Protein AF-A0A067PWV9-F1 (afdb_monomer)

Sequence (819 aa):
MADIVAVALVVDSSLTLAADWPFILNNYIFPLLQRLHEAYANHQSRLAVITYATAETRPSPLVAKRFFTPLQLLIKELAEEAPKLGIGLTGSGGDVGMAVLEGMTAALELFDQLQAACQRKPLVPQAVNQPIPKSGPQISASHIIHVAAAPPDPSQHPLWNSSPKLDRMSWDNLPMQLQKRKIQWSLMLLQPLPRLKEYYSKAVTSPLPPWFSPRPEHTILLTGFPQKVVKRPAEAQASPDTKRAKIFPPATTPSAPHTSPNNKPVVSSSDIVPLAAPSASTIVPSQPPAPALQPPQASPLIAQAHPRSQAQLSTQQIVERIKSMDAEIKVLGAKMQEAKMSGNEEEAERLRKELEPKTLVFTKARQSFAQYVHQMQNQGQARSGPPASSNPVNPQASTNPASSSAEPVQIKHEPPSLPDSQMPVQSQHARHSSNPFPGMSSASPSGSQSIPGILPNAPPGVTAQMHKLVDQHRNLRPQQPAPAQQPPPAQPSASTFDQATAGLLPGQQPRRHRWEGVIHWGGVDPTTQVRKDLNVEVAVEAPKQSDLQMENWPQTLDLSPAPLGTMTDISAFLKRVGAVGCLLSLHSRALDAKLNERFLQMFSGFLKLRGLYAMASWRRPTDTRQSNLLLFVMADGKLVTVFFFSAGPPDMPKPPPKIDISKIDLSKLPPDVLAHLQTLTPDARRQYLQDMLRRHLETQRQQQQQQQQQQQRQMLQQQPDPSMNNGMNPLMLAAANQSMNGMNNLLGPMMGQPGSASNPINVNMGGAMGQPQLNMGGGFPQAQPNRGQGPMGNVSYEMLQSFMQRNADGSMLPGMEQS

InterPro domains:
  IPR021419 Mediator of RNA polymerase II transcription subunit 25, von Willebrand factor type A domain [PF11265] (6-206)

Nearest PDB structures (foldseek):
  2ky6-assembly1_A  TM=5.388E-01  e=1.508E-06  Homo sapiens
  8asc-assembly1_F  TM=5.880E-01  e=6.786E-04  Homo sapiens
  8asc-assembly1_P  TM=5.593E-01  e=5.412E-04  Homo sapiens

Secondary structure (DSSP, 8-state):
---EEEEEEEEE-BHHHHHHHHHHIIIIIHHHHHHHHHHTTTSEEEEEEEEE--TT-SS-SEEEEEEEEEHHHHHHHHHH-GGGGTTTSB---GGG-B-HHHHHHHHHHHHHHHHHHHHS-------TTPPPPS----EEEEEEEEEESSPBPS-SS-SS-S-TTSTT--TTTHHHHHHHTTEEEEEEESS--HHHHHHHHHH-SSPBPPSS---TT-EEEB-SPPP-----------------------------------------------------------PPPPPPP-PPPP----------------HHHHHHHHHHHHHHHHHHHHHHHHHHHTT-HHHHHHHHHHHHHHHHHHHHHHHHHHHHHHHHHHHHTT---PPPP-----------------PPPPPP--PPP------------------------------------------------SSSSSS----------------------------------S--PPPP-EEEEEEEEEEE-TTT--EEEEEEEEEEEPPTT----GGGS-SEEEEEEEE---HHHHHHHHHHHTPEEEEEEE-TT-TTHHHHHHHHHHHHHHHHHHTEEEEEEEEETTEEEEEEEEEEE-TTS-EEEEE--SSS-----PPPP---GGGS-GGGS-HHHHHHHHHS-HHHHHHHHHHHHHHHHHHHHHHHHHHHHHHHHHHTT------------------------------------------------------------------------PPPPPPPTHHHHTTSSS-------------

pLDDT: mean 71.51, std 25.75, range [27.69, 98.81]

Radius of gyration: 44.86 Å; Cα contacts (8 Å, |Δi|>4): 728; chains: 1; bounding box: 128×117×134 Å

Structure (mmCIF, N/CA/C/O backbone):
data_AF-A0A067PWV9-F1
#
_entry.id   AF-A0A067PWV9-F1
#
loop_
_atom_site.group_PDB
_atom_site.id
_atom_site.type_symbol
_atom_site.label_atom_id
_atom_site.label_alt_id
_atom_site.label_comp_id
_atom_site.label_asym_id
_atom_site.label_entity_id
_atom_site.label_seq_id
_atom_site.pdbx_PDB_ins_code
_atom_site.Cartn_x
_atom_site.Cartn_y
_atom_site.Cartn_z
_atom_site.occupancy
_atom_site.B_iso_or_equiv
_atom_site.auth_seq_id
_atom_site.auth_comp_id
_atom_site.auth_asym_id
_atom_site.auth_atom_id
_atom_site.pdbx_PDB_model_num
ATOM 1 N N . MET A 1 1 ? -16.475 5.882 32.655 1.00 78.19 1 MET A N 1
ATOM 2 C CA . MET A 1 1 ? -16.488 5.941 31.172 1.00 78.19 1 MET A CA 1
ATOM 3 C C . MET A 1 1 ? -16.522 4.508 30.656 1.00 78.19 1 MET A C 1
ATOM 5 O O . MET A 1 1 ? -16.260 3.623 31.458 1.00 78.19 1 MET A O 1
ATOM 9 N N . ALA A 1 2 ? -16.860 4.262 29.389 1.00 90.88 2 ALA A N 1
ATOM 10 C CA . ALA A 1 2 ? -16.684 2.926 28.813 1.00 90.88 2 ALA A CA 1
ATOM 11 C C . ALA A 1 2 ? -15.187 2.640 28.609 1.00 90.88 2 ALA A C 1
ATOM 13 O O . ALA A 1 2 ? -14.453 3.534 28.178 1.00 90.88 2 ALA A O 1
ATOM 14 N N . ASP A 1 3 ? -14.755 1.416 28.902 1.00 96.06 3 ASP A N 1
ATOM 15 C CA . ASP A 1 3 ? -13.405 0.951 28.580 1.00 96.06 3 ASP A CA 1
ATOM 16 C C . ASP A 1 3 ? -13.245 0.751 27.063 1.00 96.06 3 ASP A C 1
ATOM 18 O O . ASP A 1 3 ? -14.216 0.778 26.304 1.00 96.06 3 ASP A O 1
ATOM 22 N N . ILE A 1 4 ? -12.010 0.602 26.594 1.00 97.75 4 ILE A N 1
ATOM 23 C CA . ILE A 1 4 ? -11.640 0.670 25.178 1.00 97.75 4 ILE A CA 1
ATOM 24 C C . ILE A 1 4 ? -11.193 -0.701 24.665 1.00 97.75 4 ILE A C 1
ATOM 26 O O . ILE A 1 4 ? -10.400 -1.396 25.302 1.00 97.75 4 ILE A O 1
ATOM 30 N N . VAL A 1 5 ? -11.650 -1.051 23.461 1.00 98.19 5 VAL A N 1
ATOM 31 C CA . VAL A 1 5 ? -11.043 -2.106 22.635 1.00 98.19 5 VAL A CA 1
ATOM 32 C C . VAL A 1 5 ? -10.253 -1.427 21.531 1.00 98.19 5 VAL A C 1
ATOM 34 O O . VAL A 1 5 ? -10.826 -0.724 20.698 1.00 98.19 5 VAL A O 1
ATOM 37 N N . ALA A 1 6 ? -8.939 -1.613 21.545 1.00 98.50 6 ALA A N 1
ATOM 38 C CA . ALA A 1 6 ? -8.007 -0.947 20.652 1.00 98.50 6 ALA A CA 1
ATOM 39 C C . ALA A 1 6 ? -7.553 -1.911 19.548 1.00 98.50 6 ALA A C 1
ATOM 41 O O . ALA A 1 6 ? -6.855 -2.890 19.810 1.00 98.50 6 ALA A O 1
ATOM 42 N N . VAL A 1 7 ? -7.939 -1.633 18.303 1.00 98.62 7 VAL A N 1
ATOM 43 C CA . VAL A 1 7 ? -7.520 -2.402 17.124 1.00 98.62 7 VAL A CA 1
ATOM 44 C C . VAL A 1 7 ? -6.620 -1.539 16.242 1.00 98.62 7 VAL A C 1
ATOM 46 O O . VAL A 1 7 ? -6.990 -0.424 15.887 1.00 98.62 7 VAL A O 1
ATOM 49 N N . ALA A 1 8 ? -5.444 -2.037 15.879 1.00 98.75 8 ALA A N 1
ATOM 50 C CA . ALA A 1 8 ? -4.561 -1.426 14.895 1.00 98.75 8 ALA A CA 1
ATOM 51 C C . ALA A 1 8 ? -4.559 -2.282 13.625 1.00 98.75 8 ALA A C 1
ATOM 53 O O . ALA A 1 8 ? -4.208 -3.461 13.661 1.00 98.75 8 ALA A O 1
ATOM 54 N N . LEU A 1 9 ? -4.967 -1.690 12.509 1.00 98.69 9 LEU A N 1
ATOM 55 C CA . LEU A 1 9 ? -4.937 -2.309 11.193 1.00 98.69 9 LEU A CA 1
ATOM 56 C C . LEU A 1 9 ? -3.604 -1.939 10.530 1.00 98.69 9 LEU A C 1
ATOM 58 O O . LEU A 1 9 ? -3.359 -0.767 10.255 1.00 98.69 9 LEU A O 1
ATOM 62 N N . VAL A 1 10 ? -2.725 -2.922 10.347 1.00 98.75 10 VAL A N 1
ATOM 63 C CA . VAL A 1 10 ? -1.367 -2.759 9.806 1.00 98.75 10 VAL A CA 1
ATOM 64 C C . VAL A 1 10 ? -1.350 -3.356 8.403 1.00 98.75 10 VAL A C 1
ATOM 66 O O . VAL A 1 10 ? -1.732 -4.509 8.226 1.00 98.75 10 VAL A O 1
ATOM 69 N N . VAL A 1 11 ? -0.986 -2.570 7.395 1.00 98.56 11 VAL A N 1
ATOM 70 C CA . VAL A 1 11 ? -1.355 -2.839 5.996 1.00 98.56 11 VAL A CA 1
ATOM 71 C C . VAL A 1 11 ? -0.195 -2.484 5.064 1.00 98.56 11 VAL A C 1
ATOM 73 O O . VAL A 1 11 ? 0.424 -1.443 5.264 1.00 98.56 11 VAL A O 1
ATOM 76 N N . ASP A 1 12 ? 0.119 -3.291 4.047 1.00 98.00 12 ASP A N 1
ATOM 77 C CA . ASP A 1 12 ? 1.066 -2.844 3.011 1.00 98.00 12 ASP A CA 1
ATOM 78 C C . ASP A 1 12 ? 0.402 -1.925 1.964 1.00 98.00 12 ASP A C 1
ATOM 80 O O . ASP A 1 12 ? -0.794 -2.010 1.696 1.00 98.00 12 ASP A O 1
ATOM 84 N N . SER A 1 13 ? 1.160 -1.002 1.373 1.00 98.12 13 SER A N 1
ATOM 85 C CA . SER A 1 13 ? 0.650 -0.066 0.359 1.00 98.12 13 SER A CA 1
ATOM 86 C C . SER A 1 13 ? 0.565 -0.657 -1.057 1.00 98.12 13 SER A C 1
ATOM 88 O O . SER A 1 13 ? 0.437 0.107 -2.017 1.00 98.12 13 SER A O 1
ATOM 90 N N . SER A 1 14 ? 0.661 -1.982 -1.231 1.00 97.38 14 SER A N 1
ATOM 91 C CA . SER A 1 14 ? 0.836 -2.578 -2.560 1.00 97.38 14 SER A CA 1
ATOM 92 C C . SER A 1 14 ? -0.409 -2.514 -3.450 1.00 97.38 14 SER A C 1
ATOM 94 O O . SER A 1 14 ? -1.551 -2.630 -3.000 1.00 97.38 14 SER A O 1
ATOM 96 N N . LEU A 1 15 ? -0.177 -2.413 -4.760 1.00 94.12 15 LEU A N 1
ATOM 97 C CA . LEU A 1 15 ? -1.206 -2.579 -5.791 1.00 94.12 15 LEU A CA 1
ATOM 98 C C . LEU A 1 15 ? -1.857 -3.974 -5.757 1.00 94.12 15 LEU A C 1
ATOM 100 O O . LEU A 1 15 ? -3.062 -4.081 -5.975 1.00 94.12 15 LEU A O 1
ATOM 104 N N . THR A 1 16 ? -1.098 -5.030 -5.429 1.00 94.38 16 THR A N 1
ATOM 105 C CA . THR A 1 16 ? -1.645 -6.390 -5.256 1.00 94.38 16 THR A CA 1
ATOM 106 C C . THR A 1 16 ? -2.682 -6.428 -4.136 1.00 94.38 16 THR A C 1
ATOM 108 O O . THR A 1 16 ? -3.767 -6.969 -4.332 1.00 94.38 16 THR A O 1
ATOM 111 N N . LEU A 1 17 ? -2.395 -5.801 -2.989 1.00 96.81 17 LEU A N 1
ATOM 112 C CA . LEU A 1 17 ? -3.378 -5.668 -1.919 1.00 96.81 17 LEU A CA 1
ATOM 113 C C . LEU A 1 17 ? -4.590 -4.839 -2.363 1.00 96.81 17 LEU A C 1
ATOM 115 O O . LEU A 1 17 ? -5.726 -5.214 -2.082 1.00 96.81 17 LEU A O 1
ATOM 119 N N . ALA A 1 18 ? -4.358 -3.714 -3.042 1.00 97.00 18 ALA A N 1
ATOM 120 C CA . ALA A 1 18 ? -5.419 -2.795 -3.444 1.00 97.00 18 ALA A CA 1
ATOM 121 C C . ALA A 1 18 ? -6.447 -3.429 -4.395 1.00 97.00 18 ALA A C 1
ATOM 123 O O . ALA A 1 18 ? -7.633 -3.120 -4.287 1.00 97.00 18 ALA A O 1
ATOM 124 N N . ALA A 1 19 ? -6.017 -4.342 -5.273 1.00 95.75 19 ALA A N 1
ATOM 125 C CA . ALA A 1 19 ? -6.904 -5.084 -6.169 1.00 95.75 19 ALA A CA 1
ATOM 126 C C . ALA A 1 19 ? -7.918 -5.958 -5.403 1.00 95.75 19 ALA A C 1
ATOM 128 O O . ALA A 1 19 ? -9.109 -5.938 -5.711 1.00 95.75 19 ALA A O 1
ATOM 129 N N . ASP A 1 20 ? -7.468 -6.665 -4.361 1.00 96.88 20 ASP A N 1
ATOM 130 C CA . ASP A 1 20 ? -8.324 -7.504 -3.510 1.00 96.88 20 ASP A CA 1
ATOM 131 C C . ASP A 1 20 ? -8.935 -6.771 -2.304 1.00 96.88 20 ASP A C 1
ATOM 133 O O . ASP A 1 20 ? -9.733 -7.349 -1.557 1.00 96.88 20 ASP A O 1
ATOM 137 N N . TRP A 1 21 ? -8.612 -5.490 -2.103 1.00 97.94 21 TRP A N 1
ATOM 138 C CA . TRP A 1 21 ? -9.016 -4.734 -0.916 1.00 97.94 21 TRP A CA 1
ATOM 139 C C . TRP A 1 21 ? -10.531 -4.759 -0.629 1.00 97.94 21 TRP A C 1
ATOM 141 O O . TRP A 1 21 ? -10.898 -5.041 0.517 1.00 97.94 21 TRP A O 1
ATOM 151 N N . PRO A 1 22 ? -11.440 -4.571 -1.613 1.00 97.25 22 PRO A N 1
ATOM 152 C CA . PRO A 1 22 ? -12.880 -4.658 -1.362 1.00 97.25 22 PRO A CA 1
ATOM 153 C C . PRO A 1 22 ? -13.324 -6.050 -0.894 1.00 97.25 22 PRO A C 1
ATOM 155 O O . PRO A 1 22 ? -14.264 -6.164 -0.105 1.00 97.25 22 PRO A O 1
ATOM 158 N N . PHE A 1 23 ? -12.648 -7.115 -1.338 1.00 97.69 23 PHE A N 1
ATOM 159 C CA . PHE A 1 23 ? -12.919 -8.470 -0.865 1.00 97.69 23 PHE A CA 1
ATOM 160 C C . PHE A 1 23 ? -12.424 -8.650 0.575 1.00 97.69 23 PHE A C 1
ATOM 162 O O . PHE A 1 23 ? -13.192 -9.088 1.431 1.00 97.69 23 PHE A O 1
ATOM 169 N N . ILE A 1 24 ? -11.175 -8.275 0.858 1.00 98.25 24 ILE A N 1
ATOM 170 C CA . ILE A 1 24 ? -10.531 -8.425 2.174 1.00 98.25 24 ILE A CA 1
ATOM 171 C C . ILE A 1 24 ? -11.279 -7.644 3.255 1.00 98.25 24 ILE A C 1
ATOM 173 O O . ILE A 1 24 ? -11.529 -8.171 4.344 1.00 98.25 24 ILE A O 1
ATOM 177 N N . LEU A 1 25 ? -11.675 -6.407 2.950 1.00 98.12 25 LEU A N 1
ATOM 178 C CA . LEU A 1 25 ? -12.392 -5.545 3.881 1.00 98.12 25 LEU A CA 1
ATOM 179 C C . LEU A 1 25 ? -13.721 -6.177 4.317 1.00 98.12 25 LEU A C 1
ATOM 181 O O . LEU A 1 25 ? -13.969 -6.321 5.513 1.00 98.12 25 LEU A O 1
ATOM 185 N N . ASN A 1 26 ? -14.534 -6.616 3.352 1.00 97.69 26 ASN A N 1
ATOM 186 C CA . ASN A 1 26 ? -15.867 -7.158 3.616 1.00 97.69 26 ASN A CA 1
ATOM 187 C C . ASN A 1 26 ? -15.854 -8.596 4.159 1.00 97.69 26 ASN A C 1
ATOM 189 O O . ASN A 1 26 ? -16.663 -8.918 5.025 1.00 97.69 26 ASN A O 1
ATOM 193 N N . ASN A 1 27 ? -14.959 -9.463 3.675 1.00 97.94 27 ASN A N 1
ATOM 194 C CA . ASN A 1 27 ? -14.987 -10.896 3.997 1.00 97.94 27 ASN A CA 1
ATOM 195 C C . ASN A 1 27 ? -14.086 -11.270 5.178 1.00 97.94 27 ASN A C 1
ATOM 197 O O . ASN A 1 27 ? -14.361 -12.264 5.845 1.00 97.94 27 ASN A O 1
ATOM 201 N N . TYR A 1 28 ? -13.024 -10.502 5.451 1.00 98.38 28 TYR A N 1
ATOM 202 C CA . TYR A 1 28 ? -12.088 -10.790 6.543 1.00 98.38 28 TYR A CA 1
ATOM 203 C C . TYR A 1 28 ? -12.138 -9.714 7.633 1.00 98.38 28 TYR A C 1
ATOM 205 O O . TYR A 1 28 ? -12.460 -10.015 8.782 1.00 98.38 28 TYR A O 1
ATOM 213 N N . ILE A 1 29 ? -11.845 -8.453 7.298 1.00 98.38 29 ILE A N 1
ATOM 214 C CA . ILE A 1 29 ? -11.658 -7.388 8.298 1.00 98.38 29 ILE A CA 1
ATOM 215 C C . ILE A 1 29 ? -12.970 -7.084 9.038 1.00 98.38 29 ILE A C 1
ATOM 217 O O . ILE A 1 29 ? -12.975 -7.047 10.269 1.00 98.38 29 ILE A O 1
ATOM 221 N N . PHE A 1 30 ? -14.092 -6.922 8.329 1.00 98.00 30 PHE A N 1
ATOM 222 C CA . PHE A 1 30 ? -15.390 -6.662 8.958 1.00 98.00 30 PHE A CA 1
ATOM 223 C C . PHE A 1 30 ? -15.852 -7.811 9.883 1.00 98.00 30 PHE A C 1
ATOM 225 O O . PHE A 1 30 ? -16.175 -7.505 11.031 1.00 98.00 30 PHE A O 1
ATOM 232 N N . PRO A 1 31 ? -15.792 -9.109 9.515 1.00 97.75 31 PRO A N 1
ATOM 233 C CA . PRO A 1 31 ? -16.073 -10.206 10.450 1.00 97.75 31 PRO A CA 1
ATOM 234 C C . PRO A 1 31 ? -15.167 -10.266 11.691 1.00 97.75 31 PRO A C 1
ATOM 236 O O . PRO A 1 31 ? -15.642 -10.656 12.761 1.00 97.75 31 PRO A O 1
ATOM 239 N N . LEU A 1 32 ? -13.891 -9.859 11.597 1.00 98.06 32 LEU A N 1
ATOM 240 C CA . LEU A 1 32 ? -13.025 -9.711 12.778 1.00 98.06 32 LEU A CA 1
ATOM 241 C C . LEU A 1 32 ? -13.502 -8.566 13.686 1.00 98.06 32 LEU A C 1
ATOM 243 O O . LEU A 1 32 ? -13.682 -8.764 14.889 1.00 98.06 32 LEU A O 1
ATOM 247 N N . LEU A 1 33 ? -13.739 -7.381 13.114 1.00 97.88 33 LEU A N 1
ATOM 248 C CA . LEU A 1 33 ? -14.173 -6.190 13.853 1.00 97.88 33 LEU A CA 1
ATOM 249 C C . LEU A 1 33 ? -15.560 -6.378 14.485 1.00 97.88 33 LEU A C 1
ATOM 251 O O . LEU A 1 33 ? -15.749 -6.032 15.650 1.00 97.88 33 LEU A O 1
ATOM 255 N N . GLN A 1 34 ? -16.501 -6.997 13.764 1.00 97.00 34 GLN A N 1
ATOM 256 C CA . GLN A 1 34 ? -17.819 -7.365 14.281 1.00 97.00 34 GLN A CA 1
ATOM 257 C C . GLN A 1 34 ? -17.694 -8.304 15.482 1.00 97.00 34 GLN A C 1
ATOM 259 O O . GLN A 1 34 ? -18.324 -8.058 16.506 1.00 97.00 34 GLN A O 1
ATOM 264 N N . ARG A 1 35 ? -16.860 -9.350 15.408 1.00 97.06 35 ARG A N 1
ATOM 265 C CA . ARG A 1 35 ? -16.711 -10.291 16.528 1.00 97.06 35 ARG A CA 1
ATOM 266 C C . ARG A 1 35 ? -16.091 -9.640 17.764 1.00 97.06 35 ARG A C 1
ATOM 268 O O . ARG A 1 35 ? -16.468 -10.006 18.873 1.00 97.06 35 ARG A O 1
ATOM 275 N N . LEU A 1 36 ? -15.186 -8.673 17.599 1.00 96.94 36 LEU A N 1
ATOM 276 C CA . LEU A 1 36 ? -14.681 -7.867 18.719 1.00 96.94 36 LEU A CA 1
ATOM 277 C C . LEU A 1 36 ? -15.755 -6.927 19.279 1.00 96.94 36 LEU A C 1
ATOM 279 O O . LEU A 1 36 ? -15.826 -6.743 20.490 1.00 96.94 36 LEU A O 1
ATOM 283 N N . HIS A 1 37 ? -16.621 -6.369 18.434 1.00 96.25 37 HIS A N 1
ATOM 284 C CA . HIS A 1 37 ? -17.740 -5.555 18.899 1.00 96.25 37 HIS A CA 1
ATOM 285 C C . HIS A 1 37 ? -18.783 -6.390 19.669 1.00 96.25 37 HIS A C 1
ATOM 287 O O . HIS A 1 37 ? -19.167 -6.006 20.770 1.00 96.25 37 HIS A O 1
ATOM 293 N N . GLU A 1 38 ? -19.161 -7.572 19.164 1.00 96.00 38 GLU A N 1
ATOM 294 C CA . GLU A 1 38 ? -20.025 -8.538 19.867 1.00 96.00 38 GLU A CA 1
ATOM 295 C C . GLU A 1 38 ? -19.426 -8.976 21.215 1.00 96.00 38 GLU A C 1
ATOM 297 O O . GLU A 1 38 ? -20.131 -9.046 22.220 1.00 96.00 38 GLU A O 1
ATOM 302 N N . ALA A 1 39 ? -18.120 -9.258 21.246 1.00 96.44 39 ALA A N 1
ATOM 303 C CA . ALA A 1 39 ? -17.398 -9.700 22.438 1.00 96.44 39 ALA A CA 1
ATOM 304 C C . ALA A 1 39 ? -17.367 -8.664 23.567 1.00 96.44 39 ALA A C 1
ATOM 306 O O . ALA A 1 39 ? -17.386 -9.014 24.746 1.00 96.44 39 ALA A O 1
ATOM 307 N N . TYR A 1 40 ? -17.279 -7.392 23.191 1.00 96.62 40 TYR A N 1
ATOM 308 C CA . TYR A 1 40 ? -17.008 -6.281 24.089 1.00 96.62 40 TYR A CA 1
ATOM 309 C C . TYR A 1 40 ? -18.081 -5.194 23.951 1.00 96.62 40 TYR A C 1
ATOM 311 O O . TYR A 1 40 ? -17.762 -4.012 23.993 1.00 96.62 40 TYR A O 1
ATOM 319 N N . ALA A 1 41 ? -19.358 -5.570 23.818 1.00 95.38 41 ALA A N 1
ATOM 320 C CA . ALA A 1 41 ? -20.468 -4.655 23.507 1.00 95.38 41 ALA A CA 1
ATOM 321 C C . ALA A 1 41 ? -20.571 -3.407 24.419 1.00 95.38 41 ALA A C 1
ATOM 323 O O . ALA A 1 41 ? -21.007 -2.349 23.976 1.00 95.38 41 ALA A O 1
ATOM 324 N N . ASN A 1 42 ? -20.112 -3.504 25.674 1.00 96.25 42 ASN A N 1
ATOM 325 C CA . ASN A 1 42 ? -20.075 -2.393 26.639 1.00 96.25 42 ASN A CA 1
ATOM 326 C C . ASN A 1 42 ? -18.836 -1.468 26.510 1.00 96.25 42 ASN A C 1
ATOM 328 O O . ASN A 1 42 ? -18.640 -0.593 27.353 1.00 96.25 42 ASN A O 1
ATOM 332 N N . HIS A 1 43 ? -17.976 -1.671 25.506 1.00 97.12 43 HIS A N 1
ATOM 333 C CA . HIS A 1 43 ? -16.696 -0.976 25.323 1.00 97.12 43 HIS A CA 1
ATOM 334 C C . HIS A 1 43 ? -16.697 -0.087 24.074 1.00 97.12 43 HIS A C 1
ATOM 336 O O . HIS A 1 43 ? -17.313 -0.396 23.054 1.00 97.12 43 HIS A O 1
ATOM 342 N N . GLN A 1 44 ? -15.915 0.993 24.104 1.00 96.81 44 GLN A N 1
ATOM 343 C CA . GLN A 1 44 ? -15.653 1.803 22.920 1.00 96.81 44 GLN A CA 1
ATOM 344 C C . GLN A 1 44 ? -14.599 1.128 22.031 1.00 96.81 44 GLN A C 1
ATOM 346 O O . GLN A 1 44 ? -13.399 1.184 22.306 1.00 96.81 44 GLN A O 1
ATOM 351 N N . SER A 1 45 ? -15.034 0.540 20.917 1.00 97.88 45 SER A N 1
ATOM 352 C CA . SER A 1 45 ? -14.131 0.079 19.859 1.00 97.88 45 SER A CA 1
ATOM 353 C C . SER A 1 45 ? -13.452 1.273 19.170 1.00 97.88 45 SER A C 1
ATOM 355 O O . SER A 1 45 ? -14.124 2.155 18.622 1.00 97.88 45 SER A O 1
ATOM 357 N N . ARG A 1 46 ? -12.115 1.295 19.169 1.00 98.06 46 ARG A N 1
ATOM 358 C CA . ARG A 1 46 ? -11.293 2.270 18.441 1.00 98.06 46 ARG A CA 1
ATOM 359 C C . ARG A 1 46 ? -10.386 1.574 17.437 1.00 98.06 46 ARG A C 1
ATOM 361 O O . ARG A 1 46 ? -9.769 0.563 17.766 1.00 98.06 46 ARG A O 1
ATOM 368 N N . LEU A 1 47 ? -10.280 2.152 16.244 1.00 98.50 47 LEU A N 1
ATOM 369 C CA . LEU A 1 47 ? -9.453 1.654 15.151 1.00 98.50 47 LEU A CA 1
ATOM 370 C C . LEU A 1 47 ? -8.334 2.659 14.842 1.00 98.50 47 LEU A C 1
ATOM 372 O O . LEU A 1 47 ? -8.580 3.861 14.745 1.00 98.50 47 LEU A O 1
ATOM 376 N N . ALA A 1 48 ? -7.112 2.161 14.705 1.00 98.62 48 ALA A N 1
ATOM 377 C CA . ALA A 1 48 ? -5.973 2.851 14.107 1.00 98.62 48 ALA A CA 1
ATOM 378 C C . ALA A 1 48 ? -5.636 2.183 12.765 1.00 98.62 48 ALA A C 1
ATOM 380 O O . ALA A 1 48 ? -5.893 0.990 12.597 1.00 98.62 48 ALA A O 1
ATOM 381 N N . VAL A 1 49 ? -5.046 2.926 11.826 1.00 98.56 49 VAL A N 1
ATOM 382 C CA . VAL A 1 49 ? -4.591 2.399 10.524 1.00 98.56 49 VAL A CA 1
ATOM 383 C C . VAL A 1 49 ? -3.149 2.829 10.290 1.00 98.56 49 VAL A C 1
ATOM 385 O O . VAL A 1 49 ? -2.834 4.017 10.362 1.00 98.56 49 VAL A O 1
ATOM 388 N N . ILE A 1 50 ? -2.283 1.856 10.020 1.00 98.69 50 ILE A N 1
ATOM 389 C CA . ILE A 1 50 ? -0.875 2.041 9.687 1.00 98.69 50 ILE A CA 1
ATOM 390 C C . ILE A 1 50 ? -0.649 1.389 8.327 1.00 98.69 50 ILE A C 1
ATOM 392 O O . ILE A 1 50 ? -0.807 0.174 8.207 1.00 98.69 50 ILE A O 1
ATOM 396 N N . THR A 1 51 ? -0.236 2.171 7.335 1.00 98.56 51 THR A N 1
ATOM 397 C CA . THR A 1 51 ? 0.053 1.660 5.991 1.00 98.56 51 THR A CA 1
ATOM 398 C C . THR A 1 51 ? 1.521 1.877 5.654 1.00 98.56 51 THR A C 1
ATOM 400 O O . THR A 1 51 ? 2.003 3.010 5.731 1.00 98.56 51 THR A O 1
ATOM 403 N N . TYR A 1 52 ? 2.232 0.801 5.313 1.00 98.62 52 TYR A N 1
ATOM 404 C CA . TYR A 1 52 ? 3.682 0.790 5.105 1.00 98.62 52 TYR A CA 1
ATOM 405 C C . TYR A 1 52 ? 4.072 0.380 3.674 1.00 98.62 52 TYR A C 1
ATOM 407 O O . TYR A 1 52 ? 3.439 -0.471 3.052 1.00 98.62 52 TYR A O 1
ATOM 415 N N . ALA A 1 53 ? 5.143 0.988 3.173 1.00 98.00 53 ALA A N 1
ATOM 416 C CA . ALA A 1 53 ? 5.691 0.834 1.830 1.00 98.00 53 ALA A CA 1
ATOM 417 C C . ALA A 1 53 ? 7.047 0.108 1.834 1.00 98.00 53 ALA A C 1
ATOM 419 O O . ALA A 1 53 ? 7.414 -0.532 2.816 1.00 98.00 53 ALA A O 1
ATOM 420 N N . THR A 1 54 ? 7.812 0.207 0.744 1.00 96.88 54 THR A N 1
ATOM 421 C CA . THR A 1 54 ? 9.231 -0.187 0.703 1.00 96.88 54 THR A CA 1
ATOM 422 C C . THR A 1 54 ? 10.090 0.768 1.542 1.00 96.88 54 THR A C 1
ATOM 424 O O . THR A 1 54 ? 9.771 1.953 1.657 1.00 96.88 54 THR A O 1
ATOM 427 N N . ALA A 1 55 ? 11.228 0.300 2.067 1.00 94.44 55 ALA A N 1
ATOM 428 C CA . ALA A 1 55 ? 12.179 1.139 2.817 1.00 94.44 55 ALA A CA 1
ATOM 429 C C . ALA A 1 55 ? 12.773 2.304 1.984 1.00 94.44 55 ALA A C 1
ATOM 431 O O . ALA A 1 55 ? 13.240 3.315 2.519 1.00 94.44 55 ALA A O 1
ATOM 432 N N . GLU A 1 56 ? 12.726 2.196 0.654 1.00 92.94 56 GLU A N 1
ATOM 433 C CA . GLU A 1 56 ? 13.151 3.237 -0.289 1.00 92.94 56 GLU A CA 1
ATOM 434 C C . GLU A 1 56 ? 12.121 4.361 -0.471 1.00 92.94 56 GLU A C 1
ATOM 436 O O . GLU A 1 56 ? 12.463 5.427 -0.980 1.00 92.94 56 GLU A O 1
ATOM 441 N N . THR A 1 57 ? 10.875 4.165 -0.031 1.00 93.75 57 THR A N 1
ATOM 442 C CA . THR A 1 57 ? 9.801 5.154 -0.195 1.00 93.75 57 THR A CA 1
ATOM 443 C C . THR A 1 57 ? 10.112 6.446 0.571 1.00 93.75 57 THR A C 1
ATOM 445 O O . THR A 1 57 ? 10.717 6.436 1.649 1.00 93.75 57 THR A O 1
ATOM 448 N N . ARG A 1 58 ? 9.743 7.591 -0.017 1.00 91.25 58 ARG A N 1
ATOM 449 C CA . ARG A 1 58 ? 10.020 8.938 0.506 1.00 91.25 58 ARG A CA 1
ATOM 450 C C . ARG A 1 58 ? 8.718 9.746 0.623 1.00 91.25 58 ARG A C 1
ATOM 452 O O . ARG A 1 58 ? 7.840 9.569 -0.217 1.00 91.25 58 ARG A O 1
ATOM 459 N N . PRO A 1 59 ? 8.577 10.630 1.632 1.00 93.94 59 PRO A N 1
ATOM 460 C CA . PRO A 1 59 ? 9.585 10.991 2.635 1.00 93.94 59 PRO A CA 1
ATOM 461 C C . PRO A 1 59 ? 9.855 9.902 3.685 1.00 93.94 59 PRO A C 1
ATOM 463 O O . PRO A 1 59 ? 10.924 9.923 4.277 1.00 93.94 59 PRO A O 1
ATOM 466 N N . SER A 1 60 ? 8.948 8.937 3.869 1.00 96.50 60 SER A N 1
ATOM 467 C CA . SER A 1 60 ? 9.067 7.823 4.821 1.00 96.50 60 SER A CA 1
ATOM 468 C C . SER A 1 60 ? 8.413 6.555 4.241 1.00 96.50 60 SER A C 1
ATOM 470 O O . SER A 1 60 ? 7.475 6.690 3.452 1.00 96.50 60 SER A O 1
ATOM 472 N N . PRO A 1 61 ? 8.823 5.335 4.648 1.00 97.00 61 PRO A N 1
ATOM 473 C CA . PRO A 1 61 ? 8.072 4.105 4.387 1.00 97.00 61 PRO A CA 1
ATOM 474 C C . PRO A 1 61 ? 6.675 4.076 5.031 1.00 97.00 61 PRO A C 1
ATOM 476 O O . PRO A 1 61 ? 5.857 3.253 4.637 1.00 97.00 61 PRO A O 1
ATOM 479 N N . LEU A 1 62 ? 6.364 4.939 6.005 1.00 97.81 62 LEU A N 1
ATOM 480 C CA . LEU A 1 62 ? 5.031 5.016 6.615 1.00 97.81 62 LEU A CA 1
ATOM 481 C C . LEU A 1 62 ? 4.118 5.952 5.806 1.00 97.81 62 LEU A C 1
ATOM 483 O O . LEU A 1 62 ? 4.054 7.153 6.063 1.00 97.81 62 LEU A O 1
ATOM 487 N N . VAL A 1 63 ? 3.396 5.386 4.833 1.00 96.75 63 VAL A N 1
ATOM 488 C CA . VAL A 1 63 ? 2.502 6.110 3.907 1.00 96.75 63 VAL A CA 1
ATOM 489 C C . VAL A 1 63 ? 1.298 6.719 4.629 1.00 96.75 63 VAL A C 1
ATOM 491 O O . VAL A 1 63 ? 0.878 7.831 4.312 1.00 96.75 63 VAL A O 1
ATOM 494 N N . ALA A 1 64 ? 0.742 6.008 5.614 1.00 97.31 64 ALA A N 1
ATOM 495 C CA . ALA A 1 64 ? -0.355 6.503 6.442 1.00 97.31 64 ALA A CA 1
ATOM 496 C C . ALA A 1 64 ? -0.215 6.040 7.898 1.00 97.31 64 ALA A C 1
ATOM 498 O O . ALA A 1 64 ? 0.165 4.903 8.170 1.00 97.31 64 ALA A O 1
ATOM 499 N N . LYS A 1 65 ? -0.556 6.925 8.844 1.00 97.56 65 LYS A N 1
ATOM 500 C CA . LYS A 1 65 ? -0.543 6.656 10.293 1.00 97.56 65 LYS A CA 1
ATOM 501 C C . LYS A 1 65 ? -1.724 7.372 10.962 1.00 97.56 65 LYS A C 1
ATOM 503 O O . LYS A 1 65 ? -1.594 8.486 11.463 1.00 97.56 65 LYS A O 1
ATOM 508 N N . ARG A 1 66 ? -2.912 6.759 10.918 1.00 97.88 66 ARG A N 1
ATOM 509 C CA . ARG A 1 66 ? -4.131 7.237 11.597 1.00 97.88 66 ARG A CA 1
ATOM 510 C C . ARG A 1 66 ? -4.130 6.748 13.047 1.00 97.88 66 ARG A C 1
ATOM 512 O O . ARG A 1 66 ? -4.066 5.545 13.295 1.00 97.88 66 ARG A O 1
ATOM 519 N N . PHE A 1 67 ? -4.234 7.678 13.997 1.00 98.38 67 PHE A N 1
ATOM 520 C CA . PHE A 1 67 ? -4.390 7.368 15.423 1.00 98.38 67 PHE A CA 1
ATOM 521 C C . PHE A 1 67 ? -5.730 6.656 15.714 1.00 98.38 67 PHE A C 1
ATOM 523 O O . PHE A 1 67 ? -6.637 6.648 14.883 1.00 98.38 67 PHE A O 1
ATOM 530 N N . PHE A 1 68 ? -5.870 6.087 16.915 1.00 98.31 68 PHE A N 1
ATOM 531 C CA . PHE A 1 68 ? -7.073 5.401 17.397 1.00 98.31 68 PHE A CA 1
ATOM 532 C C . PHE A 1 68 ? -8.328 6.294 17.427 1.00 98.31 68 PHE A C 1
ATOM 534 O O . PHE A 1 68 ? -8.596 7.008 18.401 1.00 98.31 68 PHE A O 1
ATOM 541 N N . THR A 1 69 ? -9.134 6.189 16.372 1.00 97.69 69 THR A N 1
ATOM 542 C CA . THR A 1 69 ? -10.404 6.902 16.161 1.00 97.69 69 THR A CA 1
ATOM 543 C C . THR A 1 69 ? -11.614 5.991 16.422 1.00 97.69 69 THR A C 1
ATOM 545 O O . THR A 1 69 ? -11.467 4.767 16.454 1.00 97.69 69 THR A O 1
ATOM 548 N N . PRO A 1 70 ? -12.827 6.539 16.642 1.00 97.19 70 PRO A N 1
ATOM 549 C CA . PRO A 1 70 ? -14.048 5.740 16.757 1.00 97.19 70 PRO A CA 1
ATOM 550 C C . PRO A 1 70 ? -14.288 4.869 15.516 1.00 97.19 70 PRO A C 1
ATOM 552 O O . PRO A 1 70 ? -14.309 5.377 14.395 1.00 97.19 70 PRO A O 1
ATOM 555 N N . LEU A 1 71 ? -14.527 3.570 15.732 1.00 95.94 71 LEU A N 1
ATOM 556 C CA . LEU A 1 71 ? -14.605 2.538 14.687 1.00 95.94 71 LEU A CA 1
ATOM 557 C C . LEU A 1 71 ? -15.465 2.926 13.465 1.00 95.94 71 LEU A C 1
ATOM 559 O O . LEU A 1 71 ? -15.053 2.711 12.329 1.00 95.94 71 LEU A O 1
ATOM 563 N N . GLN A 1 72 ? -16.631 3.536 13.699 1.00 94.56 72 GLN A N 1
ATOM 564 C CA . GLN A 1 72 ? -17.600 3.902 12.656 1.00 94.56 72 GLN A CA 1
ATOM 565 C C . GLN A 1 72 ? -17.080 4.954 11.661 1.00 94.56 72 GLN A C 1
ATOM 567 O O . GLN A 1 72 ? -17.483 4.950 10.502 1.00 94.56 72 GLN A O 1
ATOM 572 N N . LEU A 1 73 ? -16.176 5.846 12.087 1.00 95.19 73 LEU A N 1
ATOM 573 C CA . LEU A 1 73 ? -15.591 6.854 11.196 1.00 95.19 73 LEU A CA 1
ATOM 574 C C . LEU A 1 73 ? -14.566 6.213 10.254 1.00 95.19 73 LEU A C 1
ATOM 576 O O . LEU A 1 73 ? -14.577 6.467 9.052 1.00 95.19 73 LEU A O 1
ATOM 580 N N . LEU A 1 74 ? -13.710 5.342 10.794 1.00 95.62 74 LEU A N 1
ATOM 581 C CA . LEU A 1 74 ? -12.592 4.773 10.045 1.00 95.62 74 LEU A CA 1
ATOM 582 C C . LEU A 1 74 ? -13.001 3.584 9.163 1.00 95.62 74 LEU A C 1
ATOM 584 O O . LEU A 1 74 ? -12.426 3.415 8.094 1.00 95.62 74 LEU A O 1
ATOM 588 N N . ILE A 1 75 ? -14.043 2.823 9.532 1.00 96.00 75 ILE A N 1
ATOM 589 C CA . ILE A 1 75 ? -14.690 1.847 8.628 1.00 96.00 75 ILE A CA 1
ATOM 590 C C . ILE A 1 75 ? -15.115 2.520 7.317 1.00 96.00 75 ILE A C 1
ATOM 592 O O . ILE A 1 75 ? -14.941 1.946 6.243 1.00 96.00 75 ILE A O 1
ATOM 596 N N . LYS A 1 76 ? -15.627 3.753 7.400 1.00 94.56 76 LYS A N 1
ATOM 597 C CA . LYS A 1 76 ? -16.034 4.519 6.228 1.00 94.56 76 LYS A CA 1
ATOM 598 C C . LYS A 1 76 ? -14.835 4.931 5.364 1.00 94.56 76 LYS A C 1
ATOM 600 O O . LYS A 1 76 ? -14.867 4.723 4.155 1.00 94.56 76 LYS A O 1
ATOM 605 N N . GLU A 1 77 ? -13.774 5.462 5.974 1.00 96.25 77 GLU A N 1
ATOM 606 C CA . GLU A 1 77 ? -12.537 5.835 5.264 1.00 96.25 77 GLU A CA 1
ATOM 607 C C . GLU A 1 77 ? -11.880 4.612 4.587 1.00 96.25 77 GLU A C 1
ATOM 609 O O . GLU A 1 77 ? -11.435 4.700 3.447 1.00 96.25 77 GLU A O 1
ATOM 614 N N . LEU A 1 78 ? -11.913 3.439 5.233 1.00 97.12 78 LEU A N 1
ATOM 615 C CA . LEU A 1 78 ? -11.418 2.169 4.681 1.00 97.12 78 LEU A CA 1
ATOM 616 C C . LEU A 1 78 ? -12.233 1.654 3.481 1.00 97.12 78 LEU A C 1
ATOM 618 O O . LEU A 1 78 ? -11.664 0.984 2.618 1.00 97.12 78 LEU A O 1
ATOM 622 N N . ALA A 1 79 ? -13.537 1.944 3.423 1.00 96.62 79 ALA A N 1
ATOM 623 C CA . ALA A 1 79 ? -14.435 1.478 2.364 1.00 96.62 79 ALA A CA 1
ATOM 624 C C . ALA A 1 79 ? -14.544 2.449 1.174 1.00 96.62 79 ALA A C 1
ATOM 626 O O . ALA A 1 79 ? -14.568 2.006 0.028 1.00 96.62 79 ALA A O 1
ATOM 627 N N . GLU A 1 80 ? -14.620 3.759 1.431 1.00 95.38 80 GLU A N 1
ATOM 628 C CA . GLU A 1 80 ? -14.796 4.789 0.393 1.00 95.38 80 GLU A CA 1
ATOM 629 C C . GLU A 1 80 ? -13.470 5.422 -0.060 1.00 95.38 80 GLU A C 1
ATOM 631 O O . GLU A 1 80 ? -13.379 5.899 -1.189 1.00 95.38 80 GLU A O 1
ATOM 636 N N . GLU A 1 81 ? -12.441 5.452 0.796 1.00 96.56 81 GLU A N 1
ATOM 637 C CA . GLU A 1 81 ? -11.269 6.324 0.617 1.00 96.56 81 GLU A CA 1
ATOM 638 C C . GLU A 1 81 ? -9.916 5.608 0.819 1.00 96.56 81 GLU A C 1
ATOM 640 O O . GLU A 1 81 ? -8.911 6.256 1.109 1.00 96.56 81 GLU A O 1
ATOM 645 N N . ALA A 1 82 ? -9.855 4.286 0.612 1.00 96.62 82 ALA A N 1
ATOM 646 C CA . ALA A 1 82 ? -8.657 3.458 0.827 1.00 96.62 82 ALA A CA 1
ATOM 647 C C . ALA A 1 82 ? -7.329 4.022 0.246 1.00 96.62 82 ALA A C 1
ATOM 649 O O . ALA A 1 82 ? -6.314 3.946 0.946 1.00 96.62 82 ALA A O 1
ATOM 650 N N . PRO A 1 83 ? -7.285 4.674 -0.939 1.00 96.31 83 PRO A N 1
ATOM 651 C CA . PRO A 1 83 ? -6.061 5.322 -1.426 1.00 96.31 83 PRO A CA 1
ATOM 652 C C . PRO A 1 83 ? -5.568 6.491 -0.553 1.00 96.31 83 PRO A C 1
ATOM 654 O O . PRO A 1 83 ? -4.364 6.712 -0.459 1.00 96.31 83 PRO A O 1
ATOM 657 N N . LYS A 1 84 ? -6.456 7.214 0.153 1.00 96.12 84 LYS A N 1
ATOM 658 C CA . LYS A 1 84 ? -6.062 8.242 1.145 1.00 96.12 84 LYS A CA 1
ATOM 659 C C . LYS A 1 84 ? -5.447 7.639 2.411 1.00 96.12 84 LYS A C 1
ATOM 661 O O . LYS A 1 84 ? -4.751 8.335 3.149 1.00 96.12 84 LYS A O 1
ATOM 666 N N . LEU A 1 85 ? -5.698 6.352 2.650 1.00 97.31 85 LEU A N 1
ATOM 667 C CA . LEU A 1 85 ? -5.038 5.535 3.665 1.00 97.31 85 LEU A CA 1
ATOM 668 C C . LEU A 1 85 ? -3.779 4.843 3.114 1.00 97.31 85 LEU A C 1
ATOM 670 O O . LEU A 1 85 ? -3.240 3.962 3.771 1.00 97.31 85 LEU A O 1
ATOM 674 N N . GLY A 1 86 ? -3.285 5.224 1.932 1.00 96.81 86 GLY A N 1
ATOM 675 C CA . GLY A 1 86 ? -2.037 4.715 1.358 1.00 96.81 86 GLY A CA 1
ATOM 676 C C . GLY A 1 86 ? -2.141 3.368 0.638 1.00 96.81 86 GLY A C 1
ATOM 677 O O . GLY A 1 86 ? -1.145 2.899 0.091 1.00 96.81 86 GLY A O 1
ATOM 678 N N . ILE A 1 87 ? -3.317 2.737 0.622 1.00 97.69 87 ILE A N 1
ATOM 679 C CA . ILE A 1 87 ? -3.516 1.412 0.024 1.00 97.69 87 ILE A CA 1
ATOM 680 C C . ILE A 1 87 ? -3.468 1.542 -1.503 1.00 97.69 87 ILE A C 1
ATOM 682 O O . ILE A 1 87 ? -4.222 2.319 -2.089 1.00 97.69 87 ILE A O 1
ATOM 686 N N . GLY A 1 88 ? -2.567 0.794 -2.145 1.00 95.88 88 GLY A N 1
ATOM 687 C CA . GLY A 1 88 ? -2.334 0.854 -3.591 1.00 95.88 88 GLY A CA 1
ATOM 688 C C . GLY A 1 88 ? -1.452 2.008 -4.069 1.00 95.88 88 GLY A C 1
ATOM 689 O O . GLY A 1 88 ? -1.376 2.232 -5.273 1.00 95.88 88 GLY A O 1
ATOM 690 N N . LEU A 1 89 ? -0.787 2.748 -3.173 1.00 94.12 89 LEU A N 1
ATOM 691 C CA . LEU A 1 89 ? 0.118 3.835 -3.574 1.00 94.12 89 LEU A CA 1
ATOM 692 C C . LEU A 1 89 ? 1.532 3.365 -3.964 1.00 94.12 89 LEU A C 1
ATOM 694 O O . LEU A 1 89 ? 2.328 4.184 -4.422 1.00 94.12 89 LEU A O 1
ATOM 698 N N . THR A 1 90 ? 1.866 2.076 -3.820 1.00 92.44 90 THR A N 1
ATOM 699 C CA . THR A 1 90 ? 3.167 1.531 -4.249 1.00 92.44 90 THR A CA 1
ATOM 700 C C . THR A 1 90 ? 3.047 0.211 -5.006 1.00 92.44 90 THR A C 1
ATOM 702 O O . THR A 1 90 ? 2.087 -0.542 -4.860 1.00 92.44 90 THR A O 1
ATOM 705 N N . GLY A 1 91 ? 4.092 -0.132 -5.763 1.00 88.19 91 GLY A N 1
ATOM 706 C CA . GLY A 1 91 ? 4.285 -1.505 -6.236 1.00 88.19 91 GLY A CA 1
ATOM 707 C C . GLY A 1 91 ? 4.478 -2.497 -5.079 1.00 88.19 91 GLY A C 1
ATOM 708 O O . GLY A 1 91 ? 4.701 -2.109 -3.930 1.00 88.19 91 GLY A O 1
ATOM 709 N N . SER A 1 92 ? 4.416 -3.788 -5.395 1.00 77.94 92 SER A N 1
ATOM 710 C CA . SER A 1 92 ? 4.409 -4.905 -4.434 1.00 77.94 92 SER A CA 1
ATOM 711 C C . SER A 1 92 ? 5.799 -5.286 -3.898 1.00 77.94 92 SER A C 1
ATOM 713 O O . SER A 1 92 ? 6.124 -6.465 -3.789 1.00 77.94 92 SER A O 1
ATOM 715 N N . GLY A 1 93 ? 6.647 -4.291 -3.620 1.00 72.94 93 GLY A N 1
ATOM 716 C CA . GLY A 1 93 ? 8.019 -4.443 -3.110 1.00 72.94 93 GLY A CA 1
ATOM 717 C C . GLY A 1 93 ? 9.050 -4.994 -4.104 1.00 72.94 93 GLY A C 1
ATOM 718 O O . GLY A 1 93 ? 10.196 -4.554 -4.091 1.00 72.94 93 GLY A O 1
ATOM 719 N N . GLY A 1 94 ? 8.659 -5.928 -4.978 1.00 83.31 94 GLY A N 1
ATOM 720 C CA . GLY A 1 94 ? 9.596 -6.651 -5.841 1.00 83.31 94 GLY A CA 1
ATOM 721 C C . GLY A 1 94 ? 10.679 -7.348 -5.012 1.00 83.31 94 GLY A C 1
ATOM 722 O O . GLY A 1 94 ? 10.400 -7.846 -3.920 1.00 83.31 94 GLY A O 1
ATOM 723 N N . ASP A 1 95 ? 11.919 -7.317 -5.496 1.00 85.12 95 ASP A N 1
ATOM 724 C CA . ASP A 1 95 ? 13.076 -7.909 -4.809 1.00 85.12 95 ASP A CA 1
ATOM 725 C C . ASP A 1 95 ? 13.491 -7.157 -3.525 1.00 85.12 95 ASP A C 1
ATOM 727 O O . ASP A 1 95 ? 14.208 -7.709 -2.692 1.00 85.12 95 ASP A O 1
ATOM 731 N N . VAL A 1 96 ? 13.031 -5.910 -3.335 1.00 91.25 96 VAL A N 1
ATOM 732 C CA . VAL A 1 96 ? 13.324 -5.088 -2.141 1.00 91.25 96 VAL A CA 1
ATOM 733 C C . VAL A 1 96 ? 12.447 -5.491 -0.950 1.00 91.25 96 VAL A C 1
ATOM 735 O O . VAL A 1 96 ? 12.882 -5.417 0.200 1.00 91.25 96 VAL A O 1
ATOM 738 N N . GLY A 1 97 ? 11.215 -5.933 -1.217 1.00 95.12 97 GLY A N 1
ATOM 739 C CA . GLY A 1 97 ? 10.197 -6.182 -0.196 1.00 95.12 97 GLY A CA 1
ATOM 740 C C . GLY A 1 97 ? 9.619 -4.904 0.432 1.00 95.12 97 GLY A C 1
ATOM 741 O O . GLY A 1 97 ? 9.938 -3.776 0.051 1.00 95.12 97 GLY A O 1
ATOM 742 N N . MET A 1 98 ? 8.718 -5.092 1.394 1.00 97.56 98 MET A N 1
ATOM 743 C CA . MET A 1 98 ? 8.026 -4.023 2.120 1.00 97.56 98 MET A CA 1
ATOM 744 C C . MET A 1 98 ? 8.564 -3.898 3.549 1.00 97.56 98 MET A C 1
ATOM 746 O O . MET A 1 98 ? 8.842 -4.906 4.196 1.00 97.56 98 MET A O 1
ATOM 750 N N . ALA A 1 99 ? 8.636 -2.674 4.069 1.00 97.81 99 ALA A N 1
ATOM 751 C CA . ALA A 1 99 ? 9.154 -2.321 5.391 1.00 97.81 99 ALA A CA 1
ATOM 752 C C . ALA A 1 99 ? 8.169 -2.676 6.525 1.00 97.81 99 ALA A C 1
ATOM 754 O O . ALA A 1 99 ? 7.698 -1.824 7.282 1.00 97.81 99 ALA A O 1
ATOM 755 N N . VAL A 1 100 ? 7.828 -3.962 6.638 1.00 98.31 100 VAL A N 1
ATOM 756 C CA . VAL A 1 100 ? 6.834 -4.482 7.591 1.00 98.31 100 VAL A CA 1
ATOM 757 C C . VAL A 1 100 ? 7.224 -4.159 9.038 1.00 98.31 100 VAL A C 1
ATOM 759 O O . VAL A 1 100 ? 6.355 -3.859 9.858 1.00 98.31 100 VAL A O 1
ATOM 762 N N . LEU A 1 101 ? 8.523 -4.185 9.362 1.00 98.06 101 LEU A N 1
ATOM 763 C CA . LEU A 1 101 ? 9.010 -3.897 10.713 1.00 98.06 101 LEU A CA 1
ATOM 764 C C . LEU A 1 101 ? 8.752 -2.436 11.124 1.00 98.06 101 LEU A C 1
ATOM 766 O O . LEU A 1 101 ? 8.453 -2.189 12.292 1.00 98.06 101 LEU A O 1
ATOM 770 N N . GLU A 1 102 ? 8.759 -1.489 10.180 1.00 98.19 102 GLU A N 1
ATOM 771 C CA . GLU A 1 102 ? 8.354 -0.094 10.421 1.00 98.19 102 GLU A CA 1
ATOM 772 C C . GLU A 1 102 ? 6.861 -0.018 10.752 1.00 98.19 102 GLU A C 1
ATOM 774 O O . GLU A 1 102 ? 6.474 0.584 11.753 1.00 98.19 102 GLU A O 1
ATOM 779 N N . GLY A 1 103 ? 6.014 -0.682 9.955 1.00 98.44 103 GLY A N 1
ATOM 780 C CA . GLY A 1 103 ? 4.564 -0.726 10.169 1.00 98.44 103 GLY A CA 1
ATOM 781 C C . GLY A 1 103 ? 4.182 -1.337 11.522 1.00 98.44 103 GLY A C 1
ATOM 782 O O . GLY A 1 103 ? 3.364 -0.777 12.256 1.00 98.44 103 GLY A O 1
ATOM 783 N N . MET A 1 104 ? 4.830 -2.443 11.898 1.00 98.62 104 MET A N 1
ATOM 784 C CA . MET A 1 104 ? 4.644 -3.083 13.205 1.00 98.62 104 MET A CA 1
ATOM 785 C C . MET A 1 104 ? 5.168 -2.210 14.353 1.00 98.62 104 MET A C 1
ATOM 787 O O . MET A 1 104 ? 4.490 -2.076 15.373 1.00 98.62 104 MET A O 1
ATOM 791 N N . THR A 1 105 ? 6.325 -1.559 14.193 1.00 98.50 105 THR A N 1
ATOM 792 C CA . THR A 1 105 ? 6.878 -0.644 15.207 1.00 98.50 105 THR A CA 1
ATOM 793 C C . THR A 1 105 ? 5.965 0.562 15.415 1.00 98.50 105 THR A C 1
ATOM 795 O O . THR A 1 105 ? 5.592 0.867 16.547 1.00 98.50 105 THR A O 1
ATOM 798 N N . ALA A 1 106 ? 5.513 1.194 14.330 1.00 98.56 106 ALA A N 1
ATOM 799 C CA . ALA A 1 106 ? 4.569 2.304 14.361 1.00 98.56 106 ALA A CA 1
ATOM 800 C C . ALA A 1 106 ? 3.234 1.926 15.025 1.00 98.56 106 ALA A C 1
ATOM 802 O O . ALA A 1 106 ? 2.654 2.757 15.723 1.00 98.56 106 ALA A O 1
ATOM 803 N N . ALA A 1 107 ? 2.761 0.683 14.876 1.00 98.69 107 ALA A N 1
ATOM 804 C CA . ALA A 1 107 ? 1.586 0.201 15.599 1.00 98.69 107 ALA A CA 1
ATOM 805 C C . ALA A 1 107 ? 1.825 0.128 17.119 1.00 98.69 107 ALA A C 1
ATOM 807 O O . ALA A 1 107 ? 0.981 0.600 17.884 1.00 98.69 107 ALA A O 1
ATOM 808 N N . LEU A 1 108 ? 2.979 -0.388 17.571 1.00 98.56 108 LEU A N 1
ATOM 809 C CA . LEU A 1 108 ? 3.342 -0.406 18.999 1.00 98.56 108 LEU A CA 1
ATOM 810 C C . LEU A 1 108 ? 3.389 1.005 19.600 1.00 98.56 108 LEU A C 1
ATOM 812 O O . LEU A 1 108 ? 2.928 1.204 20.723 1.00 98.56 108 LEU A O 1
ATOM 816 N N . GLU A 1 109 ? 3.890 1.992 18.852 1.00 98.44 109 GLU A N 1
ATOM 817 C CA . GLU A 1 109 ? 3.888 3.391 19.292 1.00 98.44 109 GLU A CA 1
ATOM 818 C C . GLU A 1 109 ? 2.481 3.946 19.489 1.00 98.44 109 GLU A C 1
ATOM 820 O O . GLU A 1 109 ? 2.232 4.626 20.482 1.00 98.44 109 GLU A O 1
ATOM 825 N N . LEU A 1 110 ? 1.550 3.659 18.572 1.00 98.50 110 LEU A N 1
ATOM 826 C CA . LEU A 1 110 ? 0.166 4.110 18.716 1.00 98.50 110 LEU A CA 1
ATOM 827 C C . LEU A 1 110 ? -0.491 3.477 19.953 1.00 98.50 110 LEU A C 1
ATOM 829 O O . LEU A 1 110 ? -1.267 4.152 20.630 1.00 98.50 110 LEU A O 1
ATOM 833 N N . PHE A 1 111 ? -0.171 2.218 20.288 1.00 98.62 111 PHE A N 1
ATOM 834 C CA . PHE A 1 111 ? -0.630 1.587 21.534 1.00 98.62 111 PHE A CA 1
ATOM 835 C C . PHE A 1 111 ? -0.023 2.248 22.780 1.00 98.62 111 PHE A C 1
ATOM 837 O O . PHE A 1 111 ? -0.767 2.560 23.711 1.00 98.62 111 PHE A O 1
ATOM 844 N N . ASP A 1 112 ? 1.287 2.521 22.794 1.00 98.25 112 ASP A N 1
ATOM 845 C CA . ASP A 1 112 ? 1.956 3.224 23.902 1.00 98.25 112 ASP A CA 1
ATOM 846 C C . ASP A 1 112 ? 1.374 4.643 24.094 1.00 98.25 112 ASP A C 1
ATOM 848 O O . ASP A 1 112 ? 1.111 5.074 25.220 1.00 98.25 112 ASP A O 1
ATOM 852 N N . GLN A 1 113 ? 1.096 5.356 22.996 1.00 97.94 113 GLN A N 1
ATOM 853 C CA . GLN A 1 113 ? 0.447 6.671 23.002 1.00 97.94 113 GLN A CA 1
ATOM 854 C C . GLN A 1 113 ? -1.008 6.606 23.493 1.00 97.94 113 GLN A C 1
ATOM 856 O O . GLN A 1 113 ? -1.414 7.448 24.296 1.00 97.94 113 GLN A O 1
ATOM 861 N N . LEU A 1 114 ? -1.797 5.612 23.062 1.00 97.50 114 LEU A N 1
ATOM 862 C CA . LEU A 1 114 ? -3.168 5.415 23.545 1.00 97.50 114 LEU A CA 1
ATOM 863 C C . LEU A 1 114 ? -3.188 5.079 25.040 1.00 97.50 114 LEU A C 1
ATOM 865 O O . LEU A 1 114 ? -3.994 5.645 25.776 1.00 97.50 114 LEU A O 1
ATOM 869 N N . GLN A 1 115 ? -2.287 4.211 25.507 1.00 97.25 115 GLN A N 1
ATOM 870 C CA . GLN A 1 115 ? -2.175 3.874 26.925 1.00 97.25 115 GLN A CA 1
ATOM 871 C C . GLN A 1 115 ? -1.813 5.110 27.761 1.00 97.25 115 GLN A C 1
ATOM 873 O O . GLN A 1 115 ? -2.462 5.371 28.775 1.00 97.25 115 GLN A O 1
ATOM 878 N N . ALA A 1 116 ? -0.853 5.922 27.305 1.00 96.31 116 ALA A N 1
ATOM 879 C CA . ALA A 1 116 ? -0.513 7.189 27.948 1.00 96.31 116 ALA A CA 1
ATOM 880 C C . ALA A 1 116 ? -1.691 8.184 27.947 1.00 96.31 116 ALA A C 1
ATOM 882 O O . ALA A 1 116 ? -1.929 8.855 28.951 1.00 96.31 116 ALA A O 1
ATOM 883 N N . ALA A 1 117 ? -2.468 8.260 26.861 1.00 95.12 117 ALA A N 1
ATOM 884 C CA . ALA A 1 117 ? -3.666 9.099 26.787 1.00 95.12 117 ALA A CA 1
ATOM 885 C C . ALA A 1 117 ? -4.767 8.649 27.767 1.00 95.12 117 ALA A C 1
ATOM 887 O O . ALA A 1 117 ? -5.415 9.496 28.373 1.00 95.12 117 ALA A O 1
ATOM 888 N N . CYS A 1 118 ? -4.934 7.340 27.978 1.00 94.44 118 CYS A N 1
ATOM 889 C CA . CYS A 1 118 ? -5.876 6.782 28.956 1.00 94.44 118 CYS A CA 1
ATOM 890 C C . CYS A 1 118 ? -5.435 7.014 30.416 1.00 94.44 118 CYS A C 1
ATOM 892 O O . CYS A 1 118 ? -6.270 7.132 31.310 1.00 94.44 118 CYS A O 1
ATOM 894 N N . GLN A 1 119 ? -4.122 7.097 30.665 1.00 93.19 119 GLN A N 1
ATOM 895 C CA . GLN A 1 119 ? -3.543 7.365 31.990 1.00 93.19 119 GLN A CA 1
ATOM 896 C C . GLN A 1 119 ? -3.523 8.856 32.367 1.00 93.19 119 GLN A C 1
ATOM 898 O O . GLN A 1 119 ? -3.473 9.188 33.554 1.00 93.19 119 GLN A O 1
ATOM 903 N N . ARG A 1 120 ? -3.567 9.769 31.387 1.00 90.50 120 ARG A N 1
ATOM 904 C CA . ARG A 1 120 ? -3.665 11.213 31.643 1.00 90.50 120 ARG A CA 1
ATOM 905 C C . ARG A 1 120 ? -5.016 11.534 32.284 1.00 90.50 120 ARG A C 1
ATOM 907 O O . ARG A 1 120 ? -6.051 11.495 31.623 1.00 90.50 120 ARG A O 1
ATOM 914 N N . LYS A 1 121 ? -4.998 11.912 33.567 1.00 81.38 121 LYS A N 1
ATOM 915 C CA . LYS A 1 121 ? -6.155 12.541 34.221 1.00 81.38 121 LYS A CA 1
ATOM 916 C C . LYS A 1 121 ? -6.558 13.775 33.395 1.00 81.38 121 LYS A C 1
ATOM 918 O O . LYS A 1 121 ? -5.682 14.597 33.117 1.00 81.38 121 LYS A O 1
ATOM 923 N N . PRO A 1 122 ? -7.827 13.913 32.974 1.00 77.06 122 PRO A N 1
ATOM 924 C CA . PRO A 1 122 ? -8.239 15.051 32.165 1.00 77.06 122 PRO A CA 1
ATOM 925 C C . PRO A 1 122 ? -8.144 16.335 32.995 1.00 77.06 122 PRO A C 1
ATOM 927 O O . PRO A 1 122 ? -8.602 16.369 34.136 1.00 77.06 122 PRO A O 1
ATOM 930 N N . LEU A 1 123 ? -7.571 17.392 32.413 1.00 77.62 123 LEU A N 1
ATOM 931 C CA . LEU A 1 123 ? -7.383 18.707 33.043 1.00 77.62 123 LEU A CA 1
ATOM 932 C C . LEU A 1 123 ? -8.692 19.521 33.078 1.00 77.62 123 LEU A C 1
ATOM 934 O O . LEU A 1 123 ? -8.724 20.688 32.702 1.00 77.62 123 LEU A O 1
ATOM 938 N N . VAL A 1 124 ? -9.791 18.889 33.494 1.00 75.25 124 VAL A N 1
ATOM 939 C CA . VAL A 1 124 ? -11.050 19.589 33.775 1.00 75.25 124 VAL A CA 1
ATOM 940 C C . VAL A 1 124 ? -10.821 20.467 35.008 1.00 75.25 124 VAL A C 1
ATOM 942 O O . VAL A 1 124 ? -10.364 19.930 36.021 1.00 75.25 124 VAL A O 1
ATOM 945 N N . PRO A 1 125 ? -11.139 21.777 34.971 1.00 72.75 125 PRO A N 1
ATOM 946 C CA . PRO A 1 125 ? -11.102 22.628 36.155 1.00 72.75 125 PRO A CA 1
ATOM 947 C C . PRO A 1 125 ? -11.961 22.010 37.260 1.00 72.75 125 PRO A C 1
ATOM 949 O O . PRO A 1 125 ? -13.182 21.901 37.127 1.00 72.75 125 PRO A O 1
ATOM 952 N N . GLN A 1 126 ? -11.318 21.522 38.321 1.00 62.69 126 GLN A N 1
ATOM 953 C CA . GLN A 1 126 ? -12.001 20.723 39.330 1.00 62.69 126 GLN A CA 1
ATOM 954 C C . GLN A 1 126 ? -12.844 21.637 40.223 1.00 62.69 126 GLN A C 1
ATOM 956 O O . GLN A 1 126 ? -12.349 22.209 41.192 1.00 62.69 126 GLN A O 1
ATOM 961 N N . ALA A 1 127 ? -14.132 21.758 39.893 1.00 76.38 127 ALA A N 1
ATOM 962 C CA . ALA A 1 127 ? -15.115 22.406 40.750 1.00 76.38 127 ALA A CA 1
ATOM 963 C C . ALA A 1 127 ? -15.034 21.794 42.159 1.00 76.38 127 ALA A C 1
ATOM 965 O O . ALA A 1 127 ? -15.144 20.576 42.314 1.00 76.38 127 ALA A O 1
ATOM 966 N N . VAL A 1 128 ? -14.823 22.652 43.163 1.00 81.44 128 VAL A N 1
ATOM 967 C CA . VAL A 1 128 ? -14.240 22.312 44.481 1.00 81.44 128 VAL A CA 1
ATOM 968 C C . VAL A 1 128 ? -14.935 21.148 45.206 1.00 81.44 128 VAL A C 1
ATOM 970 O O . VAL A 1 128 ? -14.290 20.424 45.958 1.00 81.44 128 VAL A O 1
ATOM 973 N N . ASN A 1 129 ? -16.222 20.917 44.929 1.00 83.88 129 ASN A N 1
ATOM 974 C CA . ASN A 1 129 ? -17.053 19.916 45.602 1.00 83.88 129 ASN A CA 1
ATOM 975 C C . ASN A 1 129 ? -17.364 18.651 44.769 1.00 83.88 129 ASN A C 1
ATOM 977 O O . ASN A 1 129 ? -18.172 17.833 45.209 1.00 83.88 129 ASN A O 1
ATOM 981 N N . GLN A 1 130 ? -16.782 18.454 43.575 1.00 78.25 130 GLN A N 1
ATOM 982 C CA . GLN A 1 130 ? -17.026 17.224 42.801 1.00 78.25 130 GLN A CA 1
ATOM 983 C C . GLN A 1 130 ? -16.114 16.057 43.237 1.00 78.25 130 GLN A C 1
ATOM 985 O O . GLN A 1 130 ? -14.889 16.217 43.290 1.00 78.25 130 GLN A O 1
ATOM 990 N N . PRO A 1 131 ? -16.674 14.856 43.503 1.00 80.50 131 PRO A N 1
ATOM 991 C CA . PRO A 1 131 ? -15.891 13.687 43.884 1.00 80.50 131 PRO A CA 1
ATOM 992 C C . PRO A 1 131 ? -15.042 13.193 42.707 1.00 80.50 131 PRO A C 1
ATOM 994 O O . PRO A 1 131 ? -15.544 12.985 41.603 1.00 80.50 131 PRO A O 1
ATOM 997 N N . ILE A 1 132 ? -13.750 12.965 42.959 1.00 77.06 132 ILE A N 1
ATOM 998 C CA . ILE A 1 132 ? -12.785 12.547 41.933 1.00 77.06 132 ILE A CA 1
ATOM 999 C C . ILE A 1 132 ? -13.247 11.221 41.290 1.00 77.06 132 ILE A C 1
ATOM 1001 O O . ILE A 1 132 ? -13.354 10.215 42.003 1.00 77.06 132 ILE A O 1
ATOM 1005 N N . PRO A 1 133 ? -13.482 11.166 39.962 1.00 75.75 133 PRO A N 1
ATOM 1006 C CA . PRO A 1 133 ? -13.831 9.922 39.286 1.00 75.75 133 PRO A CA 1
ATOM 1007 C C . PRO A 1 133 ? -12.661 8.937 39.400 1.00 75.75 133 PRO A C 1
ATOM 1009 O O . PRO A 1 133 ? -11.549 9.213 38.951 1.00 75.75 133 PRO A O 1
ATOM 1012 N N . LYS A 1 134 ? -12.908 7.788 40.043 1.00 74.06 134 LYS A N 1
ATOM 1013 C CA . LYS A 1 134 ? -11.849 6.896 40.556 1.00 74.06 134 LYS A CA 1
ATOM 1014 C C . LYS A 1 134 ? -10.994 6.206 39.481 1.00 74.06 134 LYS A C 1
ATOM 1016 O O . LYS A 1 134 ? -9.942 5.668 39.815 1.00 74.06 134 LYS A O 1
ATOM 1021 N N . SER A 1 135 ? -11.402 6.242 38.214 1.00 82.69 135 SER A N 1
ATOM 1022 C CA . SER A 1 135 ? -10.623 5.736 37.080 1.00 82.69 135 SER A CA 1
ATOM 1023 C C . SER A 1 135 ? -10.997 6.434 35.766 1.00 82.69 135 SER A C 1
ATOM 1025 O O . SER A 1 135 ? -12.164 6.744 35.511 1.00 82.69 135 SER A O 1
ATOM 1027 N N . GLY A 1 136 ? -9.988 6.664 34.918 1.00 87.69 136 GLY A N 1
ATOM 1028 C CA . GLY A 1 136 ? -10.185 6.908 33.486 1.00 87.69 136 GLY A CA 1
ATOM 1029 C C . GLY A 1 136 ? -10.553 5.612 32.743 1.00 87.69 136 GLY A C 1
ATOM 1030 O O . GLY A 1 136 ? -10.535 4.542 33.357 1.00 87.69 136 GLY A O 1
ATOM 1031 N N . PRO A 1 137 ? -10.885 5.684 31.442 1.00 93.38 137 PRO A N 1
ATOM 1032 C CA . PRO A 1 137 ? -11.161 4.496 30.638 1.00 93.38 137 PRO A CA 1
ATOM 1033 C C . PRO A 1 137 ? -9.893 3.641 30.520 1.00 93.38 137 PRO A C 1
ATOM 1035 O O . PRO A 1 137 ? -8.813 4.166 30.255 1.00 93.38 137 PRO A O 1
ATOM 1038 N N . GLN A 1 138 ? -10.010 2.332 30.713 1.00 95.94 138 GLN A N 1
ATOM 1039 C CA . GLN A 1 138 ? -8.909 1.384 30.541 1.00 95.94 138 GLN A CA 1
ATOM 1040 C C . GLN A 1 138 ? -8.949 0.746 29.147 1.00 95.94 138 GLN A C 1
ATOM 1042 O O . GLN A 1 138 ? -9.935 0.863 28.422 1.00 95.94 138 GLN A O 1
ATOM 1047 N N . ILE A 1 139 ? -7.864 0.081 28.745 1.00 97.56 139 ILE A N 1
ATOM 1048 C CA . ILE A 1 139 ? -7.813 -0.698 27.500 1.00 97.56 139 ILE A CA 1
ATOM 1049 C C . ILE A 1 139 ? -8.016 -2.168 27.874 1.00 97.56 139 ILE A C 1
ATOM 1051 O O . ILE A 1 139 ? -7.115 -2.789 28.439 1.00 97.56 139 ILE A O 1
ATOM 1055 N N . SER A 1 140 ? -9.194 -2.716 27.575 1.00 97.56 140 SER A N 1
ATOM 1056 C CA . SER A 1 140 ? -9.563 -4.096 27.926 1.00 97.56 140 SER A CA 1
ATOM 1057 C C . SER A 1 140 ? -8.999 -5.130 26.952 1.00 97.56 140 SER A C 1
ATOM 1059 O O . SER A 1 140 ? -8.763 -6.274 27.337 1.00 97.56 140 SER A O 1
ATOM 1061 N N . ALA A 1 141 ? -8.781 -4.741 25.693 1.00 97.81 141 ALA A N 1
ATOM 1062 C CA . ALA A 1 141 ? -8.200 -5.597 24.663 1.00 97.81 141 ALA A CA 1
ATOM 1063 C C . ALA A 1 141 ? -7.426 -4.777 23.621 1.00 97.81 141 ALA A C 1
ATOM 1065 O O . ALA A 1 141 ? -7.850 -3.682 23.241 1.00 97.81 141 ALA A O 1
ATOM 1066 N N . SER A 1 142 ? -6.319 -5.346 23.139 1.00 98.44 142 SER A N 1
ATOM 1067 C CA . SER A 1 142 ? -5.409 -4.742 22.162 1.00 98.44 142 SER A CA 1
ATOM 1068 C C . SER A 1 142 ? -5.125 -5.738 21.039 1.00 98.44 142 SER A C 1
ATOM 1070 O O . SER A 1 142 ? -4.575 -6.804 21.306 1.00 98.44 142 SER A O 1
ATOM 1072 N N . HIS A 1 143 ? -5.467 -5.407 19.794 1.00 98.62 143 HIS A N 1
ATOM 1073 C CA . HIS A 1 143 ? -5.290 -6.292 18.635 1.00 98.62 143 HIS A CA 1
ATOM 1074 C C . HIS A 1 143 ? -4.521 -5.598 17.510 1.00 98.62 143 HIS A C 1
ATOM 1076 O O . HIS A 1 143 ? -4.857 -4.476 17.142 1.00 98.62 143 HIS A O 1
ATOM 1082 N N . ILE A 1 144 ? -3.551 -6.285 16.908 1.00 98.69 144 ILE A N 1
ATOM 1083 C CA . ILE A 1 144 ? -3.038 -5.943 15.577 1.00 98.69 144 ILE A CA 1
ATOM 1084 C C . ILE A 1 144 ? -3.696 -6.889 14.578 1.00 98.69 144 ILE A C 1
ATOM 1086 O O . ILE A 1 144 ? -3.591 -8.105 14.722 1.00 98.69 144 ILE A O 1
ATOM 1090 N N . ILE A 1 145 ? -4.345 -6.336 13.557 1.00 98.62 145 ILE A N 1
ATOM 1091 C CA . ILE A 1 145 ? -4.752 -7.072 12.359 1.00 98.62 145 ILE A CA 1
ATOM 1092 C C . ILE A 1 145 ? -3.771 -6.657 11.267 1.00 98.62 145 ILE A C 1
ATOM 1094 O O . ILE A 1 145 ? -3.801 -5.518 10.810 1.00 98.62 145 ILE A O 1
ATOM 1098 N N . HIS A 1 146 ? -2.865 -7.555 10.897 1.00 98.81 146 HIS A N 1
ATOM 1099 C CA . HIS A 1 146 ? -1.835 -7.313 9.892 1.00 98.81 146 HIS A CA 1
ATOM 1100 C C . HIS A 1 146 ? -2.238 -7.965 8.570 1.00 98.81 146 HIS A C 1
ATOM 1102 O O . HIS A 1 146 ? -2.541 -9.155 8.545 1.00 98.81 146 HIS A O 1
ATOM 1108 N N . VAL A 1 147 ? -2.250 -7.196 7.482 1.00 98.62 147 VAL A N 1
ATOM 1109 C CA . VAL A 1 147 ? -2.584 -7.663 6.132 1.00 98.62 147 VAL A CA 1
ATOM 1110 C C . VAL A 1 147 ? -1.404 -7.397 5.200 1.00 98.62 147 VAL A C 1
ATOM 1112 O O . VAL A 1 147 ? -0.972 -6.252 5.067 1.00 98.62 147 VAL A O 1
ATOM 1115 N N . ALA A 1 148 ? -0.888 -8.450 4.565 1.00 98.44 148 ALA A N 1
ATOM 1116 C CA . ALA A 1 148 ? 0.259 -8.379 3.664 1.00 98.44 148 ALA A CA 1
ATOM 1117 C C . ALA A 1 148 ? 0.014 -9.156 2.361 1.00 98.44 148 ALA A C 1
ATOM 1119 O O . ALA A 1 148 ? -0.391 -10.320 2.366 1.00 98.44 148 ALA A O 1
ATOM 1120 N N . ALA A 1 149 ? 0.316 -8.512 1.241 1.00 97.88 149 ALA A N 1
ATOM 1121 C CA . ALA A 1 149 ? 0.362 -9.094 -0.092 1.00 97.88 149 ALA A CA 1
ATOM 1122 C C . ALA A 1 149 ? 1.796 -9.217 -0.628 1.00 97.88 149 ALA A C 1
ATOM 1124 O O . ALA A 1 149 ? 2.031 -10.006 -1.539 1.00 97.88 149 ALA A O 1
ATOM 1125 N N . ALA A 1 150 ? 2.761 -8.486 -0.065 1.00 97.25 150 ALA A N 1
ATOM 1126 C CA . ALA A 1 150 ? 4.161 -8.487 -0.490 1.00 97.25 150 ALA A CA 1
ATOM 1127 C C . ALA A 1 150 ? 5.128 -8.948 0.628 1.00 97.25 150 ALA A C 1
ATOM 1129 O O . ALA A 1 150 ? 4.826 -8.784 1.815 1.00 97.25 150 ALA A O 1
ATOM 1130 N N . PRO A 1 151 ? 6.287 -9.548 0.281 1.00 97.25 151 PRO A N 1
ATOM 1131 C CA . PRO A 1 151 ? 7.244 -10.066 1.260 1.00 97.25 151 PRO A CA 1
ATOM 1132 C C . PRO A 1 151 ? 7.869 -8.956 2.124 1.00 97.25 151 PRO A C 1
ATOM 1134 O O . PRO A 1 151 ? 8.008 -7.824 1.658 1.00 97.25 151 PRO A O 1
ATOM 1137 N N . PRO A 1 152 ? 8.290 -9.268 3.366 1.00 97.69 152 PRO A N 1
ATOM 1138 C CA . PRO A 1 152 ? 9.057 -8.340 4.186 1.00 97.69 152 PRO A CA 1
ATOM 1139 C C . PRO A 1 152 ? 10.449 -8.106 3.593 1.00 97.69 152 PRO A C 1
ATOM 1141 O O . PRO A 1 152 ? 11.093 -9.034 3.094 1.00 97.69 152 PRO A O 1
ATOM 1144 N N . ASP A 1 153 ? 10.905 -6.867 3.711 1.00 96.69 153 ASP A N 1
ATOM 1145 C CA . ASP A 1 153 ? 12.249 -6.409 3.380 1.00 96.69 153 ASP A CA 1
ATOM 1146 C C . ASP A 1 153 ? 13.333 -7.082 4.268 1.00 96.69 153 ASP A C 1
ATOM 1148 O O . ASP A 1 153 ? 13.018 -7.805 5.223 1.00 96.69 153 ASP A O 1
ATOM 1152 N N . PRO A 1 154 ? 14.639 -6.936 3.964 1.00 96.12 154 PRO A N 1
ATOM 1153 C CA . PRO A 1 154 ? 15.701 -7.561 4.760 1.00 96.12 154 PRO A CA 1
ATOM 1154 C C . PRO A 1 154 ? 16.020 -6.819 6.074 1.00 96.12 154 PRO A C 1
ATOM 1156 O O . PRO A 1 154 ? 16.912 -7.254 6.808 1.00 96.12 154 PRO A O 1
ATOM 1159 N N . SER A 1 155 ? 15.323 -5.721 6.383 1.00 96.12 155 SER A N 1
ATOM 1160 C CA . SER A 1 155 ? 15.597 -4.850 7.531 1.00 96.12 155 SER A CA 1
ATOM 1161 C C . SER A 1 155 ? 15.443 -5.576 8.871 1.00 96.12 155 SER A C 1
ATOM 1163 O O . SER A 1 155 ? 14.411 -6.180 9.168 1.00 96.12 155 SER A O 1
ATOM 1165 N N . GLN A 1 156 ? 16.488 -5.500 9.700 1.00 96.75 156 GLN A N 1
ATOM 1166 C CA . GLN A 1 156 ? 16.528 -6.119 11.035 1.00 96.75 156 GLN A CA 1
ATOM 1167 C C . GLN A 1 156 ? 16.033 -5.191 12.151 1.00 96.75 156 GLN A C 1
ATOM 1169 O O . GLN A 1 156 ? 15.658 -5.674 13.219 1.00 96.75 156 GLN A O 1
ATOM 1174 N N . HIS A 1 157 ? 16.016 -3.882 11.891 1.00 97.38 157 HIS A N 1
ATOM 1175 C CA . HIS A 1 157 ? 15.611 -2.820 12.810 1.00 97.38 157 HIS A CA 1
ATOM 1176 C C . HIS A 1 157 ? 14.765 -1.776 12.065 1.00 97.38 157 HIS A C 1
ATOM 1178 O O . HIS A 1 157 ? 14.980 -1.596 10.863 1.00 97.38 157 HIS A O 1
ATOM 1184 N N . PRO A 1 158 ? 13.820 -1.096 12.739 1.00 96.88 158 PRO A N 1
ATOM 1185 C CA . PRO A 1 158 ? 13.173 0.091 12.197 1.00 96.88 158 PRO A CA 1
ATOM 1186 C C . PRO A 1 158 ? 14.163 1.261 12.123 1.00 96.88 158 PRO A C 1
ATOM 1188 O O . PRO A 1 158 ? 15.110 1.350 12.905 1.00 96.88 158 PRO A O 1
ATOM 1191 N N . LEU A 1 159 ? 13.910 2.172 11.191 1.00 96.25 159 LEU A N 1
ATOM 1192 C CA . LEU A 1 159 ? 14.609 3.443 11.005 1.00 96.25 159 LEU A CA 1
ATOM 1193 C C . LEU A 1 159 ? 13.644 4.641 11.116 1.00 96.25 159 LEU A C 1
ATOM 1195 O O . LEU A 1 159 ? 14.098 5.783 11.178 1.00 96.25 159 LEU A O 1
ATOM 1199 N N . TRP A 1 160 ? 12.323 4.404 11.135 1.00 95.56 160 TRP A N 1
ATOM 1200 C CA . TRP A 1 160 ? 11.276 5.434 11.059 1.00 95.56 160 TRP A CA 1
ATOM 1201 C C . TRP A 1 160 ? 10.306 5.419 12.252 1.00 95.56 160 TRP A C 1
ATOM 1203 O O . TRP A 1 160 ? 9.105 5.676 12.117 1.00 95.56 160 TRP A O 1
ATOM 1213 N N . ASN A 1 161 ? 10.836 5.168 13.451 1.00 95.31 161 ASN A N 1
ATOM 1214 C CA . ASN A 1 161 ? 10.123 5.321 14.719 1.00 95.31 161 ASN A CA 1
ATOM 1215 C C . ASN A 1 161 ? 10.426 6.664 15.420 1.00 95.31 161 ASN A C 1
ATOM 1217 O O . ASN A 1 161 ? 11.435 7.321 15.191 1.00 95.31 161 ASN A O 1
ATOM 1221 N N . SER A 1 162 ? 9.510 7.070 16.296 1.00 95.19 162 SER A N 1
ATOM 1222 C CA . SER A 1 162 ? 9.549 8.282 17.132 1.00 95.19 162 SER A CA 1
ATOM 1223 C C . SER A 1 162 ? 9.870 8.010 18.611 1.00 95.19 162 SER A C 1
ATOM 1225 O O . SER A 1 162 ? 10.125 8.938 19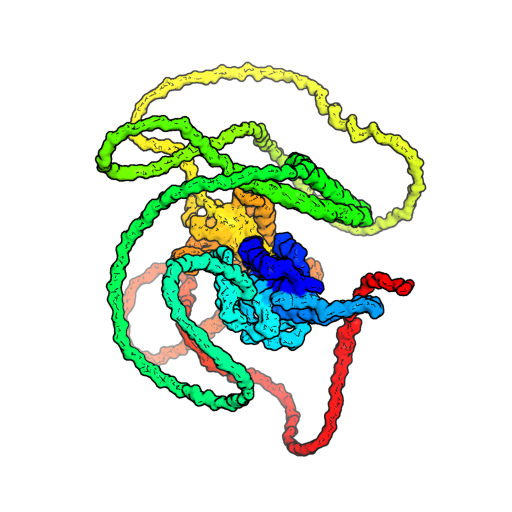.375 1.00 95.19 162 SER A O 1
ATOM 1227 N N . SER A 1 163 ? 9.823 6.743 19.035 1.00 96.56 163 SER A N 1
ATOM 1228 C CA . SER A 1 163 ? 10.033 6.296 20.415 1.00 96.56 163 SER A CA 1
ATOM 1229 C C . SER A 1 163 ? 11.397 5.608 20.582 1.00 96.56 163 SER A C 1
ATOM 1231 O O . SER A 1 163 ? 11.515 4.451 20.173 1.00 96.56 163 SER A O 1
ATOM 1233 N N . PRO A 1 164 ? 12.387 6.223 21.273 1.00 96.56 164 PRO A N 1
ATOM 1234 C CA . PRO A 1 164 ? 13.725 5.645 21.491 1.00 96.56 164 PRO A CA 1
ATOM 1235 C C . PRO A 1 164 ? 13.760 4.281 22.203 1.00 96.56 164 PRO A C 1
ATOM 1237 O O . PRO A 1 164 ? 14.769 3.583 22.254 1.00 96.56 164 PRO A O 1
ATOM 1240 N N . LYS A 1 165 ? 12.628 3.867 22.784 1.00 97.06 165 LYS A N 1
ATOM 1241 C CA . LYS A 1 165 ? 12.445 2.545 23.404 1.00 97.06 165 LYS A CA 1
ATOM 1242 C C . LYS A 1 165 ? 12.249 1.426 22.368 1.00 97.06 165 LYS A C 1
ATOM 1244 O O . LYS A 1 165 ? 12.166 0.262 22.764 1.00 97.06 165 LYS A O 1
ATOM 1249 N N . LEU A 1 166 ? 12.134 1.778 21.085 1.00 97.69 166 LEU A N 1
ATOM 1250 C CA . LEU A 1 166 ? 11.897 0.879 19.957 1.00 97.69 166 LEU A CA 1
ATOM 1251 C C . LEU A 1 166 ? 12.993 0.948 18.874 1.00 97.69 166 LEU A C 1
ATOM 1253 O O . LEU A 1 166 ? 12.951 0.139 17.959 1.00 97.69 166 LEU A O 1
ATOM 1257 N N . ASP A 1 167 ? 14.029 1.784 19.006 1.00 96.44 167 ASP A N 1
ATOM 1258 C CA . ASP A 1 167 ? 15.167 1.825 18.058 1.00 96.44 167 ASP A CA 1
ATOM 1259 C C . ASP A 1 167 ? 15.872 0.460 17.933 1.00 96.44 167 ASP A C 1
ATOM 1261 O O . ASP A 1 167 ? 16.404 0.088 16.894 1.00 96.44 167 ASP A O 1
ATOM 1265 N N . ARG A 1 168 ? 15.863 -0.317 19.026 1.00 97.06 168 ARG A N 1
ATOM 1266 C CA . ARG A 1 168 ? 16.417 -1.681 19.099 1.00 97.06 168 ARG A CA 1
ATOM 1267 C C . ARG A 1 168 ? 15.381 -2.773 18.812 1.00 97.06 168 ARG A C 1
ATOM 1269 O O . ARG A 1 168 ? 15.611 -3.936 19.142 1.00 97.06 168 ARG A O 1
ATOM 1276 N N . MET A 1 169 ? 14.216 -2.422 18.273 1.00 98.06 169 MET A N 1
ATOM 1277 C CA . MET A 1 169 ? 13.196 -3.385 17.861 1.00 98.06 169 MET A CA 1
ATOM 1278 C C . MET A 1 169 ? 13.764 -4.305 16.773 1.00 98.06 169 MET A C 1
ATOM 1280 O O . MET A 1 169 ? 14.509 -3.856 15.908 1.00 98.06 169 MET A O 1
ATOM 1284 N N . SER A 1 170 ? 13.442 -5.594 16.819 1.00 97.88 170 SER A N 1
ATOM 1285 C CA . SER A 1 170 ? 13.828 -6.559 15.784 1.00 97.88 170 SER A CA 1
ATOM 1286 C C . SER A 1 170 ? 12.801 -7.676 15.667 1.00 97.88 170 SER A C 1
ATOM 1288 O O . SER A 1 170 ? 11.957 -7.854 16.548 1.00 97.88 170 SER A O 1
ATOM 1290 N N . TRP A 1 171 ? 12.893 -8.462 14.597 1.00 96.81 171 TRP A N 1
ATOM 1291 C CA . TRP A 1 171 ? 12.020 -9.613 14.367 1.00 96.81 171 TRP A CA 1
ATOM 1292 C C . TRP A 1 171 ? 12.018 -10.630 15.516 1.00 96.81 171 TRP A C 1
ATOM 1294 O O . TRP A 1 171 ? 10.959 -11.150 15.863 1.00 96.81 171 TRP A O 1
ATOM 1304 N N . ASP A 1 172 ? 13.163 -10.859 16.163 1.00 97.06 172 ASP A N 1
ATOM 1305 C CA . ASP A 1 172 ? 13.265 -11.800 17.285 1.00 97.06 172 ASP A CA 1
ATOM 1306 C C . ASP A 1 172 ? 12.738 -11.227 18.612 1.00 97.06 172 ASP A C 1
ATOM 1308 O O . ASP A 1 172 ? 12.308 -11.988 19.478 1.00 97.06 172 ASP A O 1
ATOM 1312 N N . ASN A 1 173 ? 12.719 -9.896 18.785 1.00 97.44 173 ASN A N 1
ATOM 1313 C CA . ASN A 1 173 ? 12.170 -9.263 19.994 1.00 97.44 173 ASN A CA 1
ATOM 1314 C C . ASN A 1 173 ? 10.725 -8.745 19.845 1.00 97.44 173 ASN A C 1
ATOM 1316 O O . ASN A 1 173 ? 10.071 -8.480 20.859 1.00 97.44 173 ASN A O 1
ATOM 1320 N N . LEU A 1 174 ? 10.183 -8.716 18.622 1.00 97.62 174 LEU A N 1
ATOM 1321 C CA . LEU A 1 174 ? 8.772 -8.455 18.320 1.00 97.62 174 LEU A CA 1
ATOM 1322 C C . LEU A 1 174 ? 7.800 -9.315 19.164 1.00 97.62 174 LEU A C 1
ATOM 1324 O O . LEU A 1 174 ? 6.919 -8.718 19.791 1.00 97.62 174 LEU A O 1
ATOM 1328 N N . PRO A 1 175 ? 7.967 -10.653 19.294 1.00 97.50 175 PRO A N 1
ATOM 1329 C CA . PRO A 1 175 ? 7.183 -11.483 20.217 1.00 97.50 175 PRO A CA 1
ATOM 1330 C C . PRO A 1 175 ? 7.106 -10.930 21.647 1.00 97.50 175 PRO A C 1
ATOM 1332 O O . PRO A 1 175 ? 6.019 -10.718 22.189 1.00 97.50 175 PRO A O 1
ATOM 1335 N N . MET A 1 176 ? 8.260 -10.619 22.245 1.00 97.75 176 MET A N 1
ATOM 1336 C CA . MET A 1 176 ? 8.355 -10.094 23.610 1.00 97.75 176 MET A CA 1
ATOM 1337 C C . MET A 1 176 ? 7.693 -8.712 23.731 1.00 97.75 176 MET A C 1
ATOM 1339 O O . MET A 1 176 ? 7.029 -8.423 24.726 1.00 97.75 176 MET A O 1
ATOM 1343 N N . GLN A 1 177 ? 7.850 -7.850 22.724 1.00 98.06 177 GLN A N 1
ATOM 1344 C CA . GLN A 1 177 ? 7.310 -6.486 22.724 1.00 98.06 177 GLN A CA 1
ATOM 1345 C C . GLN A 1 177 ? 5.781 -6.449 22.553 1.00 98.06 177 GLN A C 1
ATOM 1347 O O . GLN A 1 177 ? 5.136 -5.563 23.126 1.00 98.06 177 GLN A O 1
ATOM 1352 N N . LEU A 1 178 ? 5.204 -7.424 21.836 1.00 98.06 178 LEU A N 1
ATOM 1353 C CA . LEU A 1 178 ? 3.760 -7.677 21.762 1.00 98.06 178 LEU A CA 1
ATOM 1354 C C . LEU A 1 178 ? 3.230 -8.235 23.092 1.00 98.06 178 LEU A C 1
ATOM 1356 O O . LEU A 1 178 ? 2.305 -7.665 23.677 1.00 98.06 178 LEU A O 1
ATOM 1360 N N . GLN A 1 179 ? 3.859 -9.296 23.615 1.00 97.31 179 GLN A N 1
ATOM 1361 C CA . GLN A 1 179 ? 3.463 -9.958 24.864 1.00 97.31 179 GLN A CA 1
ATOM 1362 C C . GLN A 1 179 ? 3.489 -8.992 26.059 1.00 97.31 179 GLN A C 1
ATOM 1364 O O . GLN A 1 179 ? 2.525 -8.924 26.823 1.00 97.31 179 GLN A O 1
ATOM 1369 N N . LYS A 1 180 ? 4.546 -8.175 26.178 1.00 97.56 180 LYS A N 1
ATOM 1370 C CA . LYS A 1 180 ? 4.707 -7.129 27.206 1.00 97.56 180 LYS A CA 1
ATOM 1371 C C . LYS A 1 180 ? 3.541 -6.133 27.246 1.00 97.56 180 LYS A C 1
ATOM 1373 O O . LYS A 1 180 ? 3.214 -5.620 28.312 1.00 97.56 180 LYS A O 1
ATOM 1378 N N . ARG A 1 181 ? 2.914 -5.869 26.096 1.00 97.62 181 ARG A N 1
ATOM 1379 C CA . ARG A 1 181 ? 1.765 -4.961 25.935 1.00 97.62 181 ARG A CA 1
ATOM 1380 C C . ARG A 1 181 ? 0.417 -5.690 25.873 1.00 97.62 181 ARG A C 1
ATOM 1382 O O . ARG A 1 181 ? -0.612 -5.040 25.712 1.00 97.62 181 ARG A O 1
ATOM 1389 N N . LYS A 1 182 ? 0.413 -7.025 25.999 1.00 97.50 182 LYS A N 1
ATOM 1390 C CA . LYS A 1 182 ? -0.753 -7.912 25.820 1.00 97.50 182 LYS A CA 1
ATOM 1391 C C . LYS A 1 182 ? -1.447 -7.744 24.454 1.00 97.50 182 LYS A C 1
ATOM 1393 O O . LYS A 1 182 ? -2.658 -7.925 24.351 1.00 97.50 182 LYS A O 1
ATOM 1398 N N . ILE A 1 183 ? -0.685 -7.394 23.412 1.00 98.25 183 ILE A N 1
ATOM 1399 C CA . ILE A 1 183 ? -1.207 -7.176 22.056 1.00 98.25 183 ILE A CA 1
ATOM 1400 C C . ILE A 1 183 ? -1.372 -8.518 21.336 1.00 98.25 183 ILE A C 1
ATOM 1402 O O . ILE A 1 183 ? -0.434 -9.302 21.227 1.00 98.25 183 ILE A O 1
ATOM 1406 N N . GLN A 1 184 ? -2.571 -8.747 20.808 1.00 98.19 184 GLN A N 1
ATOM 1407 C CA . GLN A 1 184 ? -2.965 -9.928 20.049 1.00 98.19 184 GLN A CA 1
ATOM 1408 C C . GLN A 1 184 ? -2.701 -9.694 18.554 1.00 98.19 184 GLN A C 1
ATOM 1410 O O . GLN A 1 184 ? -3.448 -8.961 17.906 1.00 98.19 184 GLN A O 1
ATOM 1415 N N . TRP A 1 185 ? -1.639 -10.277 17.994 1.00 98.44 185 TRP A N 1
ATOM 1416 C CA . TRP A 1 185 ? -1.304 -10.136 16.569 1.00 98.44 185 TRP A CA 1
ATOM 1417 C C . TRP A 1 185 ? -1.983 -11.222 15.730 1.00 98.44 185 TRP A C 1
ATOM 1419 O O . TRP A 1 185 ? -1.718 -12.402 15.910 1.00 98.44 185 TRP A O 1
ATOM 1429 N N . SER A 1 186 ? -2.864 -10.816 14.819 1.00 98.62 186 SER A N 1
ATOM 1430 C CA . SER A 1 186 ? -3.482 -11.659 13.789 1.00 98.62 186 SER A CA 1
ATOM 1431 C C . SER A 1 186 ? -2.962 -11.259 12.410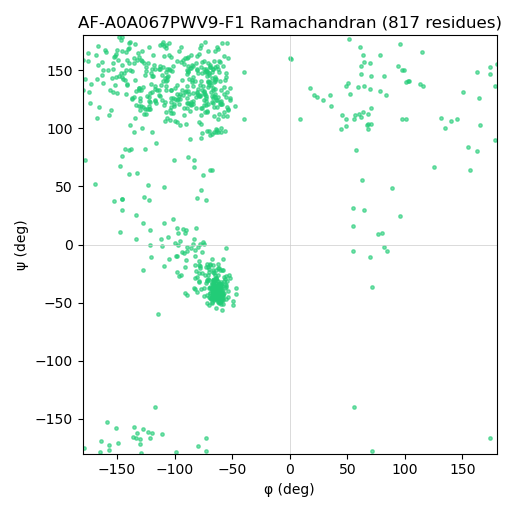 1.00 98.62 186 SER A C 1
ATOM 1433 O O . SER A 1 186 ? -2.702 -10.079 12.173 1.00 98.62 186 SER A O 1
ATOM 1435 N N . LEU A 1 187 ? -2.815 -12.227 11.510 1.00 98.62 187 LEU A N 1
ATOM 1436 C CA . LEU A 1 187 ? -2.113 -12.090 10.237 1.00 98.62 187 LEU A CA 1
ATOM 1437 C C . LEU A 1 187 ? -2.957 -12.624 9.072 1.00 98.62 187 LEU A C 1
ATOM 1439 O O . LEU A 1 187 ? -3.502 -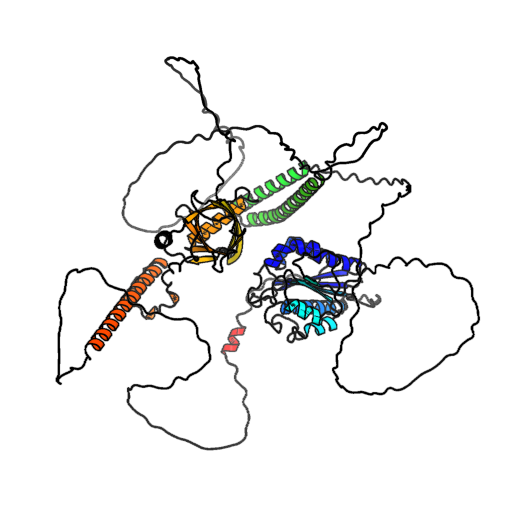13.726 9.132 1.00 98.62 187 LEU A O 1
ATOM 1443 N N . MET A 1 188 ? -3.030 -11.846 7.998 1.00 98.56 188 MET A N 1
ATOM 1444 C CA . MET A 1 188 ? -3.649 -12.199 6.725 1.00 98.56 188 MET A CA 1
ATOM 1445 C C . MET A 1 188 ? -2.605 -12.065 5.618 1.00 98.56 188 MET A C 1
ATOM 1447 O O . MET A 1 188 ? -2.026 -10.993 5.445 1.00 98.56 188 MET A O 1
ATOM 1451 N N . LEU A 1 189 ? -2.375 -13.138 4.867 1.00 98.50 189 LEU A N 1
ATOM 1452 C CA . LEU A 1 189 ? -1.437 -13.169 3.747 1.00 98.50 189 LEU A CA 1
ATOM 1453 C C . LEU A 1 189 ? -2.206 -13.448 2.452 1.00 98.50 189 LEU A C 1
ATOM 1455 O O . LEU A 1 189 ? -2.900 -14.464 2.381 1.00 98.50 189 LEU A O 1
ATOM 1459 N N . LEU A 1 190 ? -2.074 -12.585 1.439 1.00 97.75 190 LEU A N 1
ATOM 1460 C CA . LEU A 1 190 ? -2.720 -12.797 0.128 1.00 97.75 190 LEU A CA 1
ATOM 1461 C C . LEU A 1 190 ? -1.983 -13.831 -0.739 1.00 97.75 190 LEU A C 1
ATOM 1463 O O . LEU A 1 190 ? -2.538 -14.371 -1.686 1.00 97.75 190 LEU A O 1
ATOM 1467 N N . GLN A 1 191 ? -0.723 -14.103 -0.414 1.00 96.25 191 GLN A N 1
ATOM 1468 C CA . GLN A 1 191 ? 0.076 -15.162 -1.019 1.00 96.25 191 GLN A CA 1
ATOM 1469 C C . GLN A 1 191 ? 0.960 -15.817 0.056 1.00 96.25 191 GLN A C 1
ATOM 1471 O O . GLN A 1 191 ? 1.113 -15.256 1.147 1.00 96.25 191 GLN A O 1
ATOM 1476 N N . PRO A 1 192 ? 1.564 -16.991 -0.195 1.00 96.62 192 PRO A N 1
ATOM 1477 C CA . PRO A 1 192 ? 2.461 -17.624 0.767 1.00 96.62 192 PRO A CA 1
ATOM 1478 C C . PRO A 1 192 ? 3.700 -16.758 1.059 1.00 96.62 192 PRO A C 1
ATOM 1480 O O . PRO A 1 192 ? 4.601 -16.655 0.233 1.00 96.62 192 PRO A O 1
ATOM 1483 N N . LEU A 1 193 ? 3.773 -16.167 2.259 1.00 97.12 193 LEU A N 1
ATOM 1484 C CA . LEU A 1 193 ? 4.915 -15.365 2.732 1.00 97.12 193 LEU A CA 1
ATOM 1485 C C . LEU A 1 193 ? 5.587 -16.045 3.948 1.00 97.12 193 LEU A C 1
ATOM 1487 O O . LEU A 1 193 ? 5.228 -15.748 5.094 1.00 97.12 193 LEU A O 1
ATOM 1491 N N . PRO A 1 194 ? 6.558 -16.967 3.742 1.00 97.31 194 PRO A N 1
ATOM 1492 C CA . PRO A 1 194 ? 7.077 -17.837 4.802 1.00 97.31 194 PRO A CA 1
ATOM 1493 C C . PRO A 1 194 ? 7.670 -17.101 6.007 1.00 97.31 194 PRO A C 1
ATOM 1495 O O . PRO A 1 194 ? 7.352 -17.467 7.134 1.00 97.31 194 PRO A O 1
ATOM 1498 N N . ARG A 1 195 ? 8.450 -16.027 5.792 1.00 96.56 195 ARG A N 1
ATOM 1499 C CA . ARG A 1 195 ? 9.030 -15.213 6.882 1.00 96.56 195 ARG A CA 1
ATOM 1500 C C . ARG A 1 195 ? 7.967 -14.681 7.846 1.00 96.56 195 ARG A C 1
ATOM 1502 O O . ARG A 1 195 ? 8.112 -14.826 9.053 1.00 96.56 195 ARG A O 1
ATOM 1509 N N . LEU A 1 196 ? 6.873 -14.111 7.334 1.00 97.56 196 LEU A N 1
ATOM 1510 C CA . LEU A 1 196 ? 5.807 -13.572 8.190 1.00 97.56 196 LEU A CA 1
ATOM 1511 C C . LEU A 1 196 ? 5.089 -14.684 8.966 1.00 97.56 196 LEU A C 1
ATOM 1513 O O . LEU A 1 196 ? 4.772 -14.496 10.137 1.00 97.56 196 LEU A O 1
ATOM 1517 N N . LYS A 1 197 ? 4.897 -15.860 8.354 1.00 97.81 197 LYS A N 1
ATOM 1518 C CA . LYS A 1 197 ? 4.344 -17.046 9.028 1.00 97.81 197 LYS A CA 1
ATOM 1519 C C . LYS A 1 197 ? 5.280 -17.583 10.123 1.00 97.81 197 LYS A C 1
ATOM 1521 O O . LYS A 1 197 ? 4.801 -17.979 11.184 1.00 97.81 197 LYS A O 1
ATOM 1526 N N . GLU A 1 198 ? 6.593 -17.555 9.900 1.00 97.12 198 GLU A N 1
ATOM 1527 C CA . GLU A 1 198 ? 7.603 -17.900 10.907 1.00 97.12 198 GLU A CA 1
ATOM 1528 C C . GLU A 1 198 ? 7.564 -16.918 12.091 1.00 97.12 198 GLU A C 1
ATOM 1530 O O . GLU A 1 198 ? 7.347 -17.342 13.229 1.00 97.12 198 GLU A O 1
ATOM 1535 N N . TYR A 1 199 ? 7.680 -15.609 11.838 1.00 96.00 199 TYR A N 1
ATOM 1536 C CA . TYR A 1 199 ? 7.619 -14.581 12.886 1.00 96.00 199 TYR A CA 1
ATOM 1537 C C . TYR A 1 199 ? 6.289 -14.601 13.655 1.00 96.00 199 TYR A C 1
ATOM 1539 O O . TYR A 1 199 ? 6.285 -14.427 14.873 1.00 96.00 199 TYR A O 1
ATOM 1547 N N . TYR A 1 200 ? 5.173 -14.900 12.982 1.00 97.56 200 TYR A N 1
ATOM 1548 C CA . TYR A 1 200 ? 3.881 -15.130 13.629 1.00 97.56 200 TYR A CA 1
ATOM 1549 C C . TYR A 1 200 ? 3.931 -16.310 14.608 1.00 97.56 200 TYR A C 1
ATOM 1551 O O . TYR A 1 200 ? 3.516 -16.172 15.757 1.00 97.56 200 TYR A O 1
ATOM 1559 N N . SER A 1 201 ? 4.484 -17.457 14.194 1.00 97.25 201 SER A N 1
ATOM 1560 C CA . SER A 1 201 ? 4.611 -18.642 15.060 1.00 97.25 201 SER A CA 1
ATOM 1561 C C . SER A 1 201 ? 5.525 -18.421 16.274 1.00 97.25 201 SER A C 1
ATOM 1563 O O . SER A 1 201 ? 5.276 -18.986 17.335 1.00 97.25 201 SER A O 1
ATOM 1565 N N . LYS A 1 202 ? 6.522 -17.530 16.162 1.00 96.19 202 LYS A N 1
ATOM 1566 C CA . LYS A 1 202 ? 7.343 -17.061 17.294 1.00 96.19 202 LYS A CA 1
ATOM 1567 C C . LYS A 1 202 ? 6.576 -16.134 18.254 1.00 96.19 202 LYS A C 1
ATOM 1569 O O . LYS A 1 202 ? 6.931 -16.054 19.425 1.00 96.19 202 LYS A O 1
ATOM 1574 N N . ALA A 1 203 ? 5.550 -15.425 17.776 1.00 95.38 203 ALA A N 1
ATOM 1575 C CA . ALA A 1 203 ? 4.782 -14.438 18.545 1.00 95.38 203 ALA A CA 1
ATOM 1576 C C . ALA A 1 203 ? 3.459 -14.962 19.136 1.00 95.38 203 ALA A C 1
ATOM 1578 O O . ALA A 1 203 ? 2.962 -14.392 20.109 1.00 95.38 203 ALA A O 1
ATOM 1579 N N . VAL A 1 204 ? 2.871 -16.017 18.561 1.00 95.88 204 VAL A N 1
ATOM 1580 C CA . VAL A 1 204 ? 1.530 -16.512 18.905 1.00 95.88 204 VAL A CA 1
ATOM 1581 C C . VAL A 1 204 ? 1.571 -17.988 19.293 1.00 95.88 204 VAL A C 1
ATOM 1583 O O . VAL A 1 204 ? 1.762 -18.863 18.456 1.00 95.88 204 VAL A O 1
ATOM 1586 N N . THR A 1 205 ? 1.303 -18.271 20.570 1.00 92.88 205 THR A N 1
ATOM 1587 C CA . THR A 1 205 ? 1.299 -19.633 21.135 1.00 92.88 205 THR A CA 1
ATOM 1588 C C . THR A 1 205 ? 0.005 -20.417 20.904 1.00 92.88 205 THR A C 1
ATOM 1590 O O . THR A 1 205 ? 0.004 -21.635 21.051 1.00 92.88 205 THR A O 1
ATOM 1593 N N . SER A 1 206 ? -1.102 -19.744 20.570 1.00 94.50 206 SER A N 1
ATOM 1594 C CA . SER A 1 206 ? -2.423 -20.366 20.395 1.00 94.50 206 SER A CA 1
ATOM 1595 C C . SER A 1 206 ? -3.156 -19.762 19.188 1.00 94.50 206 SER A C 1
ATOM 1597 O O . SER A 1 206 ? -3.952 -18.831 19.344 1.00 94.50 206 SER A O 1
ATOM 1599 N N . PRO A 1 207 ? -2.849 -20.221 17.959 1.00 95.50 207 PRO A N 1
ATOM 1600 C CA . PRO A 1 207 ? -3.541 -19.774 16.759 1.00 95.50 207 PRO A CA 1
ATOM 1601 C C . PRO A 1 207 ? -4.982 -20.300 16.721 1.00 95.50 207 PRO A C 1
ATOM 1603 O O . PRO A 1 207 ? -5.258 -21.469 16.988 1.00 95.50 207 PRO A O 1
ATOM 1606 N N . LEU A 1 208 ? -5.906 -19.426 16.337 1.00 96.75 208 LEU A N 1
ATOM 1607 C CA . LEU A 1 208 ? -7.324 -19.712 16.165 1.00 96.75 208 LEU A CA 1
ATOM 1608 C C . LEU A 1 208 ? -7.625 -19.926 14.670 1.00 96.75 208 LEU A C 1
ATOM 1610 O O . LEU A 1 208 ? -7.197 -19.103 13.852 1.00 96.75 208 LEU A O 1
ATOM 1614 N N . PRO A 1 209 ? -8.388 -20.967 14.286 1.00 96.25 209 PRO A N 1
ATOM 1615 C CA . PRO A 1 209 ? -8.867 -21.103 12.916 1.00 96.25 209 PRO A CA 1
ATOM 1616 C C . PRO A 1 209 ? -9.890 -19.997 12.585 1.00 96.25 209 PRO A C 1
ATOM 1618 O O . PRO A 1 209 ? -10.644 -19.570 13.471 1.00 96.25 209 PRO A O 1
ATOM 1621 N N . PRO A 1 210 ? -9.962 -19.533 11.324 1.00 96.75 210 PRO A N 1
ATOM 1622 C CA . PRO A 1 210 ? -11.007 -18.612 10.896 1.00 96.75 210 PRO A CA 1
ATOM 1623 C C . PRO A 1 210 ? -12.388 -19.279 10.972 1.00 96.75 210 PRO A C 1
ATOM 1625 O O . PRO A 1 210 ? -12.560 -20.453 10.655 1.00 96.75 210 PRO A O 1
ATOM 1628 N N . TRP A 1 211 ? -13.390 -18.509 11.398 1.00 96.50 211 TRP A N 1
ATOM 1629 C CA . TRP A 1 211 ? -14.807 -18.914 11.461 1.00 96.50 211 TRP A CA 1
ATOM 1630 C C . TRP A 1 211 ? -15.618 -18.443 10.241 1.00 96.50 211 TRP A C 1
ATOM 1632 O O . TRP A 1 211 ? -16.846 -18.485 10.244 1.00 96.50 211 TRP A O 1
ATOM 1642 N N . PHE A 1 212 ? -14.915 -17.939 9.234 1.00 96.12 212 PHE A N 1
ATOM 1643 C CA . PHE A 1 212 ? -15.385 -17.549 7.912 1.00 96.12 212 PHE A CA 1
ATOM 1644 C C . PHE A 1 212 ? -14.510 -18.285 6.894 1.00 96.12 212 PHE A C 1
ATOM 1646 O O . PHE A 1 212 ? -13.381 -18.658 7.216 1.00 96.12 212 PHE A O 1
ATOM 1653 N N . SER A 1 213 ? -15.004 -18.496 5.678 1.00 97.06 213 SER A N 1
ATOM 1654 C CA . SER A 1 213 ? -14.237 -19.177 4.633 1.00 97.06 213 SER A CA 1
ATOM 1655 C C . SER A 1 213 ? -13.132 -18.260 4.085 1.00 97.06 213 SER A C 1
ATOM 1657 O O . SER A 1 213 ? -13.460 -17.247 3.462 1.00 97.06 213 SER A O 1
ATOM 1659 N N . PRO A 1 214 ? -11.834 -18.566 4.279 1.00 97.00 214 PRO A N 1
ATOM 1660 C CA . PRO A 1 214 ? -10.782 -17.914 3.508 1.00 97.00 214 PRO A CA 1
ATOM 1661 C C . PRO A 1 214 ? -10.857 -18.372 2.043 1.00 97.00 214 PRO A C 1
ATOM 1663 O O . PRO A 1 214 ? -11.315 -19.482 1.758 1.00 97.00 214 PRO A O 1
ATOM 1666 N N . ARG A 1 215 ? -10.373 -17.549 1.107 1.00 97.06 215 ARG A N 1
ATOM 1667 C CA . ARG A 1 215 ? -10.064 -18.045 -0.242 1.00 97.06 215 ARG A CA 1
ATOM 1668 C C . ARG A 1 215 ? -8.886 -19.037 -0.193 1.00 97.06 215 ARG A C 1
ATOM 1670 O O . ARG A 1 215 ? -8.026 -18.862 0.672 1.00 97.06 215 ARG A O 1
ATOM 1677 N N . PRO A 1 216 ? -8.795 -20.025 -1.105 1.00 96.31 216 PRO A N 1
ATOM 1678 C CA . PRO A 1 216 ? -7.726 -21.031 -1.101 1.00 96.31 216 PRO A CA 1
ATOM 1679 C C . PRO A 1 216 ? -6.298 -20.465 -1.143 1.00 96.31 216 PRO A C 1
ATOM 1681 O O . PRO A 1 216 ? -5.395 -21.038 -0.539 1.00 96.31 216 PRO A O 1
ATOM 1684 N N . GLU A 1 217 ? -6.090 -19.343 -1.833 1.00 96.94 217 GLU A N 1
ATOM 1685 C CA . GLU A 1 217 ? -4.798 -18.664 -1.967 1.00 96.94 217 GLU A CA 1
ATOM 1686 C C . GLU A 1 217 ? -4.414 -17.813 -0.736 1.00 96.94 217 GLU A C 1
ATOM 1688 O O . GLU A 1 217 ? -3.240 -17.502 -0.527 1.00 96.94 217 GLU A O 1
ATOM 1693 N N . HIS A 1 218 ? -5.383 -17.486 0.128 1.00 97.94 218 HIS A N 1
ATOM 1694 C CA . HIS A 1 218 ? -5.210 -16.590 1.272 1.00 97.94 218 HIS A CA 1
ATOM 1695 C C . HIS A 1 218 ? -4.934 -17.355 2.580 1.00 97.94 218 HIS A C 1
ATOM 1697 O O . HIS A 1 218 ? -5.771 -18.111 3.072 1.00 97.94 218 HIS A O 1
ATOM 1703 N N . THR A 1 219 ? -3.790 -17.099 3.227 1.00 98.25 219 THR A N 1
ATOM 1704 C CA . THR A 1 219 ? -3.472 -17.674 4.551 1.00 98.25 219 THR A CA 1
ATOM 1705 C C . THR A 1 219 ? -3.924 -16.737 5.672 1.00 98.25 219 THR A C 1
ATOM 1707 O O . THR A 1 219 ? -3.402 -15.631 5.801 1.00 98.25 219 THR A O 1
ATOM 1710 N N . ILE A 1 220 ? -4.854 -17.192 6.517 1.00 98.31 220 ILE A N 1
ATOM 1711 C CA . ILE A 1 220 ? -5.415 -16.415 7.635 1.00 98.31 220 ILE A CA 1
ATOM 1712 C C . ILE A 1 220 ? -5.054 -17.078 8.970 1.00 98.31 220 ILE A C 1
ATOM 1714 O O . ILE A 1 220 ? -5.405 -18.233 9.203 1.00 98.31 220 ILE A O 1
ATOM 1718 N N . LEU A 1 221 ? -4.373 -16.341 9.850 1.00 98.19 221 LEU A N 1
ATOM 1719 C CA . LEU A 1 221 ? -3.929 -16.788 11.172 1.00 98.19 221 LEU A CA 1
ATOM 1720 C C . LEU A 1 221 ? -4.444 -15.802 12.228 1.00 98.19 221 LEU A C 1
ATOM 1722 O O . LEU A 1 221 ? -4.090 -14.624 12.206 1.00 98.19 221 LEU A O 1
ATOM 1726 N N . LEU A 1 222 ? -5.308 -16.256 13.137 1.00 98.19 222 LEU A N 1
ATOM 1727 C CA . LEU A 1 222 ? -5.982 -15.384 14.105 1.00 98.19 222 LEU A CA 1
ATOM 1728 C C . LEU A 1 222 ? -5.517 -15.670 15.538 1.00 98.19 222 LEU A C 1
ATOM 1730 O O . LEU A 1 222 ? -5.133 -16.793 15.856 1.00 98.19 222 LEU A O 1
ATOM 1734 N N . THR A 1 223 ? -5.595 -14.681 16.428 1.00 97.69 223 THR A N 1
ATOM 1735 C CA . THR A 1 223 ? -5.380 -14.873 17.873 1.00 97.69 223 THR A CA 1
ATOM 1736 C C . THR A 1 223 ? -6.204 -13.898 18.712 1.00 97.69 223 THR A C 1
ATOM 1738 O O . THR A 1 223 ? -6.658 -12.863 18.225 1.00 97.69 223 THR A O 1
ATOM 1741 N N . GLY A 1 224 ? -6.430 -14.238 19.981 1.00 95.69 224 GLY A N 1
ATOM 1742 C CA . GLY A 1 224 ? -7.094 -13.379 20.966 1.00 95.69 224 GLY A CA 1
ATOM 1743 C C . GLY A 1 224 ? -8.596 -13.134 20.766 1.00 95.69 224 GLY A C 1
ATOM 1744 O O . GLY A 1 224 ? -9.239 -12.606 21.667 1.00 95.69 224 GLY A O 1
ATOM 1745 N N . PHE A 1 225 ? -9.186 -13.509 19.627 1.00 96.12 225 PHE A N 1
ATOM 1746 C CA . PHE A 1 225 ? -10.637 -13.445 19.436 1.00 96.12 225 PHE A CA 1
ATOM 1747 C C . PHE A 1 225 ? -11.339 -14.472 20.334 1.00 96.12 225 PHE A C 1
ATOM 1749 O O . PHE A 1 225 ? -10.915 -15.630 20.380 1.00 96.12 225 PHE A O 1
ATOM 1756 N N . PRO A 1 226 ? -12.451 -14.121 21.001 1.00 92.62 226 PRO A N 1
ATOM 1757 C CA . PRO A 1 226 ? -13.163 -15.086 21.819 1.00 92.62 226 PRO A CA 1
ATOM 1758 C C . PRO A 1 226 ? -13.753 -16.176 20.932 1.00 92.62 226 PRO A C 1
ATOM 1760 O O . PRO A 1 226 ? -14.486 -15.913 19.968 1.00 92.62 226 PRO A O 1
ATOM 1763 N N . GLN A 1 227 ? -13.465 -17.428 21.265 1.00 89.81 227 GLN A N 1
ATOM 1764 C CA . GLN A 1 227 ? -14.224 -18.546 20.732 1.00 89.81 227 GLN A CA 1
ATOM 1765 C C . GLN A 1 227 ? -15.648 -18.458 21.295 1.00 89.81 227 GLN A C 1
ATOM 1767 O O . GLN A 1 227 ? -15.833 -18.385 22.508 1.00 89.81 227 GLN A O 1
ATOM 1772 N N . LYS A 1 228 ? -16.665 -18.459 20.420 1.00 82.69 228 LYS A N 1
ATOM 1773 C CA . LYS A 1 228 ? -18.037 -18.740 20.849 1.00 82.69 228 LYS A CA 1
ATOM 1774 C C . LYS A 1 228 ? -18.008 -20.181 21.345 1.00 82.69 228 LYS A C 1
ATOM 1776 O O . LYS A 1 228 ? -17.951 -21.095 20.528 1.00 82.69 228 LYS A O 1
ATOM 1781 N N . VAL A 1 229 ? -17.932 -20.363 22.666 1.00 76.62 229 VAL A N 1
ATOM 1782 C CA . VAL A 1 229 ? -17.899 -21.684 23.295 1.00 76.62 229 VAL A CA 1
ATOM 1783 C C . VAL A 1 229 ? -19.221 -22.351 22.965 1.00 76.62 229 VAL A C 1
ATOM 1785 O O . VAL A 1 229 ? -20.245 -22.078 23.592 1.00 76.62 229 VAL A O 1
ATOM 1788 N N . VAL A 1 230 ? -19.199 -23.202 21.940 1.00 76.06 230 VAL A N 1
ATOM 1789 C CA . VAL A 1 230 ? -20.306 -24.094 21.631 1.00 76.06 230 VAL A CA 1
ATOM 1790 C C . VAL A 1 230 ? -20.407 -25.021 22.829 1.00 76.06 230 VAL A C 1
ATOM 1792 O O . VAL A 1 230 ? -19.647 -25.982 22.946 1.00 76.06 230 VAL A O 1
ATOM 1795 N N . LYS A 1 231 ? -21.318 -24.698 23.754 1.00 72.38 231 LYS A N 1
ATOM 1796 C CA . LYS A 1 231 ? -21.786 -25.644 24.761 1.00 72.38 231 LYS A CA 1
ATOM 1797 C C . LYS A 1 231 ? -22.323 -26.832 23.977 1.00 72.38 231 LYS A C 1
ATOM 1799 O O . LYS A 1 231 ? -23.436 -26.761 23.459 1.00 72.38 231 LYS A O 1
ATOM 1804 N N . ARG A 1 232 ? -21.496 -27.875 23.837 1.00 62.06 232 ARG A N 1
ATOM 1805 C CA . ARG A 1 232 ? -21.895 -29.163 23.269 1.00 62.06 232 ARG A CA 1
ATOM 1806 C C . ARG A 1 232 ? -23.210 -29.523 23.971 1.00 62.06 232 ARG A C 1
ATOM 1808 O O . ARG A 1 232 ? -23.205 -29.521 25.206 1.00 62.06 232 ARG A O 1
ATOM 1815 N N . PRO A 1 233 ? -24.330 -29.684 23.238 1.00 61.53 233 PRO A N 1
ATOM 1816 C CA . PRO A 1 233 ? -25.619 -29.941 23.867 1.00 61.53 233 PRO A CA 1
ATOM 1817 C C . PRO A 1 233 ? -25.443 -31.153 24.773 1.00 61.53 233 PRO A C 1
ATOM 1819 O O . PRO A 1 233 ? -24.783 -32.110 24.365 1.00 61.53 233 PRO A O 1
ATOM 1822 N N . ALA A 1 234 ? -25.915 -31.041 26.018 1.00 57.94 234 ALA A N 1
ATOM 1823 C CA . ALA A 1 234 ? -25.556 -31.979 27.073 1.00 57.94 234 ALA A CA 1
ATOM 1824 C C . ALA A 1 234 ? -25.840 -33.408 26.604 1.00 57.94 234 ALA A C 1
ATOM 1826 O O . ALA A 1 234 ? -26.985 -33.749 26.305 1.00 57.94 234 ALA A O 1
ATOM 1827 N N . GLU A 1 235 ? -24.771 -34.193 26.489 1.00 53.69 235 GLU A N 1
ATOM 1828 C CA . GLU A 1 235 ? -24.814 -35.579 26.044 1.00 53.69 235 GLU A CA 1
ATOM 1829 C C . GLU A 1 235 ? -25.767 -36.320 26.982 1.00 53.69 235 GLU A C 1
ATOM 1831 O O . GLU A 1 235 ? -25.566 -36.318 28.200 1.00 53.69 235 GLU A O 1
ATOM 1836 N N . ALA A 1 236 ? -26.894 -36.779 26.429 1.00 52.41 236 ALA A N 1
ATOM 1837 C CA . ALA A 1 236 ? -28.085 -37.057 27.221 1.00 52.41 236 ALA A CA 1
ATOM 1838 C C . ALA A 1 236 ? -27.770 -38.112 28.286 1.00 52.41 236 ALA A C 1
ATOM 1840 O O . ALA A 1 236 ? -27.352 -39.219 27.947 1.00 52.41 236 ALA A O 1
ATOM 1841 N N . GLN A 1 237 ? -27.952 -37.761 29.566 1.00 47.62 237 GLN A N 1
ATOM 1842 C CA . GLN A 1 237 ? -27.633 -38.667 30.667 1.00 47.62 237 GLN A CA 1
ATOM 1843 C C . GLN A 1 237 ? -28.435 -39.960 30.520 1.00 47.62 237 GLN A C 1
ATOM 1845 O O . GLN A 1 237 ? -29.655 -39.974 30.694 1.00 47.62 237 GLN A O 1
ATOM 1850 N N . ALA A 1 238 ? -27.732 -41.046 30.211 1.00 51.94 238 ALA A N 1
ATOM 1851 C CA . ALA A 1 238 ? -28.311 -42.373 30.192 1.00 51.94 238 ALA A CA 1
ATOM 1852 C C . ALA A 1 238 ? -28.710 -42.767 31.621 1.00 51.94 238 ALA A C 1
ATOM 1854 O O . ALA A 1 238 ? -27.846 -42.869 32.485 1.00 51.94 238 ALA A O 1
ATOM 1855 N N . SER A 1 239 ? -30.013 -42.997 31.808 1.00 46.38 239 SER A N 1
ATOM 1856 C CA . SER A 1 239 ? -30.691 -43.688 32.918 1.00 46.38 239 SER A CA 1
ATOM 1857 C C . SER A 1 239 ? -30.402 -43.254 34.375 1.00 46.38 239 SER A C 1
ATOM 1859 O O . SER A 1 239 ? -29.261 -43.251 34.830 1.00 46.38 239 SER A O 1
ATOM 1861 N N . PRO A 1 240 ? -31.444 -42.990 35.191 1.00 57.38 240 PRO A N 1
ATOM 1862 C CA . PRO A 1 240 ? -31.282 -42.756 36.625 1.00 57.38 240 PRO A CA 1
ATOM 1863 C C . PRO A 1 240 ? -31.059 -44.083 37.371 1.00 57.38 240 PRO A C 1
ATOM 1865 O O . PRO A 1 240 ? -32.020 -44.735 37.778 1.00 57.38 240 PRO A O 1
ATOM 1868 N N . ASP A 1 241 ? -29.802 -44.493 37.552 1.00 47.38 241 ASP A N 1
ATOM 1869 C CA . ASP A 1 241 ? -29.490 -45.713 38.309 1.00 47.38 241 ASP A CA 1
ATOM 1870 C C . ASP A 1 241 ? -29.626 -45.521 39.838 1.00 47.38 241 ASP A C 1
ATOM 1872 O O . ASP A 1 241 ? -29.646 -44.407 40.372 1.00 47.38 241 ASP A O 1
ATOM 1876 N N . THR A 1 242 ? -29.825 -46.622 40.560 1.00 60.56 242 THR A N 1
ATOM 1877 C CA . THR A 1 242 ? -30.691 -46.635 41.743 1.00 60.56 242 THR A CA 1
ATOM 1878 C C . THR A 1 242 ? -29.928 -46.624 43.070 1.00 60.56 242 THR A C 1
ATOM 1880 O O . THR A 1 242 ? -29.033 -47.428 43.306 1.00 60.56 242 THR A O 1
ATOM 1883 N N . LYS A 1 243 ? -30.368 -45.741 43.981 1.00 61.84 243 LYS A N 1
ATOM 1884 C CA . LYS A 1 243 ? -30.130 -45.717 45.444 1.00 61.84 243 LYS A CA 1
ATOM 1885 C C . LYS A 1 243 ? -29.088 -46.713 46.006 1.00 61.84 243 LYS A C 1
ATOM 1887 O O . LYS A 1 243 ? -29.423 -47.854 46.326 1.00 61.84 243 LYS A O 1
ATOM 1892 N N . ARG A 1 244 ? -27.925 -46.202 46.426 1.00 52.62 244 ARG A N 1
ATOM 1893 C CA . ARG A 1 244 ? -27.222 -46.752 47.601 1.00 52.62 244 ARG A CA 1
ATOM 1894 C C . ARG A 1 244 ? -26.675 -45.631 48.480 1.00 52.62 244 ARG A C 1
ATOM 1896 O O . ARG A 1 244 ? -25.974 -44.750 48.003 1.00 52.62 244 ARG A O 1
ATOM 1903 N N . ALA A 1 245 ? -27.017 -45.659 49.764 1.00 57.81 245 ALA A N 1
ATOM 1904 C CA . ALA A 1 245 ? -26.585 -44.667 50.747 1.00 57.81 245 ALA A CA 1
ATOM 1905 C C . ALA A 1 245 ? -25.537 -45.256 51.699 1.00 57.81 245 ALA A C 1
ATOM 1907 O O . ALA A 1 245 ? -25.650 -46.434 52.040 1.00 57.81 245 ALA A O 1
ATOM 1908 N N . LYS A 1 246 ? -24.604 -44.421 52.192 1.00 47.41 246 LYS A N 1
ATOM 1909 C CA . LYS A 1 246 ? -24.243 -44.317 53.626 1.00 47.41 246 LYS A CA 1
ATOM 1910 C C . LYS A 1 246 ? -23.150 -43.260 53.915 1.00 47.41 246 LYS A C 1
ATOM 1912 O O . LYS A 1 246 ? -22.083 -43.309 53.328 1.00 47.41 246 LYS A O 1
ATOM 1917 N N . ILE A 1 247 ? -23.422 -42.435 54.937 1.00 42.94 247 ILE A N 1
ATOM 1918 C CA . ILE A 1 247 ? -22.505 -42.026 56.033 1.00 42.94 247 ILE A CA 1
ATOM 1919 C C . ILE A 1 247 ? -21.321 -41.074 55.711 1.00 42.94 247 ILE A C 1
ATOM 1921 O O . ILE A 1 247 ? -20.255 -41.480 55.266 1.00 42.94 247 ILE A O 1
ATOM 1925 N N . PHE A 1 248 ? -21.515 -39.803 56.101 1.00 48.53 248 PHE A N 1
ATOM 1926 C CA . PHE A 1 248 ? -20.507 -38.867 56.654 1.00 48.53 248 PHE A CA 1
ATOM 1927 C C . PHE A 1 248 ? -19.907 -39.416 57.975 1.00 48.53 248 PHE A C 1
ATOM 1929 O O . PHE A 1 248 ? -20.621 -40.177 58.632 1.00 48.53 248 PHE A O 1
ATOM 1936 N N . PRO A 1 249 ? -18.691 -39.028 58.445 1.00 56.09 249 PRO A N 1
ATOM 1937 C CA . PRO A 1 249 ? -18.548 -37.808 59.280 1.00 56.09 249 PRO A CA 1
ATOM 1938 C C . PRO A 1 249 ? -17.132 -37.120 59.119 1.00 56.09 249 PRO A C 1
ATOM 1940 O O . PRO A 1 249 ? -16.599 -37.222 58.016 1.00 56.09 249 PRO A O 1
ATOM 1943 N N . PRO A 1 250 ? -16.567 -36.284 60.039 1.00 60.66 250 PRO A N 1
ATOM 1944 C CA . PRO A 1 250 ? -16.298 -34.877 59.661 1.00 60.66 250 PRO A CA 1
ATOM 1945 C C . PRO A 1 250 ? -14.971 -34.210 60.151 1.00 60.66 250 PRO A C 1
ATOM 1947 O O . PRO A 1 250 ? -14.361 -34.646 61.119 1.00 60.66 250 PRO A O 1
ATOM 1950 N N . ALA A 1 251 ? -14.645 -33.029 59.589 1.00 47.28 251 ALA A N 1
ATOM 1951 C CA . ALA A 1 251 ? -13.719 -32.003 60.141 1.00 47.28 251 ALA A CA 1
ATOM 1952 C C . ALA A 1 251 ? -12.234 -32.444 60.372 1.00 47.28 251 ALA A C 1
ATOM 1954 O O . ALA A 1 251 ? -11.904 -33.606 60.185 1.00 47.28 251 ALA A O 1
ATOM 1955 N N . THR A 1 252 ? -11.235 -31.595 60.675 1.00 37.94 252 THR A N 1
ATOM 1956 C CA . THR A 1 252 ? -11.148 -30.158 61.043 1.00 37.94 252 THR A CA 1
ATOM 1957 C C . THR A 1 252 ? -10.027 -29.408 60.282 1.00 37.94 252 THR A C 1
ATOM 1959 O O . THR A 1 252 ? -9.203 -30.001 59.594 1.00 37.94 252 THR A O 1
ATOM 1962 N N . THR A 1 253 ? -9.983 -28.080 60.437 1.00 46.50 253 THR A N 1
ATOM 1963 C CA . THR A 1 253 ? -8.867 -27.155 60.107 1.00 46.50 253 THR A CA 1
ATOM 1964 C C . THR A 1 253 ? -7.769 -27.173 61.212 1.00 46.50 253 THR A C 1
ATOM 1966 O O . THR A 1 253 ? -7.941 -27.963 62.146 1.00 46.50 253 THR A O 1
ATOM 1969 N N . PRO A 1 254 ? -6.699 -26.320 61.235 1.00 58.91 254 PRO A N 1
ATOM 1970 C CA . PRO A 1 254 ? -6.145 -25.349 60.258 1.00 58.91 254 PRO A CA 1
ATOM 1971 C C . PRO A 1 254 ? -4.587 -25.427 60.058 1.00 58.91 254 PRO A C 1
ATOM 1973 O O . PRO A 1 254 ? -3.923 -26.320 60.571 1.00 58.91 254 PRO A O 1
ATOM 1976 N N . SER A 1 255 ? -4.018 -24.391 59.410 1.00 36.62 255 SER A N 1
ATOM 1977 C CA . SER A 1 255 ? -2.644 -23.842 59.585 1.00 36.62 255 SER A CA 1
ATOM 1978 C C . SER A 1 255 ? -1.480 -24.313 58.683 1.00 36.62 255 SER A C 1
ATOM 1980 O O . SER A 1 255 ? -1.480 -25.388 58.097 1.00 36.62 255 SER A O 1
ATOM 1982 N N . ALA A 1 256 ? -0.495 -23.413 58.549 1.00 45.72 256 ALA A N 1
ATOM 1983 C CA . ALA A 1 256 ? 0.727 -23.460 57.720 1.00 45.72 256 ALA A CA 1
ATOM 1984 C C . ALA A 1 256 ? 1.980 -23.319 58.647 1.00 45.72 256 ALA A C 1
ATOM 1986 O O . ALA A 1 256 ? 1.765 -23.367 59.861 1.00 45.72 256 ALA A O 1
ATOM 1987 N N . PRO A 1 257 ? 3.240 -23.056 58.198 1.00 58.78 257 PRO A N 1
ATOM 1988 C CA . PRO A 1 257 ? 3.808 -22.898 56.842 1.00 58.78 257 PRO A CA 1
ATOM 1989 C C . PRO A 1 257 ? 5.170 -23.645 56.632 1.00 58.78 257 PRO A C 1
ATOM 1991 O O . PRO A 1 257 ? 5.483 -24.559 57.383 1.00 58.78 257 PRO A O 1
ATOM 1994 N N . HIS A 1 258 ? 5.978 -23.188 55.651 1.00 39.25 258 HIS A N 1
ATOM 1995 C CA . HIS A 1 258 ? 7.450 -23.321 55.452 1.00 39.25 258 HIS A CA 1
ATOM 1996 C C . HIS A 1 258 ? 8.053 -24.154 54.286 1.00 39.25 258 HIS A C 1
ATOM 1998 O O . HIS A 1 258 ? 7.671 -25.278 53.990 1.00 39.25 258 HIS A O 1
ATOM 2004 N N . THR A 1 259 ? 9.100 -23.533 53.708 1.00 35.09 259 THR A N 1
ATOM 2005 C CA . THR A 1 259 ? 10.322 -24.068 53.051 1.00 35.09 259 THR A CA 1
ATOM 2006 C C . THR A 1 259 ? 10.262 -24.977 51.813 1.00 35.09 259 THR A C 1
ATOM 2008 O O . THR A 1 259 ? 10.021 -26.176 51.890 1.00 35.09 259 THR A O 1
ATOM 2011 N N . SER A 1 260 ? 10.738 -24.413 50.696 1.00 42.75 260 SER A N 1
ATOM 2012 C CA . SER A 1 260 ? 11.539 -25.077 49.646 1.00 42.75 260 SER A CA 1
ATOM 2013 C C . SER A 1 260 ? 12.828 -25.712 50.233 1.00 42.75 260 SER A C 1
ATOM 2015 O O . SER A 1 260 ? 13.260 -25.247 51.291 1.00 42.75 260 SER A O 1
ATOM 2017 N N . PRO A 1 261 ? 13.520 -26.666 49.554 1.00 54.25 261 PRO A N 1
ATOM 2018 C CA . PRO A 1 261 ? 14.338 -26.291 48.385 1.00 54.25 261 PRO A CA 1
ATOM 2019 C C . PRO A 1 261 ? 14.557 -27.350 47.266 1.00 54.25 261 PRO A C 1
ATOM 2021 O O . PRO A 1 261 ? 14.429 -28.550 47.460 1.00 54.25 261 PRO A O 1
ATOM 2024 N N . ASN A 1 262 ? 14.971 -26.837 46.098 1.00 40.03 262 ASN A N 1
ATOM 2025 C CA . ASN A 1 262 ? 15.975 -27.365 45.150 1.00 40.03 262 ASN A CA 1
ATOM 2026 C C . ASN A 1 262 ? 16.235 -28.891 45.020 1.00 40.03 262 ASN A C 1
ATOM 2028 O O . ASN A 1 262 ? 16.811 -29.487 45.927 1.00 40.03 262 ASN A O 1
ATOM 2032 N N . ASN A 1 263 ? 16.104 -29.428 43.791 1.00 37.06 263 ASN A N 1
ATOM 2033 C CA . ASN A 1 263 ? 17.197 -30.198 43.159 1.00 37.06 263 ASN A CA 1
ATOM 2034 C C . ASN A 1 263 ? 17.067 -30.385 41.628 1.00 37.06 263 ASN A C 1
ATOM 2036 O O . ASN A 1 263 ? 15.974 -30.324 41.070 1.00 37.06 263 ASN A O 1
ATOM 2040 N N . LYS A 1 264 ? 18.211 -30.639 40.967 1.00 46.25 264 LYS A N 1
ATOM 2041 C CA . LYS A 1 264 ? 18.339 -31.184 39.590 1.00 46.25 264 LYS A CA 1
ATOM 2042 C C . LYS A 1 264 ? 18.423 -32.726 39.653 1.00 46.25 264 LYS A C 1
ATOM 2044 O O . LYS A 1 264 ? 18.774 -33.239 40.715 1.00 46.25 264 LYS A O 1
ATOM 2049 N N . PRO A 1 265 ? 18.144 -33.468 38.562 1.00 50.62 265 PRO A N 1
ATOM 2050 C CA . PRO A 1 265 ? 19.200 -33.914 37.618 1.00 50.62 265 PRO A CA 1
ATOM 2051 C C . PRO A 1 265 ? 18.892 -33.491 36.156 1.00 50.62 265 PRO A C 1
ATOM 2053 O O . PRO A 1 265 ? 17.748 -33.189 35.847 1.00 50.62 265 PRO A O 1
ATOM 2056 N N . VAL A 1 266 ? 19.850 -33.215 35.255 1.00 38.97 266 VAL A N 1
ATOM 2057 C CA . VAL A 1 266 ? 20.912 -34.042 34.610 1.00 38.97 266 VAL A CA 1
ATOM 2058 C C . VAL A 1 266 ? 20.390 -34.926 33.459 1.00 38.97 266 VAL A C 1
ATOM 2060 O O . VAL A 1 266 ? 19.369 -35.591 33.572 1.00 38.97 266 VAL A O 1
ATOM 2063 N N . VAL A 1 267 ? 21.112 -34.865 32.334 1.00 47.62 267 VAL A N 1
ATOM 2064 C CA . VAL A 1 267 ? 20.828 -35.479 31.022 1.00 47.62 267 VAL A CA 1
ATOM 2065 C C . VAL A 1 267 ? 21.421 -36.888 30.936 1.00 47.62 267 VAL A C 1
ATOM 2067 O O . VAL A 1 267 ? 22.526 -37.083 31.432 1.00 47.62 267 VAL A O 1
ATOM 2070 N N . SER A 1 268 ? 20.756 -37.805 30.221 1.00 40.66 268 SER A N 1
ATOM 2071 C CA . SER A 1 268 ? 21.412 -38.886 29.460 1.00 40.66 268 SER A CA 1
ATOM 2072 C C . SER A 1 268 ? 20.510 -39.425 28.343 1.00 40.66 268 SER A C 1
ATOM 2074 O O . SER A 1 268 ? 19.285 -39.401 28.449 1.00 40.66 268 SER A O 1
ATOM 2076 N N . SER A 1 269 ? 21.139 -39.898 27.269 1.00 44.50 269 SER A N 1
ATOM 2077 C CA . SER A 1 269 ? 20.544 -40.474 26.056 1.00 44.50 269 SER A CA 1
ATOM 2078 C C . SER A 1 269 ? 20.599 -42.004 26.047 1.00 44.50 269 SER A C 1
ATOM 2080 O O . SER A 1 269 ? 21.566 -42.552 26.568 1.00 44.50 269 SER A O 1
ATOM 2082 N N . SER A 1 270 ? 19.673 -42.651 25.331 1.00 41.59 270 SER A N 1
ATOM 2083 C CA . SER A 1 270 ? 19.888 -43.951 24.666 1.00 41.59 270 SER A CA 1
ATOM 2084 C C . SER A 1 270 ? 18.908 -44.126 23.503 1.00 41.59 270 SER A C 1
ATOM 2086 O O . SER A 1 270 ? 17.706 -43.937 23.683 1.00 41.59 270 SER A O 1
ATOM 2088 N N . ASP A 1 271 ? 19.409 -44.548 22.344 1.00 43.25 271 ASP A N 1
ATOM 2089 C CA . ASP A 1 271 ? 18.606 -45.191 21.299 1.00 43.25 271 ASP A CA 1
ATOM 2090 C C . ASP A 1 271 ? 18.245 -46.634 21.697 1.00 43.25 271 ASP A C 1
ATOM 2092 O O . ASP A 1 271 ? 18.960 -47.245 22.491 1.00 43.25 271 ASP A O 1
ATOM 2096 N N . ILE A 1 272 ? 17.183 -47.195 21.100 1.00 41.56 272 ILE A N 1
ATOM 2097 C CA . ILE A 1 272 ? 17.127 -48.561 20.529 1.00 41.56 272 ILE A CA 1
ATOM 2098 C C . ILE A 1 272 ? 15.750 -48.806 19.881 1.00 41.56 272 ILE A C 1
ATOM 2100 O O . ILE A 1 272 ? 14.711 -48.387 20.384 1.00 41.56 272 ILE A O 1
ATOM 2104 N N . VAL A 1 273 ? 15.761 -49.514 18.751 1.00 52.19 273 VAL A N 1
ATOM 2105 C CA . VAL A 1 273 ? 14.603 -49.944 17.944 1.00 52.19 273 VAL A CA 1
ATOM 2106 C C . VAL A 1 273 ? 14.637 -51.480 17.903 1.00 52.19 273 VAL A C 1
ATOM 2108 O O . VAL A 1 273 ? 15.716 -52.021 17.655 1.00 52.19 273 VAL A O 1
ATOM 2111 N N . PRO A 1 274 ? 13.525 -52.203 18.178 1.00 50.62 274 PRO A N 1
ATOM 2112 C CA . PRO A 1 274 ? 12.819 -52.830 17.049 1.00 50.62 274 PRO A CA 1
ATOM 2113 C C . PRO A 1 274 ? 11.292 -53.059 17.185 1.00 50.62 274 PRO A C 1
ATOM 2115 O O . PRO A 1 274 ? 10.789 -53.607 18.158 1.00 50.62 274 PRO A O 1
ATOM 2118 N N . LEU A 1 275 ? 10.600 -52.745 16.083 1.00 44.56 275 LEU A N 1
ATOM 2119 C CA . LEU A 1 275 ? 9.670 -53.619 15.345 1.00 44.56 275 LEU A CA 1
ATOM 2120 C C . LEU A 1 275 ? 8.570 -54.415 16.097 1.00 44.56 275 LEU A C 1
ATOM 2122 O O . LEU A 1 275 ? 8.808 -55.504 16.611 1.00 44.56 275 LEU A O 1
ATOM 2126 N N . ALA A 1 276 ? 7.315 -53.985 15.926 1.00 44.12 276 ALA A N 1
ATOM 2127 C CA . ALA A 1 276 ? 6.134 -54.858 15.930 1.00 44.12 276 ALA A CA 1
ATOM 2128 C C . ALA A 1 276 ? 5.050 -54.292 14.987 1.00 44.12 276 ALA A C 1
ATOM 2130 O O . ALA A 1 276 ? 4.902 -53.075 14.876 1.00 44.12 276 ALA A O 1
ATOM 2131 N N . ALA A 1 277 ? 4.298 -55.162 14.308 1.00 48.50 277 ALA A N 1
ATOM 2132 C CA . ALA A 1 277 ? 3.181 -54.790 13.431 1.00 48.50 277 ALA A CA 1
ATOM 2133 C C . ALA A 1 277 ? 1.823 -55.089 14.092 1.00 48.50 277 ALA A C 1
ATOM 2135 O O . ALA A 1 277 ? 1.755 -55.916 15.004 1.00 48.50 277 ALA A O 1
ATOM 2136 N N . PRO A 1 278 ? 0.730 -54.495 13.586 1.00 52.78 278 PRO A N 1
ATOM 2137 C CA . PRO A 1 278 ? -0.542 -55.216 13.553 1.00 52.78 278 PRO A CA 1
ATOM 2138 C C . PRO A 1 278 ? -1.228 -55.204 12.174 1.00 52.78 278 PRO A C 1
ATOM 2140 O O . PRO A 1 278 ? -0.957 -54.372 11.309 1.00 52.78 278 PRO A O 1
ATOM 2143 N N . SER A 1 279 ? -2.118 -56.179 11.992 1.00 36.47 279 SER A N 1
ATOM 2144 C CA . SER A 1 279 ? -2.781 -56.547 10.736 1.00 36.47 279 SER A CA 1
ATOM 2145 C C . SER A 1 279 ? -3.743 -55.499 10.162 1.00 36.47 279 SER A C 1
ATOM 2147 O O . SER A 1 279 ? -4.334 -54.698 10.884 1.00 36.47 279 SER A O 1
ATOM 2149 N N . ALA A 1 280 ? -3.983 -55.593 8.852 1.00 44.31 280 ALA A N 1
ATOM 2150 C CA . ALA A 1 280 ? -5.088 -54.911 8.182 1.00 44.31 280 ALA A CA 1
ATOM 2151 C C . ALA A 1 280 ? -6.450 -55.556 8.508 1.00 44.31 280 ALA A C 1
ATOM 2153 O O . ALA A 1 280 ? -6.534 -56.772 8.683 1.00 44.31 280 ALA A O 1
ATOM 2154 N N . SER A 1 281 ? -7.515 -54.747 8.479 1.00 39.84 281 SER A N 1
ATOM 2155 C CA . SER A 1 281 ? -8.913 -55.198 8.506 1.00 39.84 281 SER A CA 1
ATOM 2156 C C . SER A 1 281 ? -9.736 -54.433 7.469 1.00 39.84 281 SER A C 1
ATOM 2158 O O . SER A 1 281 ? -9.742 -53.203 7.450 1.00 39.84 281 SER A O 1
ATOM 2160 N N . THR A 1 282 ? -10.432 -55.170 6.605 1.00 36.31 282 THR A N 1
ATOM 2161 C CA . THR A 1 282 ? -11.283 -54.640 5.528 1.00 36.31 282 THR A CA 1
ATOM 2162 C C . THR A 1 282 ? -12.542 -53.967 6.083 1.00 36.31 282 THR A C 1
ATOM 2164 O O . THR A 1 282 ? -13.180 -54.508 6.984 1.00 36.31 282 THR A O 1
ATOM 2167 N N . ILE A 1 283 ? -12.956 -52.837 5.499 1.00 44.50 283 ILE A N 1
ATOM 2168 C CA . ILE A 1 283 ? -14.255 -52.201 5.775 1.00 44.50 283 ILE A CA 1
ATOM 2169 C C . ILE A 1 283 ? -15.124 -52.269 4.514 1.00 44.50 283 ILE A C 1
ATOM 2171 O O . ILE A 1 283 ? -14.693 -51.883 3.429 1.00 44.50 283 ILE A O 1
ATOM 2175 N N . VAL A 1 284 ? -16.352 -52.766 4.672 1.00 46.31 284 VAL A N 1
ATOM 2176 C CA . VAL A 1 284 ? -17.381 -52.862 3.624 1.00 46.31 284 VAL A CA 1
ATOM 2177 C C . VAL A 1 284 ? -18.345 -51.671 3.761 1.00 46.31 284 VAL A C 1
ATOM 2179 O O . VAL A 1 284 ? -18.726 -51.352 4.889 1.00 46.31 284 VAL A O 1
ATOM 2182 N N . PRO A 1 285 ? -18.759 -50.999 2.668 1.00 54.00 285 PRO A N 1
ATOM 2183 C CA . PRO A 1 285 ? -19.692 -49.876 2.745 1.00 54.00 285 PRO A CA 1
ATOM 2184 C C . PRO A 1 285 ? -21.132 -50.344 3.010 1.00 54.00 285 PRO A C 1
ATOM 2186 O O . PRO A 1 285 ? -21.643 -51.226 2.321 1.00 54.00 285 PRO A O 1
ATOM 2189 N N . SER A 1 286 ? -21.808 -49.716 3.974 1.00 44.38 286 SER A N 1
ATOM 2190 C CA . SER A 1 286 ? -23.218 -49.953 4.313 1.00 44.38 286 SER A CA 1
ATOM 2191 C C . SER A 1 286 ? -24.104 -48.740 3.982 1.00 44.38 286 SER A C 1
ATOM 2193 O O . SER A 1 286 ? -23.647 -47.597 3.958 1.00 44.38 286 SER A O 1
ATOM 2195 N N . GLN A 1 287 ? -25.380 -48.995 3.666 1.00 49.72 287 GLN A N 1
ATOM 2196 C CA . GLN A 1 287 ? -26.328 -47.977 3.187 1.00 49.72 287 GLN A CA 1
ATOM 2197 C C . GLN A 1 287 ? -26.799 -47.001 4.284 1.00 49.72 287 GLN A C 1
ATOM 2199 O O . GLN A 1 287 ? -26.993 -47.416 5.428 1.00 49.72 287 GLN A O 1
ATOM 2204 N N . PRO A 1 288 ? -27.114 -45.739 3.929 1.00 56.56 288 PRO A N 1
ATOM 2205 C CA . PRO A 1 288 ? -27.909 -44.853 4.775 1.00 56.56 288 PRO A CA 1
ATOM 2206 C C . PRO A 1 288 ? -29.416 -45.202 4.697 1.00 56.56 288 PRO A C 1
ATOM 2208 O O . PRO A 1 288 ? -29.929 -45.428 3.597 1.00 56.56 288 PRO A O 1
ATOM 2211 N N . PRO A 1 289 ? -30.154 -45.222 5.824 1.00 53.50 289 PRO A N 1
ATOM 2212 C CA . PRO A 1 289 ? -31.607 -45.412 5.837 1.00 53.50 289 PRO A CA 1
ATOM 2213 C C . PRO A 1 289 ? -32.382 -44.120 5.508 1.00 53.50 289 PRO A C 1
ATOM 2215 O O . PRO A 1 289 ? -31.855 -43.011 5.598 1.00 53.50 289 PRO A O 1
ATOM 2218 N N . ALA A 1 290 ? -33.659 -44.268 5.143 1.00 48.34 290 ALA A N 1
ATOM 2219 C CA . ALA A 1 290 ? -34.538 -43.163 4.748 1.00 48.34 290 ALA A CA 1
ATOM 2220 C C . ALA A 1 290 ? -35.022 -42.296 5.940 1.00 48.34 290 ALA A C 1
ATOM 2222 O O . ALA A 1 290 ? -35.183 -42.813 7.048 1.00 48.34 290 ALA A O 1
ATOM 2223 N N . PRO A 1 291 ? -35.308 -40.993 5.728 1.00 55.72 291 PRO A N 1
ATOM 2224 C CA . PRO A 1 291 ? -35.838 -40.110 6.767 1.00 55.72 291 PRO A CA 1
ATOM 2225 C C . PRO A 1 291 ? -37.327 -40.370 7.051 1.00 55.72 291 PRO A C 1
ATOM 2227 O O . PRO A 1 291 ? -38.136 -40.503 6.133 1.00 55.72 291 PRO A O 1
ATOM 2230 N N . ALA A 1 292 ? -37.695 -40.394 8.334 1.00 50.50 292 ALA A N 1
ATOM 2231 C CA . ALA A 1 292 ? -39.076 -40.551 8.791 1.00 50.50 292 ALA A CA 1
ATOM 2232 C C . ALA A 1 292 ? -39.821 -39.205 8.928 1.00 50.50 292 ALA A C 1
ATOM 2234 O O . ALA A 1 292 ? -39.217 -38.136 9.015 1.00 50.50 292 ALA A O 1
ATOM 2235 N N . LEU A 1 293 ? -41.155 -39.280 8.961 1.00 45.38 293 LEU A N 1
ATOM 2236 C CA . LEU A 1 293 ? -42.081 -38.143 9.033 1.00 45.38 293 LEU A CA 1
ATOM 2237 C C . LEU A 1 293 ? -41.963 -37.352 10.351 1.00 45.38 293 LEU A C 1
ATOM 2239 O O . LEU A 1 293 ? -41.818 -37.939 11.423 1.00 45.38 293 LEU A O 1
ATOM 2243 N N . GLN A 1 294 ? -42.129 -36.026 10.281 1.00 50.62 294 GLN A N 1
ATOM 2244 C CA . GLN A 1 294 ? -42.325 -35.152 11.448 1.00 50.62 294 GLN A CA 1
ATOM 2245 C C . GLN A 1 294 ? -43.793 -34.689 11.560 1.00 50.62 294 GLN A C 1
ATOM 2247 O O . GLN A 1 294 ? -44.429 -34.447 10.532 1.00 50.62 294 GLN A O 1
ATOM 2252 N N . PRO A 1 295 ? -44.343 -34.537 12.782 1.00 54.19 295 PRO A N 1
ATOM 2253 C CA . PRO A 1 295 ? -45.692 -34.018 13.004 1.00 54.19 295 PRO A CA 1
ATOM 2254 C C . PRO A 1 295 ? -45.745 -32.475 12.947 1.00 54.19 295 PRO A C 1
ATOM 2256 O O . PRO A 1 295 ? -44.741 -31.812 13.217 1.00 54.19 295 PRO A O 1
ATOM 2259 N N . PRO A 1 296 ? -46.913 -31.873 12.653 1.00 48.62 296 PRO A N 1
ATOM 2260 C CA . PRO A 1 296 ? -47.060 -30.421 12.590 1.00 48.62 296 PRO A CA 1
ATOM 2261 C C . PRO A 1 296 ? -47.153 -29.785 13.988 1.00 48.62 296 PRO A C 1
ATOM 2263 O O . PRO A 1 296 ? -48.026 -30.137 14.781 1.00 48.62 296 PRO A O 1
ATOM 2266 N N . GLN A 1 297 ? -46.316 -28.780 14.267 1.00 46.12 297 GLN A N 1
ATOM 2267 C CA . GLN A 1 297 ? -46.535 -27.845 15.377 1.00 46.12 297 GLN A CA 1
ATOM 2268 C C . GLN A 1 297 ? -47.204 -26.564 14.874 1.00 46.12 297 GLN A C 1
ATOM 2270 O O . GLN A 1 297 ? -46.695 -25.893 13.977 1.00 46.12 297 GLN A O 1
ATOM 2275 N N . ALA A 1 298 ? -48.334 -26.206 15.483 1.00 53.59 298 ALA A N 1
ATOM 2276 C CA . ALA A 1 298 ? -48.964 -24.905 15.291 1.00 53.59 298 ALA A CA 1
ATOM 2277 C C . ALA A 1 298 ? -48.268 -23.829 16.144 1.00 53.59 298 ALA A C 1
ATOM 2279 O O . ALA A 1 298 ? -47.843 -24.103 17.265 1.00 53.59 298 ALA A O 1
ATOM 2280 N N . SER A 1 299 ? -48.228 -22.595 15.637 1.00 42.56 299 SER A N 1
ATOM 2281 C CA . SER A 1 299 ? -47.826 -21.392 16.380 1.00 42.56 299 SER A CA 1
ATOM 2282 C C . SER A 1 299 ? -48.825 -20.261 16.099 1.00 42.56 299 SER A C 1
ATOM 2284 O O . SER A 1 299 ? -49.312 -20.163 14.970 1.00 42.56 299 SER A O 1
ATOM 2286 N N . PRO A 1 300 ? -49.182 -19.429 17.096 1.00 54.47 300 PRO A N 1
ATOM 2287 C CA . PRO A 1 300 ? -50.322 -18.523 16.995 1.00 54.47 300 PRO A CA 1
ATOM 2288 C C . PRO A 1 300 ? -50.024 -17.237 16.217 1.00 54.47 300 PRO A C 1
ATOM 2290 O O . PRO A 1 300 ? -48.919 -16.695 16.247 1.00 54.47 300 PRO A O 1
ATOM 2293 N N . LEU A 1 301 ? -51.069 -16.700 15.587 1.00 39.34 301 LEU A N 1
ATOM 2294 C CA . LEU A 1 301 ? -51.066 -15.368 14.993 1.00 39.34 301 LEU A CA 1
ATOM 2295 C C . LEU A 1 301 ? -51.158 -14.304 16.104 1.00 39.34 301 LEU A C 1
ATOM 2297 O O . LEU A 1 301 ? -52.120 -14.301 16.868 1.00 39.34 301 LEU A O 1
ATOM 2301 N N . ILE A 1 302 ? -50.212 -13.363 16.160 1.00 36.91 302 ILE A N 1
ATOM 2302 C CA . ILE A 1 302 ? -50.369 -12.106 16.909 1.00 36.91 302 ILE A CA 1
ATOM 2303 C C . ILE A 1 302 ? -50.072 -10.953 15.953 1.00 36.91 302 ILE A C 1
ATOM 2305 O O . ILE A 1 302 ? -48.943 -10.776 15.500 1.00 36.91 302 ILE A O 1
ATOM 2309 N N . ALA A 1 303 ? -51.099 -10.168 15.634 1.00 41.81 303 ALA A N 1
ATOM 2310 C CA . ALA A 1 303 ? -50.964 -8.989 14.790 1.00 41.81 303 ALA A CA 1
ATOM 2311 C C . ALA A 1 303 ? -50.563 -7.767 15.633 1.00 41.81 303 ALA A C 1
ATOM 2313 O O . ALA A 1 303 ? -51.308 -7.352 16.518 1.00 41.81 303 ALA A O 1
ATOM 2314 N N . GLN A 1 304 ? -49.422 -7.147 15.320 1.00 41.06 304 GLN A N 1
ATOM 2315 C CA . GLN A 1 304 ? -49.068 -5.807 15.804 1.00 41.06 304 GLN A CA 1
ATOM 2316 C C . GLN A 1 304 ? -48.885 -4.849 14.626 1.00 41.06 304 GLN A C 1
ATOM 2318 O O . GLN A 1 304 ? -47.821 -4.775 14.009 1.00 41.06 304 GLN A O 1
ATOM 2323 N N . ALA A 1 305 ? -49.941 -4.094 14.324 1.00 38.84 305 ALA A N 1
ATOM 2324 C CA . ALA A 1 305 ? -49.901 -3.046 13.316 1.00 38.84 305 ALA A CA 1
ATOM 2325 C C . ALA A 1 305 ? -48.941 -1.918 13.735 1.00 38.84 305 ALA A C 1
ATOM 2327 O O . ALA A 1 305 ? -49.051 -1.375 14.831 1.00 38.84 305 ALA A O 1
ATOM 2328 N N . HIS A 1 306 ? -48.036 -1.539 12.833 1.00 37.00 306 HIS A N 1
ATOM 2329 C CA . HIS A 1 306 ? -47.186 -0.356 12.963 1.00 37.00 306 HIS A CA 1
ATOM 2330 C C . HIS A 1 306 ? -47.434 0.570 11.761 1.00 37.00 306 HIS A C 1
ATOM 2332 O O . HIS A 1 306 ? -47.153 0.167 10.629 1.00 37.00 306 HIS A O 1
ATOM 2338 N N . PRO A 1 307 ? -47.940 1.801 11.953 1.00 51.38 307 PRO A N 1
ATOM 2339 C CA . PRO A 1 307 ? -48.119 2.743 10.857 1.00 51.38 307 PRO A CA 1
ATOM 2340 C C . PRO A 1 307 ? -46.763 3.338 10.457 1.00 51.38 307 PRO A C 1
ATOM 2342 O O . PRO A 1 307 ? -46.113 4.018 11.250 1.00 51.38 307 PRO A O 1
ATOM 2345 N N . ARG A 1 308 ? -46.321 3.102 9.215 1.00 36.66 308 ARG A N 1
ATOM 2346 C CA . ARG A 1 308 ? -45.086 3.708 8.688 1.00 36.66 308 ARG A CA 1
ATOM 2347 C C . ARG A 1 308 ? -45.214 4.160 7.235 1.00 36.66 308 ARG A C 1
ATOM 2349 O O . ARG A 1 308 ? -44.473 3.729 6.358 1.00 36.66 308 ARG A O 1
ATOM 2356 N N . SER A 1 309 ? -46.147 5.079 7.007 1.00 40.66 309 SER A N 1
ATOM 2357 C CA . SER A 1 309 ? -46.339 5.825 5.760 1.00 40.66 309 SER A CA 1
ATOM 2358 C C . SER A 1 309 ? -45.196 6.822 5.494 1.00 40.66 309 SER A C 1
ATOM 2360 O O . SER A 1 309 ? -45.393 8.033 5.442 1.00 40.66 309 SER A O 1
ATOM 2362 N N . GLN A 1 310 ? -43.975 6.317 5.292 1.00 43.66 310 GLN A N 1
ATOM 2363 C CA . GLN A 1 310 ? -42.944 7.093 4.602 1.00 43.66 310 GLN A CA 1
ATOM 2364 C C . GLN A 1 310 ? -43.297 7.147 3.114 1.00 43.66 310 GLN A C 1
ATOM 2366 O O . GLN A 1 310 ? -43.408 6.109 2.463 1.00 43.66 310 GLN A O 1
ATOM 2371 N N . ALA A 1 311 ? -43.487 8.356 2.584 1.00 47.47 311 ALA A N 1
ATOM 2372 C CA . ALA A 1 311 ? -43.800 8.560 1.177 1.00 47.47 311 ALA A CA 1
ATOM 2373 C C . ALA A 1 311 ? -42.656 8.028 0.299 1.00 47.47 311 ALA A C 1
ATOM 2375 O O . ALA A 1 311 ? -41.552 8.578 0.294 1.00 47.47 311 ALA A O 1
ATOM 2376 N N . GLN A 1 312 ? -42.922 6.953 -0.444 1.00 57.06 312 GLN A N 1
ATOM 2377 C CA . GLN A 1 312 ? -41.995 6.432 -1.440 1.00 57.06 312 GLN A CA 1
ATOM 2378 C C . GLN A 1 312 ? -41.942 7.409 -2.619 1.00 57.06 312 GLN A C 1
ATOM 2380 O O . GLN A 1 312 ? -42.802 7.380 -3.498 1.00 57.06 312 GLN A O 1
ATOM 2385 N N . LEU A 1 313 ? -40.928 8.281 -2.626 1.00 64.19 313 LEU A N 1
ATOM 2386 C CA . LEU A 1 313 ? -40.545 9.041 -3.817 1.00 64.19 313 LEU A CA 1
ATOM 2387 C C . LEU A 1 313 ? -40.355 8.056 -4.972 1.00 64.19 313 LEU A C 1
ATOM 2389 O O . LEU A 1 313 ? -39.613 7.080 -4.840 1.00 64.19 313 LEU A O 1
ATOM 2393 N N . SER A 1 314 ? -41.038 8.296 -6.089 1.00 83.00 314 SER A N 1
ATOM 2394 C CA . SER A 1 314 ? -41.006 7.366 -7.211 1.00 83.00 314 SER A CA 1
ATOM 2395 C C . SER A 1 314 ? -39.607 7.322 -7.827 1.00 83.00 314 SER A C 1
ATOM 2397 O O . SER A 1 314 ? -38.864 8.308 -7.825 1.00 83.00 314 SER A O 1
ATOM 2399 N N . THR A 1 315 ? -39.238 6.185 -8.416 1.00 81.06 315 THR A N 1
ATOM 2400 C CA . THR A 1 315 ? -37.929 6.021 -9.067 1.00 81.06 315 THR A CA 1
ATOM 2401 C C . THR A 1 315 ? -37.694 7.081 -10.153 1.00 81.06 315 THR A C 1
ATOM 2403 O O . THR A 1 315 ? -36.563 7.519 -10.357 1.00 81.06 315 THR A O 1
ATOM 2406 N N . GLN A 1 316 ? -38.768 7.557 -10.796 1.00 85.44 316 GLN A N 1
ATOM 2407 C CA . GLN A 1 316 ? -38.735 8.660 -11.759 1.00 85.44 316 GLN A CA 1
ATOM 2408 C C . GLN A 1 316 ? -38.351 9.996 -11.103 1.00 85.44 316 GLN A C 1
ATOM 2410 O O . GLN A 1 316 ? -37.446 10.660 -11.602 1.00 85.44 316 GLN A O 1
ATOM 2415 N N . GLN A 1 317 ? -38.943 10.351 -9.955 1.00 88.62 317 GLN A N 1
ATOM 2416 C CA . GLN A 1 317 ? -38.603 11.573 -9.207 1.00 88.62 317 GLN A CA 1
ATOM 2417 C C . GLN A 1 317 ? -37.137 11.582 -8.741 1.00 88.62 317 GLN A C 1
ATOM 2419 O O . GLN A 1 317 ? -36.494 12.632 -8.713 1.00 88.62 317 GLN A O 1
ATOM 2424 N N . ILE A 1 318 ? -36.573 10.413 -8.411 1.00 85.81 318 ILE A N 1
ATOM 2425 C CA . ILE A 1 318 ? -35.152 10.284 -8.050 1.00 85.81 318 ILE A CA 1
ATOM 2426 C C . ILE A 1 318 ? -34.256 10.536 -9.276 1.00 85.81 318 ILE A C 1
ATOM 2428 O O . ILE A 1 318 ? -33.306 11.315 -9.189 1.00 85.81 318 ILE A O 1
ATOM 2432 N N . VAL A 1 319 ? -34.579 9.943 -10.433 1.00 90.75 319 VAL A N 1
ATOM 2433 C CA . VAL A 1 319 ? -33.857 10.176 -11.701 1.00 90.75 319 VAL A CA 1
ATOM 2434 C C . VAL A 1 319 ? -33.938 11.641 -12.136 1.00 90.75 319 VAL A C 1
ATOM 2436 O O . VAL A 1 319 ? -32.933 12.220 -12.544 1.00 90.75 319 VAL A O 1
ATOM 2439 N N . GLU A 1 320 ? -35.113 12.258 -12.036 1.00 93.62 320 GLU A N 1
ATOM 2440 C CA . GLU A 1 320 ? -35.339 13.659 -12.393 1.00 93.62 320 GLU A CA 1
ATOM 2441 C C . GLU A 1 320 ? -34.552 14.615 -11.486 1.00 93.62 320 GLU A C 1
ATOM 2443 O O . GLU A 1 320 ? -33.865 15.511 -11.978 1.00 93.62 320 GLU A O 1
ATOM 2448 N N . ARG A 1 321 ? -34.526 14.356 -10.171 1.00 92.06 321 ARG A N 1
ATOM 2449 C CA . ARG A 1 321 ? -33.695 15.111 -9.223 1.00 92.06 321 ARG A CA 1
ATOM 2450 C C . ARG A 1 321 ? -32.199 14.996 -9.535 1.00 92.06 321 ARG A C 1
ATOM 2452 O O . ARG A 1 321 ? -31.482 15.988 -9.425 1.00 92.06 321 ARG A O 1
ATOM 2459 N N . ILE A 1 322 ? -31.723 13.821 -9.954 1.00 93.56 322 ILE A N 1
ATOM 2460 C CA . ILE A 1 322 ? -30.323 13.615 -10.366 1.00 93.56 322 ILE A CA 1
ATOM 2461 C C . ILE A 1 322 ? -30.008 14.379 -11.663 1.00 93.56 322 ILE A C 1
ATOM 2463 O O . ILE A 1 322 ? -28.971 15.036 -11.729 1.00 93.56 322 ILE A O 1
ATOM 2467 N N . LYS A 1 323 ? -30.909 14.367 -12.657 1.00 94.81 323 LYS A N 1
ATOM 2468 C CA . LYS A 1 323 ? -30.770 15.172 -13.889 1.00 94.81 323 LYS A CA 1
ATOM 2469 C C . LYS A 1 323 ? -30.739 16.678 -13.602 1.00 94.81 323 LYS A C 1
ATOM 2471 O O . LYS A 1 323 ? -29.934 17.388 -14.194 1.00 94.81 323 LYS A O 1
ATOM 2476 N N . SER A 1 324 ? -31.581 17.150 -12.682 1.00 96.69 324 SER A N 1
ATOM 2477 C CA . SER A 1 324 ? -31.629 18.557 -12.266 1.00 96.69 324 SER A CA 1
ATOM 2478 C C . SER A 1 324 ? -30.296 19.018 -11.654 1.00 96.69 324 SER A C 1
ATOM 2480 O O . SER A 1 324 ? -29.728 20.015 -12.094 1.00 96.69 324 SER A O 1
ATOM 2482 N N . MET A 1 325 ? -29.723 18.235 -10.729 1.00 96.12 325 MET A N 1
ATOM 2483 C CA . MET A 1 325 ? -28.415 18.544 -10.128 1.00 96.12 325 MET A CA 1
ATOM 2484 C C . MET A 1 325 ? -27.254 18.500 -11.140 1.00 96.12 325 MET A C 1
ATOM 2486 O O . MET A 1 325 ? -26.354 19.330 -11.066 1.00 96.12 325 MET A O 1
ATOM 2490 N N . ASP A 1 326 ? -27.268 17.572 -12.106 1.00 95.62 326 ASP A N 1
ATOM 2491 C CA . ASP A 1 326 ? -26.272 17.520 -13.193 1.00 95.62 326 ASP A CA 1
ATOM 2492 C C . ASP A 1 326 ? -26.329 18.774 -14.089 1.00 95.62 326 ASP A C 1
ATOM 2494 O O . ASP A 1 326 ? -25.290 19.333 -14.448 1.00 95.62 326 ASP A O 1
ATOM 2498 N N . ALA A 1 327 ? -27.534 19.259 -14.407 1.00 97.12 327 ALA A N 1
ATOM 2499 C CA . ALA A 1 327 ? -27.722 20.504 -15.150 1.00 97.12 327 ALA A CA 1
ATOM 2500 C C . ALA A 1 327 ? -27.251 21.734 -14.350 1.00 97.12 327 ALA A C 1
ATOM 2502 O O . ALA A 1 327 ? -26.542 22.582 -14.893 1.00 97.12 327 ALA A O 1
ATOM 2503 N N . GLU A 1 328 ? -27.576 21.811 -13.056 1.00 97.12 328 GLU A N 1
ATOM 2504 C CA . GLU A 1 328 ? -27.144 22.900 -12.169 1.00 97.12 328 GLU A CA 1
ATOM 2505 C C . GLU A 1 328 ? -25.611 22.975 -12.046 1.00 97.12 328 GLU A C 1
ATOM 2507 O O . GLU A 1 328 ? -25.025 24.049 -12.198 1.00 97.12 328 GLU A O 1
ATOM 2512 N N . ILE A 1 329 ? -24.944 21.831 -11.853 1.00 97.69 329 ILE A N 1
ATOM 2513 C CA . ILE A 1 329 ? -23.476 21.732 -11.792 1.00 97.69 329 ILE A CA 1
ATOM 2514 C C . ILE A 1 329 ? -22.834 22.192 -13.106 1.00 97.69 329 ILE A C 1
ATOM 2516 O O . ILE A 1 329 ? -21.829 22.903 -13.080 1.00 97.69 329 ILE A O 1
ATOM 2520 N N . LYS A 1 330 ? -23.422 21.848 -14.259 1.00 96.81 330 LYS A N 1
ATOM 2521 C CA . LYS A 1 330 ? -22.939 22.309 -15.573 1.00 96.81 330 LYS A CA 1
ATOM 2522 C C . LYS A 1 330 ? -23.090 23.819 -15.751 1.00 96.81 330 LYS A C 1
ATOM 2524 O O . LYS A 1 330 ? -22.162 24.452 -16.247 1.00 96.81 330 LYS A O 1
ATOM 2529 N N . VAL A 1 331 ? -24.204 24.405 -15.307 1.00 97.75 331 VAL A N 1
ATOM 2530 C CA . VAL A 1 331 ? -24.417 25.864 -15.348 1.00 97.75 331 VAL A CA 1
ATOM 2531 C C . VAL A 1 331 ? -23.435 26.597 -14.428 1.00 97.75 331 VAL A C 1
ATOM 2533 O O . VAL A 1 331 ? -22.841 27.588 -14.848 1.00 97.75 331 VAL A O 1
ATOM 2536 N N . LEU A 1 332 ? -23.206 26.108 -13.205 1.00 97.69 332 LEU A N 1
ATOM 2537 C CA . LEU A 1 332 ? -22.222 26.696 -12.287 1.00 97.69 332 LEU A CA 1
ATOM 2538 C C . LEU A 1 332 ? -20.784 26.553 -12.806 1.00 97.69 332 LEU A C 1
ATOM 2540 O O . LEU A 1 332 ? -20.017 27.511 -12.737 1.00 97.69 332 LEU A O 1
ATOM 2544 N N . GLY A 1 333 ? -20.428 25.400 -13.382 1.00 96.69 333 GLY A N 1
ATOM 2545 C CA . GLY A 1 333 ? -19.124 25.182 -14.013 1.00 96.69 333 GLY A CA 1
ATOM 2546 C C . GLY A 1 333 ? -18.879 26.112 -15.206 1.00 96.69 333 GLY A C 1
ATOM 2547 O O . GLY A 1 333 ? -17.805 26.704 -15.304 1.00 96.69 333 GLY A O 1
ATOM 2548 N N . ALA A 1 334 ? -19.887 26.305 -16.064 1.00 97.81 334 ALA A N 1
ATOM 2549 C CA . ALA A 1 334 ? -19.822 27.247 -17.180 1.00 97.81 334 ALA A CA 1
ATOM 2550 C C . ALA A 1 334 ? -19.635 28.694 -16.694 1.00 97.81 334 ALA A C 1
ATOM 2552 O O . ALA A 1 334 ? -18.701 29.359 -17.135 1.00 97.81 334 ALA A O 1
ATOM 2553 N N . LYS A 1 335 ? -20.439 29.150 -15.720 1.00 97.56 335 LYS A N 1
ATOM 2554 C CA . LYS A 1 335 ? -20.308 30.492 -15.123 1.00 97.56 335 LYS A CA 1
ATOM 2555 C C . LYS A 1 335 ? -18.956 30.712 -14.442 1.00 97.56 335 LYS A C 1
ATOM 2557 O O . LYS A 1 335 ? -18.376 31.782 -14.565 1.00 97.56 335 LYS A O 1
ATOM 2562 N N . MET A 1 336 ? -18.424 29.706 -13.743 1.00 98.19 336 MET A N 1
ATOM 2563 C CA . MET A 1 336 ? -17.095 29.780 -13.121 1.00 98.19 336 MET A CA 1
ATOM 2564 C C . MET A 1 336 ? -15.994 29.950 -14.181 1.00 98.19 336 MET A C 1
ATOM 2566 O O . MET A 1 336 ? -15.026 30.676 -13.960 1.00 98.19 336 MET A O 1
ATOM 2570 N N . GLN A 1 337 ? -16.133 29.297 -15.338 1.00 96.31 337 GLN A N 1
ATOM 2571 C CA . GLN A 1 337 ? -15.196 29.441 -16.451 1.00 96.31 337 GLN A CA 1
ATOM 25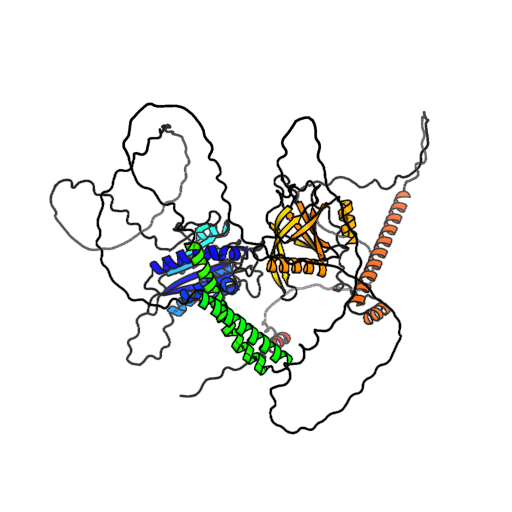72 C C . GLN A 1 337 ? -15.364 30.786 -17.178 1.00 96.31 337 GLN A C 1
ATOM 2574 O O . GLN A 1 337 ? -14.365 31.405 -17.532 1.00 96.31 337 GLN A O 1
ATOM 2579 N N . GLU A 1 338 ? -16.594 31.276 -17.337 1.00 97.88 338 GLU A N 1
ATOM 2580 C CA . GLU A 1 338 ? -16.909 32.610 -17.864 1.00 97.88 338 GLU A CA 1
ATOM 2581 C C . GLU A 1 338 ? -16.315 33.723 -16.986 1.00 97.88 338 GLU A C 1
ATOM 2583 O O . GLU A 1 338 ? -15.575 34.562 -17.495 1.00 97.88 338 GLU A O 1
ATOM 2588 N N . ALA A 1 339 ? -16.514 33.661 -15.663 1.00 97.56 339 ALA A N 1
ATOM 2589 C CA . ALA A 1 339 ? -15.925 34.592 -14.696 1.00 97.56 339 ALA A CA 1
ATOM 2590 C C . ALA A 1 339 ? -14.384 34.595 -14.729 1.00 97.56 339 ALA A C 1
ATOM 2592 O O . ALA A 1 339 ? -13.761 35.644 -14.582 1.00 97.56 339 ALA A O 1
ATOM 2593 N N . LYS A 1 340 ? -13.745 33.443 -14.990 1.00 95.69 340 LYS A N 1
ATOM 2594 C CA . LYS A 1 340 ? -12.292 33.390 -15.227 1.00 95.69 340 LYS A CA 1
ATOM 2595 C C . LYS A 1 340 ? -11.873 34.029 -16.550 1.00 95.69 340 LYS A C 1
ATOM 2597 O O . LYS A 1 340 ? -10.828 34.666 -16.596 1.00 95.69 340 LYS A O 1
ATOM 2602 N N . MET A 1 341 ? -12.657 33.872 -17.617 1.00 96.00 341 MET A N 1
ATOM 2603 C CA . MET A 1 341 ? -12.352 34.473 -18.923 1.00 96.00 341 MET A CA 1
ATOM 2604 C C . MET A 1 341 ? -12.596 35.990 -18.952 1.00 96.00 341 MET A C 1
ATOM 2606 O O . MET A 1 341 ? -11.932 36.684 -19.716 1.00 96.00 341 MET A O 1
ATOM 2610 N N . SER A 1 342 ? -13.489 36.515 -18.106 1.00 97.12 342 SER A N 1
ATOM 2611 C CA . SER A 1 342 ? -13.700 37.959 -17.918 1.00 97.12 342 SER A CA 1
ATOM 2612 C C . SER A 1 342 ? -12.752 38.609 -16.898 1.00 97.12 342 SER A C 1
ATOM 2614 O O . SER A 1 342 ? -12.808 39.822 -16.710 1.00 97.12 342 SER A O 1
ATOM 2616 N N . GLY A 1 343 ? -11.882 37.831 -16.241 1.00 95.88 343 GLY A N 1
ATOM 2617 C CA . GLY A 1 343 ? -10.954 38.320 -15.213 1.00 95.88 343 GLY A CA 1
ATOM 2618 C C . GLY A 1 343 ? -11.591 38.595 -13.843 1.00 95.88 343 GLY A C 1
ATOM 2619 O O . GLY A 1 343 ? -10.930 39.150 -12.969 1.00 95.88 343 GLY A O 1
ATOM 2620 N N . ASN A 1 344 ? -12.851 38.204 -13.624 1.00 97.56 344 ASN A N 1
ATOM 2621 C CA . ASN A 1 344 ? -13.552 38.385 -12.352 1.00 97.56 344 ASN A CA 1
ATOM 2622 C C . ASN A 1 344 ? -13.213 37.254 -11.358 1.00 97.56 344 ASN A C 1
ATOM 2624 O O . ASN A 1 344 ? -14.019 36.353 -11.102 1.00 97.56 344 ASN A O 1
ATOM 2628 N N . GLU A 1 345 ? -11.989 37.272 -10.817 1.00 93.69 345 GLU A N 1
ATOM 2629 C CA . GLU A 1 345 ? -11.478 36.202 -9.944 1.00 93.69 345 GLU A CA 1
ATOM 2630 C C . GLU A 1 345 ? -12.303 36.001 -8.660 1.00 93.69 345 GLU A C 1
ATOM 2632 O O . GLU A 1 345 ? -12.480 34.862 -8.221 1.00 93.69 345 GLU A O 1
ATOM 2637 N N . GLU A 1 346 ? -12.863 37.071 -8.083 1.00 97.25 346 GLU A N 1
ATOM 2638 C CA . GLU A 1 346 ? -13.700 36.982 -6.879 1.00 97.25 346 GLU A CA 1
ATOM 2639 C C . GLU A 1 346 ? -14.999 36.205 -7.150 1.00 97.25 346 GLU A C 1
ATOM 2641 O O . GLU A 1 346 ? -15.372 35.307 -6.388 1.00 97.25 346 GLU A O 1
ATOM 2646 N N . GLU A 1 347 ? -15.663 36.478 -8.277 1.00 97.12 347 GLU A N 1
ATOM 2647 C CA . GLU A 1 347 ? -16.848 35.725 -8.687 1.00 97.12 347 GLU A CA 1
ATOM 2648 C C . GLU A 1 347 ? -16.508 34.278 -9.060 1.00 97.12 347 GLU A C 1
ATOM 2650 O O . GLU A 1 347 ? -17.258 33.365 -8.703 1.00 97.12 347 GLU A O 1
ATOM 2655 N N . ALA A 1 348 ? -15.359 34.040 -9.698 1.00 97.25 348 ALA A N 1
ATOM 2656 C CA . ALA A 1 348 ? -14.889 32.691 -9.991 1.00 97.25 348 ALA A CA 1
ATOM 2657 C C . ALA A 1 348 ? -14.664 31.863 -8.709 1.00 97.25 348 ALA A C 1
ATOM 2659 O O . ALA A 1 348 ? -15.092 30.708 -8.654 1.00 97.25 348 ALA A O 1
ATOM 2660 N N . GLU A 1 349 ? -14.061 32.431 -7.658 1.00 96.75 349 GLU A N 1
ATOM 2661 C CA . GLU A 1 349 ? -13.880 31.732 -6.375 1.00 96.75 349 GLU A CA 1
ATOM 2662 C C . GLU A 1 349 ? -15.197 31.600 -5.588 1.00 96.75 349 GLU A C 1
ATOM 2664 O O . GLU A 1 349 ? -15.417 30.575 -4.936 1.00 96.75 349 GLU A O 1
ATOM 2669 N N . ARG A 1 350 ? -16.124 32.568 -5.686 1.00 98.25 350 ARG A N 1
ATOM 2670 C CA . ARG A 1 350 ? -17.484 32.433 -5.125 1.00 98.25 350 ARG A CA 1
ATOM 2671 C C . ARG A 1 350 ? -18.229 31.258 -5.767 1.00 98.25 350 ARG A C 1
ATOM 2673 O O . ARG A 1 350 ? -18.773 30.415 -5.057 1.00 98.25 350 ARG A O 1
ATOM 2680 N N . LEU A 1 351 ? -18.208 31.171 -7.097 1.00 97.88 351 LEU A N 1
ATOM 2681 C CA . LEU A 1 351 ? -18.830 30.081 -7.855 1.00 97.88 351 LEU A CA 1
ATOM 2682 C C . LEU A 1 351 ? -18.145 28.734 -7.582 1.00 97.88 351 LEU A C 1
ATOM 2684 O O . LEU A 1 351 ? -18.832 27.722 -7.456 1.00 97.88 351 LEU A O 1
ATOM 2688 N N . ARG A 1 352 ? -16.817 28.711 -7.398 1.00 97.12 352 ARG A N 1
ATOM 2689 C CA . ARG A 1 352 ? -16.068 27.508 -6.991 1.00 97.12 352 ARG A CA 1
ATOM 2690 C C . ARG A 1 352 ? -16.541 26.967 -5.637 1.00 97.12 352 ARG A C 1
ATOM 2692 O O . ARG A 1 352 ? -16.808 25.770 -5.523 1.00 97.12 352 ARG A O 1
ATOM 2699 N N . LYS A 1 353 ? -16.707 27.849 -4.644 1.00 97.25 353 LYS A N 1
ATOM 2700 C CA . LYS A 1 353 ? -17.211 27.514 -3.297 1.00 97.25 353 LYS A CA 1
ATOM 2701 C C . LYS A 1 353 ? -18.663 27.021 -3.294 1.00 97.25 353 LYS A C 1
ATOM 2703 O O . LYS A 1 353 ? -19.035 26.256 -2.410 1.00 97.25 353 LYS A O 1
ATOM 2708 N N . GLU A 1 354 ? -19.475 27.409 -4.278 1.00 97.06 354 GLU A N 1
ATOM 2709 C CA . GLU A 1 354 ? -20.839 26.889 -4.462 1.00 97.06 354 GLU A CA 1
ATOM 2710 C C . GLU A 1 354 ? -20.865 25.541 -5.215 1.00 97.06 354 GLU A C 1
ATOM 2712 O O . GLU A 1 354 ? -21.640 24.640 -4.881 1.00 97.06 354 GLU A O 1
ATOM 2717 N N . LEU A 1 355 ? -19.989 25.380 -6.212 1.00 97.75 355 LEU A N 1
ATOM 2718 C CA . LEU A 1 355 ? -19.884 24.188 -7.058 1.00 97.75 355 LEU A CA 1
ATOM 2719 C C . LEU A 1 355 ? -19.428 22.947 -6.274 1.00 97.75 355 LEU A C 1
ATOM 2721 O O . LEU A 1 355 ? -19.949 21.851 -6.496 1.00 97.75 355 LEU A O 1
ATOM 2725 N N . GLU A 1 356 ? -18.469 23.100 -5.358 1.00 93.44 356 GLU A N 1
ATOM 2726 C CA . GLU A 1 356 ? -17.880 22.001 -4.579 1.00 93.44 356 GLU A CA 1
ATOM 2727 C C . GLU A 1 356 ? -18.911 21.205 -3.738 1.00 93.44 356 GLU A C 1
ATOM 2729 O O . GLU A 1 356 ? -19.046 19.993 -3.961 1.00 93.44 356 GLU A O 1
ATOM 2734 N N . PRO A 1 357 ? -19.715 21.819 -2.839 1.00 95.19 357 PRO A N 1
ATOM 2735 C CA . PRO A 1 357 ? -20.717 21.086 -2.064 1.00 95.19 357 PRO A CA 1
ATOM 2736 C C . PRO A 1 357 ? -21.829 20.493 -2.942 1.00 95.19 357 PRO A C 1
ATOM 2738 O O . PRO A 1 357 ? -22.274 19.372 -2.679 1.00 95.19 357 PRO A O 1
ATOM 2741 N N . LYS A 1 358 ? -22.249 21.182 -4.016 1.00 95.62 358 LYS A N 1
ATOM 2742 C CA . LYS A 1 358 ? -23.254 20.659 -4.961 1.00 95.62 358 LYS A CA 1
ATOM 2743 C C . LYS A 1 358 ? -22.739 19.417 -5.697 1.00 95.62 358 LYS A C 1
ATOM 2745 O O . LYS A 1 358 ? -23.443 18.408 -5.762 1.00 95.62 358 LYS A O 1
ATOM 2750 N N . THR A 1 359 ? -21.479 19.429 -6.133 1.00 95.25 359 THR A N 1
ATOM 2751 C CA . THR A 1 359 ? -20.808 18.273 -6.757 1.00 95.25 359 THR A CA 1
ATOM 2752 C C . THR A 1 359 ? -20.721 17.077 -5.803 1.00 95.25 359 THR A C 1
ATOM 2754 O O . THR A 1 359 ? -20.989 15.938 -6.202 1.00 95.25 359 THR A O 1
ATOM 2757 N N . LEU A 1 360 ? -20.428 17.316 -4.520 1.00 92.31 360 LEU A N 1
ATOM 2758 C CA . LEU A 1 360 ? -20.397 16.271 -3.491 1.00 92.31 360 LEU A CA 1
ATOM 2759 C C . LEU A 1 360 ? -21.784 15.652 -3.232 1.00 92.31 360 LEU A C 1
ATOM 2761 O O . LEU A 1 360 ? -21.894 14.434 -3.070 1.00 92.31 360 LEU A O 1
ATOM 2765 N N . VAL A 1 361 ? -22.846 16.465 -3.204 1.00 93.69 361 VAL A N 1
ATOM 2766 C CA . VAL A 1 361 ? -24.235 15.992 -3.041 1.00 93.69 361 VAL A CA 1
ATOM 2767 C C . VAL A 1 361 ? -24.691 15.185 -4.260 1.00 93.69 361 VAL A C 1
ATOM 2769 O O . VAL A 1 361 ? -25.207 14.078 -4.094 1.00 93.69 361 VAL A O 1
ATOM 2772 N N . PHE A 1 362 ? -24.439 15.678 -5.475 1.00 96.62 362 PHE A N 1
ATOM 2773 C CA . PHE A 1 362 ? -24.742 14.963 -6.718 1.00 96.62 362 PHE A CA 1
ATOM 2774 C C . PHE A 1 362 ? -24.037 13.605 -6.795 1.00 96.62 362 PHE A C 1
ATOM 2776 O O . PHE A 1 362 ? -24.673 12.598 -7.105 1.00 96.62 362 PHE A O 1
ATOM 2783 N N . THR A 1 363 ? -22.748 13.550 -6.445 1.00 88.06 363 THR A N 1
ATOM 2784 C CA . THR A 1 363 ? -21.963 12.304 -6.455 1.00 88.06 363 THR A CA 1
ATOM 2785 C C . THR A 1 363 ? -22.573 11.256 -5.519 1.00 88.06 363 THR A C 1
ATOM 2787 O O . THR A 1 363 ? -22.807 10.122 -5.940 1.00 88.06 363 THR A O 1
ATOM 2790 N N . LYS A 1 364 ? -22.935 11.650 -4.289 1.00 88.44 364 LYS A N 1
ATOM 2791 C CA . LYS A 1 364 ? -23.620 10.775 -3.319 1.00 88.44 364 LYS A CA 1
ATOM 2792 C C . LYS A 1 364 ? -24.985 10.301 -3.824 1.00 88.44 364 LYS A C 1
ATOM 2794 O O . LYS A 1 364 ? -25.298 9.120 -3.701 1.00 88.44 364 LYS A O 1
ATOM 2799 N N . ALA A 1 365 ? -25.780 11.190 -4.425 1.00 91.88 365 ALA A N 1
ATOM 2800 C CA . ALA A 1 365 ? -27.090 10.843 -4.980 1.00 91.88 365 ALA A CA 1
ATOM 2801 C C . ALA A 1 365 ? -26.993 9.882 -6.179 1.00 91.88 365 ALA A C 1
ATOM 2803 O O . ALA A 1 365 ? -27.805 8.968 -6.312 1.00 91.88 365 ALA A O 1
ATOM 2804 N N . ARG A 1 366 ? -25.972 10.040 -7.032 1.00 93.75 366 ARG A N 1
ATOM 2805 C CA . ARG A 1 366 ? -25.703 9.119 -8.146 1.00 93.75 366 ARG A CA 1
ATOM 2806 C C . ARG A 1 366 ? -25.268 7.738 -7.645 1.00 93.75 366 ARG A C 1
ATOM 2808 O O . ARG A 1 366 ? -25.672 6.728 -8.216 1.00 93.75 366 ARG A O 1
ATOM 2815 N N . GLN A 1 367 ? -24.474 7.690 -6.573 1.00 86.75 367 GLN A N 1
ATOM 2816 C CA . GLN A 1 367 ? -24.002 6.450 -5.952 1.00 86.75 367 GLN A CA 1
ATOM 2817 C C . GLN A 1 367 ? -25.136 5.677 -5.259 1.00 86.75 367 GLN A C 1
ATOM 2819 O O . GLN A 1 367 ? -25.275 4.476 -5.491 1.00 86.75 367 GLN A O 1
ATOM 2824 N N . SER A 1 368 ? -25.987 6.347 -4.473 1.00 85.88 368 SER A N 1
ATOM 2825 C CA . SER A 1 368 ? -27.132 5.693 -3.823 1.00 85.88 368 SER A CA 1
ATOM 2826 C C . SER A 1 368 ? -28.185 5.221 -4.831 1.00 85.88 368 SER A C 1
ATOM 2828 O O . SER A 1 368 ? -28.760 4.147 -4.660 1.00 85.88 368 SER A O 1
ATOM 2830 N N . PHE A 1 369 ? -28.386 5.953 -5.933 1.00 92.62 369 PHE A N 1
ATOM 2831 C CA . PHE A 1 369 ? -29.236 5.493 -7.032 1.00 92.62 369 PHE A CA 1
ATOM 2832 C C . PHE A 1 369 ? -28.672 4.245 -7.730 1.00 92.62 369 PHE A C 1
ATOM 2834 O O . PHE A 1 369 ? -29.422 3.305 -7.984 1.00 92.62 369 PHE A O 1
ATOM 2841 N N . ALA A 1 370 ? -27.359 4.180 -7.979 1.00 86.56 370 ALA A N 1
ATOM 2842 C CA . ALA A 1 370 ? -26.726 2.983 -8.539 1.00 86.56 370 ALA A CA 1
ATOM 2843 C C . ALA A 1 370 ? -26.884 1.755 -7.617 1.00 86.56 370 ALA A C 1
ATOM 2845 O O . ALA A 1 370 ? -27.207 0.666 -8.091 1.00 86.56 370 ALA A O 1
ATOM 2846 N N . GLN A 1 371 ? -26.738 1.937 -6.298 1.00 82.94 371 GLN A N 1
ATOM 2847 C CA . GLN A 1 371 ? -26.996 0.887 -5.303 1.00 82.94 371 GLN A CA 1
ATOM 2848 C C . GLN A 1 371 ? -28.462 0.422 -5.318 1.00 82.94 371 GLN A C 1
ATOM 2850 O O . GLN A 1 371 ? -28.720 -0.781 -5.325 1.00 82.94 371 GLN A O 1
ATOM 2855 N N . TYR A 1 372 ? -29.420 1.352 -5.388 1.00 85.62 372 TYR A N 1
ATOM 2856 C CA . TYR A 1 372 ? -30.850 1.040 -5.480 1.00 85.62 372 TYR A CA 1
ATOM 2857 C C . TYR A 1 372 ? -31.203 0.257 -6.758 1.00 85.62 372 TYR A C 1
ATOM 2859 O O . TYR A 1 372 ? -31.924 -0.739 -6.695 1.00 85.62 372 TYR A O 1
ATOM 2867 N N . VAL A 1 373 ? -30.656 0.651 -7.916 1.00 84.94 373 VAL A N 1
ATOM 2868 C CA . VAL A 1 373 ? -30.849 -0.074 -9.186 1.00 84.94 373 VAL A CA 1
ATOM 2869 C C . VAL A 1 373 ? -30.283 -1.495 -9.104 1.00 84.94 373 VAL A C 1
ATOM 2871 O O . VAL A 1 373 ? -30.946 -2.440 -9.527 1.00 84.94 373 VAL A O 1
ATOM 2874 N N . HIS A 1 374 ? -29.104 -1.675 -8.502 1.00 78.31 374 HIS A N 1
ATOM 2875 C CA . HIS A 1 374 ? -28.516 -3.004 -8.324 1.00 78.31 374 HIS A CA 1
ATOM 2876 C C . HIS A 1 374 ? -29.332 -3.882 -7.351 1.00 78.31 374 HIS A C 1
ATOM 2878 O O . HIS A 1 374 ? -29.536 -5.070 -7.605 1.00 78.31 374 HIS A O 1
ATOM 2884 N N . GLN A 1 375 ? -29.888 -3.298 -6.283 1.00 80.31 375 GLN A N 1
ATOM 2885 C CA . GLN A 1 375 ? -30.794 -3.996 -5.363 1.00 80.31 375 GLN A CA 1
ATOM 2886 C C . GLN A 1 375 ? -32.095 -4.447 -6.055 1.00 80.31 375 GLN A C 1
ATOM 2888 O O . GLN A 1 375 ? -32.528 -5.583 -5.856 1.00 80.31 375 GLN A O 1
ATOM 2893 N N . MET A 1 376 ? -32.685 -3.591 -6.897 1.00 81.62 376 MET A N 1
ATOM 2894 C CA . MET A 1 376 ? -33.846 -3.930 -7.733 1.00 81.62 376 MET A CA 1
ATOM 2895 C C . MET A 1 376 ? -33.540 -5.083 -8.700 1.00 81.62 376 MET A C 1
ATOM 2897 O O . MET A 1 376 ? -34.331 -6.018 -8.815 1.00 81.62 376 MET A O 1
ATOM 2901 N N . GLN A 1 377 ? -32.379 -5.051 -9.362 1.00 81.25 377 GLN A N 1
ATOM 2902 C CA . GLN A 1 377 ? -31.969 -6.089 -10.310 1.00 81.25 377 GLN A CA 1
ATOM 2903 C C . GLN A 1 377 ? -31.829 -7.464 -9.633 1.00 81.25 377 GLN A C 1
ATOM 2905 O O . GLN A 1 377 ? -32.335 -8.459 -10.155 1.00 81.25 377 GLN A O 1
ATOM 2910 N N . ASN A 1 378 ? -31.237 -7.509 -8.436 1.00 75.19 378 ASN A N 1
ATOM 2911 C CA . ASN A 1 378 ? -31.036 -8.754 -7.689 1.00 75.19 378 ASN A CA 1
ATOM 2912 C C . ASN A 1 378 ? -32.345 -9.357 -7.134 1.00 75.19 378 ASN A C 1
ATOM 2914 O O . ASN A 1 378 ? -32.415 -10.568 -6.938 1.00 75.19 378 ASN A O 1
ATOM 2918 N N . GLN A 1 379 ? -33.409 -8.565 -6.926 1.00 75.81 379 GLN A N 1
ATOM 2919 C CA . GLN A 1 379 ? -34.733 -9.114 -6.580 1.00 75.81 379 GLN A CA 1
ATOM 2920 C C . GLN A 1 379 ? -35.473 -9.720 -7.786 1.00 75.81 379 GLN A C 1
ATOM 2922 O O . GLN A 1 379 ? -36.306 -10.608 -7.602 1.00 75.81 379 GLN A O 1
ATOM 2927 N N . GLY A 1 380 ? -35.166 -9.288 -9.014 1.00 64.56 380 GLY A N 1
ATOM 2928 C CA . GLY A 1 380 ? -35.859 -9.744 -10.225 1.00 64.56 380 GLY A CA 1
ATOM 2929 C C . GLY A 1 380 ? -35.631 -11.220 -10.578 1.00 64.56 380 GLY A C 1
ATOM 2930 O O . GLY A 1 380 ? -36.540 -11.872 -11.085 1.00 64.56 380 GLY A O 1
ATOM 2931 N N . GLN A 1 381 ? -34.449 -11.773 -10.284 1.00 59.25 381 GLN A N 1
ATOM 2932 C CA . GLN A 1 381 ? -34.091 -13.149 -10.672 1.00 59.25 381 GLN A CA 1
ATOM 2933 C C . GLN A 1 381 ? -34.617 -14.242 -9.723 1.00 59.25 381 GLN A C 1
ATOM 2935 O O . GLN A 1 381 ? -34.565 -15.420 -10.062 1.00 59.25 381 GLN A O 1
ATOM 2940 N N . ALA A 1 382 ? -35.158 -13.888 -8.554 1.00 53.62 382 ALA A N 1
ATOM 2941 C CA . ALA A 1 382 ? -35.509 -14.853 -7.506 1.00 53.62 382 ALA A CA 1
ATOM 2942 C C . ALA A 1 382 ? -36.952 -15.408 -7.578 1.00 53.62 382 ALA A C 1
ATOM 2944 O O . ALA A 1 382 ? -37.412 -16.018 -6.612 1.00 53.62 382 ALA A O 1
ATOM 2945 N N . ARG A 1 383 ? -37.708 -15.162 -8.664 1.00 47.28 383 ARG A N 1
ATOM 2946 C CA . ARG A 1 383 ? -39.168 -15.415 -8.686 1.00 47.28 383 ARG A CA 1
ATOM 2947 C C . ARG A 1 383 ? -39.751 -16.148 -9.900 1.00 47.28 383 ARG A C 1
ATOM 2949 O O . ARG A 1 383 ? -40.964 -16.328 -9.953 1.00 47.28 383 ARG A O 1
ATOM 2956 N N . SER A 1 384 ? -38.931 -16.618 -10.838 1.00 41.88 384 SER A N 1
ATOM 2957 C CA . SER A 1 384 ? -39.380 -17.431 -11.981 1.00 41.88 384 SER A CA 1
ATOM 2958 C C . SER A 1 384 ? -39.401 -18.931 -11.647 1.00 41.88 384 SER A C 1
ATOM 2960 O O . SER A 1 384 ? -38.518 -19.677 -12.066 1.00 41.88 384 SER A O 1
ATOM 2962 N N . GLY A 1 385 ? -40.403 -19.369 -10.879 1.00 50.47 385 GLY A N 1
ATOM 2963 C CA . GLY A 1 385 ? -40.733 -20.789 -10.681 1.00 50.47 385 GLY A CA 1
ATOM 2964 C C . GLY A 1 385 ? -42.029 -21.161 -11.421 1.00 50.47 385 GLY A C 1
ATOM 2965 O O . GLY A 1 385 ? -42.946 -20.338 -11.442 1.00 50.47 385 GLY A O 1
ATOM 2966 N N . PRO A 1 386 ? -42.134 -22.351 -12.045 1.00 51.28 386 PRO A N 1
ATOM 2967 C CA . PRO A 1 386 ? -43.318 -22.737 -12.814 1.00 51.28 386 PRO A CA 1
ATOM 2968 C C . PRO A 1 386 ? -44.520 -23.072 -11.907 1.00 51.28 386 PRO A C 1
ATOM 2970 O O . PRO A 1 386 ? -44.329 -23.589 -10.804 1.00 51.28 386 PRO A O 1
ATOM 2973 N N . PRO A 1 387 ? -45.765 -22.824 -12.357 1.00 47.09 387 PRO A N 1
ATOM 2974 C CA . PRO A 1 387 ? -46.962 -23.190 -11.606 1.00 47.09 387 PRO A CA 1
ATOM 2975 C C . PRO A 1 387 ? -47.200 -24.707 -11.646 1.00 47.09 387 PRO A C 1
ATOM 2977 O O . PRO A 1 387 ? -47.232 -25.310 -12.718 1.00 47.09 387 PRO A O 1
ATOM 2980 N N . ALA A 1 388 ? -47.408 -25.322 -10.481 1.00 37.09 388 ALA A N 1
ATOM 2981 C CA . ALA A 1 388 ? -47.801 -26.726 -10.381 1.00 37.09 388 ALA A CA 1
ATOM 2982 C C . ALA A 1 388 ? -49.312 -26.888 -10.623 1.00 37.09 388 ALA A C 1
ATOM 2984 O O . ALA A 1 388 ? -50.120 -26.192 -10.007 1.00 37.09 388 ALA A O 1
ATOM 2985 N N . SER A 1 389 ? -49.694 -27.815 -11.503 1.00 45.50 389 SER A N 1
ATOM 2986 C CA . SER A 1 389 ? -51.086 -28.202 -11.756 1.00 45.50 389 SER A CA 1
ATOM 2987 C C . SER A 1 389 ? -51.515 -29.375 -10.864 1.00 45.50 389 SER A C 1
ATOM 2989 O O . SER A 1 389 ? -50.690 -30.163 -10.403 1.00 45.50 389 SER A O 1
ATOM 2991 N N . SER A 1 390 ? -52.821 -29.497 -10.609 1.00 49.34 390 SER A N 1
ATOM 2992 C CA . SER A 1 390 ? -53.388 -30.459 -9.657 1.00 49.34 390 SER A CA 1
ATOM 2993 C C . SER A 1 390 ? -54.498 -31.316 -10.274 1.00 49.34 390 SER A C 1
ATOM 2995 O O . SER A 1 390 ? -55.540 -30.768 -10.632 1.00 49.34 390 SER A O 1
ATOM 2997 N N . ASN A 1 391 ? -54.311 -32.643 -10.335 1.00 36.69 391 ASN A N 1
ATOM 2998 C CA . ASN A 1 391 ? -55.265 -33.638 -9.800 1.00 36.69 391 ASN A CA 1
ATOM 2999 C C . ASN A 1 391 ? -54.787 -35.105 -9.989 1.00 36.69 391 ASN A C 1
ATOM 3001 O O . ASN A 1 391 ? -53.951 -35.352 -10.858 1.00 36.69 391 ASN A O 1
ATOM 3005 N N . PRO A 1 392 ? -55.302 -36.080 -9.199 1.00 56.97 392 PRO A N 1
ATOM 3006 C CA . PRO A 1 392 ? -54.877 -37.489 -9.237 1.00 56.97 392 PRO A CA 1
ATOM 3007 C C . PRO A 1 392 ? -55.978 -38.495 -9.658 1.00 56.97 392 PRO A C 1
ATOM 3009 O O . PRO A 1 392 ? -57.144 -38.307 -9.317 1.00 56.97 392 PRO A O 1
ATOM 3012 N N . VAL A 1 393 ? -55.601 -39.628 -10.277 1.00 35.38 393 VAL A N 1
ATOM 3013 C CA . VAL A 1 393 ? -56.411 -40.874 -10.339 1.00 35.38 393 VAL A CA 1
ATOM 3014 C C . VAL A 1 393 ? -55.507 -42.124 -10.232 1.00 35.38 393 VAL A C 1
ATOM 3016 O O . VAL A 1 393 ? -54.342 -42.092 -10.613 1.00 35.38 393 VAL A O 1
ATOM 3019 N N . ASN A 1 394 ? -56.086 -43.189 -9.666 1.00 37.47 394 ASN A N 1
ATOM 3020 C CA . ASN A 1 394 ? -55.561 -44.498 -9.234 1.00 37.47 394 ASN A CA 1
ATOM 3021 C C . ASN A 1 394 ? -54.775 -45.393 -10.248 1.00 37.47 394 ASN A C 1
ATOM 3023 O O . ASN A 1 394 ? -54.713 -45.079 -11.435 1.00 37.47 394 ASN A O 1
ATOM 3027 N N . PRO A 1 395 ? -54.188 -46.529 -9.782 1.00 55.50 395 PRO A N 1
ATOM 3028 C CA . PRO A 1 395 ? -53.131 -47.276 -10.485 1.00 55.50 395 PRO A CA 1
ATOM 3029 C C . PRO A 1 395 ? -53.523 -48.682 -10.996 1.00 55.50 395 PRO A C 1
ATOM 3031 O O . PRO A 1 395 ? -54.513 -49.262 -10.554 1.00 55.50 395 PRO A O 1
ATOM 3034 N N . GLN A 1 396 ? -52.636 -49.307 -11.787 1.00 33.44 396 GLN A N 1
ATOM 3035 C CA . GLN A 1 396 ? -52.478 -50.773 -11.820 1.00 33.44 396 GLN A CA 1
ATOM 3036 C C . GLN A 1 396 ? -51.051 -51.206 -12.234 1.00 33.44 396 GLN A C 1
ATOM 3038 O O . GLN A 1 396 ? -50.267 -50.398 -12.725 1.00 33.44 396 GLN A O 1
ATOM 3043 N N . ALA A 1 397 ? -50.681 -52.457 -11.938 1.00 35.72 397 ALA A N 1
ATOM 3044 C CA . ALA A 1 397 ? -49.294 -52.951 -11.918 1.00 35.72 397 ALA A CA 1
ATOM 3045 C C . ALA A 1 397 ? -48.799 -53.581 -13.240 1.00 35.72 397 ALA A C 1
ATOM 3047 O O . ALA A 1 397 ? -49.623 -54.113 -13.982 1.00 35.72 397 ALA A O 1
ATOM 3048 N N . SER A 1 398 ? -47.466 -53.651 -13.454 1.00 36.09 398 SER A N 1
ATOM 3049 C CA . SER A 1 398 ? -46.705 -54.905 -13.741 1.00 36.09 398 SER A CA 1
ATOM 3050 C C . SER A 1 398 ? -45.204 -54.711 -14.092 1.00 36.09 398 SER A C 1
ATOM 3052 O O . SER A 1 398 ? -44.821 -53.735 -14.723 1.00 36.09 398 SER A O 1
ATOM 3054 N N . THR A 1 399 ? -44.380 -55.696 -13.694 1.00 32.50 399 THR A N 1
ATOM 3055 C CA . THR A 1 399 ? -43.121 -56.201 -14.323 1.00 32.50 399 THR A CA 1
ATOM 3056 C C . THR A 1 399 ? -42.021 -55.257 -14.873 1.00 32.50 399 THR A C 1
ATOM 3058 O O . THR A 1 399 ? -42.039 -54.850 -16.029 1.00 32.50 399 THR A O 1
ATOM 3061 N N . ASN A 1 400 ? -40.968 -55.071 -14.061 1.00 30.81 400 ASN A N 1
ATOM 3062 C CA . ASN A 1 400 ? -39.529 -55.383 -14.293 1.00 30.81 400 ASN A CA 1
ATOM 3063 C C . ASN A 1 400 ? -39.087 -56.002 -15.667 1.00 30.81 400 ASN A C 1
ATOM 3065 O O . ASN A 1 400 ? -39.823 -56.846 -16.177 1.00 30.81 400 ASN A O 1
ATOM 3069 N N . PRO A 1 401 ? -37.792 -55.920 -16.088 1.00 58.12 401 PRO A N 1
ATOM 3070 C CA . PRO A 1 401 ? -36.926 -54.730 -16.289 1.00 58.12 401 PRO A CA 1
ATOM 3071 C C . PRO A 1 401 ? -36.021 -54.778 -17.570 1.00 58.12 401 PRO A C 1
ATOM 3073 O O . PRO A 1 401 ? -35.610 -55.862 -17.979 1.00 58.12 401 PRO A O 1
ATOM 3076 N N . ALA A 1 402 ? -35.563 -53.637 -18.132 1.00 30.23 402 ALA A N 1
ATOM 3077 C CA . ALA A 1 402 ? -34.409 -53.615 -19.070 1.00 30.23 402 ALA A CA 1
ATOM 3078 C C . ALA A 1 402 ? -33.722 -52.236 -19.301 1.00 30.23 402 ALA A C 1
ATOM 3080 O O . ALA A 1 402 ? -34.381 -51.218 -19.464 1.00 30.23 402 ALA A O 1
ATOM 3081 N N . SER A 1 403 ? -32.381 -52.270 -19.352 1.00 31.98 403 SER A N 1
ATOM 3082 C CA . SER A 1 403 ? -31.407 -51.499 -20.173 1.00 31.98 403 SER A CA 1
ATOM 3083 C C . SER A 1 403 ? -31.586 -50.016 -20.605 1.00 31.98 403 SER A C 1
ATOM 3085 O O . SER A 1 403 ? -32.467 -49.669 -21.384 1.00 31.98 403 SER A O 1
ATOM 3087 N N . SER A 1 404 ? -30.517 -49.250 -20.314 1.00 31.27 404 SER A N 1
ATOM 3088 C CA . SER A 1 404 ? -29.779 -48.297 -21.188 1.00 31.27 404 SER A CA 1
ATOM 3089 C C . SER A 1 404 ? -30.368 -46.946 -21.655 1.00 31.27 404 SER A C 1
ATOM 3091 O O . SER A 1 404 ? -31.224 -46.888 -22.526 1.00 31.27 404 SER A O 1
ATOM 3093 N N . SER A 1 405 ? -29.669 -45.885 -21.222 1.00 34.59 405 SER A N 1
ATOM 3094 C CA . SER A 1 405 ? -29.121 -44.779 -22.042 1.00 34.59 405 SER A CA 1
ATOM 3095 C C . SER A 1 405 ? -30.057 -43.858 -22.846 1.00 34.59 405 SER A C 1
ATOM 3097 O O . SER A 1 405 ? -30.506 -44.206 -23.933 1.00 34.59 405 SER A O 1
ATOM 3099 N N . ALA A 1 406 ? -30.176 -42.600 -22.400 1.00 29.55 406 ALA A N 1
ATOM 3100 C CA . ALA A 1 406 ? -30.643 -41.470 -23.212 1.00 29.55 406 ALA A CA 1
ATOM 3101 C C . ALA A 1 406 ? -29.921 -40.161 -22.824 1.00 29.55 406 ALA A C 1
ATOM 3103 O O . ALA A 1 406 ? -29.624 -39.935 -21.650 1.00 29.55 406 ALA A O 1
ATOM 3104 N N . GLU A 1 407 ? -29.648 -39.301 -23.808 1.00 36.56 407 GLU A N 1
ATOM 3105 C CA . GLU A 1 407 ? -29.041 -37.972 -23.633 1.00 36.56 407 GLU A CA 1
ATOM 3106 C C . GLU A 1 407 ? -30.104 -36.887 -23.343 1.00 36.56 407 GLU A C 1
ATOM 3108 O O . GLU A 1 407 ? -31.237 -36.994 -23.821 1.00 36.56 407 GLU A O 1
ATOM 3113 N N . PRO A 1 408 ? -29.771 -35.799 -22.618 1.00 35.12 408 PRO A N 1
ATOM 3114 C CA . PRO A 1 408 ? -30.670 -34.659 -22.449 1.00 35.12 408 PRO A CA 1
ATOM 3115 C C . PRO A 1 408 ? -30.620 -33.702 -23.656 1.00 35.12 408 PRO A C 1
ATOM 3117 O O . PRO A 1 408 ? -29.608 -33.057 -23.928 1.00 35.12 408 PRO A O 1
ATOM 3120 N N . VAL A 1 409 ? -31.752 -33.558 -24.349 1.00 31.92 409 VAL A N 1
ATOM 3121 C CA . VAL A 1 409 ? -31.933 -32.635 -25.485 1.00 31.92 409 VAL A CA 1
ATOM 3122 C C . VAL A 1 409 ? -31.844 -31.167 -25.039 1.00 31.92 409 VAL A C 1
ATOM 3124 O O . VAL A 1 409 ? -32.514 -30.755 -24.092 1.00 31.92 409 VAL A O 1
ATOM 3127 N N . GLN A 1 410 ? -31.082 -30.339 -25.766 1.00 31.97 410 GLN A N 1
ATOM 3128 C CA . GLN A 1 410 ? -31.102 -28.882 -25.582 1.00 31.97 410 GLN A CA 1
ATOM 3129 C C . GLN A 1 410 ? -32.372 -28.256 -26.178 1.00 31.97 410 GLN A C 1
ATOM 3131 O O . GLN A 1 410 ? -32.585 -28.298 -27.390 1.00 31.97 410 GLN A O 1
ATOM 3136 N N . ILE A 1 411 ? -33.177 -27.595 -25.342 1.00 32.53 411 ILE A N 1
ATOM 3137 C CA . ILE A 1 411 ? -34.293 -26.755 -25.795 1.00 32.53 411 ILE A CA 1
ATOM 3138 C C . ILE A 1 411 ? -33.787 -25.327 -26.035 1.00 32.53 411 ILE A C 1
ATOM 3140 O O . ILE A 1 411 ? -33.261 -24.668 -25.138 1.00 32.53 411 ILE A O 1
ATOM 3144 N N . LYS A 1 412 ? -33.959 -24.850 -27.269 1.00 29.11 412 LYS A N 1
ATOM 3145 C CA . LYS A 1 412 ? -33.581 -23.510 -27.733 1.00 29.11 412 LYS A CA 1
ATOM 3146 C C . LYS A 1 412 ? -34.705 -22.513 -27.422 1.00 29.11 412 LYS A C 1
ATOM 3148 O O . LYS A 1 412 ? -35.798 -22.660 -27.959 1.00 29.11 412 LYS A O 1
ATOM 3153 N N . HIS A 1 413 ? -34.425 -21.476 -26.630 1.00 31.25 413 HIS A N 1
ATOM 3154 C CA . HIS A 1 413 ? -35.330 -20.333 -26.447 1.00 31.25 413 HIS A CA 1
ATOM 3155 C C . HIS A 1 413 ? -34.802 -19.067 -27.130 1.00 31.25 413 HIS A C 1
ATOM 3157 O O . HIS A 1 413 ? -33.600 -18.808 -27.164 1.00 31.25 413 HIS A O 1
ATOM 3163 N N . GLU A 1 414 ? -35.732 -18.287 -27.676 1.00 31.77 414 GLU A N 1
ATOM 3164 C CA . GLU A 1 414 ? -35.498 -17.137 -28.549 1.00 31.77 414 GLU A CA 1
ATOM 3165 C C . GLU A 1 414 ? -36.169 -15.886 -27.945 1.00 31.77 414 GLU A C 1
ATOM 3167 O O . GLU A 1 414 ? -37.346 -15.964 -27.581 1.00 31.77 414 GLU A O 1
ATOM 3172 N N . PRO A 1 415 ? -35.456 -14.755 -27.772 1.00 42.53 415 PRO A N 1
ATOM 3173 C CA . PRO A 1 415 ? -36.040 -13.505 -27.285 1.00 42.53 415 PRO A CA 1
ATOM 3174 C C . PRO A 1 415 ? -36.600 -12.644 -28.440 1.00 42.53 415 PRO A C 1
ATOM 3176 O O . PRO A 1 415 ? -36.046 -12.667 -29.540 1.00 42.53 415 PRO A O 1
ATOM 3179 N N . PR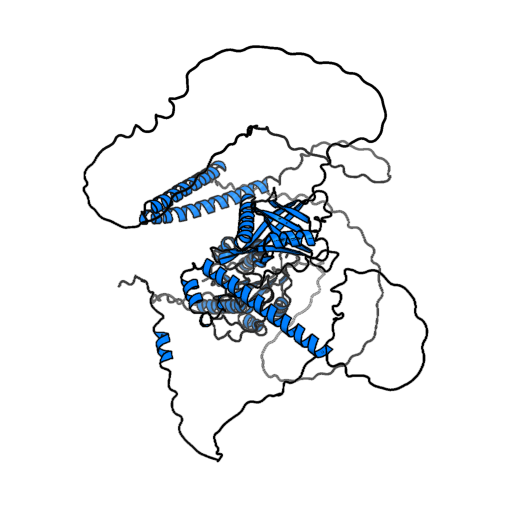O A 1 416 ? -37.672 -11.860 -28.212 1.00 48.41 416 PRO A N 1
ATOM 3180 C CA . PRO A 1 416 ? -38.401 -11.169 -29.277 1.00 48.41 416 PRO A CA 1
ATOM 3181 C C . PRO A 1 416 ? -37.691 -9.916 -29.813 1.00 48.41 416 PRO A C 1
ATOM 3183 O O . PRO A 1 416 ? -36.969 -9.221 -29.096 1.00 48.41 416 PRO A O 1
ATOM 3186 N N . SER A 1 417 ? -37.968 -9.599 -31.078 1.00 33.09 417 SER A N 1
ATOM 3187 C CA . SER A 1 417 ? -37.483 -8.415 -31.788 1.00 33.09 417 SER A CA 1
ATOM 3188 C C . SER A 1 417 ? -38.363 -7.174 -31.572 1.00 33.09 417 SER A C 1
ATOM 3190 O O . SER A 1 417 ? -39.573 -7.262 -31.363 1.00 33.09 417 SER A O 1
ATOM 3192 N N . LEU A 1 418 ? -37.742 -5.994 -31.666 1.00 37.84 418 LEU A N 1
ATOM 3193 C CA . LEU A 1 418 ? -38.387 -4.678 -31.754 1.00 37.84 418 LEU A CA 1
ATOM 3194 C C . LEU A 1 418 ? -37.687 -3.846 -32.854 1.00 37.84 418 LEU A C 1
ATOM 3196 O O . LEU A 1 418 ? -36.567 -4.193 -33.235 1.00 37.84 418 LEU A O 1
ATOM 3200 N N . PRO A 1 419 ? -38.359 -2.838 -33.444 1.00 38.88 419 PRO A N 1
ATOM 3201 C CA . PRO A 1 419 ? -38.156 -2.507 -34.857 1.00 38.88 419 PRO A CA 1
ATOM 3202 C C . PRO A 1 419 ? -36.961 -1.598 -35.171 1.00 38.88 419 PRO A C 1
ATOM 3204 O O . PRO A 1 419 ? -36.567 -0.742 -34.380 1.00 38.88 419 PRO A O 1
ATOM 3207 N N . ASP A 1 420 ? -36.460 -1.750 -36.400 1.00 28.39 420 ASP A N 1
ATOM 3208 C CA . ASP A 1 420 ? -35.460 -0.884 -37.026 1.00 28.39 420 ASP A CA 1
ATOM 3209 C C . ASP A 1 420 ? -35.893 0.588 -37.118 1.00 28.39 420 ASP A C 1
ATOM 3211 O O . ASP A 1 420 ? -37.069 0.927 -37.257 1.00 28.39 420 ASP A O 1
ATOM 3215 N N . SER A 1 421 ? -34.903 1.479 -37.151 1.00 32.78 421 SER A N 1
ATOM 3216 C CA . SER A 1 421 ? -35.064 2.871 -37.586 1.00 32.78 421 SER A CA 1
ATOM 3217 C C . SER A 1 421 ? -33.911 3.241 -38.511 1.00 32.78 421 SER A C 1
ATOM 3219 O O . SER A 1 421 ? -32.809 3.565 -38.071 1.00 32.78 421 SER A O 1
ATOM 3221 N N . GLN A 1 422 ? -34.163 3.142 -39.816 1.00 29.45 422 GLN A N 1
ATOM 3222 C CA . GLN A 1 422 ? -33.168 3.389 -40.857 1.00 29.45 422 GLN A CA 1
ATOM 3223 C C . GLN A 1 422 ? -32.914 4.891 -41.046 1.00 29.45 422 GLN A C 1
ATOM 3225 O O . GLN A 1 422 ? -33.848 5.675 -41.199 1.00 29.45 422 GLN A O 1
ATOM 3230 N N . MET A 1 423 ? -31.639 5.277 -41.111 1.00 31.39 423 MET A N 1
ATOM 3231 C CA . MET A 1 423 ? -31.173 6.608 -41.516 1.00 31.39 423 MET A CA 1
ATOM 3232 C C . MET A 1 423 ? -30.026 6.427 -42.526 1.00 31.39 423 MET A C 1
ATOM 3234 O O . MET A 1 423 ? -29.030 5.784 -42.183 1.00 31.39 423 MET A O 1
ATOM 3238 N N . PRO A 1 424 ? -30.136 6.930 -43.771 1.00 36.97 424 PRO A N 1
ATOM 3239 C CA . PRO A 1 424 ? -29.142 6.674 -44.809 1.00 36.97 424 PRO A CA 1
ATOM 3240 C C . PRO A 1 424 ? -27.903 7.566 -44.655 1.00 36.97 424 PRO A C 1
ATOM 3242 O O . PRO A 1 424 ? -28.007 8.784 -44.519 1.00 36.97 424 PRO A O 1
ATOM 3245 N N . VAL A 1 425 ? -26.713 6.968 -44.761 1.00 30.47 425 VAL A N 1
ATOM 3246 C CA . VAL A 1 425 ? -25.445 7.704 -44.881 1.00 30.47 425 VAL A CA 1
ATOM 3247 C C . VAL A 1 425 ? -25.084 7.820 -46.360 1.00 30.47 425 VAL A C 1
ATOM 3249 O O . VAL A 1 425 ? -24.594 6.865 -46.961 1.00 30.47 425 VAL A O 1
ATOM 3252 N N . GLN A 1 426 ? -25.311 8.996 -46.946 1.00 28.80 426 GLN A N 1
ATOM 3253 C CA . GLN A 1 426 ? -24.871 9.315 -48.305 1.00 28.80 426 GLN A CA 1
ATOM 3254 C C . GLN A 1 426 ? -23.556 10.107 -48.255 1.00 28.80 426 GLN A C 1
ATOM 3256 O O . GLN A 1 426 ? -23.460 11.137 -47.592 1.00 28.80 426 GLN A O 1
ATOM 3261 N N . SER A 1 427 ? -22.530 9.603 -48.940 1.00 35.25 427 SER A N 1
ATOM 3262 C CA . SER A 1 427 ? -21.194 10.206 -49.058 1.00 35.25 427 SER A CA 1
ATOM 3263 C C . SER A 1 427 ? -20.954 10.756 -50.476 1.00 35.25 427 SER A C 1
ATOM 3265 O O . SER A 1 427 ? -21.751 10.448 -51.361 1.00 35.25 427 SER A O 1
ATOM 3267 N N . GLN A 1 428 ? -19.840 11.500 -50.675 1.00 30.89 428 GLN A N 1
ATOM 3268 C CA . GLN A 1 428 ? -19.402 12.307 -51.858 1.00 30.89 428 GLN A CA 1
ATOM 3269 C C . GLN A 1 428 ? -19.616 13.828 -51.658 1.00 30.89 428 GLN A C 1
ATOM 3271 O O . GLN A 1 428 ? -20.611 14.206 -51.055 1.00 30.89 428 GLN A O 1
ATOM 3276 N N . HIS A 1 429 ? -18.748 14.774 -52.070 1.00 28.92 429 HIS A N 1
ATOM 3277 C CA . HIS A 1 429 ? -17.412 14.809 -52.731 1.00 28.92 429 HIS A CA 1
ATOM 3278 C C . HIS A 1 429 ? -16.472 15.776 -51.928 1.00 28.92 429 HIS A C 1
ATOM 3280 O O . HIS A 1 429 ? -16.955 16.463 -51.037 1.00 28.92 429 HIS A O 1
ATOM 3286 N N . ALA A 1 430 ? -15.124 15.794 -51.998 1.00 29.75 430 ALA A N 1
ATOM 3287 C CA . ALA A 1 430 ? -14.196 16.269 -53.060 1.00 29.75 430 ALA A CA 1
ATOM 3288 C C . ALA A 1 430 ? -14.527 17.701 -53.593 1.00 29.75 430 ALA A C 1
ATOM 3290 O O . ALA A 1 430 ? -15.697 17.984 -53.805 1.00 29.75 430 ALA A O 1
ATOM 3291 N N . ARG A 1 431 ? -13.614 18.672 -53.827 1.00 28.58 431 ARG A N 1
ATOM 3292 C CA . ARG A 1 431 ? -12.224 18.679 -54.365 1.00 28.58 431 ARG A CA 1
ATOM 3293 C C . ARG A 1 431 ? -11.484 20.035 -54.123 1.00 28.58 431 ARG A C 1
ATOM 3295 O O . ARG A 1 431 ? -12.154 21.053 -54.195 1.00 28.58 431 ARG A O 1
ATOM 3302 N N . HIS A 1 432 ? -10.132 20.019 -54.070 1.00 28.53 432 HIS A N 1
ATOM 3303 C CA . HIS A 1 432 ? -9.149 21.123 -54.354 1.00 28.53 432 HIS A CA 1
ATOM 3304 C C . HIS A 1 432 ? -9.378 22.485 -53.612 1.00 28.53 432 HIS A C 1
ATOM 3306 O O . HIS A 1 432 ? -10.293 22.567 -52.809 1.00 28.53 432 HIS A O 1
ATOM 3312 N N . SER A 1 433 ? -8.600 23.585 -53.672 1.00 27.69 433 SER A N 1
ATOM 3313 C CA . SER A 1 433 ? -7.325 24.054 -54.302 1.00 27.69 433 SER A CA 1
ATOM 3314 C C . SER A 1 433 ? -6.843 25.301 -53.488 1.00 27.69 433 SER A C 1
ATOM 3316 O O . SER A 1 433 ? -7.653 25.826 -52.733 1.00 27.69 433 SER A O 1
ATOM 3318 N N . SER A 1 434 ? -5.636 25.895 -53.553 1.00 30.56 434 SER A N 1
ATOM 3319 C CA . SER A 1 434 ? -4.326 25.632 -54.202 1.00 30.56 434 SER A CA 1
ATOM 3320 C C . SER A 1 434 ? -3.219 26.524 -53.555 1.00 30.56 434 SER A C 1
ATOM 3322 O O . SER A 1 434 ? -3.505 27.297 -52.648 1.00 30.56 434 SER A O 1
ATOM 3324 N N . ASN A 1 435 ? -1.964 26.440 -54.030 1.00 32.59 435 ASN A N 1
ATOM 3325 C CA . ASN A 1 435 ? -0.831 27.359 -53.727 1.00 32.59 435 ASN A CA 1
ATOM 3326 C C . ASN A 1 435 ? -0.960 28.704 -54.522 1.00 32.59 435 ASN A C 1
ATOM 3328 O O . ASN A 1 435 ? -1.833 28.718 -55.399 1.00 32.59 435 ASN A O 1
ATOM 3332 N N . PRO A 1 436 ? -0.156 29.796 -54.311 1.00 48.53 436 PRO A N 1
ATOM 3333 C CA . PRO A 1 436 ? 1.328 29.791 -54.275 1.00 48.53 436 PRO A CA 1
ATOM 3334 C C . PRO A 1 436 ? 2.084 30.810 -53.356 1.00 48.53 436 PRO A C 1
ATOM 3336 O O . PRO A 1 436 ? 1.509 31.670 -52.698 1.00 48.53 436 PRO A O 1
ATOM 3339 N N . PHE A 1 437 ? 3.423 30.688 -53.375 1.00 33.31 437 PHE A N 1
ATOM 3340 C CA . PHE A 1 437 ? 4.491 31.631 -52.944 1.00 33.31 437 PHE A CA 1
ATOM 3341 C C . PHE A 1 437 ? 4.662 32.839 -53.919 1.00 33.31 437 PHE A C 1
ATOM 3343 O O . PHE A 1 437 ? 3.989 32.816 -54.952 1.00 33.31 437 PHE A O 1
ATOM 3350 N N . PRO A 1 438 ? 5.615 33.807 -53.742 1.00 48.22 438 PRO A N 1
ATOM 3351 C CA . PRO A 1 438 ? 6.547 34.110 -52.623 1.00 48.22 438 PRO A CA 1
ATOM 3352 C C . PRO A 1 438 ? 6.530 35.598 -52.142 1.00 48.22 438 PRO A C 1
ATOM 3354 O O . PRO A 1 438 ? 5.859 36.440 -52.728 1.00 48.22 438 PRO A O 1
ATOM 3357 N N . GLY A 1 439 ? 7.347 35.968 -51.136 1.00 27.72 439 GLY A N 1
ATOM 3358 C CA . GLY A 1 439 ? 7.633 37.379 -50.788 1.00 27.72 439 GLY A CA 1
ATOM 3359 C C . GLY A 1 439 ? 8.726 37.550 -49.715 1.00 27.72 439 GLY A C 1
ATOM 3360 O O . GLY A 1 439 ? 8.762 36.780 -48.760 1.00 27.72 439 GLY A O 1
ATOM 3361 N N . MET A 1 440 ? 9.642 38.517 -49.876 1.00 30.95 440 MET A N 1
ATOM 3362 C CA . MET A 1 440 ? 10.852 38.680 -49.042 1.00 30.95 440 MET A CA 1
ATOM 3363 C C . MET A 1 440 ? 10.779 39.845 -48.031 1.00 30.95 440 MET A C 1
ATOM 3365 O O . MET A 1 440 ? 10.250 40.901 -48.348 1.00 30.95 440 MET A O 1
ATOM 3369 N N . SER A 1 441 ? 11.496 39.674 -46.911 1.00 30.41 441 SER A N 1
ATOM 3370 C CA . SER A 1 441 ? 12.276 40.696 -46.174 1.00 30.41 441 SER A CA 1
ATOM 3371 C C . SER A 1 441 ? 11.626 41.860 -45.388 1.00 30.41 441 SER A C 1
ATOM 3373 O O . SER A 1 441 ? 10.945 42.722 -45.928 1.00 30.41 441 SER A O 1
ATOM 3375 N N . SER A 1 442 ? 12.175 42.017 -44.169 1.00 29.97 442 SER A N 1
ATOM 3376 C CA . SER A 1 442 ? 12.601 43.271 -43.497 1.00 29.97 442 SER A CA 1
ATOM 3377 C C . SER A 1 442 ? 11.701 43.993 -42.469 1.00 29.97 442 SER A C 1
ATOM 3379 O O . SER A 1 442 ? 10.482 43.984 -42.542 1.00 29.97 442 SER A O 1
ATOM 3381 N N . ALA A 1 443 ? 12.412 44.661 -41.543 1.00 31.52 443 ALA A N 1
ATOM 3382 C CA . ALA A 1 443 ? 12.049 45.834 -40.732 1.00 31.52 443 ALA A CA 1
ATOM 3383 C C . ALA A 1 443 ? 10.952 45.752 -39.635 1.00 31.52 443 ALA A C 1
ATOM 3385 O O . ALA A 1 443 ? 9.761 45.926 -39.868 1.00 31.52 443 ALA A O 1
ATOM 3386 N N . SER A 1 444 ? 11.425 45.688 -38.383 1.00 30.89 444 SER A N 1
ATOM 3387 C CA . SER A 1 444 ? 10.893 46.417 -37.205 1.00 30.89 444 SER A CA 1
ATOM 3388 C C . SER A 1 444 ? 10.940 47.961 -37.439 1.00 30.89 444 SER A C 1
ATOM 3390 O O . SER A 1 444 ? 11.611 48.348 -38.399 1.00 30.89 444 SER A O 1
ATOM 3392 N N . PRO A 1 445 ? 10.393 48.873 -36.580 1.00 47.81 445 PRO A N 1
ATOM 3393 C CA . PRO A 1 445 ? 10.002 48.661 -35.174 1.00 47.81 445 PRO A CA 1
ATOM 3394 C C . PRO A 1 445 ? 8.764 49.427 -34.611 1.00 47.81 445 PRO A C 1
ATOM 3396 O O . PRO A 1 445 ? 8.168 50.289 -35.240 1.00 47.81 445 PRO A O 1
ATOM 3399 N N . SER A 1 446 ? 8.453 49.090 -33.352 1.00 31.12 446 SER A N 1
ATOM 3400 C CA . SER A 1 446 ? 7.976 49.900 -32.206 1.00 31.12 446 SER A CA 1
ATOM 3401 C C . SER A 1 446 ? 7.360 51.310 -32.360 1.00 31.12 446 SER A C 1
ATOM 3403 O O . SER A 1 446 ? 7.997 52.227 -32.867 1.00 31.12 446 SER A O 1
ATOM 3405 N N . GLY A 1 447 ? 6.243 51.524 -31.643 1.00 29.64 447 GLY A N 1
ATOM 3406 C CA . GLY A 1 447 ? 5.711 52.834 -31.204 1.00 29.64 447 GLY A CA 1
ATOM 3407 C C . GLY A 1 447 ? 4.169 52.847 -31.214 1.00 29.64 447 GLY A C 1
ATOM 3408 O O . GLY A 1 447 ? 3.614 52.724 -32.295 1.00 29.64 447 GLY A O 1
ATOM 3409 N N . SER A 1 448 ? 3.363 52.833 -30.140 1.00 31.08 448 SER A N 1
ATOM 3410 C CA . SER A 1 448 ? 3.391 53.303 -28.732 1.00 31.08 448 SER A CA 1
ATOM 3411 C C . SER A 1 448 ? 2.562 54.585 -28.496 1.00 31.08 448 SER A C 1
ATOM 3413 O O . SER A 1 448 ? 2.596 55.506 -29.302 1.00 31.08 448 SER A O 1
ATOM 3415 N N . GLN A 1 449 ? 1.856 54.635 -27.349 1.00 32.75 449 GLN A N 1
ATOM 3416 C CA . GLN A 1 449 ? 0.951 55.718 -26.889 1.00 32.75 449 GLN A CA 1
ATOM 3417 C C . GLN A 1 449 ? -0.371 55.850 -27.707 1.00 32.75 449 GLN A C 1
ATOM 3419 O O . GLN A 1 449 ? -0.445 55.363 -28.827 1.00 32.75 449 GLN A O 1
ATOM 3424 N N . SER A 1 450 ? -1.484 56.414 -27.205 1.00 34.56 450 SER A N 1
ATOM 3425 C CA . SER A 1 450 ? -1.770 57.094 -25.922 1.00 34.56 450 SER A CA 1
ATOM 3426 C C . SER A 1 450 ? -3.215 56.840 -25.406 1.00 34.56 450 SER A C 1
ATOM 3428 O O . SER A 1 450 ? -4.005 56.130 -26.023 1.00 34.56 450 SER A O 1
ATOM 3430 N N . ILE A 1 451 ? -3.528 57.398 -24.228 1.00 33.06 451 ILE A N 1
ATOM 3431 C CA . ILE A 1 451 ? -4.732 57.254 -23.371 1.00 33.06 451 ILE A CA 1
ATOM 3432 C C . ILE A 1 451 ? -4.930 58.645 -22.693 1.00 33.06 451 ILE A C 1
ATOM 3434 O O . ILE A 1 451 ? -3.885 59.263 -22.457 1.00 33.06 451 ILE A O 1
ATOM 3438 N N . PRO A 1 452 ? -6.142 59.188 -22.363 1.00 44.22 452 PRO A N 1
ATOM 3439 C CA . PRO A 1 452 ? -7.423 58.513 -22.046 1.00 44.22 452 PRO A CA 1
ATOM 3440 C C . PRO A 1 452 ? -8.743 59.117 -22.629 1.00 44.22 452 PRO A C 1
ATOM 3442 O O . PRO A 1 452 ? -8.795 60.272 -23.033 1.00 44.22 452 PRO A O 1
ATOM 3445 N N . GLY A 1 453 ? -9.868 58.410 -22.419 1.00 30.62 453 GLY A N 1
ATOM 3446 C CA . GLY A 1 453 ? -10.914 58.936 -21.510 1.00 30.62 453 GLY A CA 1
ATOM 3447 C C . GLY A 1 453 ? -12.320 59.325 -22.020 1.00 30.62 453 GLY A C 1
ATOM 3448 O O . GLY A 1 453 ? -12.545 59.571 -23.196 1.00 30.62 453 GLY A O 1
ATOM 3449 N N . ILE A 1 454 ? -13.210 59.482 -21.019 1.00 34.09 454 ILE A N 1
ATOM 3450 C CA . ILE A 1 454 ? -14.556 60.112 -20.986 1.00 34.09 454 ILE A CA 1
ATOM 3451 C C . ILE A 1 454 ? -15.791 59.182 -21.122 1.00 34.09 454 ILE A C 1
ATOM 3453 O O . ILE A 1 454 ? -16.158 58.703 -22.188 1.00 34.09 454 ILE A O 1
ATOM 3457 N N . LEU A 1 455 ? -16.476 59.025 -19.979 1.00 33.47 455 LEU A N 1
ATOM 3458 C CA . LEU A 1 455 ? -17.887 58.638 -19.776 1.00 33.47 455 LEU A CA 1
ATOM 3459 C C . LEU A 1 455 ? -18.756 59.922 -19.791 1.00 33.47 455 LEU A C 1
ATOM 3461 O O . LEU A 1 455 ? -18.217 60.961 -19.396 1.00 33.47 455 LEU A O 1
ATOM 3465 N N . PRO A 1 456 ? -20.067 59.907 -20.156 1.00 49.66 456 PRO A N 1
ATOM 3466 C CA . PRO A 1 456 ? -21.089 59.350 -19.247 1.00 49.66 456 PRO A CA 1
ATOM 3467 C C . PRO A 1 456 ? -22.433 58.853 -19.855 1.00 49.66 456 PRO A C 1
ATOM 3469 O O . PRO A 1 456 ? -22.714 58.995 -21.041 1.00 49.66 456 PRO A O 1
ATOM 3472 N N . ASN A 1 457 ? -23.313 58.430 -18.932 1.00 33.09 457 ASN A N 1
ATOM 3473 C CA . ASN A 1 457 ? -24.788 58.504 -18.958 1.00 33.09 457 ASN A CA 1
ATOM 3474 C C . ASN A 1 457 ? -25.612 57.255 -19.374 1.00 33.09 457 ASN A C 1
ATOM 3476 O O . ASN A 1 457 ? -25.171 56.397 -20.131 1.00 33.09 457 ASN A O 1
ATOM 3480 N N . ALA A 1 458 ? -26.826 57.167 -18.813 1.00 29.77 458 ALA A N 1
ATOM 3481 C CA . ALA A 1 458 ? -27.841 56.102 -18.937 1.00 29.77 458 ALA A CA 1
ATOM 3482 C C . ALA A 1 458 ? -29.237 56.706 -18.601 1.00 29.77 458 ALA A C 1
ATOM 3484 O O . ALA A 1 458 ? -29.282 57.907 -18.325 1.00 29.77 458 ALA A O 1
ATOM 3485 N N . PRO A 1 459 ? -30.365 55.961 -18.480 1.00 47.50 459 PRO A N 1
ATOM 3486 C CA . PRO A 1 459 ? -30.797 54.657 -19.023 1.00 47.50 459 PRO A CA 1
ATOM 3487 C C . PRO A 1 459 ? -32.049 54.903 -19.944 1.00 47.50 459 PRO A C 1
ATOM 3489 O O . PRO A 1 459 ? -32.070 55.956 -20.579 1.00 47.50 459 PRO A O 1
ATOM 3492 N N . PRO A 1 460 ? -33.150 54.103 -20.007 1.00 45.78 460 PRO A N 1
ATOM 3493 C CA . PRO A 1 460 ? -33.355 52.650 -19.879 1.00 45.78 460 PRO A CA 1
ATOM 3494 C C . PRO A 1 460 ? -34.078 51.975 -21.090 1.00 45.78 460 PRO A C 1
ATOM 3496 O O . PRO A 1 460 ? -34.962 52.551 -21.710 1.00 45.78 460 PRO A O 1
ATOM 3499 N N . GLY A 1 461 ? -33.810 50.679 -21.307 1.00 33.94 461 GLY A N 1
ATOM 3500 C CA . GLY A 1 461 ? -34.813 49.651 -21.673 1.00 33.94 461 GLY A CA 1
ATOM 3501 C C . GLY A 1 461 ? -35.534 49.649 -23.041 1.00 33.94 461 GLY A C 1
ATOM 3502 O O . GLY A 1 461 ? -36.587 50.258 -23.189 1.00 33.94 461 GLY A O 1
ATOM 3503 N N . VAL A 1 462 ? -35.119 48.743 -23.947 1.00 38.62 462 VAL A N 1
ATOM 3504 C CA . VAL A 1 462 ? -36.020 48.073 -24.922 1.00 38.62 462 VAL A CA 1
ATOM 3505 C C . VAL A 1 462 ? -35.661 46.584 -25.046 1.00 38.62 462 VAL A C 1
ATOM 3507 O O . VAL A 1 462 ? -34.711 46.209 -25.729 1.00 38.62 462 VAL A O 1
ATOM 3510 N N . THR A 1 463 ? -36.441 45.704 -24.419 1.00 44.78 463 THR A N 1
ATOM 3511 C CA . THR A 1 463 ? -36.275 44.240 -24.499 1.00 44.78 463 THR A CA 1
ATOM 3512 C C . THR A 1 463 ? -37.271 43.598 -25.476 1.00 44.78 463 THR A C 1
ATOM 3514 O O . THR A 1 463 ? -38.211 42.957 -25.013 1.00 44.78 463 THR A O 1
ATOM 3517 N N . ALA A 1 464 ? -37.102 43.752 -26.804 1.00 43.97 464 ALA A N 1
ATOM 3518 C CA . ALA A 1 464 ? -37.911 43.011 -27.804 1.00 43.97 464 ALA A CA 1
ATOM 3519 C C . ALA A 1 464 ? -37.445 43.084 -29.293 1.00 43.97 464 ALA A C 1
ATOM 3521 O O . ALA A 1 464 ? -38.274 43.395 -30.149 1.00 43.97 464 ALA A O 1
ATOM 3522 N N . GLN A 1 465 ? -36.180 42.804 -29.679 1.00 41.50 465 GLN A N 1
ATOM 3523 C CA . GLN A 1 465 ? -35.839 42.864 -31.131 1.00 41.50 465 GLN A CA 1
ATOM 3524 C C . GLN A 1 465 ? -34.769 41.926 -31.744 1.00 41.50 465 GLN A C 1
ATOM 3526 O O . GLN A 1 465 ? -34.459 42.086 -32.919 1.00 41.50 465 GLN A O 1
ATOM 3531 N N . MET A 1 466 ? -34.261 40.894 -31.053 1.00 35.53 466 MET A N 1
ATOM 3532 C CA . MET A 1 466 ? -33.322 39.912 -31.656 1.00 35.53 466 MET A CA 1
ATOM 3533 C C . MET A 1 466 ? -33.803 38.453 -31.580 1.00 35.53 466 MET A C 1
ATOM 3535 O O . MET A 1 466 ? -33.076 37.574 -31.129 1.00 35.53 466 MET A O 1
ATOM 3539 N N . HIS A 1 467 ? -35.041 38.185 -32.013 1.00 47.88 467 HIS A N 1
ATOM 3540 C CA . HIS A 1 467 ? -35.621 36.827 -32.071 1.00 47.88 467 HIS A CA 1
ATOM 3541 C C . HIS A 1 467 ? -36.588 36.621 -33.263 1.00 47.88 467 HIS A C 1
ATOM 3543 O O . HIS A 1 467 ? -37.565 35.884 -33.160 1.00 47.88 467 HIS A O 1
ATOM 3549 N N . LYS A 1 468 ? -36.382 37.325 -34.393 1.00 42.94 468 LYS A N 1
ATOM 3550 C CA . LYS A 1 468 ? -37.369 37.330 -35.497 1.00 42.94 468 LYS A CA 1
ATOM 3551 C C . LYS A 1 468 ? -36.808 37.583 -36.910 1.00 42.94 468 LYS A C 1
ATOM 3553 O O . LYS A 1 468 ? -37.440 38.283 -37.694 1.00 42.94 468 LYS A O 1
ATOM 3558 N N . LEU A 1 469 ? -35.619 37.060 -37.231 1.00 40.12 469 LEU A N 1
ATOM 3559 C CA . LEU A 1 469 ? -34.938 37.367 -38.506 1.00 40.12 469 LEU A CA 1
ATOM 3560 C C . LEU A 1 469 ? -34.115 36.197 -39.098 1.00 40.12 469 LEU A C 1
ATOM 3562 O O . LEU A 1 469 ? -33.029 36.399 -39.628 1.00 40.12 469 LEU A O 1
ATOM 3566 N N . VAL A 1 470 ? -34.637 34.964 -39.004 1.00 44.25 470 VAL A N 1
ATOM 3567 C CA . VAL A 1 470 ? -34.039 33.757 -39.632 1.00 44.25 470 VAL A CA 1
ATOM 3568 C C . VAL A 1 470 ? -35.043 32.966 -40.501 1.00 44.25 470 VAL A C 1
ATOM 3570 O O . VAL A 1 470 ? -34.636 32.291 -41.440 1.00 44.25 470 VAL A O 1
ATOM 3573 N N . ASP A 1 471 ? -36.357 33.103 -40.283 1.00 39.25 471 ASP A N 1
ATOM 3574 C CA . ASP A 1 471 ? -37.394 32.280 -40.945 1.00 39.25 471 ASP A CA 1
ATOM 3575 C C . ASP A 1 471 ? -37.859 32.740 -42.350 1.00 39.25 471 ASP A C 1
ATOM 3577 O O . ASP A 1 471 ? -38.734 32.107 -42.941 1.00 39.25 471 ASP A O 1
ATOM 3581 N N . GLN A 1 472 ? -37.330 33.832 -42.921 1.00 37.06 472 GLN A N 1
ATOM 3582 C CA . GLN A 1 472 ? -37.980 34.514 -44.064 1.00 37.06 472 GLN A CA 1
ATOM 3583 C C . GLN A 1 472 ? -37.408 34.237 -45.475 1.00 37.06 472 GLN A C 1
ATOM 3585 O O . GLN A 1 472 ? -37.652 35.016 -46.391 1.00 37.06 472 GLN A O 1
ATOM 3590 N N . HIS A 1 473 ? -36.700 33.125 -45.708 1.00 36.47 473 HIS A N 1
ATOM 3591 C CA . HIS A 1 473 ? -36.209 32.766 -47.056 1.00 36.47 473 HIS A CA 1
ATOM 3592 C C . HIS A 1 473 ? -36.471 31.302 -47.454 1.00 36.47 473 HIS A C 1
ATOM 3594 O O . HIS A 1 473 ? -35.549 30.542 -47.748 1.00 36.47 473 HIS A O 1
ATOM 3600 N N . ARG A 1 474 ? -37.750 30.895 -47.525 1.00 36.03 474 ARG A N 1
ATOM 3601 C CA . ARG A 1 474 ? -38.123 29.590 -48.110 1.00 36.03 474 ARG A CA 1
ATOM 3602 C C . ARG A 1 474 ? -39.477 29.553 -48.834 1.00 36.03 474 ARG A C 1
ATOM 3604 O O . ARG A 1 474 ? -40.384 28.854 -48.396 1.00 36.03 474 ARG A O 1
ATOM 3611 N N . ASN A 1 475 ? -39.590 30.248 -49.971 1.00 30.94 475 ASN A N 1
ATOM 3612 C CA . ASN A 1 475 ? -40.430 29.827 -51.112 1.00 30.94 475 ASN A CA 1
ATOM 3613 C C . ASN A 1 475 ? -40.269 30.750 -52.334 1.00 30.94 475 ASN A C 1
ATOM 3615 O O . ASN A 1 475 ? -40.424 31.957 -52.186 1.00 30.94 475 ASN A O 1
ATOM 3619 N N . LEU A 1 476 ? -40.051 30.171 -53.527 1.00 32.72 476 LEU A N 1
ATOM 3620 C CA . LEU A 1 476 ? -40.750 30.468 -54.798 1.00 32.72 476 LEU A CA 1
ATOM 3621 C C . LEU A 1 476 ? -40.290 29.502 -55.929 1.00 32.72 476 LEU A C 1
ATOM 3623 O O . LEU A 1 476 ? -39.329 28.756 -55.759 1.00 32.72 476 LEU A O 1
ATOM 3627 N N . ARG A 1 477 ? -41.056 29.449 -57.033 1.00 36.03 477 ARG A N 1
ATOM 3628 C CA . ARG A 1 477 ? -41.002 28.493 -58.186 1.00 36.03 477 ARG A CA 1
ATOM 3629 C C . ARG A 1 477 ? -40.240 29.093 -59.407 1.00 36.03 477 ARG A C 1
ATOM 3631 O O . ARG A 1 477 ? -39.814 30.234 -59.233 1.00 36.03 477 ARG A O 1
ATOM 3638 N N . PRO A 1 478 ? -40.061 28.457 -60.611 1.00 43.69 478 PRO A N 1
ATOM 3639 C CA . PRO A 1 478 ? -40.820 27.390 -61.342 1.00 43.69 478 PRO A CA 1
ATOM 3640 C C . PRO A 1 478 ? -39.980 26.109 -61.687 1.00 43.69 478 PRO A C 1
ATOM 3642 O O . PRO A 1 478 ? -38.821 26.049 -61.304 1.00 43.69 478 PRO A O 1
ATOM 3645 N N . GLN A 1 479 ? -40.485 24.945 -62.165 1.00 36.94 479 GLN A N 1
ATOM 3646 C CA . GLN A 1 479 ? -41.088 24.545 -63.481 1.00 36.94 479 GLN A CA 1
ATOM 3647 C C . GLN A 1 479 ? -40.229 24.924 -64.719 1.00 36.94 479 GLN A C 1
ATOM 3649 O O . GLN A 1 479 ? -39.673 26.012 -64.719 1.00 36.94 479 GLN A O 1
ATOM 3654 N N . GLN A 1 480 ? -40.044 24.133 -65.799 1.00 33.44 480 GLN A N 1
ATOM 3655 C CA . GLN A 1 480 ? -40.650 22.900 -66.399 1.00 33.44 480 GLN A CA 1
ATOM 3656 C C . GLN A 1 480 ? -39.635 22.320 -67.461 1.00 33.44 480 GLN A C 1
ATOM 3658 O O . GLN A 1 480 ? -38.565 22.919 -67.566 1.00 33.44 480 GLN A O 1
ATOM 3663 N N . PRO A 1 481 ? -39.906 21.332 -68.366 1.00 46.03 481 PRO A N 1
ATOM 3664 C CA . PRO A 1 481 ? -40.699 20.081 -68.368 1.00 46.03 481 PRO A CA 1
ATOM 3665 C C . PRO A 1 481 ? -39.832 18.817 -68.742 1.00 46.03 481 PRO A C 1
ATOM 3667 O O . PRO A 1 481 ? -38.610 18.863 -68.650 1.00 46.03 481 PRO A O 1
ATOM 3670 N N . ALA A 1 482 ? -40.440 17.683 -69.152 1.00 37.66 482 ALA A N 1
ATOM 3671 C CA . ALA A 1 482 ? -39.780 16.390 -69.484 1.00 37.66 482 ALA A CA 1
ATOM 3672 C C . ALA A 1 482 ? -39.737 16.052 -71.001 1.00 37.66 482 ALA A C 1
ATOM 3674 O O . ALA A 1 482 ? -40.361 16.766 -71.790 1.00 37.66 482 ALA A O 1
ATOM 3675 N N . PRO A 1 483 ? -39.015 14.980 -71.416 1.00 51.69 483 PRO A N 1
ATOM 3676 C CA . PRO A 1 483 ? -39.682 13.728 -71.871 1.00 51.69 483 PRO A CA 1
ATOM 3677 C C . PRO A 1 483 ? -38.879 12.406 -71.603 1.00 51.69 483 PRO A C 1
ATOM 3679 O O . PRO A 1 483 ? -37.804 12.459 -71.019 1.00 51.69 483 PRO A O 1
ATOM 3682 N N . ALA A 1 484 ? -39.247 11.205 -72.107 1.00 46.28 484 ALA A N 1
ATOM 3683 C CA . ALA A 1 484 ? -40.446 10.382 -71.796 1.00 46.28 484 ALA A CA 1
ATOM 3684 C C . ALA A 1 484 ? -40.499 9.003 -72.554 1.00 46.28 484 ALA A C 1
ATOM 3686 O O . ALA A 1 484 ? -41.317 8.830 -73.453 1.00 46.28 484 ALA A O 1
ATOM 3687 N N . GLN A 1 485 ? -39.675 8.001 -72.192 1.00 36.41 485 GLN A N 1
ATOM 3688 C CA . GLN A 1 485 ? -39.647 6.611 -72.743 1.00 36.41 485 GLN A CA 1
ATOM 3689 C C . GLN A 1 485 ? -39.083 5.638 -71.672 1.00 36.41 485 GLN A C 1
ATOM 3691 O O . GLN A 1 485 ? -38.276 6.088 -70.866 1.00 36.41 485 GLN A O 1
ATOM 3696 N N . GLN A 1 486 ? -39.311 4.315 -71.595 1.00 35.25 486 GLN A N 1
ATOM 3697 C CA . GLN A 1 486 ? -40.346 3.335 -72.005 1.00 35.25 486 GLN A CA 1
ATOM 3698 C C . GLN A 1 486 ? -39.803 1.931 -71.562 1.00 35.25 486 GLN A C 1
ATOM 3700 O O . GLN A 1 486 ? -38.611 1.700 -71.761 1.00 35.25 486 GLN A O 1
ATOM 3705 N N . PRO A 1 487 ? -40.577 0.996 -70.962 1.00 56.97 487 PRO A N 1
ATOM 3706 C CA . PRO A 1 487 ? -40.111 -0.361 -70.582 1.00 56.97 487 PRO A CA 1
ATOM 3707 C C . PRO A 1 487 ? -40.416 -1.415 -71.674 1.00 56.97 487 PRO A C 1
ATOM 3709 O O . PRO A 1 487 ? -41.327 -1.173 -72.471 1.00 56.97 487 PRO A O 1
ATOM 3712 N N . PRO A 1 488 ? -39.699 -2.567 -71.758 1.00 55.00 488 PRO A N 1
ATOM 3713 C CA . PRO A 1 488 ? -40.179 -3.862 -71.185 1.00 55.00 488 PRO A CA 1
ATOM 3714 C C . PRO A 1 488 ? -39.014 -4.888 -70.933 1.00 55.00 488 PRO A C 1
ATOM 3716 O O . PRO A 1 488 ? -37.872 -4.438 -70.851 1.00 55.00 488 PRO A O 1
ATOM 3719 N N . PRO A 1 489 ? -39.179 -6.243 -70.936 1.00 55.16 489 PRO A N 1
ATOM 3720 C CA . PRO A 1 489 ? -40.224 -7.169 -70.438 1.00 55.16 489 PRO A CA 1
ATOM 3721 C C . PRO A 1 489 ? -39.669 -8.179 -69.373 1.00 55.16 489 PRO A C 1
ATOM 3723 O O . PRO A 1 489 ? -38.602 -7.968 -68.806 1.00 55.16 489 PRO A O 1
ATOM 3726 N N . ALA A 1 490 ? -40.378 -9.291 -69.106 1.00 48.03 490 ALA A N 1
ATOM 3727 C CA . ALA A 1 490 ? -39.974 -10.414 -68.230 1.00 48.03 490 ALA A CA 1
ATOM 3728 C C . ALA A 1 490 ? -40.145 -11.804 -68.918 1.00 48.03 490 ALA A C 1
ATOM 3730 O O . ALA A 1 490 ? -40.527 -11.837 -70.085 1.00 48.03 490 ALA A O 1
ATOM 3731 N N . GLN A 1 491 ? -39.964 -12.912 -68.160 1.00 38.25 491 GLN A N 1
ATOM 3732 C CA . GLN A 1 491 ? -40.166 -14.356 -68.507 1.00 38.25 491 GLN A CA 1
ATOM 3733 C C . GLN A 1 491 ? -39.060 -15.062 -69.342 1.00 38.25 491 GLN A C 1
ATOM 3735 O O . GLN A 1 491 ? -38.295 -14.361 -70.002 1.00 38.25 491 GLN A O 1
ATOM 3740 N N . PRO A 1 492 ? -38.990 -16.428 -69.404 1.00 48.94 492 PRO A N 1
ATOM 3741 C CA . PRO A 1 492 ? -39.593 -17.506 -68.573 1.00 48.94 492 PRO A CA 1
ATOM 3742 C C . PRO A 1 492 ? -38.577 -18.594 -68.079 1.00 48.94 492 PRO A C 1
ATOM 3744 O O . PRO A 1 492 ? -37.365 -18.422 -68.174 1.00 48.94 492 PRO A O 1
ATOM 3747 N N . SER A 1 493 ? -39.079 -19.727 -67.551 1.00 46.56 493 SER A N 1
ATOM 3748 C CA . SER A 1 493 ? -38.341 -20.843 -66.903 1.00 46.56 493 SER A CA 1
ATOM 3749 C C . SER A 1 493 ? -38.229 -22.147 -67.735 1.00 46.56 493 SER A C 1
ATOM 3751 O O . SER A 1 493 ? -39.175 -22.474 -68.445 1.00 46.56 493 SER A O 1
ATOM 3753 N N . ALA A 1 494 ? -37.155 -22.941 -67.536 1.00 37.09 494 ALA A N 1
ATOM 3754 C CA . ALA A 1 494 ? -37.002 -24.406 -67.790 1.00 37.09 494 ALA A CA 1
ATOM 3755 C C . ALA A 1 494 ? -35.619 -24.867 -67.226 1.00 37.09 494 ALA A C 1
ATOM 3757 O O . ALA A 1 494 ? -34.644 -24.161 -67.458 1.00 37.09 494 ALA A O 1
ATOM 3758 N N . SER A 1 495 ? -35.448 -25.827 -66.293 1.00 40.72 495 SER A N 1
ATOM 3759 C CA . SER A 1 495 ? -35.483 -27.318 -66.386 1.00 40.72 495 SER A CA 1
ATOM 3760 C C . SER A 1 495 ? -34.446 -27.924 -67.374 1.00 40.72 495 SER A C 1
ATOM 3762 O O . SER A 1 495 ? -34.316 -27.409 -68.476 1.00 40.72 495 SER A O 1
ATOM 3764 N N . THR A 1 496 ? -33.684 -29.007 -67.102 1.00 34.12 496 THR A N 1
ATOM 3765 C CA . THR A 1 496 ? -33.887 -30.169 -66.185 1.00 34.12 496 THR A CA 1
ATOM 3766 C C . THR A 1 496 ? -32.589 -31.015 -65.995 1.00 34.12 496 THR A C 1
ATOM 3768 O O . THR A 1 496 ? -31.751 -30.954 -66.885 1.00 34.12 496 THR A O 1
ATOM 3771 N N . PHE A 1 497 ? -32.511 -31.882 -64.955 1.00 36.22 497 PHE A N 1
ATOM 3772 C CA . PHE A 1 497 ? -31.569 -33.036 -64.755 1.00 36.22 497 PHE A CA 1
ATOM 3773 C C . PHE A 1 497 ? -30.034 -32.747 -64.676 1.00 36.22 497 PHE A C 1
ATOM 3775 O O . PHE A 1 497 ? -29.549 -31.798 -65.275 1.00 36.22 497 PHE A O 1
ATOM 3782 N N . ASP A 1 498 ? -29.167 -33.538 -64.012 1.00 32.62 498 ASP A N 1
ATOM 3783 C CA . ASP A 1 498 ? -29.301 -34.387 -62.802 1.00 32.62 498 ASP A CA 1
ATOM 3784 C C . ASP A 1 498 ? -27.912 -34.756 -62.215 1.00 32.62 498 ASP A C 1
ATOM 3786 O O . ASP A 1 498 ? -26.987 -34.978 -62.994 1.00 32.62 498 ASP A O 1
ATOM 3790 N N . GLN A 1 499 ? -27.792 -34.875 -60.881 1.00 37.34 499 GLN A N 1
ATOM 3791 C CA . GLN A 1 499 ? -26.933 -35.811 -60.108 1.00 37.34 499 GLN A CA 1
ATOM 3792 C C . GLN A 1 499 ? -26.748 -35.366 -58.643 1.00 37.34 499 GLN A C 1
ATOM 3794 O O . GLN A 1 499 ? -26.727 -34.179 -58.320 1.00 37.34 499 GLN A O 1
ATOM 3799 N N . ALA A 1 500 ? -26.590 -36.338 -57.738 1.00 41.97 500 ALA A N 1
ATOM 3800 C CA . ALA A 1 500 ? -26.577 -36.118 -56.291 1.00 41.97 500 ALA A CA 1
ATOM 3801 C C . ALA A 1 500 ? -25.182 -36.246 -55.652 1.00 41.97 500 ALA A C 1
ATOM 3803 O O . ALA A 1 500 ? -24.447 -37.181 -55.960 1.00 41.97 500 ALA A O 1
ATOM 3804 N N . THR A 1 501 ? -24.865 -35.392 -54.667 1.00 36.88 501 THR A N 1
ATOM 3805 C CA . THR A 1 501 ? -24.299 -35.784 -53.349 1.00 36.88 501 THR A CA 1
ATOM 3806 C C . THR A 1 501 ? -24.147 -34.584 -52.399 1.00 36.88 501 THR A C 1
ATOM 3808 O O . THR A 1 501 ? -24.041 -33.450 -52.845 1.00 36.88 501 THR A O 1
ATOM 3811 N N . ALA A 1 502 ? -24.101 -34.875 -51.090 1.00 38.66 502 ALA A N 1
ATOM 3812 C CA . ALA A 1 502 ? -23.733 -33.991 -49.969 1.00 38.66 502 ALA A CA 1
ATOM 3813 C C . ALA A 1 502 ? -24.522 -32.667 -49.791 1.00 38.66 502 ALA A C 1
ATOM 3815 O O . ALA A 1 502 ? -24.362 -31.694 -50.523 1.00 38.66 502 ALA A O 1
ATOM 3816 N N . GLY A 1 503 ? -25.319 -32.589 -48.719 1.00 38.91 503 GLY A N 1
ATOM 3817 C CA . GLY A 1 503 ? -26.039 -31.369 -48.337 1.00 38.91 503 GLY A CA 1
ATOM 3818 C C . GLY A 1 503 ? -25.141 -30.290 -47.713 1.00 38.91 503 GLY A C 1
ATOM 3819 O O . GLY A 1 503 ? -24.415 -30.553 -46.755 1.00 38.91 503 GLY A O 1
ATOM 3820 N N . LEU A 1 504 ? -25.237 -29.056 -48.216 1.00 36.09 504 LEU A N 1
ATOM 3821 C CA . LEU A 1 504 ? -24.535 -27.886 -47.679 1.00 36.09 504 LEU A CA 1
ATOM 3822 C C . LEU A 1 504 ? -25.330 -27.222 -46.543 1.00 36.09 504 LEU A C 1
ATOM 3824 O O . LEU A 1 504 ? -26.391 -26.642 -46.771 1.00 36.09 504 LEU A O 1
ATOM 3828 N N . LEU A 1 505 ? -24.781 -27.240 -45.325 1.00 48.81 505 LEU A N 1
ATOM 3829 C CA . LEU A 1 505 ? -25.265 -26.408 -44.219 1.00 48.81 505 LEU A CA 1
ATOM 3830 C C . LEU A 1 505 ? -24.867 -24.937 -44.450 1.00 48.81 505 LEU A C 1
ATOM 3832 O O . LEU A 1 505 ? -23.677 -24.654 -44.619 1.00 48.81 505 LEU A O 1
ATOM 3836 N N . PRO A 1 506 ? -25.808 -23.975 -44.419 1.00 46.91 506 PRO A N 1
ATOM 3837 C CA . PRO A 1 506 ? -25.474 -22.571 -44.606 1.00 46.91 506 PRO A CA 1
ATOM 3838 C C . PRO A 1 506 ? -24.787 -21.982 -43.364 1.00 46.91 506 PRO A C 1
ATOM 3840 O O . PRO A 1 506 ? -25.304 -22.057 -42.252 1.00 46.91 506 PRO A O 1
ATOM 3843 N N . GLY A 1 507 ? -23.666 -21.286 -43.570 1.00 45.75 507 GLY A N 1
ATOM 3844 C CA . GLY A 1 507 ? -23.276 -20.193 -42.673 1.00 45.75 507 GLY A CA 1
ATOM 3845 C C . GLY A 1 507 ? -22.291 -20.480 -41.535 1.00 45.75 507 GLY A C 1
ATOM 3846 O O . GLY A 1 507 ? -22.253 -19.683 -40.597 1.00 45.75 507 GLY A O 1
ATOM 3847 N N . GLN A 1 508 ? -21.424 -21.500 -41.609 1.00 48.50 508 GLN A N 1
ATOM 3848 C CA . GLN A 1 508 ? -20.177 -21.423 -40.827 1.00 48.50 508 GLN A CA 1
ATOM 3849 C C . GLN A 1 508 ? -19.317 -20.269 -41.369 1.00 48.50 508 GLN A C 1
ATOM 3851 O O . GLN A 1 508 ? -18.597 -20.421 -42.356 1.00 48.50 508 GLN A O 1
ATOM 3856 N N . GLN A 1 509 ? -19.393 -19.097 -40.730 1.00 58.34 509 GLN A N 1
ATOM 3857 C CA . GLN A 1 509 ? -18.442 -18.021 -41.005 1.00 58.34 509 GLN A CA 1
ATOM 3858 C C . GLN A 1 509 ? -17.024 -18.524 -40.684 1.00 58.34 509 GLN A C 1
ATOM 3860 O O . GLN A 1 509 ? -16.825 -19.107 -39.613 1.00 58.34 509 GLN A O 1
ATOM 3865 N N . PRO A 1 510 ? -16.030 -18.304 -41.566 1.00 64.75 510 PRO A N 1
ATOM 3866 C CA . PRO A 1 510 ? -14.669 -18.758 -41.318 1.00 64.75 510 PRO A CA 1
ATOM 3867 C C . PRO A 1 510 ? -14.146 -18.098 -40.041 1.00 64.75 510 PRO A C 1
ATOM 3869 O O . PRO A 1 510 ? -14.109 -16.866 -39.950 1.00 64.75 510 PRO A O 1
ATOM 3872 N N . ARG A 1 511 ? -13.770 -18.924 -39.054 1.00 63.88 511 ARG A N 1
ATOM 3873 C CA . ARG A 1 511 ? -13.269 -18.466 -37.752 1.00 63.88 511 ARG A CA 1
ATOM 3874 C C . ARG A 1 511 ? -12.112 -17.495 -37.986 1.00 63.88 511 ARG A C 1
ATOM 3876 O O . ARG A 1 511 ? -11.095 -17.866 -38.564 1.00 63.88 511 ARG A O 1
ATOM 3883 N N . ARG A 1 512 ? -12.277 -16.236 -37.574 1.00 74.25 512 ARG A N 1
ATOM 3884 C CA . ARG A 1 512 ? -11.183 -15.262 -37.611 1.00 74.25 512 ARG A CA 1
ATOM 3885 C C . ARG A 1 512 ? -10.203 -15.619 -36.501 1.00 74.25 512 ARG A C 1
ATOM 3887 O O . ARG A 1 512 ? -10.623 -15.718 -35.351 1.00 74.25 512 ARG A O 1
ATOM 3894 N N . HIS A 1 513 ? -8.923 -15.757 -36.832 1.00 87.94 513 HIS A N 1
ATOM 3895 C CA . HIS A 1 513 ? -7.861 -15.833 -35.832 1.00 87.94 513 HIS A CA 1
ATOM 3896 C C . HIS A 1 513 ? -7.728 -14.450 -35.175 1.00 87.94 513 HIS A C 1
ATOM 3898 O O . HIS A 1 513 ? -7.115 -13.527 -35.718 1.00 87.94 513 HIS A O 1
ATOM 3904 N N . ARG A 1 514 ? -8.429 -14.296 -34.050 1.00 93.62 514 ARG A N 1
ATOM 3905 C CA . ARG A 1 514 ? -8.518 -13.086 -33.233 1.00 93.62 514 ARG A CA 1
ATOM 3906 C C . ARG A 1 514 ? -8.210 -13.484 -31.797 1.00 93.62 514 ARG A C 1
ATOM 3908 O O . ARG A 1 514 ? -8.946 -14.279 -31.218 1.00 93.62 514 ARG A O 1
ATOM 3915 N N . TRP A 1 515 ? -7.155 -12.915 -31.229 1.00 95.44 515 TRP A N 1
ATOM 3916 C CA . TRP A 1 515 ? -6.942 -12.940 -29.784 1.00 95.44 515 TRP A CA 1
ATOM 3917 C C . TRP A 1 515 ? -7.707 -11.777 -29.148 1.00 95.44 515 TRP A C 1
ATOM 3919 O O . TRP A 1 515 ? -7.743 -10.685 -29.718 1.00 95.44 515 TRP A O 1
ATOM 3929 N N . GLU A 1 516 ? -8.296 -11.998 -27.976 1.00 96.62 516 GLU A N 1
ATOM 3930 C CA . GLU A 1 516 ? -8.958 -10.971 -27.167 1.00 96.62 516 GLU A CA 1
ATOM 3931 C C . GLU A 1 516 ? -8.444 -11.068 -25.727 1.00 96.62 516 GLU A C 1
ATOM 3933 O O . GLU A 1 516 ? -8.341 -12.166 -25.179 1.00 96.62 516 GLU A O 1
ATOM 3938 N N . GLY A 1 517 ? -8.110 -9.930 -25.121 1.00 96.38 517 GLY A N 1
ATOM 3939 C CA . GLY A 1 517 ? -7.532 -9.886 -23.780 1.00 96.38 517 GLY A CA 1
ATOM 3940 C C . GLY A 1 517 ? -7.099 -8.481 -23.372 1.00 96.38 517 GLY A C 1
ATOM 3941 O O . GLY A 1 517 ? -7.462 -7.492 -24.006 1.00 96.38 517 GLY A O 1
ATOM 3942 N N . VAL A 1 518 ? -6.323 -8.383 -22.299 1.00 97.06 518 VAL A N 1
ATOM 3943 C CA . VAL A 1 518 ? -5.863 -7.120 -21.715 1.00 97.06 518 VAL A CA 1
ATOM 3944 C C . VAL A 1 518 ? -4.402 -6.874 -22.086 1.00 97.06 518 VAL A C 1
ATOM 3946 O O . VAL A 1 518 ? -3.561 -7.752 -21.915 1.00 97.06 518 VAL A O 1
ATOM 3949 N N . ILE A 1 519 ? -4.066 -5.668 -22.542 1.00 96.88 519 ILE A N 1
ATOM 3950 C CA . ILE A 1 519 ? -2.690 -5.162 -22.446 1.00 96.88 519 ILE A CA 1
ATOM 3951 C C . ILE A 1 519 ? -2.547 -4.342 -21.166 1.00 96.88 519 ILE A C 1
ATOM 3953 O O . ILE A 1 519 ? -3.391 -3.496 -20.865 1.00 96.88 519 ILE A O 1
ATOM 3957 N N . HIS A 1 520 ? -1.476 -4.596 -20.424 1.00 95.25 520 HIS A N 1
ATOM 3958 C CA . HIS A 1 520 ? -1.118 -3.887 -19.201 1.00 95.25 520 HIS A CA 1
ATOM 3959 C C . HIS A 1 520 ? 0.224 -3.180 -19.409 1.00 95.25 520 HIS A C 1
ATOM 3961 O O . HIS A 1 520 ? 1.147 -3.780 -19.954 1.00 95.25 520 HIS A O 1
ATOM 3967 N N . TRP A 1 521 ? 0.375 -1.924 -18.983 1.00 93.31 521 TRP A N 1
ATOM 3968 C CA . TRP A 1 521 ? 1.697 -1.290 -18.904 1.00 93.31 521 TRP A CA 1
ATOM 3969 C C . TRP A 1 521 ? 1.816 -0.338 -17.718 1.00 93.31 521 TRP A C 1
ATOM 3971 O O . TRP A 1 521 ? 0.899 0.426 -17.415 1.00 93.31 521 TRP A O 1
ATOM 3981 N N . GLY A 1 522 ? 2.999 -0.329 -17.104 1.00 85.88 522 GLY A N 1
ATOM 3982 C CA . GLY A 1 522 ? 3.406 0.699 -16.153 1.00 85.88 522 GLY A CA 1
ATOM 3983 C C . GLY A 1 522 ? 4.083 1.864 -16.864 1.00 85.88 522 GLY A C 1
ATOM 3984 O O . GLY A 1 522 ? 5.096 1.683 -17.541 1.00 85.88 522 GLY A O 1
ATOM 3985 N N . GLY A 1 523 ? 3.546 3.072 -16.708 1.00 78.25 523 GLY A N 1
ATOM 3986 C CA . GLY A 1 523 ? 4.147 4.309 -17.208 1.00 78.25 523 GLY A CA 1
ATOM 3987 C C . GLY A 1 523 ? 4.261 5.373 -16.120 1.00 78.25 523 GLY A C 1
ATOM 3988 O O . GLY A 1 523 ? 3.644 5.270 -15.065 1.00 78.25 523 GLY A O 1
ATOM 3989 N N . VAL A 1 524 ? 5.028 6.430 -16.379 1.00 68.94 524 VAL A N 1
ATOM 3990 C CA . VAL A 1 524 ? 4.977 7.667 -15.584 1.00 68.94 524 VAL A CA 1
ATOM 3991 C C . VAL A 1 524 ? 4.201 8.702 -16.385 1.00 68.94 524 VAL A C 1
ATOM 3993 O O . VAL A 1 524 ? 4.533 8.966 -17.543 1.00 68.94 524 VAL A O 1
ATOM 3996 N N . ASP A 1 525 ? 3.161 9.273 -15.780 1.00 67.06 525 ASP A N 1
ATOM 3997 C CA . ASP A 1 525 ? 2.373 10.338 -16.393 1.00 67.06 525 ASP A CA 1
ATOM 3998 C C . ASP A 1 525 ? 3.278 11.555 -16.673 1.00 67.06 525 ASP A C 1
ATOM 4000 O O . ASP A 1 525 ? 3.907 12.068 -15.743 1.00 67.06 525 ASP A O 1
ATOM 4004 N N . PRO A 1 526 ? 3.383 12.039 -17.926 1.00 56.69 526 PRO A N 1
ATOM 4005 C CA . PRO A 1 526 ? 4.311 13.115 -18.263 1.00 56.69 526 PRO A CA 1
ATOM 4006 C C . PRO A 1 526 ? 3.935 14.455 -17.615 1.00 56.69 526 PRO A C 1
ATOM 4008 O O . PRO A 1 526 ? 4.813 15.296 -17.428 1.00 56.69 526 PRO A O 1
ATOM 4011 N N . THR A 1 527 ? 2.663 14.654 -17.264 1.00 63.00 527 THR A N 1
ATOM 4012 C CA . THR A 1 527 ? 2.145 15.878 -16.648 1.00 63.00 527 THR A CA 1
ATOM 4013 C C . THR A 1 527 ? 2.233 15.818 -15.127 1.00 63.00 527 THR A C 1
ATOM 4015 O O . THR A 1 527 ? 2.645 16.799 -14.516 1.00 63.00 527 THR A O 1
ATOM 4018 N N . THR A 1 528 ? 1.873 14.692 -14.501 1.00 69.94 528 THR A N 1
ATOM 4019 C CA . THR A 1 528 ? 1.832 14.593 -13.028 1.00 69.94 528 THR A CA 1
ATOM 4020 C C . THR A 1 528 ? 3.061 13.935 -12.401 1.00 69.94 528 THR A C 1
ATOM 4022 O O . THR A 1 528 ? 3.173 13.944 -11.181 1.00 69.94 528 THR A O 1
ATOM 4025 N N . GLN A 1 529 ? 3.957 13.332 -13.194 1.00 70.44 529 GLN A N 1
ATOM 4026 C CA . GLN A 1 529 ? 5.115 12.534 -12.743 1.00 70.44 529 GLN A CA 1
ATOM 4027 C C . GLN A 1 529 ? 4.767 11.371 -11.787 1.00 70.44 529 GLN A C 1
ATOM 4029 O O . GLN A 1 529 ? 5.641 10.783 -11.154 1.00 70.44 529 GLN A O 1
ATOM 4034 N N . VAL A 1 530 ? 3.489 10.989 -11.716 1.00 67.06 530 VAL A N 1
ATOM 4035 C CA . VAL A 1 530 ? 3.008 9.845 -10.929 1.00 67.06 530 VAL A CA 1
ATOM 4036 C C . VAL A 1 530 ? 3.067 8.595 -11.800 1.00 67.06 530 VAL A C 1
ATOM 4038 O O . VAL A 1 530 ? 2.655 8.631 -12.964 1.00 67.06 530 VAL A O 1
ATOM 4041 N N . ARG A 1 531 ? 3.547 7.476 -11.243 1.00 79.69 531 ARG A N 1
ATOM 4042 C CA . ARG A 1 531 ? 3.430 6.168 -11.896 1.00 79.69 531 ARG A CA 1
ATOM 4043 C C . ARG A 1 531 ? 1.950 5.802 -12.036 1.00 79.69 531 ARG A C 1
ATOM 4045 O O . ARG A 1 531 ? 1.224 5.770 -11.048 1.00 79.69 531 ARG A O 1
ATOM 4052 N N . LYS A 1 532 ? 1.522 5.518 -13.262 1.00 80.31 532 LYS A N 1
ATOM 4053 C CA . LYS A 1 532 ? 0.200 4.993 -13.595 1.00 80.31 532 LYS A CA 1
ATOM 4054 C C . LYS A 1 532 ? 0.386 3.676 -14.326 1.00 80.31 532 LYS A C 1
ATOM 4056 O O . LYS A 1 532 ? 0.948 3.645 -15.419 1.00 80.31 532 LYS A O 1
ATOM 4061 N N . ASP A 1 533 ? -0.097 2.615 -13.705 1.00 88.75 533 ASP A N 1
ATOM 4062 C CA . ASP A 1 533 ? -0.260 1.316 -14.335 1.00 88.75 533 ASP A CA 1
ATOM 4063 C C . ASP A 1 533 ? -1.651 1.293 -15.001 1.00 88.75 533 ASP A C 1
ATOM 4065 O O . ASP A 1 533 ? -2.642 1.723 -14.404 1.00 88.75 533 ASP A O 1
ATOM 4069 N N . LEU A 1 534 ? -1.714 0.914 -16.279 1.00 90.88 534 LEU A N 1
ATOM 4070 C CA . LEU A 1 534 ? -2.896 1.060 -17.134 1.00 90.88 534 LEU A CA 1
ATOM 4071 C C . LEU A 1 534 ? -3.237 -0.267 -17.818 1.00 90.88 534 LEU A C 1
ATOM 4073 O O . LEU A 1 534 ? -2.364 -0.912 -18.392 1.00 90.88 534 LEU A O 1
ATOM 4077 N N . ASN A 1 535 ? -4.519 -0.634 -17.769 1.00 94.62 535 ASN A N 1
ATOM 4078 C CA . ASN A 1 535 ? -5.088 -1.845 -18.363 1.00 94.62 535 ASN A CA 1
ATOM 4079 C C . ASN A 1 535 ? -6.049 -1.464 -19.492 1.00 94.62 535 ASN A C 1
ATOM 4081 O O . ASN A 1 535 ? -6.896 -0.591 -19.295 1.00 94.62 535 ASN A O 1
ATOM 4085 N N . VAL A 1 536 ? -5.937 -2.113 -20.652 1.00 96.38 536 VAL A N 1
ATOM 4086 C CA . VAL A 1 536 ? -6.785 -1.856 -21.828 1.00 96.38 536 VAL A CA 1
ATOM 4087 C C . VAL A 1 536 ? -7.209 -3.171 -22.470 1.00 96.38 536 VAL A C 1
ATOM 4089 O O . VAL A 1 536 ? -6.366 -3.986 -22.839 1.00 96.38 536 VAL A O 1
ATOM 4092 N N . GLU A 1 537 ? -8.515 -3.365 -22.631 1.00 97.38 537 GLU A N 1
ATOM 4093 C CA . GLU A 1 537 ? -9.107 -4.511 -23.321 1.00 97.38 537 GLU A CA 1
ATOM 4094 C C . GLU A 1 537 ? -8.978 -4.340 -24.842 1.00 97.38 537 GLU A C 1
ATOM 4096 O O . GLU A 1 537 ? -9.535 -3.415 -25.448 1.00 97.38 537 GLU A O 1
ATOM 4101 N N . VAL A 1 538 ? -8.252 -5.243 -25.488 1.00 97.38 538 VAL A N 1
ATOM 4102 C CA . VAL A 1 538 ? -7.904 -5.175 -26.908 1.00 97.38 538 VAL A CA 1
ATOM 4103 C C . VAL A 1 538 ? -8.248 -6.475 -27.626 1.00 97.38 538 VAL A C 1
ATOM 4105 O O . VAL A 1 538 ? -8.335 -7.547 -27.029 1.00 97.38 538 VAL A O 1
ATOM 4108 N N . ALA A 1 539 ? -8.415 -6.375 -28.940 1.00 96.69 539 ALA A N 1
ATOM 4109 C CA . ALA A 1 539 ? -8.479 -7.514 -29.836 1.00 96.69 539 ALA A CA 1
ATOM 4110 C C . ALA A 1 539 ? -7.381 -7.386 -30.899 1.00 96.69 539 ALA A C 1
ATOM 4112 O O . ALA A 1 539 ? -7.272 -6.354 -31.569 1.00 96.69 539 ALA A O 1
ATOM 4113 N N . VAL A 1 540 ? -6.566 -8.427 -31.057 1.00 96.19 540 VAL A N 1
ATOM 4114 C CA . VAL A 1 540 ? -5.518 -8.497 -32.083 1.00 96.19 540 VAL A CA 1
ATOM 4115 C C . VAL A 1 540 ? -6.017 -9.394 -33.208 1.00 96.19 540 VAL A C 1
ATOM 4117 O O . VAL A 1 540 ? -6.290 -10.571 -32.985 1.00 96.19 540 VAL A O 1
ATOM 4120 N N . GLU A 1 541 ? -6.143 -8.837 -34.413 1.00 94.94 541 GLU A N 1
ATOM 4121 C CA . GLU A 1 541 ? -6.579 -9.568 -35.606 1.00 94.94 541 GLU A CA 1
ATOM 4122 C C . GLU A 1 541 ? -5.373 -9.941 -36.474 1.00 94.94 541 GLU A C 1
ATOM 4124 O O . GLU A 1 541 ? -4.608 -9.078 -36.923 1.00 94.94 541 GLU A O 1
ATOM 4129 N N . ALA A 1 542 ? -5.208 -11.246 -36.694 1.00 92.25 542 ALA A N 1
ATOM 4130 C CA . ALA A 1 542 ? -4.157 -11.811 -37.526 1.00 92.25 542 ALA A CA 1
ATOM 4131 C C . ALA A 1 542 ? -4.597 -11.933 -39.002 1.00 92.25 542 ALA A C 1
ATOM 4133 O O . ALA A 1 542 ? -5.785 -12.130 -39.288 1.00 92.25 542 ALA A O 1
ATOM 4134 N N . PRO A 1 543 ? -3.666 -11.850 -39.972 1.00 90.06 543 PRO A N 1
ATOM 4135 C CA . PRO A 1 543 ? -3.979 -12.131 -41.370 1.00 90.06 543 PRO A CA 1
ATOM 4136 C C . PRO A 1 543 ? -4.375 -13.607 -41.561 1.00 90.06 543 PRO A C 1
ATOM 4138 O O . PRO A 1 543 ? -3.782 -14.503 -40.970 1.00 90.06 543 PRO A O 1
ATOM 4141 N N . LYS A 1 544 ? -5.352 -13.873 -42.441 1.00 80.38 544 LYS A N 1
ATOM 4142 C CA . LYS A 1 544 ? -6.032 -15.179 -42.642 1.00 80.38 544 LYS A CA 1
ATOM 4143 C C . LYS A 1 544 ? -5.156 -16.416 -42.953 1.00 80.38 544 LYS A C 1
ATOM 4145 O O . LYS A 1 544 ? -5.714 -17.493 -43.120 1.00 80.38 544 LYS A O 1
ATOM 4150 N N . GLN A 1 545 ? -3.841 -16.274 -43.094 1.00 75.44 545 GLN A N 1
ATOM 4151 C CA . GLN A 1 545 ? -2.905 -17.338 -43.491 1.00 75.44 545 GLN A CA 1
ATOM 4152 C C . GLN A 1 545 ? -1.718 -17.485 -42.520 1.00 75.44 545 GLN A C 1
ATOM 4154 O O . GLN A 1 545 ? -0.680 -18.017 -42.895 1.00 75.44 545 GLN A O 1
ATOM 4159 N N . SER A 1 546 ? -1.825 -16.973 -41.291 1.00 79.25 546 SER A N 1
ATOM 4160 C CA . SER A 1 546 ? -0.764 -17.101 -40.288 1.00 79.25 546 SER A CA 1
ATOM 4161 C C . SER A 1 546 ? -1.021 -18.257 -39.320 1.00 79.25 546 SER A C 1
ATOM 4163 O O . SER A 1 546 ? -2.062 -18.259 -38.663 1.00 79.25 546 SER A O 1
ATOM 4165 N N . ASP A 1 547 ? -0.028 -19.127 -39.112 1.00 82.19 547 ASP A N 1
ATOM 4166 C CA . ASP A 1 547 ? -0.028 -20.198 -38.093 1.00 82.19 547 ASP A CA 1
ATOM 4167 C C . ASP A 1 547 ? 0.137 -19.664 -36.650 1.00 82.19 547 ASP A C 1
ATOM 4169 O O . ASP A 1 547 ? 0.849 -20.220 -35.808 1.00 82.19 547 ASP A O 1
ATOM 4173 N N . LEU A 1 548 ? -0.490 -18.524 -36.352 1.00 84.06 548 LEU A N 1
ATOM 4174 C CA . LEU A 1 548 ? -0.480 -17.909 -35.035 1.00 84.06 548 LEU A CA 1
ATOM 4175 C C . LEU A 1 548 ? -1.438 -18.662 -34.117 1.00 84.06 548 LEU A C 1
ATOM 4177 O O . LEU A 1 548 ? -2.649 -18.472 -34.164 1.00 84.06 548 LEU A O 1
ATOM 4181 N N . GLN A 1 549 ? -0.846 -19.476 -33.245 1.00 86.69 549 GLN A N 1
ATOM 4182 C CA . GLN A 1 549 ? -1.478 -20.160 -32.115 1.00 86.69 549 GLN A CA 1
ATOM 4183 C C . GLN A 1 549 ? -1.923 -19.142 -31.041 1.00 86.69 549 GLN A C 1
ATOM 4185 O O . GLN A 1 549 ? -1.368 -19.084 -29.940 1.00 86.69 549 GLN A O 1
ATOM 4190 N N . MET A 1 550 ? -2.872 -18.278 -31.402 1.00 89.25 550 MET A N 1
ATOM 4191 C CA . MET A 1 550 ? -3.395 -17.170 -30.594 1.00 89.25 550 MET A CA 1
ATOM 4192 C C . MET A 1 550 ? -4.139 -17.642 -29.342 1.00 89.25 550 MET A C 1
ATOM 4194 O O . MET A 1 550 ? -4.189 -16.930 -28.344 1.00 89.25 550 MET A O 1
ATOM 4198 N N . GLU A 1 551 ? -4.655 -18.866 -29.365 1.00 88.44 551 GLU A N 1
ATOM 4199 C CA . GLU A 1 551 ? -5.291 -19.548 -28.239 1.00 88.44 551 GLU A CA 1
ATOM 4200 C C . GLU A 1 551 ? -4.303 -19.805 -27.084 1.00 88.44 551 GLU A C 1
ATOM 4202 O O . GLU A 1 551 ? -4.716 -19.951 -25.937 1.00 88.44 551 GLU A O 1
ATOM 4207 N N . ASN A 1 552 ? -2.996 -19.827 -27.378 1.00 87.12 552 ASN A N 1
ATOM 4208 C CA . ASN A 1 552 ? -1.907 -20.037 -26.417 1.00 87.12 552 ASN A CA 1
ATOM 4209 C C . ASN A 1 552 ? -1.246 -18.721 -25.944 1.00 87.12 552 ASN A C 1
ATOM 4211 O O . ASN A 1 552 ? -0.139 -18.732 -25.393 1.00 87.12 552 ASN A O 1
ATOM 4215 N N . TRP A 1 553 ? -1.877 -17.571 -26.197 1.00 90.81 553 TRP A N 1
ATOM 4216 C CA . TRP A 1 553 ? -1.459 -16.280 -25.644 1.00 90.81 553 TRP A CA 1
ATOM 4217 C C . TRP A 1 553 ? -2.123 -16.079 -24.267 1.00 90.81 553 TRP A C 1
ATOM 4219 O O . TRP A 1 553 ? -3.281 -16.465 -24.091 1.00 90.81 553 TRP A O 1
ATOM 4229 N N . PRO A 1 554 ? -1.436 -15.486 -23.272 1.00 92.75 554 PRO A N 1
ATOM 4230 C CA . PRO A 1 554 ? -2.041 -15.207 -21.971 1.00 92.75 554 PRO A CA 1
ATOM 4231 C C . PRO A 1 554 ? -3.198 -14.210 -22.122 1.00 92.75 554 PRO A C 1
ATOM 4233 O O . PRO A 1 554 ? -3.194 -13.393 -23.038 1.00 92.75 554 PRO A O 1
ATOM 4236 N N . GLN A 1 555 ? -4.175 -14.233 -21.209 1.00 94.94 555 GLN A N 1
ATOM 4237 C CA . GLN A 1 555 ? -5.274 -13.251 -21.220 1.00 94.94 555 GLN A CA 1
ATOM 4238 C C . GLN A 1 555 ? -4.808 -11.821 -20.903 1.00 94.94 555 GLN A C 1
ATOM 4240 O O . GLN A 1 555 ? -5.474 -10.873 -21.309 1.00 94.94 555 GLN A O 1
ATOM 4245 N N . THR A 1 556 ? -3.661 -11.667 -20.235 1.00 95.56 556 THR A N 1
ATOM 4246 C CA . THR A 1 556 ? -3.016 -10.374 -19.974 1.00 95.56 556 THR A CA 1
ATOM 4247 C C . THR A 1 556 ? -1.611 -10.368 -20.570 1.00 95.56 556 THR A C 1
ATOM 4249 O O . THR A 1 556 ? -0.831 -11.290 -20.333 1.00 95.56 556 THR A O 1
ATOM 4252 N N . LEU A 1 557 ? -1.281 -9.323 -21.328 1.00 95.69 557 LEU A N 1
ATOM 4253 C CA . LEU A 1 557 ? 0.046 -9.066 -21.884 1.00 95.69 557 LEU A CA 1
ATOM 4254 C C . LEU A 1 557 ? 0.690 -7.878 -21.158 1.00 95.69 557 LEU A C 1
ATOM 4256 O O . LEU A 1 557 ? 0.315 -6.728 -21.395 1.00 95.69 557 LEU A O 1
ATOM 4260 N N . ASP A 1 558 ? 1.678 -8.157 -20.308 1.00 93.81 558 ASP A N 1
ATOM 4261 C CA . ASP A 1 558 ? 2.517 -7.139 -19.666 1.00 93.81 558 ASP A CA 1
ATOM 4262 C C . ASP A 1 558 ? 3.474 -6.503 -20.681 1.00 93.81 558 ASP A C 1
ATOM 4264 O O . ASP A 1 558 ? 4.357 -7.170 -21.219 1.00 93.81 558 ASP A O 1
ATOM 4268 N N . LEU A 1 559 ? 3.309 -5.208 -20.944 1.00 95.00 559 LEU A N 1
ATOM 4269 C CA . LEU A 1 559 ? 4.060 -4.447 -21.935 1.00 95.00 559 LEU A CA 1
ATOM 4270 C C . LEU A 1 559 ? 5.175 -3.617 -21.286 1.00 95.00 559 LEU A C 1
ATOM 4272 O O . LEU A 1 559 ? 4.921 -2.690 -20.518 1.00 95.00 559 LEU A O 1
ATOM 4276 N N . SER A 1 560 ? 6.418 -3.899 -21.675 1.00 91.75 560 SER A N 1
ATOM 4277 C CA . SER A 1 560 ? 7.620 -3.165 -21.267 1.00 91.75 560 SER A CA 1
ATOM 4278 C C . SER A 1 560 ? 8.083 -2.202 -22.376 1.00 91.75 560 SER A C 1
ATOM 4280 O O . SER A 1 560 ? 8.469 -2.674 -23.453 1.00 91.75 560 SER A O 1
ATOM 4282 N N . PRO A 1 561 ? 8.030 -0.866 -22.180 1.00 91.81 561 PRO A N 1
ATOM 4283 C CA . PRO A 1 561 ? 8.475 0.106 -23.181 1.00 91.81 561 PRO A CA 1
ATOM 4284 C C . PRO A 1 561 ? 10.001 0.138 -23.366 1.00 91.81 561 PRO A C 1
ATOM 4286 O O . PRO A 1 561 ? 10.755 0.200 -22.397 1.00 91.81 561 PRO A O 1
ATOM 4289 N N . ALA A 1 562 ? 10.463 0.177 -24.617 1.00 89.38 562 ALA A N 1
ATOM 4290 C CA . ALA A 1 562 ? 11.877 0.122 -24.990 1.00 89.38 562 ALA A CA 1
ATOM 4291 C C . ALA A 1 562 ? 12.232 1.141 -26.101 1.00 89.38 562 ALA A C 1
ATOM 4293 O O . ALA A 1 562 ? 11.379 1.481 -26.926 1.00 89.38 562 ALA A O 1
ATOM 4294 N N . PRO A 1 563 ? 13.477 1.665 -26.137 1.00 87.06 563 PRO A N 1
ATOM 4295 C CA . PRO A 1 563 ? 13.875 2.729 -27.060 1.00 87.06 563 PRO A CA 1
ATOM 4296 C C . PRO A 1 563 ? 13.974 2.237 -28.507 1.00 87.06 563 PRO A C 1
ATOM 4298 O O . PRO A 1 563 ? 14.758 1.342 -28.818 1.00 87.06 563 PRO A O 1
ATOM 4301 N N . LEU A 1 564 ? 13.189 2.856 -29.388 1.00 80.31 564 LEU A N 1
ATOM 4302 C CA . LEU A 1 564 ? 13.071 2.510 -30.803 1.00 80.31 564 LEU A CA 1
ATOM 4303 C C . LEU A 1 564 ? 14.347 2.875 -31.585 1.00 80.31 564 LEU A C 1
ATOM 4305 O O . LEU A 1 564 ? 15.002 3.878 -31.294 1.00 80.31 564 LEU A O 1
ATOM 4309 N N . GLY A 1 565 ? 14.659 2.087 -32.618 1.00 79.81 565 GLY A N 1
ATOM 4310 C CA . GLY A 1 565 ? 15.473 2.560 -33.743 1.00 79.81 565 GLY A CA 1
ATOM 4311 C C . GLY A 1 565 ? 14.671 3.522 -34.631 1.00 79.81 565 GLY A C 1
ATOM 4312 O O . GLY A 1 565 ? 13.581 3.967 -34.268 1.00 79.81 565 GLY A O 1
ATOM 4313 N N . THR A 1 566 ? 15.156 3.828 -35.832 1.00 83.31 566 THR A N 1
ATOM 4314 C CA . THR A 1 566 ? 14.303 4.493 -36.829 1.00 83.31 566 THR A CA 1
ATOM 4315 C C . THR A 1 566 ? 13.238 3.518 -37.347 1.00 83.31 566 THR A C 1
ATOM 4317 O O . THR A 1 566 ? 13.439 2.303 -37.346 1.00 83.31 566 THR A O 1
ATOM 4320 N N . MET A 1 567 ? 12.109 4.026 -37.858 1.00 82.62 567 MET A N 1
ATOM 4321 C CA . MET A 1 567 ? 11.105 3.170 -38.519 1.00 82.62 567 MET A CA 1
ATOM 4322 C C . MET A 1 567 ? 11.703 2.376 -39.697 1.00 82.62 567 MET A C 1
ATOM 4324 O O . MET A 1 567 ? 11.257 1.263 -39.979 1.00 82.62 567 MET A O 1
ATOM 4328 N N . THR A 1 568 ? 12.747 2.909 -40.342 1.00 85.69 568 THR A N 1
ATOM 4329 C CA . THR A 1 568 ? 13.529 2.219 -41.374 1.00 85.69 568 THR A CA 1
ATOM 4330 C C . THR A 1 568 ? 14.217 0.978 -40.806 1.00 85.69 568 THR A C 1
ATOM 4332 O O . THR A 1 568 ? 14.037 -0.108 -41.359 1.00 85.69 568 THR A O 1
ATOM 4335 N N . ASP A 1 569 ? 14.914 1.106 -39.671 1.00 83.94 569 ASP A N 1
ATOM 4336 C CA . ASP A 1 569 ? 15.610 -0.003 -38.999 1.00 83.94 569 ASP A CA 1
ATOM 4337 C C . ASP A 1 569 ? 14.637 -1.110 -38.583 1.00 83.94 569 ASP A C 1
ATOM 4339 O O . ASP A 1 569 ? 14.906 -2.289 -38.815 1.00 83.94 569 ASP A O 1
ATOM 4343 N N . ILE A 1 570 ? 13.469 -0.737 -38.039 1.00 83.62 570 ILE A N 1
ATOM 4344 C CA . ILE A 1 570 ? 12.398 -1.696 -37.729 1.00 83.62 570 ILE A CA 1
ATOM 4345 C C . ILE A 1 570 ? 11.951 -2.396 -39.012 1.00 83.62 570 ILE A C 1
ATOM 4347 O O . ILE A 1 570 ? 11.884 -3.617 -39.047 1.00 83.62 570 ILE A O 1
ATOM 4351 N N . SER A 1 571 ? 11.661 -1.652 -40.084 1.00 86.25 571 SER A N 1
ATOM 4352 C CA . SER A 1 571 ? 11.164 -2.241 -41.333 1.00 86.25 571 SER A CA 1
ATOM 4353 C C . SER A 1 571 ? 12.160 -3.227 -41.960 1.00 86.25 571 SER A C 1
ATOM 4355 O O . SER A 1 571 ? 11.750 -4.258 -42.496 1.00 86.25 571 SER A O 1
ATOM 4357 N N . ALA A 1 572 ? 13.464 -2.956 -41.840 1.00 86.44 572 ALA A N 1
ATOM 4358 C CA . ALA A 1 572 ? 14.530 -3.854 -42.268 1.00 86.44 572 ALA A CA 1
ATOM 4359 C C . ALA A 1 572 ? 14.640 -5.081 -41.346 1.00 86.44 572 ALA A C 1
ATOM 4361 O O . ALA A 1 572 ? 14.738 -6.209 -41.829 1.00 86.44 572 ALA A O 1
ATOM 4362 N N . PHE A 1 573 ? 14.556 -4.881 -40.027 1.00 85.12 573 PHE A N 1
ATOM 4363 C CA . PHE A 1 573 ? 14.543 -5.953 -39.033 1.00 85.12 573 PHE A CA 1
ATOM 4364 C C . PHE A 1 573 ? 13.352 -6.904 -39.227 1.00 85.12 573 PHE A C 1
ATOM 4366 O O . PHE A 1 573 ? 13.547 -8.111 -39.327 1.00 85.12 573 PHE A O 1
ATOM 4373 N N . LEU A 1 574 ? 12.133 -6.377 -39.361 1.00 87.56 574 LEU A N 1
ATOM 4374 C CA . LEU A 1 574 ? 10.909 -7.158 -39.562 1.00 87.56 574 LEU A CA 1
ATOM 4375 C C . LEU A 1 574 ? 10.977 -8.020 -40.827 1.00 87.56 574 LEU A C 1
ATOM 4377 O O . LEU A 1 574 ? 10.667 -9.210 -40.771 1.00 87.56 574 LEU A O 1
ATOM 4381 N N . LYS A 1 575 ? 11.459 -7.447 -41.940 1.00 88.50 575 LYS A N 1
ATOM 4382 C CA . LYS A 1 575 ? 11.718 -8.186 -43.187 1.00 88.50 575 LYS A CA 1
ATOM 4383 C C . LYS A 1 575 ? 12.763 -9.289 -42.992 1.00 88.50 575 LYS A C 1
ATOM 4385 O O . LYS A 1 575 ? 12.550 -10.403 -43.454 1.00 88.50 575 LYS A O 1
ATOM 4390 N N . ARG A 1 576 ? 13.861 -9.003 -42.282 1.00 86.69 576 ARG A N 1
ATOM 4391 C CA . ARG A 1 576 ? 14.947 -9.963 -42.006 1.00 86.69 576 ARG A CA 1
ATOM 4392 C C . ARG A 1 576 ? 14.509 -11.136 -41.121 1.00 86.69 576 ARG A C 1
ATOM 4394 O O . ARG A 1 576 ? 15.058 -12.221 -41.254 1.00 86.69 576 ARG A O 1
ATOM 4401 N N . VAL A 1 577 ? 13.561 -10.918 -40.209 1.00 85.12 577 VAL A N 1
ATOM 4402 C CA . VAL A 1 577 ? 13.089 -11.932 -39.245 1.00 85.12 577 VAL A CA 1
ATOM 4403 C C . VAL A 1 577 ? 11.848 -12.691 -39.753 1.00 85.12 577 VAL A C 1
ATOM 4405 O O . VAL A 1 577 ? 11.433 -13.665 -39.134 1.00 85.12 577 VAL A O 1
ATOM 4408 N N . GLY A 1 578 ? 11.260 -12.290 -40.890 1.00 85.38 578 GLY A N 1
ATOM 4409 C CA . GLY A 1 578 ? 10.065 -12.940 -41.451 1.00 85.38 578 GLY A CA 1
ATOM 4410 C C . GLY A 1 578 ? 8.828 -12.805 -40.555 1.00 85.38 578 GLY A C 1
ATOM 4411 O O . GLY A 1 578 ? 7.987 -13.698 -40.505 1.00 85.38 578 GLY A O 1
ATOM 4412 N N . ALA A 1 579 ? 8.752 -11.721 -39.781 1.00 86.94 579 ALA A N 1
ATOM 4413 C CA . ALA A 1 579 ? 7.806 -11.600 -38.680 1.00 86.94 579 ALA A CA 1
ATOM 4414 C C . ALA A 1 579 ? 6.416 -11.127 -39.151 1.00 86.94 579 ALA A C 1
ATOM 4416 O O . ALA A 1 579 ? 6.304 -10.198 -39.953 1.00 86.94 579 ALA A O 1
ATOM 4417 N N . VAL A 1 580 ? 5.348 -11.746 -38.634 1.00 88.62 580 VAL A N 1
ATOM 4418 C CA . VAL A 1 580 ? 3.968 -11.455 -39.061 1.00 88.62 580 VAL A CA 1
ATOM 4419 C C . VAL A 1 580 ? 3.399 -10.277 -38.276 1.00 88.62 580 VAL A C 1
ATOM 4421 O O . VAL A 1 580 ? 3.318 -10.315 -37.047 1.00 88.62 580 VAL A O 1
ATOM 4424 N N . GLY A 1 581 ? 2.981 -9.243 -39.008 1.00 92.00 581 GLY A N 1
ATOM 4425 C CA . GLY A 1 581 ? 2.244 -8.102 -38.474 1.00 92.00 581 GLY A CA 1
ATOM 4426 C C . GLY A 1 581 ? 0.758 -8.412 -38.297 1.00 92.00 581 GLY A C 1
ATOM 4427 O O . GLY A 1 581 ? 0.107 -8.898 -39.221 1.00 92.00 581 GLY A O 1
ATOM 4428 N N . CYS A 1 582 ? 0.228 -8.096 -37.120 1.00 94.69 582 CYS A N 1
ATOM 4429 C CA . CYS A 1 582 ? -1.182 -8.194 -36.756 1.00 94.69 582 CYS A CA 1
ATOM 4430 C C . CYS A 1 582 ? -1.697 -6.806 -36.349 1.00 94.69 582 CYS A C 1
ATOM 4432 O O . CYS A 1 582 ? -0.952 -5.982 -35.811 1.00 94.69 582 CYS A O 1
ATOM 4434 N N . LEU A 1 583 ? -2.973 -6.525 -36.612 1.00 95.12 583 LEU A N 1
ATOM 4435 C CA . LEU A 1 583 ? -3.568 -5.238 -36.256 1.00 95.12 583 LEU A CA 1
ATOM 4436 C C . LEU A 1 583 ? -4.141 -5.310 -34.841 1.00 95.12 583 LEU A C 1
ATOM 4438 O O . LEU A 1 583 ? -4.966 -6.177 -34.556 1.00 95.12 583 LEU A O 1
ATOM 4442 N N . LEU A 1 584 ? -3.744 -4.380 -33.971 1.00 96.62 584 LEU A N 1
ATOM 4443 C CA . LEU A 1 584 ? -4.352 -4.230 -32.655 1.00 96.62 584 LEU A CA 1
ATOM 4444 C C . LEU A 1 584 ? -5.521 -3.241 -32.729 1.00 96.62 584 LEU A C 1
ATOM 4446 O O . LEU A 1 584 ? -5.407 -2.141 -33.270 1.00 96.62 584 LEU A O 1
ATOM 4450 N N . SER A 1 585 ? -6.651 -3.654 -32.166 1.00 95.62 585 SER A N 1
ATOM 4451 C CA . SER A 1 585 ? -7.915 -2.921 -32.119 1.00 95.62 585 SER A CA 1
ATOM 4452 C C . SER A 1 585 ? -8.490 -2.927 -30.699 1.00 95.62 585 SER A C 1
ATOM 4454 O O . SER A 1 585 ? -8.055 -3.703 -29.851 1.00 95.62 585 SER A O 1
ATOM 4456 N N . LEU A 1 586 ? -9.464 -2.060 -30.418 1.00 95.81 586 LEU A N 1
ATOM 4457 C CA . LEU A 1 586 ? -10.188 -2.076 -29.143 1.00 95.81 586 LEU A CA 1
ATOM 4458 C C . LEU A 1 586 ? -11.112 -3.296 -29.071 1.00 95.81 586 LEU A C 1
ATOM 4460 O O . LEU A 1 586 ? -11.776 -3.629 -30.057 1.00 95.81 586 LEU A O 1
ATOM 4464 N N . HIS A 1 587 ? -11.205 -3.936 -27.902 1.00 95.19 587 HIS A N 1
ATOM 4465 C CA . HIS A 1 587 ? -12.188 -4.996 -27.711 1.00 95.19 587 HIS A CA 1
ATOM 4466 C C . HIS A 1 587 ? -13.609 -4.409 -27.752 1.00 95.19 587 HIS A C 1
ATOM 4468 O O . HIS A 1 587 ? -13.974 -3.526 -26.976 1.00 95.19 587 HIS A O 1
ATOM 4474 N N . SER A 1 588 ? -14.431 -4.908 -28.674 1.00 89.75 588 SER A N 1
ATOM 4475 C CA . SER A 1 588 ? -15.735 -4.327 -29.023 1.00 89.75 588 SER A CA 1
ATOM 4476 C C . SER A 1 588 ? -16.846 -4.553 -27.988 1.00 89.75 588 SER A C 1
ATOM 4478 O O . SER A 1 588 ? -17.975 -4.126 -28.217 1.00 89.75 588 SER A O 1
ATOM 4480 N N . ARG A 1 589 ? -16.555 -5.240 -26.875 1.00 90.75 589 ARG A N 1
ATOM 4481 C CA . ARG A 1 589 ? -17.476 -5.436 -25.740 1.00 90.75 589 ARG A CA 1
ATOM 4482 C C . ARG A 1 589 ? -16.917 -4.897 -24.415 1.00 90.75 589 ARG A C 1
ATOM 4484 O O . ARG A 1 589 ? -17.482 -5.201 -23.369 1.00 90.75 589 ARG A O 1
ATOM 4491 N N . ALA A 1 590 ? -15.836 -4.110 -24.462 1.00 91.56 590 ALA A N 1
ATOM 4492 C CA . ALA A 1 590 ? -15.187 -3.569 -23.270 1.00 91.56 590 ALA A CA 1
ATOM 4493 C C . ALA A 1 590 ? -16.151 -2.738 -22.411 1.00 91.56 590 ALA A C 1
ATOM 4495 O O . ALA A 1 590 ? -16.906 -1.909 -22.930 1.00 91.56 590 ALA A O 1
ATOM 4496 N N . LEU A 1 591 ? -16.107 -2.962 -21.094 1.00 86.69 591 LEU A N 1
ATOM 4497 C CA . LEU A 1 591 ? -17.167 -2.540 -20.166 1.00 86.69 591 LEU A CA 1
ATOM 4498 C C . LEU A 1 591 ? -17.280 -1.005 -20.047 1.00 86.69 591 LEU A C 1
ATOM 4500 O O . LEU A 1 591 ? -18.381 -0.474 -19.907 1.00 86.69 591 LEU A O 1
ATOM 4504 N N . ASP A 1 592 ? -16.164 -0.287 -20.217 1.00 91.31 592 ASP A N 1
ATOM 4505 C CA . ASP A 1 592 ? -16.143 1.140 -20.567 1.00 91.31 592 ASP A CA 1
ATOM 4506 C C . ASP A 1 592 ? -15.289 1.363 -21.825 1.00 91.31 592 ASP A C 1
ATOM 4508 O O . ASP A 1 592 ? -14.115 1.735 -21.766 1.00 91.31 592 ASP A O 1
ATOM 4512 N N . ALA A 1 593 ? -15.898 1.144 -22.992 1.00 92.38 593 ALA A N 1
ATOM 4513 C CA . ALA A 1 593 ? -15.247 1.325 -24.287 1.00 92.38 593 ALA A CA 1
ATOM 4514 C C . ALA A 1 593 ? -14.639 2.731 -24.502 1.00 92.38 593 ALA A C 1
ATOM 4516 O O . ALA A 1 593 ? -13.661 2.848 -25.238 1.00 92.38 593 ALA A O 1
ATOM 4517 N N . LYS A 1 594 ? -15.160 3.789 -23.856 1.00 93.00 594 LYS A N 1
ATOM 4518 C CA . LYS A 1 594 ? -14.648 5.166 -24.009 1.00 93.00 594 LYS A CA 1
ATOM 4519 C C . LYS A 1 594 ? -13.408 5.418 -23.159 1.00 93.00 594 LYS A C 1
ATOM 4521 O O . LYS A 1 594 ? -12.467 6.065 -23.620 1.00 93.00 594 LYS A O 1
ATOM 4526 N N . LEU A 1 595 ? -13.386 4.909 -21.928 1.00 90.00 595 LEU A N 1
ATOM 4527 C CA . LEU A 1 595 ? -12.186 4.931 -21.092 1.00 90.00 595 LEU A CA 1
ATOM 4528 C C . LEU A 1 595 ? -11.081 4.073 -21.719 1.00 90.00 595 LEU A C 1
ATOM 4530 O O . LEU A 1 595 ? -9.939 4.517 -21.818 1.00 90.00 595 LEU A O 1
ATOM 4534 N N . ASN A 1 596 ? -11.457 2.895 -22.218 1.00 94.00 596 ASN A N 1
ATOM 4535 C CA . ASN A 1 596 ? -10.588 1.952 -22.912 1.00 94.00 596 ASN A CA 1
ATOM 4536 C C . ASN A 1 596 ? -9.961 2.568 -24.181 1.00 94.00 596 ASN A C 1
ATOM 4538 O O . ASN A 1 596 ? -8.743 2.526 -24.362 1.00 94.00 596 ASN A O 1
ATOM 4542 N N . GLU A 1 597 ? -10.767 3.244 -25.012 1.00 95.38 597 GLU A N 1
ATOM 4543 C CA . GLU A 1 597 ? -10.282 4.028 -26.155 1.00 95.38 597 GLU A CA 1
ATOM 4544 C C . GLU A 1 597 ? -9.287 5.111 -25.721 1.00 95.38 597 GLU A C 1
ATOM 4546 O O . GLU A 1 597 ? -8.178 5.183 -26.255 1.00 95.38 597 GLU A O 1
ATOM 4551 N N . ARG A 1 598 ? -9.647 5.930 -24.726 1.00 92.94 598 ARG A N 1
ATOM 4552 C CA . ARG A 1 598 ? -8.781 7.003 -24.218 1.00 92.94 598 ARG A CA 1
ATOM 4553 C C . ARG A 1 598 ? -7.445 6.463 -23.704 1.00 92.94 598 ARG A C 1
ATOM 4555 O O . ARG A 1 598 ? -6.411 7.091 -23.916 1.00 92.94 598 ARG A O 1
ATOM 4562 N N . PHE A 1 599 ? -7.448 5.319 -23.025 1.00 93.06 599 PHE A N 1
ATOM 4563 C CA . PHE A 1 599 ? -6.231 4.679 -22.535 1.00 93.06 599 PHE A CA 1
ATOM 4564 C C . PHE A 1 599 ? -5.355 4.179 -23.695 1.00 93.06 599 PHE A C 1
ATOM 4566 O O . PHE A 1 599 ? -4.154 4.457 -23.700 1.00 93.06 599 PHE A O 1
ATOM 4573 N N . LEU A 1 600 ? -5.937 3.552 -24.725 1.00 94.31 600 LEU A N 1
ATOM 4574 C CA . LEU A 1 600 ? -5.197 3.127 -25.920 1.00 94.31 600 LEU A CA 1
ATOM 4575 C C . LEU A 1 600 ? -4.620 4.320 -26.710 1.00 94.31 600 LEU A C 1
ATOM 4577 O O . LEU A 1 600 ? -3.484 4.256 -27.181 1.00 94.31 600 LEU A O 1
ATOM 4581 N N . GLN A 1 601 ? -5.363 5.429 -26.804 1.00 93.81 601 GLN A N 1
ATOM 4582 C CA . GLN A 1 601 ? -4.890 6.686 -27.400 1.00 93.81 601 GLN A CA 1
ATOM 4583 C C . GLN A 1 601 ? -3.736 7.313 -26.596 1.00 93.81 601 GLN A C 1
ATOM 4585 O O . GLN A 1 601 ? -2.768 7.797 -27.182 1.00 93.81 601 GLN A O 1
ATOM 4590 N N . MET A 1 602 ? -3.786 7.279 -25.257 1.00 90.25 602 MET A N 1
ATOM 4591 C CA . MET A 1 602 ? -2.659 7.724 -24.424 1.00 90.25 602 MET A CA 1
ATOM 4592 C C . MET A 1 602 ? -1.431 6.819 -24.592 1.00 90.25 602 MET A C 1
ATOM 4594 O O . MET A 1 602 ? -0.310 7.327 -24.600 1.00 90.25 602 MET A O 1
ATOM 4598 N N . PHE A 1 603 ? -1.616 5.509 -24.783 1.00 93.12 603 PHE A N 1
ATOM 4599 C CA . PHE A 1 603 ? -0.514 4.574 -25.022 1.00 93.12 603 PHE A CA 1
ATOM 4600 C C . PHE A 1 603 ? 0.180 4.807 -26.368 1.00 93.12 603 PHE A C 1
ATOM 4602 O O . PHE A 1 603 ? 1.403 4.957 -26.417 1.00 93.12 603 PHE A O 1
ATOM 4609 N N . SER A 1 604 ? -0.586 4.907 -27.460 1.00 93.88 604 SER A N 1
ATOM 4610 C CA . SER A 1 604 ? -0.026 5.207 -28.783 1.00 93.88 604 SER A CA 1
ATOM 4611 C C . SER A 1 604 ? 0.603 6.604 -28.823 1.00 93.88 604 SER A C 1
ATOM 4613 O O . SER A 1 604 ? 1.692 6.772 -29.375 1.00 93.88 604 SER A O 1
ATOM 4615 N N . GLY A 1 605 ? -0.004 7.588 -28.151 1.00 91.44 605 GLY A N 1
ATOM 4616 C CA . GLY A 1 605 ? 0.582 8.910 -27.934 1.00 91.44 605 GLY A CA 1
ATOM 4617 C C . GLY A 1 605 ? 1.928 8.849 -27.205 1.00 91.44 605 GLY A C 1
ATOM 4618 O O . GLY A 1 605 ? 2.900 9.437 -27.675 1.00 91.44 605 GLY A O 1
ATOM 4619 N N . PHE A 1 606 ? 2.020 8.095 -26.105 1.00 90.88 606 PHE A N 1
ATOM 4620 C CA . PHE A 1 606 ? 3.252 7.912 -25.329 1.00 90.88 606 PHE A CA 1
ATOM 4621 C C . PHE A 1 606 ? 4.375 7.264 -26.152 1.00 90.88 606 PHE A C 1
ATOM 4623 O O . PHE A 1 606 ? 5.478 7.815 -26.212 1.00 90.88 606 PHE A O 1
ATOM 4630 N N . LEU A 1 607 ? 4.094 6.143 -26.828 1.00 92.56 607 LEU A N 1
ATOM 4631 C CA . LEU A 1 607 ? 5.075 5.447 -27.668 1.00 92.56 607 LEU A CA 1
ATOM 4632 C C . LEU A 1 607 ? 5.574 6.341 -28.816 1.00 92.56 607 LEU A C 1
ATOM 4634 O O . LEU A 1 607 ? 6.784 6.451 -29.032 1.00 92.56 607 LEU A O 1
ATOM 4638 N N . LYS A 1 608 ? 4.660 7.041 -29.507 1.00 91.44 608 LYS A N 1
ATOM 4639 C CA . LYS A 1 608 ? 4.989 7.947 -30.620 1.00 91.44 608 LYS A CA 1
ATOM 4640 C C . LYS A 1 608 ? 5.795 9.165 -30.158 1.00 91.44 608 LYS A C 1
ATOM 4642 O O . LYS A 1 608 ? 6.793 9.499 -30.789 1.00 91.44 608 LYS A O 1
ATOM 4647 N N . LEU A 1 609 ? 5.404 9.800 -29.049 1.00 88.50 609 LEU A N 1
ATOM 4648 C CA . LEU A 1 609 ? 6.066 10.993 -28.501 1.00 88.50 609 LEU A CA 1
ATOM 4649 C C . LEU A 1 609 ? 7.481 10.704 -27.982 1.00 88.50 609 LEU A C 1
ATOM 4651 O O . LEU A 1 609 ? 8.368 11.547 -28.100 1.00 88.50 609 LEU A O 1
ATOM 4655 N N . ARG A 1 610 ? 7.700 9.530 -27.380 1.00 88.62 610 ARG A N 1
ATOM 4656 C CA . ARG A 1 610 ? 8.993 9.155 -26.786 1.00 88.62 610 ARG A CA 1
ATOM 4657 C C . ARG A 1 610 ? 9.926 8.405 -27.743 1.00 88.62 610 ARG A C 1
ATOM 4659 O O . ARG A 1 610 ? 11.077 8.178 -27.374 1.00 88.62 610 ARG A O 1
ATOM 4666 N N . GLY A 1 611 ? 9.458 8.029 -28.937 1.00 89.50 611 GLY A N 1
ATOM 4667 C CA . GLY A 1 611 ? 10.212 7.187 -29.868 1.00 89.50 611 GLY A CA 1
ATOM 4668 C C . GLY A 1 611 ? 10.481 5.806 -29.268 1.00 89.50 611 GLY A C 1
ATOM 4669 O O . GLY A 1 611 ? 11.636 5.404 -29.123 1.00 89.50 611 GLY A O 1
ATOM 4670 N N . LEU A 1 612 ? 9.416 5.117 -28.849 1.00 91.88 612 LEU A N 1
ATOM 4671 C CA . LEU A 1 612 ? 9.473 3.814 -28.184 1.00 91.88 612 LEU A CA 1
ATOM 4672 C C . LEU A 1 612 ? 8.649 2.761 -28.935 1.00 91.88 612 LEU A C 1
ATOM 4674 O O . LEU A 1 612 ? 7.671 3.073 -29.614 1.00 91.88 612 LEU A O 1
ATOM 4678 N N . TYR A 1 613 ? 9.019 1.502 -28.732 1.00 92.62 613 TYR A N 1
ATOM 4679 C CA . TYR A 1 613 ? 8.121 0.353 -28.860 1.00 92.62 613 TYR A CA 1
ATOM 4680 C C . TYR A 1 613 ? 7.759 -0.143 -27.461 1.00 92.62 613 TYR A C 1
ATOM 4682 O O . TYR A 1 613 ? 8.336 0.307 -26.471 1.00 92.62 613 TYR A O 1
ATOM 4690 N N . ALA A 1 614 ? 6.848 -1.101 -27.374 1.00 93.56 614 ALA A N 1
ATOM 4691 C CA . ALA A 1 614 ? 6.747 -1.979 -26.219 1.00 93.56 614 ALA A CA 1
ATOM 4692 C C . ALA A 1 614 ? 6.995 -3.435 -26.625 1.00 93.56 614 ALA A C 1
ATOM 4694 O O . ALA A 1 614 ? 6.777 -3.812 -27.779 1.00 93.56 614 ALA A O 1
ATOM 4695 N N . MET A 1 615 ? 7.441 -4.252 -25.673 1.00 92.88 615 MET A N 1
ATOM 4696 C CA . MET A 1 615 ? 7.437 -5.709 -25.795 1.00 92.88 615 MET A CA 1
ATOM 4697 C C . MET A 1 615 ? 6.526 -6.327 -24.743 1.00 92.88 615 MET A C 1
ATOM 4699 O O . MET A 1 615 ? 6.667 -5.995 -23.569 1.00 92.88 615 MET A O 1
ATOM 4703 N N . ALA A 1 616 ? 5.674 -7.270 -25.143 1.00 93.44 616 ALA A N 1
ATOM 4704 C CA . ALA A 1 616 ? 5.196 -8.304 -24.225 1.00 93.44 616 ALA A CA 1
ATOM 4705 C C . ALA A 1 616 ? 6.172 -9.484 -24.246 1.00 93.44 616 ALA A C 1
ATOM 4707 O O . ALA A 1 616 ? 6.741 -9.748 -25.305 1.00 93.44 616 ALA A O 1
ATOM 4708 N N . SER A 1 617 ? 6.332 -10.226 -23.147 1.00 89.44 617 SER A N 1
ATOM 4709 C CA . SER A 1 617 ? 7.077 -11.498 -23.146 1.00 89.44 617 SER A CA 1
ATOM 4710 C C . SER A 1 617 ? 6.435 -12.540 -22.231 1.00 89.44 617 SER A C 1
ATOM 4712 O O . SER A 1 617 ? 6.208 -12.255 -21.057 1.00 89.44 617 SER A O 1
ATOM 4714 N N . TRP A 1 618 ? 6.192 -13.756 -22.729 1.00 89.62 618 TRP A N 1
ATOM 4715 C CA . TRP A 1 618 ? 5.637 -14.863 -21.934 1.00 89.62 618 TRP A CA 1
ATOM 4716 C C . TRP A 1 618 ? 6.269 -16.217 -22.283 1.00 89.62 618 TRP A C 1
ATOM 4718 O O . TRP A 1 618 ? 6.847 -16.394 -23.355 1.00 89.62 618 TRP A O 1
ATOM 4728 N N . ARG A 1 619 ? 6.171 -17.191 -21.370 1.00 81.31 619 ARG A N 1
ATOM 4729 C CA . ARG A 1 619 ? 6.600 -18.583 -21.603 1.00 81.31 619 ARG A CA 1
ATOM 4730 C C . ARG A 1 619 ? 5.476 -19.368 -22.284 1.00 81.31 619 ARG A C 1
ATOM 4732 O O . ARG A 1 619 ? 4.317 -19.214 -21.901 1.00 81.31 619 ARG A O 1
ATOM 4739 N N . ARG A 1 620 ? 5.804 -20.229 -23.254 1.00 78.62 620 ARG A N 1
ATOM 4740 C CA . ARG A 1 620 ? 4.849 -21.216 -23.804 1.00 78.62 620 ARG A CA 1
ATOM 4741 C C . ARG A 1 620 ? 4.841 -22.472 -22.916 1.00 78.62 620 ARG A C 1
ATOM 4743 O O . ARG A 1 620 ? 5.874 -22.770 -22.323 1.00 78.62 620 ARG A O 1
ATOM 4750 N N . PRO A 1 621 ? 3.756 -23.268 -22.876 1.00 72.12 621 PRO A N 1
ATOM 4751 C CA . PRO A 1 621 ? 3.743 -24.543 -22.146 1.00 72.12 621 PRO A CA 1
ATOM 4752 C C . PRO A 1 621 ? 4.799 -25.562 -22.615 1.00 72.12 621 PRO A C 1
ATOM 4754 O O . PRO A 1 621 ? 5.145 -26.472 -21.870 1.00 72.12 621 PRO A O 1
ATOM 4757 N N . THR A 1 622 ? 5.297 -25.421 -23.848 1.00 71.06 622 THR A N 1
ATOM 4758 C CA . THR A 1 622 ? 6.181 -26.381 -24.531 1.00 71.06 622 THR A CA 1
ATOM 4759 C C . THR A 1 622 ? 7.622 -25.899 -24.736 1.00 71.06 622 THR A C 1
ATOM 4761 O O . THR A 1 622 ? 8.424 -26.642 -25.295 1.00 71.06 622 THR A O 1
ATOM 4764 N N . ASP A 1 623 ? 7.971 -24.674 -24.325 1.00 64.56 623 ASP A N 1
ATOM 4765 C CA . ASP A 1 623 ? 9.281 -24.068 -24.605 1.00 64.56 623 ASP A CA 1
ATOM 4766 C C . ASP A 1 623 ? 9.787 -23.268 -23.391 1.00 64.56 623 ASP A C 1
ATOM 4768 O O . ASP A 1 623 ? 9.039 -22.517 -22.763 1.00 64.56 623 ASP A O 1
ATOM 4772 N N . THR A 1 624 ? 11.075 -23.404 -23.066 1.00 62.03 624 THR A N 1
ATOM 4773 C CA . THR A 1 624 ? 11.740 -22.605 -22.023 1.00 62.03 624 THR A CA 1
ATOM 4774 C C . THR A 1 624 ? 11.954 -21.151 -22.450 1.00 62.03 624 THR A C 1
ATOM 4776 O O . THR A 1 624 ? 12.191 -20.284 -21.602 1.00 62.03 624 THR A O 1
ATOM 4779 N N . ARG A 1 625 ? 11.865 -20.869 -23.754 1.00 60.06 625 ARG A N 1
ATOM 4780 C CA . ARG A 1 625 ? 12.068 -19.547 -24.351 1.00 60.06 625 ARG A CA 1
ATOM 4781 C C . ARG A 1 625 ? 10.875 -18.621 -24.132 1.00 60.06 625 ARG A C 1
ATOM 4783 O O . ARG A 1 625 ? 9.713 -19.030 -24.131 1.00 60.06 625 ARG A O 1
ATOM 4790 N N . GLN A 1 626 ? 11.177 -17.333 -24.004 1.00 71.75 626 GLN A N 1
ATOM 4791 C CA . GLN A 1 626 ? 10.161 -16.289 -24.011 1.00 71.75 626 GLN A CA 1
ATOM 4792 C C . GLN A 1 626 ? 9.720 -15.999 -25.450 1.00 71.75 626 GLN A C 1
ATOM 4794 O O . GLN A 1 626 ? 10.536 -15.755 -26.338 1.00 71.75 626 GLN A O 1
ATOM 4799 N N . SER A 1 627 ? 8.410 -16.034 -25.677 1.00 63.19 627 SER A N 1
ATOM 4800 C CA . SER A 1 627 ? 7.791 -15.467 -26.872 1.00 63.19 627 SER A CA 1
ATOM 4801 C C . SER A 1 627 ? 7.581 -13.993 -26.634 1.00 63.19 627 SER A C 1
ATOM 4803 O O . SER A 1 627 ? 6.862 -13.647 -25.696 1.00 63.19 627 SER A O 1
ATOM 4805 N N . ASN A 1 628 ? 8.170 -13.147 -27.479 1.00 75.56 628 ASN A N 1
ATOM 4806 C CA . ASN A 1 628 ? 7.962 -11.713 -27.362 1.00 75.56 628 ASN A CA 1
ATOM 4807 C C . ASN A 1 628 ? 7.073 -11.212 -28.497 1.00 75.56 628 ASN A C 1
ATOM 4809 O O . ASN A 1 628 ? 7.259 -11.576 -29.659 1.00 75.56 628 ASN A O 1
ATOM 4813 N N . LEU A 1 629 ? 6.130 -10.349 -28.142 1.00 91.44 629 LEU A N 1
ATOM 4814 C CA . LEU A 1 629 ? 5.308 -9.588 -29.072 1.00 91.44 629 LEU A CA 1
ATOM 4815 C C . LEU A 1 629 ? 5.852 -8.162 -29.099 1.00 91.44 629 LEU A C 1
ATOM 4817 O O . LEU A 1 629 ? 5.938 -7.521 -28.055 1.00 91.44 629 LEU A O 1
ATOM 4821 N N . LEU A 1 630 ? 6.232 -7.674 -30.278 1.00 93.31 630 LEU A N 1
ATOM 4822 C CA . LEU A 1 630 ? 6.686 -6.298 -30.489 1.00 93.31 630 LEU A CA 1
ATOM 4823 C C . LEU A 1 630 ? 5.472 -5.426 -30.831 1.00 93.31 630 LEU A C 1
ATOM 4825 O O . LEU A 1 630 ? 4.691 -5.798 -31.701 1.00 93.31 630 LEU A O 1
ATOM 4829 N N . LEU A 1 631 ? 5.313 -4.272 -30.189 1.00 95.12 631 LEU A N 1
ATOM 4830 C CA . LEU A 1 631 ? 4.170 -3.376 -30.384 1.00 95.12 631 LEU A CA 1
ATOM 4831 C C . LEU A 1 631 ? 4.663 -1.948 -30.636 1.00 95.12 631 LEU A C 1
ATOM 4833 O O . LEU A 1 631 ? 5.406 -1.390 -29.828 1.00 95.12 631 LEU A O 1
ATOM 4837 N N . PHE A 1 632 ? 4.259 -1.350 -31.758 1.00 94.31 632 PHE A N 1
ATOM 4838 C CA . PHE A 1 632 ? 4.671 0.002 -32.148 1.00 94.31 632 PHE A CA 1
ATOM 4839 C C . PHE A 1 632 ? 3.566 0.760 -32.899 1.00 94.31 632 PHE A C 1
ATOM 4841 O O . PHE A 1 632 ? 2.562 0.192 -33.332 1.00 94.31 632 PHE A O 1
ATOM 4848 N N . VAL A 1 633 ? 3.756 2.074 -33.037 1.00 94.44 633 VAL A N 1
ATOM 4849 C CA . VAL A 1 633 ? 2.804 2.992 -33.679 1.00 94.44 633 VAL A CA 1
ATOM 4850 C C . VAL A 1 633 ? 3.203 3.220 -35.136 1.00 94.44 633 VAL A C 1
ATOM 4852 O O . VAL A 1 633 ? 4.340 3.599 -35.416 1.00 94.44 633 VAL A O 1
ATOM 4855 N N . MET A 1 634 ? 2.275 3.033 -36.070 1.00 92.50 634 MET A N 1
ATOM 4856 C CA . MET A 1 634 ? 2.471 3.408 -37.472 1.00 92.50 634 MET A CA 1
ATOM 4857 C C . MET A 1 634 ? 2.295 4.919 -37.700 1.00 92.50 634 MET A C 1
ATOM 4859 O O . MET A 1 634 ? 1.810 5.663 -36.843 1.00 92.50 634 MET A O 1
ATOM 4863 N N . ALA A 1 635 ? 2.680 5.393 -38.890 1.00 88.12 635 ALA A N 1
ATOM 4864 C CA . ALA A 1 635 ? 2.553 6.801 -39.273 1.00 88.12 635 ALA A CA 1
ATOM 4865 C C . ALA A 1 635 ? 1.103 7.319 -39.165 1.00 88.12 635 ALA A C 1
ATOM 4867 O O . ALA A 1 635 ? 0.887 8.432 -38.680 1.00 88.12 635 ALA A O 1
ATOM 4868 N N . ASP A 1 636 ? 0.127 6.475 -39.518 1.00 89.81 636 ASP A N 1
ATOM 4869 C CA . ASP A 1 636 ? -1.319 6.727 -39.430 1.00 89.81 636 ASP A CA 1
ATOM 4870 C C . ASP A 1 636 ? -1.896 6.645 -38.000 1.00 89.81 636 ASP A C 1
ATOM 4872 O O . ASP A 1 636 ? -3.099 6.799 -37.809 1.00 89.81 636 ASP A O 1
ATOM 4876 N N . GLY A 1 637 ? -1.051 6.406 -36.991 1.00 89.50 637 GLY A N 1
ATOM 4877 C CA . GLY A 1 637 ? -1.440 6.320 -35.584 1.00 89.50 637 GLY A CA 1
ATOM 4878 C C . GLY A 1 637 ? -1.958 4.952 -35.136 1.00 89.50 637 GLY A C 1
ATOM 4879 O O . GLY A 1 637 ? -2.173 4.774 -33.936 1.00 89.50 637 GLY A O 1
ATOM 4880 N N . LYS A 1 638 ? -2.130 3.976 -36.039 1.00 92.12 638 LYS A N 1
ATOM 4881 C CA . LYS A 1 638 ? -2.562 2.625 -35.651 1.00 92.12 638 LYS A CA 1
ATOM 4882 C C . LYS A 1 638 ? -1.457 1.890 -34.898 1.00 92.12 638 LYS A C 1
ATOM 4884 O O . LYS A 1 638 ? -0.272 2.037 -35.204 1.00 92.12 638 LYS A O 1
ATOM 4889 N N . LEU A 1 639 ? -1.858 1.064 -33.935 1.00 94.88 639 LEU A N 1
ATOM 4890 C CA . LEU A 1 639 ? -0.961 0.149 -33.241 1.00 94.88 639 LEU A CA 1
ATOM 4891 C C . LEU A 1 639 ? -0.861 -1.159 -34.024 1.00 94.88 639 LEU A C 1
ATOM 4893 O O . LEU A 1 639 ? -1.861 -1.841 -34.253 1.00 94.88 639 LEU A O 1
ATOM 4897 N N . VAL A 1 640 ? 0.358 -1.499 -34.430 1.00 95.00 640 VAL A N 1
ATOM 4898 C CA . VAL A 1 640 ? 0.676 -2.785 -35.049 1.00 95.00 640 VAL A CA 1
ATOM 4899 C C . VAL A 1 640 ? 1.452 -3.615 -34.046 1.00 95.00 640 VAL A C 1
ATOM 4901 O O . VAL A 1 640 ? 2.397 -3.137 -33.411 1.00 95.00 640 VAL A O 1
ATOM 4904 N N . THR A 1 641 ? 1.034 -4.867 -33.910 1.00 94.19 641 THR A N 1
ATOM 4905 C CA . THR A 1 641 ? 1.764 -5.889 -33.175 1.00 94.19 641 THR A CA 1
ATOM 4906 C C . THR A 1 641 ? 2.482 -6.800 -34.157 1.00 94.19 641 THR A C 1
ATOM 4908 O O . THR A 1 641 ? 2.041 -7.006 -35.285 1.00 94.19 641 THR A O 1
ATOM 4911 N N . VAL A 1 642 ? 3.617 -7.342 -33.743 1.00 92.88 642 VAL A N 1
ATOM 4912 C CA . VAL A 1 642 ? 4.398 -8.307 -34.510 1.00 92.88 642 VAL A CA 1
ATOM 4913 C C . VAL A 1 642 ? 4.735 -9.478 -33.606 1.00 92.88 642 VAL A C 1
ATOM 4915 O O . VAL A 1 642 ? 5.188 -9.287 -32.477 1.00 92.88 642 VAL A O 1
ATOM 4918 N N . PHE A 1 643 ? 4.552 -10.685 -34.132 1.00 89.19 643 PHE A N 1
ATOM 4919 C CA . PHE A 1 643 ? 4.890 -11.928 -33.451 1.00 89.19 643 PHE A CA 1
ATOM 4920 C C . PHE A 1 643 ? 6.098 -12.616 -34.104 1.00 89.19 643 PHE A C 1
ATOM 4922 O O . PHE A 1 643 ? 6.213 -12.663 -35.332 1.00 89.19 643 PHE A O 1
ATOM 4929 N N . PHE A 1 644 ? 6.977 -13.186 -33.275 1.00 85.06 644 PHE A N 1
ATOM 4930 C CA . PHE A 1 644 ? 8.146 -13.954 -33.709 1.00 85.06 644 PHE A CA 1
ATOM 4931 C C . PHE A 1 644 ? 7.927 -15.450 -33.446 1.00 85.06 644 PHE A C 1
ATOM 4933 O O . PHE A 1 644 ? 7.842 -15.896 -32.300 1.00 85.06 644 PHE A O 1
ATOM 4940 N N . PHE A 1 645 ? 7.837 -16.240 -34.518 1.00 74.25 645 PHE A N 1
ATOM 4941 C CA . PHE A 1 645 ? 7.596 -17.685 -34.430 1.00 74.25 645 PHE A CA 1
ATOM 4942 C C . PHE A 1 645 ? 8.803 -18.438 -33.856 1.00 74.25 645 PHE A C 1
ATOM 4944 O O . PHE A 1 645 ? 8.640 -19.288 -32.976 1.00 74.25 645 PHE A O 1
ATOM 4951 N N . SER A 1 646 ? 10.001 -18.100 -34.340 1.00 61.88 646 SER A N 1
ATOM 4952 C CA . SER A 1 646 ? 11.274 -18.743 -34.025 1.00 61.88 646 SER A CA 1
ATOM 4953 C C . SER A 1 646 ? 11.993 -18.064 -32.858 1.00 61.88 646 SER A C 1
ATOM 4955 O O . SER A 1 646 ? 12.211 -16.862 -32.878 1.00 61.88 646 SER A O 1
ATOM 4957 N N . ALA A 1 647 ? 12.403 -18.863 -31.866 1.00 61.38 647 ALA A N 1
ATOM 4958 C CA . ALA A 1 647 ? 13.405 -18.576 -30.824 1.00 61.38 647 ALA A CA 1
ATOM 4959 C C . ALA A 1 647 ? 13.253 -17.325 -29.917 1.00 61.38 647 ALA A C 1
ATOM 4961 O O . ALA A 1 647 ? 14.029 -17.197 -28.971 1.00 61.38 647 ALA A O 1
ATOM 4962 N N . GLY A 1 648 ? 12.273 -16.451 -30.152 1.00 64.56 648 GLY A N 1
ATOM 4963 C CA . GLY A 1 648 ? 12.210 -15.104 -29.574 1.00 64.56 648 GLY A CA 1
ATOM 4964 C C . GLY A 1 648 ? 12.790 -14.054 -30.538 1.00 64.56 648 GLY A C 1
ATOM 4965 O O . GLY A 1 648 ? 13.330 -14.407 -31.587 1.00 64.56 648 GLY A O 1
ATOM 4966 N N . PRO A 1 649 ? 12.676 -12.750 -30.236 1.00 65.25 649 PRO A N 1
ATOM 4967 C CA . PRO A 1 649 ? 13.239 -11.717 -31.094 1.00 65.25 649 PRO A CA 1
ATOM 4968 C C . PRO A 1 649 ? 14.768 -11.863 -31.115 1.00 65.25 649 PRO A C 1
ATOM 4970 O O . PRO A 1 649 ? 15.385 -11.822 -30.046 1.00 65.25 649 PRO A O 1
ATOM 4973 N N . PRO A 1 650 ? 15.413 -11.998 -32.289 1.00 69.06 650 PRO A N 1
ATOM 4974 C CA . PRO A 1 650 ? 16.859 -11.846 -32.354 1.00 69.06 650 PRO A CA 1
ATOM 4975 C C . PRO A 1 650 ? 17.220 -10.425 -31.916 1.00 69.06 650 PRO A C 1
ATOM 4977 O O . PRO A 1 650 ? 16.442 -9.499 -32.146 1.00 69.06 650 PRO A O 1
ATOM 4980 N N . ASP A 1 651 ? 18.391 -10.277 -31.292 1.00 75.25 651 ASP A N 1
ATOM 4981 C CA . ASP A 1 651 ? 18.854 -9.060 -30.612 1.00 75.25 651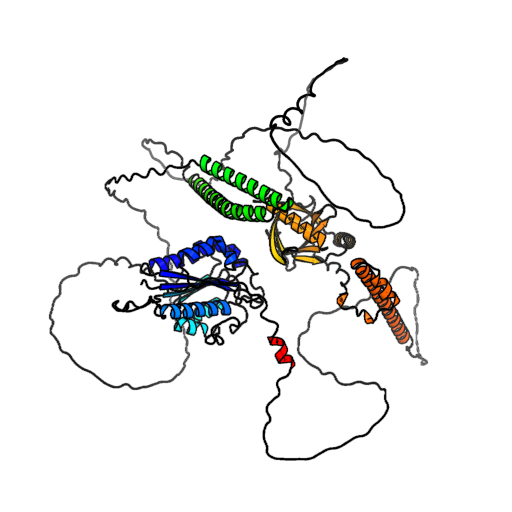 ASP A CA 1
ATOM 4982 C C . ASP A 1 651 ? 18.470 -7.796 -31.415 1.00 75.25 651 ASP A C 1
ATOM 4984 O O . ASP A 1 651 ? 18.963 -7.568 -32.529 1.00 75.25 651 ASP A O 1
ATOM 4988 N N . MET A 1 652 ? 17.497 -7.034 -30.891 1.00 75.12 652 MET A N 1
ATOM 4989 C CA . MET A 1 652 ? 16.932 -5.861 -31.573 1.00 75.12 652 MET A CA 1
ATOM 4990 C C . MET A 1 652 ? 18.065 -4.891 -31.923 1.00 75.12 652 MET A C 1
ATOM 4992 O O . MET A 1 652 ? 19.001 -4.769 -31.128 1.00 75.12 652 MET A O 1
ATOM 4996 N N . PRO A 1 653 ? 18.012 -4.178 -33.067 1.00 68.88 653 PRO A N 1
ATOM 4997 C CA . PRO A 1 653 ? 19.038 -3.210 -33.431 1.00 68.88 653 PRO A CA 1
ATOM 4998 C C . PRO A 1 653 ? 19.101 -2.132 -32.348 1.00 68.88 653 PRO A C 1
ATOM 5000 O O . PRO A 1 653 ? 18.249 -1.245 -32.277 1.00 68.88 653 PRO A O 1
ATOM 5003 N N . LYS A 1 654 ? 20.090 -2.264 -31.457 1.00 73.81 654 LYS A N 1
ATOM 5004 C CA . LYS A 1 654 ? 20.284 -1.371 -30.316 1.00 73.81 654 LYS A CA 1
ATOM 5005 C C . LYS A 1 654 ? 20.497 0.028 -30.896 1.00 73.81 654 LYS A C 1
ATOM 5007 O O . LYS A 1 654 ? 21.389 0.175 -31.737 1.00 73.81 654 LYS A O 1
ATOM 5012 N N . PRO A 1 655 ? 19.686 1.035 -30.516 1.00 66.50 655 PRO A N 1
ATOM 5013 C CA . PRO A 1 655 ? 19.875 2.382 -31.033 1.00 66.50 655 PRO A CA 1
ATOM 5014 C C . PRO A 1 655 ? 21.314 2.819 -30.728 1.00 66.50 655 PRO A C 1
ATOM 5016 O O . PRO A 1 655 ? 21.822 2.467 -29.655 1.00 66.50 655 PRO A O 1
ATOM 5019 N N . PRO A 1 656 ? 21.985 3.545 -31.645 1.00 65.00 656 PRO A N 1
ATOM 5020 C CA . PRO A 1 656 ? 23.367 3.962 -31.440 1.00 65.00 656 PRO A CA 1
ATOM 5021 C C . PRO A 1 656 ? 23.480 4.649 -30.074 1.00 65.00 656 PRO A C 1
ATOM 5023 O O . PRO A 1 656 ? 22.585 5.430 -29.724 1.00 65.00 656 PRO A O 1
ATOM 5026 N N . PRO A 1 657 ? 24.508 4.314 -29.269 1.00 69.06 657 PRO A N 1
ATOM 5027 C CA . PRO A 1 657 ? 24.539 4.661 -27.855 1.00 69.06 657 PRO A CA 1
ATOM 5028 C C . PRO A 1 657 ? 24.341 6.164 -27.696 1.00 69.06 657 PRO A C 1
ATOM 5030 O O . PRO A 1 657 ? 25.127 6.957 -28.213 1.00 69.06 657 PRO A O 1
ATOM 5033 N N . LYS A 1 658 ? 23.255 6.550 -27.012 1.00 61.91 658 LYS A N 1
ATOM 5034 C CA . LYS A 1 658 ? 22.909 7.954 -26.770 1.00 61.91 658 LYS A CA 1
ATOM 5035 C C . LYS A 1 658 ? 24.029 8.577 -25.950 1.00 61.91 658 LYS A C 1
ATOM 5037 O O . LYS A 1 658 ? 24.049 8.408 -24.732 1.00 61.91 658 LYS A O 1
ATOM 5042 N N . ILE A 1 659 ? 24.966 9.258 -26.611 1.00 65.56 659 ILE A N 1
ATOM 5043 C CA . ILE A 1 659 ? 26.059 9.890 -25.885 1.00 65.56 659 ILE A CA 1
ATOM 5044 C C . ILE A 1 659 ? 25.464 10.986 -25.011 1.00 65.56 659 ILE A C 1
ATOM 5046 O O . ILE A 1 659 ? 24.702 11.841 -25.466 1.00 65.56 659 ILE A O 1
ATOM 5050 N N . ASP A 1 660 ? 25.800 10.908 -23.733 1.00 70.44 660 ASP A N 1
ATOM 5051 C CA . ASP A 1 660 ? 25.377 11.847 -22.718 1.00 70.44 660 ASP A CA 1
ATOM 5052 C C . ASP A 1 660 ? 26.123 13.170 -22.916 1.00 70.44 660 ASP A C 1
ATOM 5054 O O . ASP A 1 660 ? 27.276 13.329 -22.518 1.00 70.44 660 ASP A O 1
ATOM 5058 N N . ILE A 1 661 ? 25.455 14.116 -23.576 1.00 70.06 661 ILE A N 1
ATOM 5059 C CA . ILE A 1 661 ? 26.010 15.427 -23.936 1.00 70.06 661 ILE A CA 1
ATOM 5060 C C . ILE A 1 661 ? 26.420 16.224 -22.686 1.00 70.06 661 ILE A C 1
ATOM 5062 O O . ILE A 1 661 ? 27.306 17.066 -22.780 1.00 70.06 661 ILE A O 1
ATOM 5066 N N . SER A 1 662 ? 25.865 15.916 -21.503 1.00 73.50 662 SER A N 1
ATOM 5067 C CA . SER A 1 662 ? 26.293 16.535 -20.237 1.00 73.50 662 SER A CA 1
ATOM 5068 C C . SER A 1 662 ? 27.720 16.155 -19.814 1.00 73.50 662 SER A C 1
ATOM 5070 O O . SER A 1 662 ? 28.322 16.852 -19.003 1.00 73.50 662 SER A O 1
ATOM 5072 N N . LYS A 1 663 ? 28.280 15.079 -20.388 1.00 76.00 663 LYS A N 1
ATOM 5073 C CA . LYS A 1 663 ? 29.652 14.600 -20.149 1.00 76.00 663 LYS A CA 1
ATOM 5074 C C . LYS A 1 663 ? 30.650 15.065 -21.212 1.00 76.00 663 LYS A C 1
ATOM 5076 O O . LYS A 1 663 ? 31.829 14.725 -21.123 1.00 76.00 663 LYS A O 1
ATOM 5081 N N . ILE A 1 664 ? 30.204 15.826 -22.215 1.00 80.00 664 ILE A N 1
ATOM 5082 C CA . ILE A 1 664 ? 31.107 16.493 -23.154 1.00 80.00 664 ILE A CA 1
ATOM 5083 C C . ILE A 1 664 ? 31.679 17.716 -22.440 1.00 80.00 664 ILE A C 1
ATOM 5085 O O . ILE A 1 664 ? 30.970 18.683 -22.170 1.00 80.00 664 ILE A O 1
ATOM 5089 N N . ASP A 1 665 ? 32.973 17.665 -22.141 1.00 84.31 665 ASP A N 1
ATOM 5090 C CA . ASP A 1 665 ? 33.706 18.786 -21.567 1.00 84.31 665 ASP A CA 1
ATOM 5091 C C . ASP A 1 665 ? 33.821 19.925 -22.593 1.00 84.31 665 ASP A C 1
ATOM 5093 O O . ASP A 1 665 ? 34.706 19.941 -23.451 1.00 84.31 665 ASP A O 1
ATOM 5097 N N . LEU A 1 666 ? 32.891 20.878 -22.498 1.00 85.12 666 LEU A N 1
ATOM 5098 C CA . LEU A 1 666 ? 32.780 22.033 -23.388 1.00 85.12 666 LEU A CA 1
ATOM 5099 C C . LEU A 1 666 ? 34.050 22.901 -23.409 1.00 85.12 666 LEU A C 1
ATOM 5101 O O . LEU A 1 666 ? 34.268 23.597 -24.396 1.00 85.12 666 LEU A O 1
ATOM 5105 N N . SER A 1 667 ? 34.909 22.836 -22.380 1.00 86.81 667 SER A N 1
ATOM 5106 C CA . SER A 1 667 ? 36.181 23.577 -22.351 1.00 86.81 667 SER A CA 1
ATOM 5107 C C . SER A 1 667 ? 37.213 23.063 -23.363 1.00 86.81 667 SER A C 1
ATOM 5109 O O . SER A 1 667 ? 38.156 23.777 -23.694 1.00 86.81 667 SER A O 1
ATOM 5111 N N . LYS A 1 668 ? 37.028 21.839 -23.880 1.00 87.62 668 LYS A N 1
ATOM 5112 C CA . LYS A 1 668 ? 37.923 21.190 -24.851 1.00 87.62 668 LYS A CA 1
ATOM 5113 C C . LYS A 1 668 ? 37.489 21.367 -26.312 1.00 87.62 668 LYS A C 1
ATOM 5115 O O . LYS A 1 668 ? 38.124 20.808 -27.205 1.00 87.62 668 LYS A O 1
ATOM 5120 N N . LEU A 1 669 ? 36.412 22.111 -26.575 1.00 90.81 669 LEU A N 1
ATOM 5121 C CA . LEU A 1 669 ? 35.979 22.435 -27.937 1.00 90.81 669 LEU A CA 1
ATOM 5122 C C . LEU A 1 669 ? 36.736 23.665 -28.477 1.00 90.81 669 LEU A C 1
ATOM 5124 O O . LEU A 1 669 ? 36.977 24.601 -27.713 1.00 90.81 669 LEU A O 1
ATOM 5128 N N . PRO A 1 670 ? 37.074 23.718 -29.782 1.00 93.38 670 PRO A N 1
ATOM 5129 C CA . PRO A 1 670 ? 37.664 24.910 -30.393 1.00 93.38 670 PRO A CA 1
ATOM 5130 C C . PRO A 1 670 ? 36.795 26.168 -30.191 1.00 93.38 670 PRO A C 1
ATOM 5132 O O . PRO A 1 670 ? 35.563 26.063 -30.196 1.00 93.38 670 PRO A O 1
ATOM 5135 N N . PRO A 1 671 ? 37.392 27.369 -30.068 1.00 92.00 671 PRO A N 1
ATOM 5136 C CA . PRO A 1 671 ? 36.644 28.599 -29.794 1.00 92.00 671 PRO A CA 1
ATOM 5137 C C . PRO A 1 671 ? 35.602 28.919 -30.878 1.00 92.00 671 PRO A C 1
ATOM 5139 O O . PRO A 1 671 ? 34.482 29.306 -30.547 1.00 92.00 671 PRO A O 1
ATOM 5142 N N . ASP A 1 672 ? 35.908 28.661 -32.152 1.00 94.75 672 ASP A N 1
ATOM 5143 C CA . ASP A 1 672 ? 34.978 28.871 -33.276 1.00 94.75 672 ASP A CA 1
ATOM 5144 C C . ASP A 1 672 ? 33.736 27.971 -33.174 1.00 94.75 672 ASP A C 1
ATOM 5146 O O . ASP A 1 672 ? 32.614 28.372 -33.491 1.00 94.75 672 ASP A O 1
ATOM 5150 N N . VAL A 1 673 ? 33.928 26.747 -32.668 1.00 92.62 673 VAL A N 1
ATOM 5151 C CA . VAL A 1 673 ? 32.852 25.786 -32.409 1.00 92.62 673 VAL A CA 1
ATOM 5152 C C . VAL A 1 673 ? 31.985 26.264 -31.246 1.00 92.62 673 VAL A C 1
ATOM 5154 O O . VAL A 1 673 ? 30.763 26.194 -31.342 1.00 92.62 673 VAL A O 1
ATOM 5157 N N . LEU A 1 674 ? 32.575 26.805 -30.176 1.00 93.75 674 LEU A N 1
ATOM 5158 C CA . LEU A 1 674 ? 31.817 27.397 -29.068 1.00 93.75 674 LEU A CA 1
ATOM 5159 C C . LEU A 1 674 ? 31.009 28.625 -29.516 1.00 93.75 674 LEU A C 1
ATOM 5161 O O . LEU A 1 674 ? 29.835 28.731 -29.158 1.00 93.75 674 LEU A O 1
ATOM 5165 N N . ALA A 1 675 ? 31.582 29.496 -30.350 1.00 94.44 675 ALA A N 1
ATOM 5166 C CA . ALA A 1 675 ? 30.873 30.634 -30.936 1.00 94.44 675 ALA A CA 1
ATOM 5167 C C . ALA A 1 675 ? 29.692 30.187 -31.822 1.00 94.44 675 ALA A C 1
ATOM 5169 O O . ALA A 1 675 ? 28.585 30.711 -31.693 1.00 94.44 675 ALA A O 1
ATOM 5170 N N . HIS A 1 676 ? 29.880 29.164 -32.664 1.00 94.94 676 HIS A N 1
ATOM 5171 C CA . HIS A 1 676 ? 28.794 28.608 -33.477 1.00 94.94 676 HIS A CA 1
ATOM 5172 C C . HIS A 1 676 ? 27.709 27.925 -32.625 1.00 94.94 676 HIS A C 1
ATOM 5174 O O . HIS A 1 676 ? 26.518 28.115 -32.854 1.00 94.94 676 HIS A O 1
ATOM 5180 N N . LEU A 1 677 ? 28.090 27.182 -31.581 1.00 94.38 677 LEU A N 1
ATOM 5181 C CA . LEU A 1 677 ? 27.131 26.590 -30.645 1.00 94.38 677 LEU A CA 1
ATOM 5182 C C . LEU A 1 677 ? 26.286 27.666 -29.946 1.00 94.38 677 LEU A C 1
ATOM 5184 O O . LEU A 1 677 ? 25.101 27.429 -29.712 1.00 94.38 677 LEU A O 1
ATOM 5188 N N . GLN A 1 678 ? 26.848 28.842 -29.641 1.00 94.88 678 GLN A N 1
ATOM 5189 C CA . GLN A 1 678 ? 26.109 29.949 -29.025 1.00 94.88 678 GLN A CA 1
ATOM 5190 C C . GLN A 1 678 ? 25.015 30.531 -29.934 1.00 94.88 678 GLN A C 1
ATOM 5192 O O . GLN A 1 678 ? 23.943 30.842 -29.416 1.00 94.88 678 GLN A O 1
ATOM 5197 N N . THR A 1 679 ? 25.225 30.617 -31.254 1.00 95.88 679 THR A N 1
ATOM 5198 C CA . THR A 1 679 ? 24.202 31.121 -32.197 1.00 95.88 679 THR A CA 1
ATOM 5199 C C . THR A 1 679 ? 23.112 30.095 -32.529 1.00 95.88 679 THR A C 1
ATOM 5201 O O . THR A 1 679 ? 22.017 30.476 -32.943 1.00 95.88 679 THR A O 1
ATOM 5204 N N . LEU A 1 680 ? 23.365 28.800 -32.311 1.00 94.62 680 LEU A N 1
ATOM 5205 C CA . LEU A 1 680 ? 22.371 27.738 -32.488 1.00 94.62 680 LEU A CA 1
ATOM 5206 C C . LEU A 1 680 ? 21.357 27.669 -31.332 1.00 94.62 680 LEU A C 1
ATOM 5208 O O . LEU A 1 680 ? 21.710 27.751 -30.148 1.00 94.62 680 LEU A O 1
ATOM 5212 N N . THR A 1 681 ? 20.092 27.407 -31.687 1.00 93.19 681 THR A N 1
ATOM 5213 C CA . THR A 1 681 ? 19.005 27.104 -30.738 1.00 93.19 681 THR A CA 1
ATOM 5214 C C . THR A 1 681 ? 19.307 25.832 -29.928 1.00 93.19 681 THR A C 1
ATOM 5216 O O . THR A 1 681 ? 20.085 24.992 -30.388 1.00 93.19 681 THR A O 1
ATOM 5219 N N . PRO A 1 682 ? 18.701 25.621 -28.740 1.00 81.12 682 PRO A N 1
ATOM 5220 C CA . PRO A 1 682 ? 19.063 24.507 -27.855 1.00 81.12 682 PRO A CA 1
ATOM 5221 C C . PRO A 1 682 ? 19.000 23.108 -28.491 1.00 81.12 682 PRO A C 1
ATOM 5223 O O . PRO A 1 682 ? 19.834 22.261 -28.172 1.00 81.12 682 PRO A O 1
ATOM 5226 N N . ASP A 1 683 ? 18.056 22.861 -29.404 1.00 74.88 683 ASP A N 1
ATOM 5227 C CA . ASP A 1 683 ? 17.938 21.576 -30.105 1.00 74.88 683 ASP A CA 1
ATOM 5228 C C . ASP A 1 683 ? 18.867 21.466 -31.322 1.00 74.88 683 ASP A C 1
ATOM 5230 O O . ASP A 1 683 ? 19.479 20.415 -31.515 1.00 74.88 683 ASP A O 1
ATOM 5234 N N . ALA A 1 684 ? 19.076 22.547 -32.083 1.00 83.62 684 ALA A N 1
ATOM 5235 C CA . ALA A 1 684 ? 20.063 22.564 -33.169 1.00 83.62 684 ALA A CA 1
ATOM 5236 C C . ALA A 1 684 ? 21.496 22.403 -32.626 1.00 83.62 684 ALA A C 1
ATOM 5238 O O . ALA A 1 684 ? 22.289 21.631 -33.161 1.00 83.62 684 ALA A O 1
ATOM 5239 N N . ARG A 1 685 ? 21.798 23.042 -31.487 1.00 88.69 685 ARG A N 1
ATOM 5240 C CA . ARG A 1 685 ? 23.030 22.856 -30.703 1.00 88.69 685 ARG A CA 1
ATOM 5241 C C . ARG A 1 685 ? 23.213 21.392 -30.290 1.00 88.69 685 ARG A C 1
ATOM 5243 O O . ARG A 1 685 ? 24.317 20.859 -30.381 1.00 88.69 685 ARG A O 1
ATOM 5250 N N . ARG A 1 686 ? 22.129 20.724 -29.870 1.00 82.25 686 ARG A N 1
ATOM 5251 C CA . ARG A 1 686 ? 22.135 19.303 -29.484 1.00 82.25 686 ARG A CA 1
ATOM 5252 C C . ARG A 1 686 ? 22.413 18.383 -30.676 1.00 82.25 686 ARG A C 1
ATOM 5254 O O . ARG A 1 686 ? 23.226 17.473 -30.543 1.00 82.25 686 ARG A O 1
ATOM 5261 N N . GLN A 1 687 ? 21.793 18.639 -31.830 1.00 85.00 687 GLN A N 1
ATOM 5262 C CA . GLN A 1 687 ? 22.056 17.898 -33.071 1.00 85.00 687 GLN A CA 1
ATOM 5263 C C . GLN A 1 687 ? 23.497 18.093 -33.561 1.00 85.00 687 GLN A C 1
ATOM 5265 O O . GLN A 1 687 ? 24.180 17.111 -33.844 1.00 85.00 687 GLN A O 1
ATOM 5270 N N . TYR A 1 688 ? 23.994 19.333 -33.584 1.00 93.06 688 TYR A N 1
ATOM 5271 C CA . TYR A 1 688 ? 25.359 19.646 -34.015 1.00 93.06 688 TYR A CA 1
ATOM 5272 C C . TYR A 1 688 ? 26.418 18.937 -33.152 1.00 93.06 688 TYR A C 1
ATOM 5274 O O . TYR A 1 688 ? 27.365 18.360 -33.685 1.00 93.06 688 TYR A O 1
ATOM 5282 N N . LEU A 1 689 ? 26.232 18.902 -31.825 1.00 90.50 689 LEU A N 1
ATOM 5283 C CA . LEU A 1 689 ? 27.104 18.142 -30.919 1.00 90.50 689 LEU A CA 1
ATOM 5284 C C . LEU A 1 689 ? 27.044 16.625 -31.173 1.00 90.50 689 LEU A C 1
ATOM 5286 O O . LEU A 1 689 ? 28.079 15.964 -31.108 1.00 90.50 689 LEU A O 1
ATOM 5290 N N . GLN A 1 690 ? 25.874 16.066 -31.503 1.00 86.12 690 GLN A N 1
ATOM 5291 C CA . GLN A 1 690 ? 25.749 14.643 -31.850 1.00 86.12 690 GLN A CA 1
ATOM 5292 C C . GLN A 1 690 ? 26.451 14.297 -33.170 1.00 86.12 690 GLN A C 1
ATOM 5294 O O . GLN A 1 690 ? 27.188 13.313 -33.216 1.00 86.12 690 GLN A O 1
ATOM 5299 N N . ASP A 1 691 ? 26.278 15.100 -34.223 1.00 89.12 691 ASP A N 1
ATOM 5300 C CA . ASP A 1 691 ? 26.944 14.873 -35.513 1.00 89.12 691 ASP A CA 1
ATOM 5301 C C . ASP A 1 691 ? 28.466 15.073 -35.420 1.00 89.12 691 ASP A C 1
ATOM 5303 O O . ASP A 1 691 ? 29.226 14.278 -35.980 1.00 89.12 691 ASP A O 1
ATOM 5307 N N . MET A 1 692 ? 28.930 16.079 -34.669 1.00 91.38 692 MET A N 1
ATOM 5308 C CA . MET A 1 692 ? 30.355 16.287 -34.388 1.00 91.38 692 MET A CA 1
ATOM 5309 C C . MET A 1 692 ? 30.965 15.071 -33.683 1.00 91.38 692 MET A C 1
ATOM 5311 O O . MET A 1 692 ? 32.008 14.568 -34.107 1.00 91.38 692 MET A O 1
ATOM 5315 N N . LEU A 1 693 ? 30.309 14.562 -32.635 1.00 86.31 693 LEU A N 1
ATOM 5316 C CA . LEU A 1 693 ? 30.833 13.424 -31.888 1.00 86.31 693 LEU A CA 1
ATOM 5317 C C . LEU A 1 693 ? 30.737 12.111 -32.681 1.00 86.31 693 LEU A C 1
ATOM 5319 O O . LEU A 1 693 ? 31.631 11.273 -32.568 1.00 86.31 693 LEU A O 1
ATOM 5323 N N . ARG A 1 694 ? 29.717 11.951 -33.542 1.00 86.19 694 ARG A N 1
ATOM 5324 C CA . ARG A 1 694 ? 29.639 10.823 -34.485 1.00 86.19 694 ARG A CA 1
ATOM 5325 C C . ARG A 1 694 ? 30.838 10.829 -35.433 1.00 86.19 694 ARG A C 1
ATOM 5327 O O . ARG A 1 694 ? 31.509 9.807 -35.537 1.00 86.19 694 ARG A O 1
ATOM 5334 N N . ARG A 1 695 ? 31.163 11.980 -36.041 1.00 89.38 695 ARG A N 1
ATOM 5335 C CA . ARG A 1 695 ? 32.368 12.136 -36.881 1.00 89.38 695 ARG A CA 1
ATOM 5336 C C . ARG A 1 695 ? 33.653 11.834 -36.106 1.00 89.38 695 ARG A C 1
ATOM 5338 O O . ARG A 1 695 ? 34.529 11.163 -36.636 1.00 89.38 695 ARG A O 1
ATOM 5345 N N . HIS A 1 696 ? 33.772 12.292 -34.858 1.00 86.50 696 HIS A N 1
ATOM 5346 C CA . HIS A 1 696 ? 34.962 12.031 -34.040 1.00 86.50 696 HIS A CA 1
ATOM 5347 C C . HI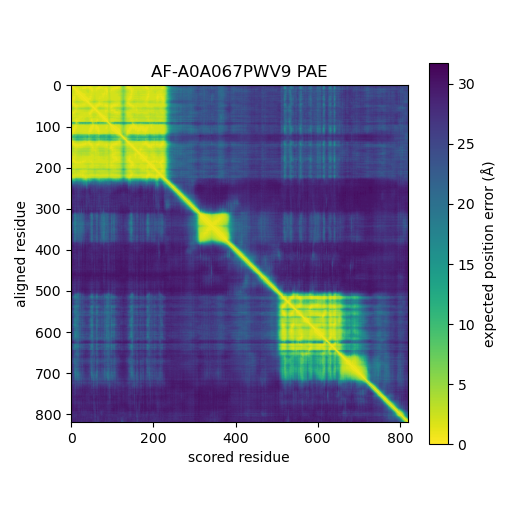S A 1 696 ? 35.164 10.529 -33.768 1.00 86.50 696 HIS A C 1
ATOM 5349 O O . HIS A 1 696 ? 36.264 10.010 -33.961 1.00 86.50 696 HIS A O 1
ATOM 5355 N N . LEU A 1 697 ? 34.096 9.816 -33.392 1.00 86.25 697 LEU A N 1
ATOM 5356 C CA . LEU A 1 697 ? 34.122 8.366 -33.172 1.00 86.25 697 LEU A CA 1
ATOM 5357 C C . LEU A 1 697 ? 34.438 7.590 -34.465 1.00 86.25 697 LEU A C 1
ATOM 5359 O O . LEU A 1 697 ? 35.165 6.598 -34.443 1.00 86.25 697 LEU A O 1
ATOM 5363 N N . GLU A 1 698 ? 33.921 8.057 -35.601 1.00 86.94 698 GLU A N 1
ATOM 5364 C CA . GLU A 1 698 ? 34.148 7.473 -36.926 1.00 86.94 698 GLU A CA 1
ATOM 5365 C C . GLU A 1 698 ? 35.617 7.623 -37.374 1.00 86.94 698 GLU A C 1
ATOM 5367 O O . GLU A 1 698 ? 36.240 6.636 -37.776 1.00 86.94 698 GLU A O 1
ATOM 5372 N N . THR A 1 699 ? 36.220 8.802 -37.174 1.00 87.25 699 THR A N 1
ATOM 5373 C CA . THR A 1 699 ? 37.663 9.045 -37.373 1.00 87.25 699 THR A CA 1
ATOM 5374 C C . THR A 1 699 ? 38.529 8.191 -36.440 1.00 87.25 699 THR A C 1
ATOM 5376 O O . THR A 1 699 ? 39.508 7.589 -36.885 1.00 87.25 699 THR A O 1
ATOM 5379 N N . GLN A 1 700 ? 38.164 8.077 -35.157 1.00 87.44 700 GLN A N 1
ATOM 5380 C CA . GLN A 1 700 ? 38.889 7.235 -34.196 1.00 87.44 700 GLN A CA 1
ATOM 5381 C C . GLN A 1 700 ? 38.874 5.755 -34.618 1.00 87.44 700 GLN A C 1
ATOM 5383 O O . GLN A 1 700 ? 39.898 5.071 -34.533 1.00 87.44 700 GLN A O 1
ATOM 5388 N N . ARG A 1 701 ? 37.743 5.263 -35.146 1.00 88.06 701 ARG A N 1
ATOM 5389 C CA . ARG A 1 701 ? 37.639 3.885 -35.646 1.00 88.06 701 ARG A CA 1
ATOM 5390 C C . ARG A 1 701 ? 38.495 3.646 -36.894 1.00 88.06 701 ARG A C 1
ATOM 5392 O O . ARG A 1 701 ? 39.047 2.557 -37.034 1.00 88.06 701 ARG A O 1
ATOM 5399 N N . GLN A 1 702 ? 38.649 4.642 -37.774 1.00 88.25 702 GLN A N 1
ATOM 5400 C CA . GLN A 1 702 ? 39.572 4.545 -38.914 1.00 88.25 702 GLN A CA 1
ATOM 5401 C C . GLN A 1 702 ? 41.040 4.463 -38.466 1.00 88.25 702 GLN A C 1
ATOM 5403 O O . GLN A 1 702 ? 41.779 3.626 -38.987 1.00 88.25 702 GLN A O 1
ATOM 5408 N N . GLN A 1 703 ? 41.458 5.253 -37.466 1.00 87.31 703 GLN A N 1
ATOM 5409 C CA . GLN A 1 703 ? 42.823 5.166 -36.923 1.00 87.31 703 GLN A CA 1
ATOM 5410 C C . GLN A 1 703 ? 43.128 3.779 -36.332 1.00 87.31 703 GLN A C 1
ATOM 5412 O O . GLN A 1 703 ? 44.172 3.208 -36.646 1.00 87.31 703 GLN A O 1
ATOM 5417 N N . GLN A 1 704 ? 42.209 3.188 -35.555 1.00 86.56 704 GLN A N 1
ATOM 5418 C CA . GLN A 1 704 ? 42.396 1.822 -35.037 1.00 86.56 704 GLN A CA 1
ATOM 5419 C C . GLN A 1 704 ? 42.540 0.772 -36.152 1.00 86.56 704 GLN A C 1
ATOM 5421 O O . GLN A 1 704 ? 43.386 -0.118 -36.043 1.00 86.56 704 GLN A O 1
ATOM 5426 N N . GLN A 1 705 ? 41.766 0.877 -37.240 1.00 86.31 705 GLN A N 1
ATOM 5427 C CA . GLN A 1 705 ? 41.878 -0.064 -38.361 1.00 86.31 705 GLN A CA 1
ATOM 5428 C C . GLN A 1 705 ? 43.219 0.058 -39.106 1.00 86.31 705 GLN A C 1
ATOM 5430 O O . GLN A 1 705 ? 43.796 -0.967 -39.472 1.00 86.31 705 GLN A O 1
ATOM 5435 N N . GLN A 1 706 ? 43.767 1.269 -39.270 1.00 85.06 706 GLN A N 1
ATOM 5436 C CA . GLN A 1 706 ? 45.114 1.439 -39.836 1.00 85.06 706 GLN A CA 1
ATOM 5437 C C . GLN A 1 706 ? 46.209 0.860 -38.923 1.00 85.06 706 GLN A C 1
ATOM 5439 O O . GLN A 1 706 ? 47.137 0.215 -39.415 1.00 85.06 706 GLN A O 1
ATOM 5444 N N . GLN A 1 707 ? 46.086 1.024 -37.601 1.00 83.56 707 GLN A N 1
ATOM 5445 C CA . GLN A 1 707 ? 47.079 0.517 -36.647 1.00 83.56 707 GLN A CA 1
ATOM 5446 C C . GLN A 1 707 ? 47.145 -1.022 -36.628 1.00 83.56 707 GLN A C 1
ATOM 5448 O O . GLN A 1 707 ? 48.241 -1.588 -36.637 1.00 83.56 707 GLN A O 1
ATOM 5453 N N . GLN A 1 708 ? 45.998 -1.713 -36.698 1.00 82.31 708 GLN A N 1
ATOM 5454 C CA . GLN A 1 708 ? 45.973 -3.176 -36.846 1.00 82.31 708 GLN A CA 1
ATOM 5455 C C . GLN A 1 708 ? 46.606 -3.647 -38.167 1.00 82.31 708 GLN A C 1
ATOM 5457 O O . GLN A 1 708 ? 47.354 -4.626 -38.169 1.00 82.31 708 GLN A O 1
ATOM 5462 N N . GLN A 1 709 ? 46.375 -2.940 -39.281 1.00 81.38 709 GLN A N 1
ATOM 5463 C CA . GLN A 1 709 ? 46.986 -3.294 -40.570 1.00 81.38 709 GLN A CA 1
ATOM 5464 C C . GLN A 1 709 ? 48.519 -3.162 -40.569 1.00 81.38 709 GLN A C 1
ATOM 5466 O O . GLN A 1 709 ? 49.199 -3.966 -41.210 1.00 81.38 709 GLN A O 1
ATOM 5471 N N . GLN A 1 710 ? 49.083 -2.200 -39.829 1.00 79.31 710 GLN A N 1
ATOM 5472 C CA . GLN A 1 710 ? 50.539 -2.091 -39.677 1.00 79.31 710 GLN A CA 1
ATOM 5473 C C . GLN A 1 710 ? 51.133 -3.234 -38.840 1.00 79.31 710 GLN A C 1
ATOM 5475 O O . GLN A 1 710 ? 52.146 -3.804 -39.249 1.00 79.31 710 GLN A O 1
ATOM 5480 N N . GLN A 1 711 ? 50.493 -3.634 -37.732 1.00 77.81 711 GLN A N 1
ATOM 5481 C CA . GLN A 1 711 ? 50.964 -4.782 -36.940 1.00 77.81 711 GLN A CA 1
ATOM 5482 C C . GLN A 1 711 ? 50.934 -6.094 -37.739 1.00 77.81 711 GLN A C 1
ATOM 5484 O O . GLN A 1 711 ? 51.900 -6.858 -37.693 1.00 77.81 711 GLN A O 1
ATOM 5489 N N . GLN A 1 712 ? 49.886 -6.334 -38.539 1.00 77.06 712 GLN A N 1
ATOM 5490 C CA . GLN A 1 712 ? 49.835 -7.514 -39.412 1.00 77.06 712 GLN A CA 1
ATOM 5491 C C . GLN A 1 712 ? 50.947 -7.520 -40.474 1.00 77.06 712 GLN A C 1
ATOM 5493 O O . GLN A 1 712 ? 51.493 -8.582 -40.770 1.00 77.06 712 GLN A O 1
ATOM 5498 N N . ARG A 1 713 ? 51.342 -6.354 -41.010 1.00 73.75 713 ARG A N 1
ATOM 5499 C CA . ARG A 1 713 ? 52.476 -6.264 -41.947 1.00 73.75 713 ARG A CA 1
ATOM 5500 C C . ARG A 1 713 ? 53.834 -6.527 -41.295 1.00 73.75 713 ARG A C 1
ATOM 5502 O O . ARG A 1 713 ? 54.666 -7.159 -41.936 1.00 73.75 713 ARG A O 1
ATOM 5509 N N . GLN A 1 714 ? 54.067 -6.084 -40.057 1.00 68.19 714 GLN A N 1
ATOM 5510 C CA . GLN A 1 714 ? 55.336 -6.370 -39.369 1.00 68.19 714 GLN A CA 1
ATOM 5511 C C . GLN A 1 714 ? 55.492 -7.858 -39.032 1.00 68.19 714 GLN A C 1
ATOM 5513 O O . GLN A 1 714 ? 56.579 -8.407 -39.203 1.00 68.19 714 GLN A O 1
ATOM 5518 N N . MET A 1 715 ? 54.412 -8.535 -38.627 1.00 63.31 715 MET A N 1
ATOM 5519 C CA . MET A 1 715 ? 54.466 -9.968 -38.307 1.00 63.31 715 MET A CA 1
ATOM 5520 C C . MET A 1 715 ? 54.778 -10.840 -39.538 1.00 63.31 715 MET A C 1
ATOM 5522 O O . MET A 1 715 ? 55.435 -11.867 -39.410 1.00 63.31 715 MET A O 1
ATOM 5526 N N . LEU A 1 716 ? 54.375 -10.408 -40.740 1.00 62.59 716 LEU A N 1
ATOM 5527 C CA . LEU A 1 716 ? 54.624 -11.137 -41.990 1.00 62.59 716 LEU A CA 1
ATOM 5528 C C . LEU A 1 716 ? 56.045 -10.958 -42.564 1.00 62.59 716 LEU A C 1
ATOM 5530 O O . LEU A 1 716 ? 56.355 -11.544 -43.597 1.00 62.59 716 LEU A O 1
ATOM 5534 N N . GLN A 1 717 ? 56.900 -10.144 -41.932 1.00 61.59 717 GLN A N 1
ATOM 5535 C CA . GLN A 1 717 ? 58.259 -9.843 -42.407 1.00 61.59 717 GLN A CA 1
ATOM 5536 C C . GLN A 1 717 ? 59.369 -10.427 -41.506 1.00 61.59 717 GLN A C 1
ATOM 5538 O O . GLN A 1 717 ? 60.549 -10.225 -41.776 1.00 61.59 717 GLN A O 1
ATOM 5543 N N . GLN A 1 718 ? 59.010 -11.201 -40.473 1.00 58.38 718 GLN A N 1
ATOM 5544 C CA . GLN A 1 718 ? 59.948 -11.982 -39.650 1.00 58.38 718 GLN A CA 1
ATOM 5545 C C . GLN A 1 718 ? 59.822 -13.495 -39.904 1.00 58.38 718 GLN A C 1
ATOM 5547 O O . GLN A 1 718 ? 59.735 -14.288 -38.969 1.00 58.38 718 GLN A O 1
ATOM 5552 N N . GLN A 1 719 ? 59.832 -13.909 -41.174 1.00 56.62 719 GLN A N 1
ATOM 5553 C CA . GLN A 1 719 ? 60.104 -15.303 -41.529 1.00 56.62 719 GLN A CA 1
ATOM 5554 C C . GLN A 1 719 ? 61.587 -15.412 -41.936 1.00 56.62 719 GLN A C 1
ATOM 5556 O O . GLN A 1 719 ? 61.949 -14.891 -42.9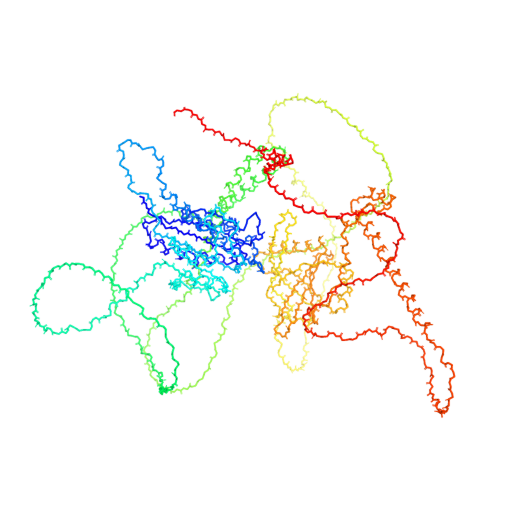90 1.00 56.62 719 GLN A O 1
ATOM 5561 N N . PRO A 1 720 ? 62.465 -15.990 -41.090 1.00 53.50 720 PRO A N 1
ATOM 5562 C CA . PRO A 1 720 ? 63.901 -16.037 -41.355 1.00 53.50 720 PRO A CA 1
ATOM 5563 C C . PRO A 1 720 ? 64.245 -17.015 -42.484 1.00 53.50 720 PRO A C 1
ATOM 5565 O O . PRO A 1 720 ? 63.576 -18.030 -42.672 1.00 53.50 720 PRO A O 1
ATOM 5568 N N . ASP A 1 721 ? 65.312 -16.690 -43.210 1.00 51.62 721 ASP A N 1
ATOM 5569 C CA . ASP A 1 721 ? 65.715 -17.318 -44.470 1.00 51.62 721 ASP A CA 1
ATOM 5570 C C . ASP A 1 721 ? 66.276 -18.749 -44.266 1.00 51.62 721 ASP A C 1
ATOM 5572 O O . ASP A 1 721 ? 67.336 -18.907 -43.646 1.00 51.62 721 ASP A O 1
ATOM 5576 N N . PRO A 1 722 ? 65.608 -19.817 -44.752 1.00 49.00 722 PRO A N 1
ATOM 5577 C CA . PRO A 1 722 ? 66.037 -21.201 -44.554 1.00 49.00 722 PRO A CA 1
ATOM 5578 C C . PRO A 1 722 ? 67.097 -21.609 -45.593 1.00 49.00 722 PRO A C 1
ATOM 5580 O O . PRO A 1 722 ? 66.867 -22.460 -46.455 1.00 49.00 722 PRO A O 1
ATOM 5583 N N . SER A 1 723 ? 68.277 -20.992 -45.523 1.00 47.91 723 SER A N 1
ATOM 5584 C CA . SER A 1 723 ? 69.384 -21.299 -46.436 1.00 47.91 723 SER A CA 1
ATOM 5585 C C . SER A 1 723 ? 70.126 -22.600 -46.066 1.00 47.91 723 SER A C 1
ATOM 5587 O O . SER A 1 723 ? 70.573 -22.783 -44.940 1.00 47.91 723 SER A O 1
ATOM 5589 N N . MET A 1 724 ? 70.279 -23.481 -47.065 1.00 45.88 724 MET A N 1
ATOM 5590 C CA . MET A 1 724 ? 71.138 -24.683 -47.113 1.00 45.88 724 MET A CA 1
ATOM 5591 C C . MET A 1 724 ? 70.978 -25.764 -46.016 1.00 45.88 724 MET A C 1
ATOM 5593 O O . MET A 1 724 ? 71.583 -25.676 -44.953 1.00 45.88 724 MET A O 1
ATOM 5597 N N . ASN A 1 725 ? 70.401 -26.922 -46.380 1.00 40.12 725 ASN A N 1
ATOM 5598 C CA . ASN A 1 725 ? 71.217 -28.123 -46.666 1.00 40.12 725 ASN A CA 1
ATOM 5599 C C . ASN A 1 725 ? 70.453 -29.167 -47.524 1.00 40.12 725 ASN A C 1
ATOM 5601 O O . ASN A 1 725 ? 69.244 -29.074 -47.714 1.00 40.12 725 ASN A O 1
ATOM 5605 N N . ASN A 1 726 ? 71.189 -30.135 -48.073 1.00 40.91 726 ASN A N 1
ATOM 5606 C CA . ASN A 1 726 ? 70.787 -31.144 -49.060 1.00 40.91 726 ASN A CA 1
ATOM 5607 C C . ASN A 1 726 ? 69.681 -32.137 -48.640 1.00 40.91 726 ASN A C 1
ATOM 5609 O O . ASN A 1 726 ? 69.711 -32.663 -47.532 1.00 40.91 726 ASN A O 1
ATOM 5613 N N . GLY A 1 727 ? 68.921 -32.611 -49.644 1.00 38.22 727 GLY A N 1
ATOM 5614 C CA . GLY A 1 727 ? 69.033 -34.034 -50.021 1.00 38.22 727 GLY A CA 1
ATOM 5615 C C . GLY A 1 727 ? 67.753 -34.853 -50.266 1.00 38.22 727 GLY A C 1
ATOM 5616 O O . GLY A 1 727 ? 67.246 -35.439 -49.324 1.00 38.22 727 GLY A O 1
ATOM 5617 N N . MET A 1 728 ? 67.389 -35.044 -51.552 1.00 40.12 728 MET A N 1
ATOM 5618 C CA . MET A 1 728 ? 66.503 -36.109 -52.105 1.00 40.12 728 MET A CA 1
ATOM 5619 C C . MET A 1 728 ? 65.029 -36.139 -51.609 1.00 40.12 728 MET A C 1
ATOM 5621 O O . MET A 1 728 ? 64.735 -35.840 -50.464 1.00 40.12 728 MET A O 1
ATOM 5625 N N . ASN A 1 729 ? 64.009 -36.525 -52.389 1.00 40.91 729 ASN A N 1
ATOM 5626 C CA . ASN A 1 729 ? 63.878 -36.779 -53.835 1.00 40.91 729 ASN A CA 1
ATOM 5627 C C . ASN A 1 729 ? 62.409 -36.481 -54.274 1.00 40.91 729 ASN A C 1
ATOM 5629 O O . ASN A 1 729 ? 61.538 -36.391 -53.409 1.00 40.91 729 ASN A O 1
ATOM 5633 N N . PRO A 1 730 ? 62.099 -36.321 -55.578 1.00 55.84 730 PRO A N 1
ATOM 5634 C CA . PRO A 1 730 ? 60.762 -35.934 -56.071 1.00 55.84 730 PRO A CA 1
ATOM 5635 C C . PRO A 1 730 ? 59.870 -37.135 -56.461 1.00 55.84 730 PRO A C 1
ATOM 5637 O O . PRO A 1 730 ? 60.399 -38.231 -56.623 1.00 55.84 730 PRO A O 1
ATOM 5640 N N . LEU A 1 731 ? 58.561 -36.915 -56.720 1.00 40.34 731 LEU A N 1
ATOM 5641 C CA . LEU A 1 731 ? 57.911 -37.050 -58.057 1.00 40.34 731 LEU A CA 1
ATOM 5642 C C . LEU A 1 731 ? 56.383 -36.738 -58.036 1.00 40.34 731 LEU A C 1
ATOM 5644 O O . LEU A 1 731 ? 55.738 -36.935 -57.016 1.00 40.34 731 LEU A O 1
ATOM 5648 N N . MET A 1 732 ? 55.825 -36.339 -59.197 1.00 41.97 732 MET A N 1
ATOM 5649 C CA . MET A 1 732 ? 54.389 -36.155 -59.559 1.00 41.97 732 MET A CA 1
ATOM 5650 C C . MET A 1 732 ? 53.601 -35.071 -58.780 1.00 41.97 732 MET A C 1
ATOM 5652 O O . MET A 1 732 ? 53.415 -35.191 -57.579 1.00 41.97 732 MET A O 1
ATOM 5656 N N . LEU A 1 733 ? 53.107 -33.948 -59.331 1.00 38.66 733 LEU A N 1
ATOM 5657 C CA . LEU A 1 733 ? 52.850 -33.419 -60.695 1.00 38.66 733 LEU A CA 1
ATOM 5658 C C . LEU A 1 733 ? 51.527 -33.839 -61.389 1.00 38.66 733 LEU A C 1
ATOM 5660 O O . LEU A 1 733 ? 51.282 -35.024 -61.576 1.00 38.66 733 LEU A O 1
ATOM 5664 N N . ALA A 1 734 ? 50.802 -32.812 -61.885 1.00 39.56 734 ALA A N 1
ATOM 5665 C CA . ALA A 1 734 ? 49.583 -32.806 -62.729 1.00 39.56 734 ALA A CA 1
ATOM 5666 C C . ALA A 1 734 ? 48.262 -33.276 -62.064 1.00 39.56 734 ALA A C 1
ATOM 5668 O O . ALA A 1 734 ? 48.278 -34.194 -61.258 1.00 39.56 734 ALA A O 1
ATOM 5669 N N . ALA A 1 735 ? 47.063 -32.744 -62.369 1.00 36.19 735 ALA A N 1
ATOM 5670 C CA . ALA A 1 735 ? 46.582 -31.481 -62.990 1.00 36.19 735 ALA A CA 1
ATOM 5671 C C . ALA A 1 735 ? 45.041 -31.381 -62.719 1.00 36.19 735 ALA A C 1
ATOM 5673 O O . ALA A 1 735 ? 44.471 -32.358 -62.245 1.00 36.19 735 ALA A O 1
ATOM 5674 N N . ALA A 1 736 ? 44.262 -30.312 -62.958 1.00 41.06 736 ALA A N 1
ATOM 5675 C CA . ALA A 1 736 ? 44.453 -28.956 -63.508 1.00 41.06 736 ALA A CA 1
ATOM 5676 C C . ALA A 1 736 ? 43.517 -27.973 -62.732 1.00 41.06 736 ALA A C 1
ATOM 5678 O O . ALA A 1 736 ? 42.551 -28.417 -62.125 1.00 41.06 736 ALA A O 1
ATOM 5679 N N . ASN A 1 737 ? 43.854 -26.696 -62.508 1.00 36.09 737 ASN A N 1
ATOM 5680 C CA . ASN A 1 737 ? 43.640 -25.489 -63.342 1.00 36.09 737 ASN A CA 1
ATOM 5681 C C . ASN A 1 737 ? 42.169 -25.043 -63.600 1.00 36.09 737 ASN A C 1
ATOM 5683 O O . ASN A 1 737 ? 41.328 -25.840 -63.989 1.00 36.09 737 ASN A O 1
ATOM 5687 N N . GLN A 1 738 ? 41.946 -23.723 -63.487 1.00 35.34 738 GLN A N 1
ATOM 5688 C CA . GLN A 1 738 ? 40.747 -22.910 -63.787 1.00 35.34 738 GLN A CA 1
ATOM 5689 C C . GLN A 1 738 ? 39.477 -23.069 -62.919 1.00 35.34 738 GLN A C 1
ATOM 5691 O O . GLN A 1 738 ? 38.579 -23.843 -63.228 1.00 35.34 738 GLN A O 1
ATOM 5696 N N . SER A 1 739 ? 39.293 -22.150 -61.961 1.00 35.03 739 SER A N 1
ATOM 5697 C CA . SER A 1 739 ? 38.385 -20.997 -62.157 1.00 35.03 739 SER A CA 1
ATOM 5698 C C . SER A 1 739 ? 38.580 -19.944 -61.051 1.00 35.03 739 SER A C 1
ATOM 5700 O O . SER A 1 739 ? 38.798 -20.299 -59.895 1.00 35.03 739 SER A O 1
ATOM 5702 N N . MET A 1 740 ? 38.504 -18.649 -61.383 1.00 36.75 740 MET A N 1
ATOM 5703 C CA . MET A 1 740 ? 38.538 -17.549 -60.405 1.00 36.75 740 MET A CA 1
ATOM 5704 C C . MET A 1 740 ? 37.182 -16.847 -60.318 1.00 36.75 740 MET A C 1
ATOM 5706 O O . MET A 1 740 ? 36.730 -16.292 -61.317 1.00 36.75 740 MET A O 1
ATOM 5710 N N . ASN A 1 741 ? 36.603 -16.774 -59.113 1.00 34.56 741 ASN A N 1
ATOM 5711 C CA . ASN A 1 741 ? 36.220 -15.515 -58.446 1.00 34.56 741 ASN A CA 1
ATOM 5712 C C . ASN A 1 741 ? 35.439 -15.759 -57.139 1.00 34.56 741 ASN A C 1
ATOM 5714 O O . ASN A 1 741 ? 34.696 -16.726 -57.021 1.00 34.56 741 ASN A O 1
ATOM 5718 N N . GLY A 1 742 ? 35.529 -14.807 -56.200 1.00 31.98 742 GLY A N 1
ATOM 5719 C CA . GLY A 1 742 ? 34.472 -14.594 -55.200 1.00 31.98 742 GLY A CA 1
ATOM 5720 C C . GLY A 1 742 ? 34.543 -15.385 -53.889 1.00 31.98 742 GLY A C 1
ATOM 5721 O O . GLY A 1 742 ? 33.517 -15.892 -53.449 1.00 31.98 742 GLY A O 1
ATOM 5722 N N . MET A 1 743 ? 35.696 -15.430 -53.209 1.00 34.25 743 MET A N 1
ATOM 5723 C CA . MET A 1 743 ? 35.761 -15.914 -51.820 1.00 34.25 743 MET A CA 1
ATOM 5724 C C . MET A 1 743 ? 36.522 -14.926 -50.925 1.00 34.25 743 MET A C 1
ATOM 5726 O O . MET A 1 743 ? 37.709 -14.685 -51.128 1.00 34.25 743 MET A O 1
ATOM 5730 N N . ASN A 1 744 ? 35.832 -14.331 -49.947 1.00 34.00 744 ASN A N 1
ATOM 5731 C CA . ASN A 1 744 ? 36.429 -13.492 -48.905 1.00 34.00 744 ASN A CA 1
ATOM 5732 C C . ASN A 1 744 ? 35.547 -13.531 -47.638 1.00 34.00 744 ASN A C 1
ATOM 5734 O O . ASN A 1 744 ? 34.336 -13.705 -47.749 1.00 34.00 744 ASN A O 1
ATOM 5738 N N . ASN A 1 745 ? 36.148 -13.352 -46.458 1.00 34.25 745 ASN A N 1
ATOM 5739 C CA . ASN A 1 745 ? 35.532 -13.458 -45.123 1.00 34.25 745 ASN A CA 1
ATOM 5740 C C . ASN A 1 745 ? 34.858 -14.806 -44.778 1.00 34.25 745 ASN A C 1
ATOM 5742 O O . ASN A 1 745 ? 33.632 -14.909 -44.730 1.00 34.25 745 ASN A O 1
ATOM 5746 N N . LEU A 1 746 ? 35.657 -15.802 -44.373 1.00 32.53 746 LEU A N 1
ATOM 5747 C CA . LEU A 1 746 ? 35.172 -16.900 -43.525 1.00 32.53 746 LEU A CA 1
ATOM 5748 C C . LEU A 1 746 ? 36.255 -17.395 -42.546 1.00 32.53 746 LEU A C 1
ATOM 5750 O O . LEU A 1 746 ? 36.855 -18.444 -42.751 1.00 32.53 746 LEU A O 1
ATOM 5754 N N . LEU A 1 747 ? 36.511 -16.636 -41.476 1.00 34.09 747 LEU A N 1
ATOM 5755 C CA . LEU A 1 747 ? 37.333 -17.089 -40.346 1.00 34.09 747 LEU A CA 1
ATOM 5756 C C . LEU A 1 747 ? 36.992 -16.296 -39.073 1.00 34.09 747 LEU A C 1
ATOM 5758 O O . LEU A 1 747 ? 37.256 -15.100 -38.978 1.00 34.09 747 LEU A O 1
ATOM 5762 N N . GLY A 1 748 ? 36.390 -16.979 -38.099 1.00 33.31 748 GLY A N 1
ATOM 5763 C CA . GLY A 1 748 ? 36.075 -16.475 -36.760 1.00 33.31 748 GLY A CA 1
ATOM 5764 C C . GLY A 1 748 ? 36.016 -17.665 -35.790 1.00 33.31 748 GLY A C 1
ATOM 5765 O O . GLY A 1 748 ? 35.428 -18.682 -36.160 1.00 33.31 748 GLY A O 1
ATOM 5766 N N . PRO A 1 749 ? 36.677 -17.612 -34.618 1.00 50.22 749 PRO A N 1
ATOM 5767 C CA . PRO A 1 749 ? 36.977 -18.810 -33.831 1.00 50.22 749 PRO A CA 1
ATOM 5768 C C . PRO A 1 749 ? 35.798 -19.357 -33.007 1.00 50.22 749 PRO A C 1
ATOM 5770 O O . PRO A 1 749 ? 34.794 -18.690 -32.770 1.00 50.22 749 PRO A O 1
ATOM 5773 N N . MET A 1 750 ? 35.966 -20.606 -32.567 1.00 33.47 750 MET A N 1
ATOM 5774 C CA . MET A 1 750 ? 34.981 -21.456 -31.889 1.00 33.47 750 MET A CA 1
ATOM 5775 C C . MET A 1 750 ? 35.301 -21.625 -30.384 1.00 33.47 750 MET A C 1
ATOM 5777 O O . MET A 1 750 ? 36.415 -21.343 -29.954 1.00 33.47 750 MET A O 1
ATOM 5781 N N . MET A 1 751 ? 34.343 -22.193 -29.634 1.00 36.72 751 MET A N 1
ATOM 5782 C CA . MET A 1 751 ? 34.368 -22.594 -28.208 1.00 36.72 751 MET A CA 1
ATOM 5783 C C . MET A 1 751 ? 34.108 -21.510 -27.148 1.00 36.72 751 MET A C 1
ATOM 5785 O O . MET A 1 751 ? 34.489 -20.353 -27.282 1.00 36.72 751 MET A O 1
ATOM 5789 N N . GLY A 1 752 ? 33.440 -21.939 -26.065 1.00 32.59 752 GLY A N 1
ATOM 5790 C CA . GLY A 1 752 ? 33.078 -21.107 -24.912 1.00 32.59 752 GLY A CA 1
ATOM 5791 C C . GLY A 1 752 ? 31.879 -21.640 -24.111 1.00 32.59 752 GLY A C 1
ATOM 5792 O O . GLY A 1 752 ? 30.841 -20.988 -24.064 1.00 32.59 752 GLY A O 1
ATOM 5793 N N . GLN A 1 753 ? 32.003 -22.818 -23.485 1.00 28.52 753 GLN A N 1
ATOM 5794 C CA . GLN A 1 753 ? 31.066 -23.307 -22.451 1.00 28.52 753 GLN A CA 1
ATOM 5795 C C . GLN A 1 753 ? 31.800 -23.521 -21.105 1.00 28.52 753 GLN A C 1
ATOM 5797 O O . GLN A 1 753 ? 33.030 -23.461 -21.082 1.00 28.52 753 GLN A O 1
ATOM 5802 N N . PRO A 1 754 ? 31.084 -23.630 -19.966 1.00 48.06 754 PRO A N 1
ATOM 5803 C CA . PRO A 1 754 ? 31.522 -22.959 -18.743 1.00 48.06 754 PRO A CA 1
ATOM 5804 C C . PRO A 1 754 ? 32.376 -23.820 -17.805 1.00 48.06 754 PRO A C 1
ATOM 5806 O O . PRO A 1 754 ? 32.079 -24.987 -17.563 1.00 48.06 754 PRO A O 1
ATOM 5809 N N . GLY A 1 755 ? 33.384 -23.184 -17.202 1.00 30.84 755 GLY A N 1
ATOM 5810 C CA . GLY A 1 755 ? 34.209 -23.727 -16.122 1.00 30.84 755 GLY A CA 1
ATOM 5811 C C . GLY A 1 755 ? 34.111 -22.876 -14.853 1.00 30.84 755 GLY A C 1
ATOM 5812 O O . GLY A 1 755 ? 33.957 -21.657 -14.914 1.00 30.84 755 GLY A O 1
ATOM 5813 N N . SER A 1 756 ? 34.169 -23.532 -13.698 1.00 32.28 756 SER A N 1
ATOM 5814 C CA . SER A 1 756 ? 34.067 -22.932 -12.364 1.00 32.28 756 SER A CA 1
ATOM 5815 C C . SER A 1 756 ? 35.398 -22.401 -11.809 1.00 32.28 756 SER A C 1
ATOM 5817 O O . SER A 1 756 ? 36.448 -22.920 -12.174 1.00 32.28 756 SER A O 1
ATOM 5819 N N . ALA A 1 757 ? 35.286 -21.545 -10.780 1.00 31.44 757 ALA A N 1
ATOM 5820 C CA . ALA A 1 757 ? 36.168 -21.412 -9.599 1.00 31.44 757 ALA A CA 1
ATOM 5821 C C . ALA A 1 757 ? 36.964 -20.095 -9.398 1.00 31.44 757 ALA A C 1
ATOM 5823 O O . ALA A 1 757 ? 37.547 -19.524 -10.309 1.00 31.44 757 ALA A O 1
ATOM 5824 N N . SER A 1 758 ? 36.937 -19.665 -8.128 1.00 34.28 758 SER A N 1
ATOM 5825 C CA . SER A 1 758 ? 37.915 -18.902 -7.321 1.00 34.28 758 SER A CA 1
ATOM 5826 C C . SER A 1 758 ? 39.020 -18.026 -7.951 1.00 34.28 758 SER A C 1
ATOM 5828 O O . SER A 1 758 ? 39.896 -18.510 -8.657 1.00 34.28 758 SER A O 1
ATOM 5830 N N . ASN A 1 759 ? 39.074 -16.775 -7.462 1.00 32.28 759 ASN A N 1
ATOM 5831 C CA . ASN A 1 759 ? 40.227 -16.055 -6.868 1.00 32.28 759 ASN A CA 1
ATOM 5832 C C . ASN A 1 759 ? 41.602 -16.775 -6.759 1.00 32.28 759 ASN A C 1
ATOM 5834 O O . ASN A 1 759 ? 41.621 -17.968 -6.459 1.00 32.28 759 ASN A O 1
ATOM 5838 N N . PRO A 1 760 ? 42.722 -16.020 -6.601 1.00 53.69 760 PRO A N 1
ATOM 5839 C CA . PRO A 1 760 ? 43.014 -14.647 -7.069 1.00 53.69 760 PRO A CA 1
ATOM 5840 C C . PRO A 1 760 ? 44.471 -14.469 -7.592 1.00 53.69 760 PRO A C 1
ATOM 5842 O O . PRO A 1 760 ? 45.313 -15.334 -7.384 1.00 53.69 760 PRO A O 1
ATOM 5845 N N . ILE A 1 761 ? 44.815 -13.306 -8.169 1.00 31.75 761 ILE A N 1
ATOM 5846 C CA . ILE A 1 761 ? 46.201 -12.772 -8.278 1.00 31.75 761 ILE A CA 1
ATOM 5847 C C . ILE A 1 761 ? 46.101 -11.277 -8.666 1.00 31.75 761 ILE A C 1
ATOM 5849 O O . ILE A 1 761 ? 45.309 -10.920 -9.530 1.00 31.75 761 ILE A O 1
ATOM 5853 N N . ASN A 1 762 ? 46.592 -10.340 -7.845 1.00 28.94 762 ASN A N 1
ATOM 5854 C CA . ASN A 1 762 ? 47.979 -9.855 -7.728 1.00 28.94 762 ASN A CA 1
ATOM 5855 C C . ASN A 1 762 ? 48.453 -9.074 -8.975 1.00 28.94 762 ASN A C 1
ATOM 5857 O O . ASN A 1 762 ? 48.630 -9.648 -10.044 1.00 28.94 762 ASN A O 1
ATOM 5861 N N . VAL A 1 763 ? 48.683 -7.765 -8.815 1.00 35.44 763 VAL A N 1
ATOM 5862 C CA . VAL A 1 763 ? 49.191 -6.857 -9.858 1.00 35.44 763 VAL A CA 1
ATOM 5863 C C . VAL A 1 763 ? 50.454 -6.185 -9.327 1.00 35.44 763 VAL A C 1
ATOM 5865 O O . VAL A 1 763 ? 50.389 -5.443 -8.348 1.00 35.44 763 VAL A O 1
ATOM 5868 N N . ASN A 1 764 ? 51.595 -6.434 -9.974 1.00 29.19 764 ASN A N 1
ATOM 5869 C CA . ASN A 1 764 ? 52.884 -5.830 -9.635 1.00 29.19 764 ASN A CA 1
ATOM 5870 C C . ASN A 1 764 ? 53.600 -5.283 -10.892 1.00 29.19 764 ASN A C 1
ATOM 5872 O O . ASN A 1 764 ? 53.289 -5.672 -12.013 1.00 29.19 764 ASN A O 1
ATOM 5876 N N . MET A 1 765 ? 54.529 -4.358 -10.655 1.00 32.31 765 MET A N 1
ATOM 5877 C CA . MET A 1 765 ? 55.229 -3.440 -11.564 1.00 32.31 765 MET A CA 1
ATOM 5878 C C . MET A 1 765 ? 55.685 -3.924 -12.956 1.00 32.31 765 MET A C 1
ATOM 5880 O O . MET A 1 765 ? 56.224 -5.015 -13.120 1.00 32.31 765 MET A O 1
ATOM 5884 N N . GLY A 1 766 ? 55.683 -2.964 -13.894 1.00 32.25 766 GLY A N 1
ATOM 5885 C CA . GLY A 1 766 ? 56.592 -2.885 -15.048 1.00 32.25 766 GLY A CA 1
ATOM 5886 C C . GLY A 1 766 ? 56.090 -1.903 -16.128 1.00 32.25 766 GLY A C 1
ATOM 5887 O O . GLY A 1 766 ? 54.954 -2.031 -16.562 1.00 32.25 766 GLY A O 1
ATOM 5888 N N . GLY A 1 767 ? 56.835 -0.899 -16.616 1.00 34.19 767 GLY A N 1
ATOM 5889 C CA . GLY A 1 767 ? 58.139 -0.386 -16.167 1.00 34.19 767 GLY A CA 1
ATOM 5890 C C . GLY A 1 767 ? 58.960 0.312 -17.270 1.00 34.19 767 GLY A C 1
ATOM 5891 O O . GLY A 1 767 ? 59.845 -0.316 -17.837 1.00 34.19 767 GLY A O 1
ATOM 5892 N N . ALA A 1 768 ? 58.718 1.601 -17.548 1.00 35.12 768 ALA A N 1
ATOM 5893 C CA . ALA A 1 768 ? 59.585 2.473 -18.367 1.00 35.12 768 ALA A CA 1
ATOM 5894 C C . ALA A 1 768 ? 59.341 3.944 -17.950 1.00 35.12 768 ALA A C 1
ATOM 5896 O O . ALA A 1 768 ? 58.190 4.362 -17.918 1.00 35.12 768 ALA A O 1
ATOM 5897 N N . MET A 1 769 ? 60.289 4.709 -17.392 1.00 36.19 769 MET A N 1
ATOM 5898 C CA . MET A 1 769 ? 61.605 5.197 -17.867 1.00 36.19 769 MET A CA 1
ATOM 5899 C C . MET A 1 769 ? 61.482 6.664 -18.333 1.00 36.19 769 MET A C 1
ATOM 5901 O O . MET A 1 769 ? 60.877 6.941 -19.362 1.00 36.19 769 MET A O 1
ATOM 5905 N N . GLY A 1 770 ? 62.043 7.600 -17.553 1.00 35.81 770 GLY A N 1
ATOM 5906 C CA . GLY A 1 770 ? 61.945 9.049 -17.793 1.00 35.81 770 GLY A CA 1
ATOM 5907 C C . GLY A 1 770 ? 62.306 9.896 -16.562 1.00 35.81 770 GLY A C 1
ATOM 5908 O O . GLY A 1 770 ? 61.426 10.349 -15.840 1.00 35.81 770 GLY A O 1
ATOM 5909 N N . GLN A 1 771 ? 63.604 10.086 -16.315 1.00 34.62 771 GLN A N 1
ATOM 5910 C CA . GLN A 1 771 ? 64.178 11.056 -15.357 1.00 34.62 771 GLN A CA 1
ATOM 5911 C C . GLN A 1 771 ? 64.884 12.191 -16.148 1.00 34.62 771 GLN A C 1
ATOM 5913 O O . GLN A 1 771 ? 64.981 12.034 -17.369 1.00 34.62 771 GLN A O 1
ATOM 5918 N N . PRO A 1 772 ? 65.406 13.296 -15.548 1.00 52.00 772 PRO A N 1
ATOM 5919 C CA . PRO A 1 772 ? 65.775 13.540 -14.135 1.00 52.00 772 PRO A CA 1
ATOM 5920 C C . PRO A 1 772 ? 65.123 14.847 -13.564 1.00 52.00 772 PRO A C 1
ATOM 5922 O O . PRO A 1 772 ? 64.097 15.248 -14.096 1.00 52.00 772 PRO A O 1
ATOM 5925 N N . GLN A 1 773 ? 65.546 15.558 -12.494 1.00 28.78 773 GLN A N 1
ATOM 5926 C CA . GLN A 1 773 ? 66.770 15.571 -11.660 1.00 28.78 773 GLN A CA 1
ATOM 5927 C C . GLN A 1 773 ? 66.530 16.295 -10.297 1.00 28.78 773 GLN A C 1
ATOM 5929 O O . GLN A 1 773 ? 65.802 17.281 -10.274 1.00 28.78 773 GLN A O 1
ATOM 5934 N N . LEU A 1 774 ? 67.254 15.899 -9.228 1.00 33.19 774 LEU A N 1
ATOM 5935 C CA . LEU A 1 774 ? 67.426 16.588 -7.910 1.00 33.19 774 LEU A CA 1
ATOM 5936 C C . LEU A 1 774 ? 66.152 16.748 -7.025 1.00 33.19 774 LEU A C 1
ATOM 5938 O O . LEU A 1 774 ? 65.036 16.667 -7.517 1.00 33.19 774 LEU A O 1
ATOM 5942 N N . ASN A 1 775 ? 66.221 16.920 -5.691 1.00 31.91 775 ASN A N 1
ATOM 5943 C CA . ASN A 1 775 ? 67.352 17.199 -4.781 1.00 31.91 775 ASN A CA 1
ATOM 5944 C C . ASN A 1 775 ? 67.266 16.401 -3.440 1.00 31.91 775 ASN A C 1
ATOM 5946 O O . ASN A 1 775 ? 66.234 15.811 -3.132 1.00 31.91 775 ASN A O 1
ATOM 5950 N N . MET A 1 776 ? 68.348 16.413 -2.642 1.00 32.03 776 MET A N 1
ATOM 5951 C CA . MET A 1 776 ? 68.448 15.959 -1.230 1.00 32.03 776 MET A CA 1
ATOM 5952 C C . MET A 1 776 ? 67.384 16.640 -0.333 1.00 32.03 776 MET A C 1
ATOM 5954 O O . MET A 1 776 ? 66.927 17.724 -0.683 1.00 32.03 776 MET A O 1
ATOM 5958 N N . GLY A 1 777 ? 66.977 16.180 0.860 1.00 31.33 777 GLY A N 1
ATOM 5959 C CA . GLY A 1 777 ? 67.316 15.076 1.790 1.00 31.33 777 GLY A CA 1
ATOM 5960 C C . GLY A 1 777 ? 66.340 15.201 2.999 1.00 31.33 777 GLY A C 1
ATOM 5961 O O . GLY A 1 777 ? 65.457 16.049 2.954 1.00 31.33 777 GLY A O 1
ATOM 5962 N N . GLY A 1 778 ? 66.350 14.467 4.118 1.00 33.44 778 GLY A N 1
ATOM 5963 C CA . GLY A 1 778 ? 67.264 13.477 4.697 1.00 33.44 778 GLY A CA 1
ATOM 5964 C C . GLY A 1 778 ? 67.353 13.709 6.223 1.00 33.44 778 GLY A C 1
ATOM 5965 O O . GLY A 1 778 ? 67.968 14.689 6.628 1.00 33.44 778 GLY A O 1
ATOM 5966 N N . GLY A 1 779 ? 66.739 12.867 7.076 1.00 30.28 779 GLY A N 1
ATOM 5967 C CA . GLY A 1 779 ? 66.787 13.062 8.543 1.00 30.28 779 GLY A CA 1
ATOM 5968 C C . GLY A 1 779 ? 65.783 12.262 9.399 1.00 30.28 779 GLY A C 1
ATOM 5969 O O . GLY A 1 779 ? 64.626 12.641 9.536 1.00 30.28 779 GLY A O 1
ATOM 5970 N N . PHE A 1 780 ? 66.273 11.199 10.039 1.00 32.41 780 PHE A N 1
ATOM 5971 C CA . PHE A 1 780 ? 65.743 10.546 11.257 1.00 32.41 780 PHE A CA 1
ATOM 5972 C C . PHE A 1 780 ? 66.754 10.819 12.408 1.00 32.41 780 PHE A C 1
ATOM 5974 O O . PHE A 1 780 ? 67.868 11.234 12.078 1.00 32.41 780 PHE A O 1
ATOM 5981 N N . PRO A 1 781 ? 66.514 10.486 13.704 1.00 57.53 781 PRO A N 1
ATOM 5982 C CA . PRO A 1 781 ? 65.280 10.127 14.434 1.00 57.53 781 PRO A CA 1
ATOM 5983 C C . PRO A 1 781 ? 65.136 10.897 15.794 1.00 57.53 781 PRO A C 1
ATOM 5985 O O . PRO A 1 781 ? 65.855 11.856 16.043 1.00 57.53 781 PRO A O 1
ATOM 5988 N N . GLN A 1 782 ? 64.267 10.409 16.706 1.00 32.00 782 GLN A N 1
ATOM 5989 C CA . GLN A 1 782 ? 64.608 10.027 18.110 1.00 32.00 782 GLN A CA 1
ATOM 5990 C C . GLN A 1 782 ? 63.710 10.549 19.273 1.00 32.00 782 GLN A C 1
ATOM 5992 O O . GLN A 1 782 ? 63.760 11.700 19.676 1.00 32.00 782 GLN A O 1
ATOM 5997 N N . ALA A 1 783 ? 62.954 9.599 19.848 1.00 33.03 783 ALA A N 1
ATOM 5998 C CA . ALA A 1 783 ? 62.532 9.380 21.251 1.00 33.03 783 ALA A CA 1
ATOM 5999 C C . ALA A 1 783 ? 62.182 10.525 22.253 1.00 33.03 783 ALA A C 1
ATOM 6001 O O . ALA A 1 783 ? 63.074 11.168 22.787 1.00 33.03 783 ALA A O 1
ATOM 6002 N N . GLN A 1 784 ? 60.914 10.484 22.723 1.00 30.48 784 GLN A N 1
ATOM 6003 C CA . GLN A 1 784 ? 60.451 10.571 24.140 1.00 30.48 784 GLN A CA 1
ATOM 6004 C C . GLN A 1 784 ? 60.687 11.861 24.989 1.00 30.48 784 GLN A C 1
ATOM 6006 O O . GLN A 1 784 ? 61.595 12.634 24.724 1.00 30.48 784 GLN A O 1
ATOM 6011 N N . PRO A 1 785 ? 59.971 12.047 26.129 1.00 52.06 785 PRO A N 1
ATOM 6012 C CA . PRO A 1 785 ? 58.540 11.806 26.393 1.00 52.06 785 PRO A CA 1
ATOM 6013 C C . PRO A 1 785 ? 57.874 12.970 27.200 1.00 52.06 785 PRO A C 1
ATOM 6015 O O . PRO A 1 785 ? 58.492 13.997 27.452 1.00 52.06 785 PRO A O 1
ATOM 6018 N N . ASN A 1 786 ? 56.670 12.710 27.745 1.00 30.31 786 ASN A N 1
ATOM 6019 C CA . ASN A 1 786 ? 56.084 13.294 28.978 1.00 30.31 786 ASN A CA 1
ATOM 6020 C C . ASN A 1 786 ? 55.037 14.441 28.863 1.00 30.31 786 ASN A C 1
ATOM 6022 O O . ASN A 1 786 ? 55.162 15.364 28.074 1.00 30.31 786 ASN A O 1
ATOM 6026 N N . ARG A 1 787 ? 54.017 14.329 29.736 1.00 30.84 787 ARG A N 1
ATOM 6027 C CA . ARG A 1 787 ? 53.015 15.303 30.244 1.00 30.84 787 ARG A CA 1
ATOM 6028 C C . ARG A 1 787 ? 52.645 16.566 29.438 1.00 30.84 787 ARG A C 1
ATOM 6030 O O . ARG A 1 787 ? 53.416 17.514 29.384 1.00 30.84 787 ARG A O 1
ATOM 6037 N N . GLY A 1 788 ? 51.330 16.722 29.230 1.00 30.16 788 GLY A N 1
ATOM 6038 C CA . GLY A 1 788 ? 50.642 17.965 29.626 1.00 30.16 788 GLY A CA 1
ATOM 6039 C C . GLY A 1 788 ? 49.412 18.367 28.804 1.00 30.16 788 GLY A C 1
ATOM 6040 O O . GLY A 1 788 ? 49.490 18.419 27.590 1.00 30.16 788 GLY A O 1
ATOM 6041 N N . GLN A 1 789 ? 48.317 18.692 29.508 1.00 33.28 789 GLN A N 1
ATOM 6042 C CA . GLN A 1 789 ? 47.227 19.619 29.128 1.00 33.28 789 GLN A CA 1
ATOM 6043 C C . GLN A 1 789 ? 46.644 19.532 27.695 1.00 33.28 789 GLN A C 1
ATOM 6045 O O . GLN A 1 789 ? 47.245 19.968 26.720 1.00 33.28 789 GLN A O 1
ATOM 6050 N N . GLY A 1 790 ? 45.390 19.077 27.583 1.00 42.25 790 GLY A N 1
ATOM 6051 C CA . GLY A 1 790 ? 44.621 19.167 26.335 1.00 42.25 790 GLY A CA 1
ATOM 6052 C C . GLY A 1 790 ? 43.970 20.549 26.131 1.00 42.25 790 GLY A C 1
ATOM 6053 O O . GLY A 1 790 ? 43.445 21.103 27.100 1.00 42.25 790 GLY A O 1
ATOM 6054 N N . PRO A 1 791 ? 43.950 21.099 24.901 1.00 38.34 791 PRO A N 1
ATOM 6055 C CA . PRO A 1 791 ? 43.186 22.297 24.550 1.00 38.34 791 PRO A CA 1
ATOM 6056 C C . PRO A 1 791 ? 41.755 21.961 24.085 1.00 38.34 791 PRO A C 1
ATOM 6058 O O . PRO A 1 791 ? 41.466 20.843 23.657 1.00 38.34 791 PRO A O 1
ATOM 6061 N N . MET A 1 792 ? 40.854 22.949 24.125 1.00 38.06 792 MET A N 1
ATOM 6062 C CA . MET A 1 792 ? 39.512 22.831 23.536 1.00 38.06 792 MET A CA 1
ATOM 6063 C C . MET A 1 792 ? 39.577 22.852 21.999 1.00 38.06 792 MET A C 1
ATOM 6065 O O . MET A 1 792 ? 40.385 23.574 21.417 1.00 38.06 792 MET A O 1
ATOM 6069 N N . GLY A 1 793 ? 38.702 22.090 21.338 1.00 35.09 793 GLY A N 1
ATOM 6070 C CA . GLY A 1 793 ? 38.576 22.101 19.878 1.00 35.09 793 GLY A CA 1
ATOM 6071 C C . GLY A 1 793 ? 37.762 23.296 19.372 1.00 35.09 793 GLY A C 1
ATOM 6072 O O . GLY A 1 793 ? 36.644 23.520 19.832 1.00 35.09 793 GLY A O 1
ATOM 6073 N N . ASN A 1 794 ? 38.305 24.037 18.403 1.00 34.06 794 ASN A N 1
ATOM 6074 C CA . ASN A 1 794 ? 37.599 25.133 17.730 1.00 34.06 794 ASN A CA 1
ATOM 6075 C C . ASN A 1 794 ? 36.396 24.624 16.916 1.00 34.06 794 ASN A C 1
ATOM 6077 O O . ASN A 1 794 ? 36.499 23.626 16.202 1.00 34.06 794 ASN A O 1
ATOM 6081 N N . VAL A 1 795 ? 35.287 25.366 16.946 1.00 38.78 795 VAL A N 1
ATOM 6082 C CA . VAL A 1 795 ? 34.144 25.170 16.036 1.00 38.78 795 VAL A CA 1
ATOM 6083 C C . VAL A 1 795 ? 34.361 26.005 14.768 1.00 38.78 795 VAL A C 1
ATOM 6085 O O . VAL A 1 795 ? 34.699 27.183 14.861 1.00 38.78 795 VAL A O 1
ATOM 6088 N N . SER A 1 796 ? 34.173 25.409 13.583 1.00 37.38 796 SER A N 1
ATOM 6089 C CA . SER A 1 796 ? 34.308 26.124 12.300 1.00 37.38 796 SER A CA 1
ATOM 6090 C C . SER A 1 796 ? 33.191 27.153 12.094 1.00 37.38 796 SER A C 1
ATOM 6092 O O . SER A 1 796 ? 32.017 26.874 12.346 1.00 37.38 796 SER A O 1
ATOM 6094 N N . TYR A 1 797 ? 33.558 28.317 11.551 1.00 39.31 797 TYR A N 1
ATOM 6095 C CA . TYR A 1 797 ? 32.650 29.429 11.249 1.00 39.31 797 TYR A CA 1
ATOM 6096 C C . TYR A 1 797 ? 31.568 29.069 10.210 1.00 39.31 797 TYR A C 1
ATOM 6098 O O . TYR A 1 797 ? 30.473 29.630 10.239 1.00 39.31 797 TYR A O 1
ATOM 6106 N N . GLU A 1 798 ? 31.828 28.093 9.332 1.00 45.88 798 GLU A N 1
ATOM 6107 C CA . GLU A 1 798 ? 30.848 27.595 8.350 1.00 45.88 798 GLU A CA 1
ATOM 6108 C C . GLU A 1 798 ? 29.626 26.944 9.015 1.00 45.88 798 GLU A C 1
ATOM 6110 O O . GLU A 1 798 ? 28.508 27.035 8.506 1.00 45.88 798 GLU A O 1
ATOM 6115 N N . MET A 1 799 ? 29.807 26.325 10.188 1.00 47.31 799 MET A N 1
ATOM 6116 C CA . MET A 1 799 ? 28.725 25.617 10.878 1.00 47.31 799 MET A CA 1
ATOM 6117 C C . MET A 1 799 ? 27.658 26.577 11.432 1.00 47.31 799 MET A C 1
ATOM 6119 O O . MET A 1 799 ? 26.513 26.174 11.632 1.00 47.31 799 MET A O 1
ATOM 6123 N N . LEU A 1 800 ? 28.011 27.854 11.630 1.00 47.38 800 LEU A N 1
ATOM 6124 C CA . LEU A 1 800 ? 27.107 28.885 12.143 1.00 47.38 800 LEU A CA 1
ATOM 6125 C C . LEU A 1 800 ? 26.155 29.438 11.067 1.00 47.38 800 LEU A C 1
ATOM 6127 O O . LEU A 1 800 ? 25.014 29.777 11.376 1.00 47.38 800 LEU A O 1
ATOM 6131 N N . GLN A 1 801 ? 26.580 29.490 9.798 1.00 47.88 801 GLN A N 1
ATOM 6132 C CA . GLN A 1 801 ? 25.752 30.033 8.709 1.00 47.88 801 GLN A CA 1
ATOM 6133 C C . GLN A 1 801 ? 24.552 29.132 8.368 1.00 47.88 801 GLN A C 1
ATOM 6135 O O . GLN A 1 801 ? 23.484 29.631 8.011 1.00 47.88 801 GLN A O 1
ATOM 6140 N N . SER A 1 802 ? 24.686 27.814 8.556 1.00 39.75 802 SER A N 1
ATOM 6141 C CA . SER A 1 802 ? 23.639 26.822 8.248 1.00 39.75 802 SER A CA 1
ATOM 6142 C C . SER A 1 802 ? 22.341 27.000 9.063 1.00 39.75 802 SER A C 1
ATOM 6144 O O . SER A 1 802 ? 21.276 26.540 8.650 1.00 39.75 802 SER A O 1
ATOM 6146 N N . PHE A 1 803 ? 22.390 27.702 10.203 1.00 39.62 803 PHE A N 1
ATOM 6147 C CA . PHE A 1 803 ? 21.230 27.889 11.085 1.00 39.62 803 PHE A CA 1
ATOM 6148 C C . PHE A 1 803 ? 20.367 29.126 10.789 1.00 39.62 803 PHE A C 1
ATOM 6150 O O . PHE A 1 803 ? 19.241 29.196 11.277 1.00 39.62 803 PHE A O 1
ATOM 6157 N N . MET A 1 804 ? 20.832 30.085 9.978 1.00 40.91 804 MET A N 1
ATOM 6158 C CA . MET A 1 804 ? 20.080 31.329 9.720 1.00 40.91 804 MET A CA 1
ATOM 6159 C C . MET A 1 804 ? 19.098 31.251 8.539 1.00 40.91 804 MET A C 1
ATOM 6161 O O . MET A 1 804 ? 18.345 32.194 8.314 1.00 40.91 804 MET A O 1
ATOM 6165 N N . GLN A 1 805 ? 19.075 30.147 7.783 1.00 46.94 805 GLN A N 1
ATOM 6166 C CA . GLN A 1 805 ? 18.360 30.062 6.498 1.00 46.94 805 GLN A CA 1
ATOM 6167 C C . GLN A 1 805 ? 17.100 29.173 6.511 1.00 46.94 805 GLN A C 1
ATOM 6169 O O . GLN A 1 805 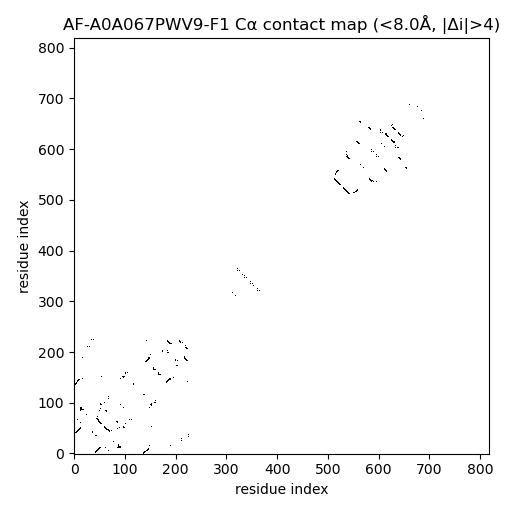? 16.613 28.755 5.461 1.00 46.94 805 GLN A O 1
ATOM 6174 N N . ARG A 1 806 ? 16.544 28.883 7.698 1.00 41.81 806 ARG A N 1
ATOM 6175 C CA . ARG A 1 806 ? 15.278 28.146 7.871 1.00 41.81 806 ARG A CA 1
ATOM 6176 C C . ARG A 1 806 ? 14.397 28.757 8.964 1.00 41.81 806 ARG A C 1
ATOM 6178 O O . ARG A 1 806 ? 14.400 28.267 10.086 1.00 41.81 806 ARG A O 1
ATOM 6185 N N . ASN A 1 807 ? 13.657 29.809 8.609 1.00 35.44 807 ASN A N 1
ATOM 6186 C CA . ASN A 1 807 ? 12.321 30.160 9.126 1.00 35.44 807 ASN A CA 1
ATOM 6187 C C . ASN A 1 807 ? 11.874 31.477 8.468 1.00 35.44 807 ASN A C 1
ATOM 6189 O O . ASN A 1 807 ? 12.177 32.558 8.964 1.00 35.44 807 ASN A O 1
ATOM 6193 N N . ALA A 1 808 ? 11.195 31.377 7.324 1.00 37.41 808 ALA A N 1
ATOM 6194 C CA . ALA A 1 808 ? 10.733 32.531 6.549 1.00 37.41 808 ALA A CA 1
ATOM 6195 C C . ALA A 1 808 ? 9.382 32.264 5.860 1.00 37.41 808 ALA A C 1
ATOM 6197 O O . ALA A 1 808 ? 9.175 32.664 4.721 1.00 37.41 808 ALA A O 1
ATOM 6198 N N . ASP A 1 809 ? 8.471 31.576 6.552 1.00 30.61 809 ASP A N 1
ATOM 6199 C CA . ASP A 1 809 ? 7.046 31.630 6.226 1.00 30.61 809 ASP A CA 1
ATOM 6200 C C . ASP A 1 809 ? 6.223 31.408 7.503 1.00 30.61 809 ASP A C 1
ATOM 6202 O O . ASP A 1 809 ? 6.515 30.503 8.291 1.00 30.61 809 ASP A O 1
ATOM 6206 N N . GLY A 1 810 ? 5.245 32.273 7.758 1.00 33.19 810 GLY A N 1
ATOM 6207 C CA . GLY A 1 810 ? 4.528 32.309 9.031 1.00 33.19 810 GLY A CA 1
ATOM 6208 C C . GLY A 1 810 ? 3.274 33.166 8.959 1.00 33.19 810 GLY A C 1
ATOM 6209 O O . GLY A 1 810 ? 3.354 34.392 8.913 1.00 33.19 810 GLY A O 1
ATOM 6210 N N . SER A 1 811 ? 2.108 32.521 8.984 1.00 33.53 811 SER A N 1
ATOM 6211 C CA . SER A 1 811 ? 0.807 33.179 8.861 1.00 33.53 811 SER A CA 1
ATOM 6212 C C . SER A 1 811 ? -0.163 32.786 9.985 1.00 33.53 811 SER A C 1
ATOM 6214 O O . SER A 1 811 ? -0.811 31.748 9.966 1.00 33.53 811 SER A O 1
ATOM 6216 N N . MET A 1 812 ? -0.262 33.696 10.957 1.00 35.50 812 MET A N 1
ATOM 6217 C CA . MET A 1 812 ? -1.469 34.066 11.712 1.00 35.50 812 MET A CA 1
ATOM 6218 C C . MET A 1 812 ? -2.350 32.959 12.330 1.00 35.50 812 MET A C 1
ATOM 6220 O O . MET A 1 812 ? -3.279 32.444 11.711 1.00 35.50 812 MET A O 1
ATOM 6224 N N . LEU A 1 813 ? -2.192 32.775 13.646 1.00 34.19 813 LEU A N 1
ATOM 6225 C CA . LEU A 1 813 ? -3.295 32.427 14.552 1.00 34.19 813 LEU A CA 1
ATOM 6226 C C . LEU A 1 813 ? -3.855 33.712 15.195 1.00 34.19 813 LEU A C 1
ATOM 6228 O O . LEU A 1 813 ? -3.086 34.424 15.841 1.00 34.19 813 LEU A O 1
ATOM 6232 N N . PRO A 1 814 ? -5.164 33.995 15.093 1.00 48.94 814 PRO A N 1
ATOM 6233 C CA . PRO A 1 814 ? -5.855 34.969 15.937 1.00 48.94 814 PRO A CA 1
ATOM 6234 C C . PRO A 1 814 ? -6.706 34.278 17.022 1.00 48.94 814 PRO A C 1
ATOM 6236 O O . PRO A 1 814 ? -7.250 33.200 16.787 1.00 48.94 814 PRO A O 1
ATOM 6239 N N . GLY A 1 815 ? -6.886 34.926 18.181 1.00 34.88 815 GLY A N 1
ATOM 6240 C CA . GLY A 1 815 ? -7.917 34.538 19.161 1.00 34.88 815 GLY A CA 1
ATOM 6241 C C . GLY A 1 815 ? -7.443 34.250 20.591 1.00 34.88 815 GLY A C 1
ATOM 6242 O O . GLY A 1 815 ? -7.588 33.130 21.074 1.00 34.88 815 GLY A O 1
ATOM 6243 N N . MET A 1 816 ? -6.962 35.275 21.299 1.00 34.75 816 MET A N 1
ATOM 6244 C CA . MET A 1 816 ? -7.024 35.338 22.765 1.00 34.75 816 MET A CA 1
ATOM 6245 C C . MET A 1 816 ? -7.510 36.732 23.168 1.00 34.75 816 MET A C 1
ATOM 6247 O O . MET A 1 816 ? -6.775 37.706 23.023 1.00 34.75 816 MET A O 1
ATOM 6251 N N . GLU A 1 817 ? -8.739 36.813 23.674 1.00 42.47 817 GLU A N 1
ATOM 6252 C CA . GLU A 1 817 ? -9.260 37.981 24.393 1.00 42.47 817 GLU A CA 1
ATOM 6253 C C . GLU A 1 817 ? -9.420 37.650 25.882 1.00 42.47 817 GLU A C 1
ATOM 6255 O O . GLU A 1 817 ? -9.374 36.487 26.287 1.00 42.47 817 GLU A O 1
ATOM 6260 N N . GLN A 1 818 ? -9.534 38.693 26.703 1.00 41.78 818 GLN A N 1
ATOM 6261 C CA . GLN A 1 818 ? -9.448 38.615 28.161 1.00 41.78 818 GLN A CA 1
ATOM 6262 C C . GLN A 1 818 ? -10.838 38.515 28.800 1.00 41.78 818 GLN A C 1
ATOM 6264 O O . GLN A 1 818 ? -11.701 39.352 28.531 1.00 41.78 818 GLN A O 1
ATOM 6269 N N . SER A 1 819 ? -11.036 37.534 29.685 1.00 39.19 819 SER A N 1
ATOM 6270 C CA . SER A 1 819 ? -12.100 37.462 30.706 1.00 39.19 819 SER A CA 1
ATOM 6271 C C . SER A 1 819 ? -11.729 36.420 31.758 1.00 39.19 819 SER A C 1
ATOM 6273 O O . SER A 1 819 ? -11.493 35.262 31.349 1.00 39.19 819 SER A O 1
#

Organism: NCBI:txid933084

Solvent-accessible surface area (backbone atoms only — not comparable to full-atom values): 54855 Å² total; per-residue (Å²): 115,59,33,30,35,43,37,35,39,29,34,46,12,16,41,69,38,43,74,48,36,75,56,46,46,64,68,47,51,44,58,53,53,50,52,53,45,68,73,40,69,79,36,50,53,23,37,21,42,28,14,16,29,29,74,84,40,75,98,47,30,65,65,24,78,46,67,76,37,59,40,78,62,53,56,48,43,61,72,79,38,36,63,83,48,22,38,39,76,36,72,52,33,66,96,58,12,22,31,53,61,40,31,54,50,52,48,53,50,52,50,54,51,50,53,52,56,38,66,51,78,77,90,64,84,75,59,93,85,64,81,79,76,92,62,66,40,49,76,81,45,39,36,37,44,35,42,38,59,48,48,68,32,89,73,61,50,44,88,82,73,91,54,84,92,45,58,83,40,29,76,86,48,45,32,58,60,30,57,77,69,59,41,25,68,21,43,38,26,61,42,94,48,66,68,61,56,52,52,43,59,70,51,46,94,64,76,39,81,71,96,57,88,69,58,95,63,38,50,67,47,35,38,85,70,81,73,82,77,74,72,70,73,77,77,74,82,77,73,91,78,79,90,84,85,84,82,85,88,83,90,82,87,87,90,86,88,86,80,86,82,88,85,84,85,88,88,86,87,81,90,88,84,84,90,86,86,83,81,88,79,92,83,82,93,78,84,85,81,83,89,79,91,81,83,90,82,87,81,85,92,78,91,79,91,75,95,74,89,70,82,76,77,48,75,63,60,54,52,51,53,53,52,51,48,53,51,50,52,51,52,43,52,48,50,26,51,49,26,52,74,71,66,39,57,69,59,19,51,54,37,47,67,55,42,53,61,52,52,54,51,47,52,53,54,55,51,53,48,51,52,51,54,52,54,55,56,65,60,64,75,78,70,89,72,85,86,85,85,88,88,89,82,89,88,86,89,84,84,88,88,84,85,83,91,84,84,89,80,85,85,87,85,83,84,87,87,81,84,88,83,92,77,88,88,83,82,89,80,89,80,91,89,82,88,86,87,88,87,83,87,85,80,86,84,91,86,83,89,88,84,86,88,87,86,89,90,86,88,82,90,83,96,84,87,92,85,85,89,78,86,88,84,84,87,88,87,82,89,86,89,88,89,92,86,84,90,89,88,83,89,88,90,80,90,79,90,88,88,88,78,84,88,82,80,87,77,84,70,80,81,73,62,58,37,69,36,33,42,32,36,75,44,64,39,89,87,76,70,45,78,46,74,47,78,32,53,28,26,38,42,50,60,100,85,62,95,69,69,50,88,74,52,70,59,61,39,60,36,50,76,44,78,44,53,54,74,65,56,50,56,52,48,41,64,75,67,71,45,54,69,25,47,52,43,72,31,94,78,43,93,54,51,65,62,35,48,53,52,51,53,51,48,43,49,49,30,62,75,68,47,29,30,30,36,27,69,45,71,48,100,88,45,95,51,47,43,37,36,44,35,39,59,46,99,89,60,51,45,39,33,32,45,43,91,62,92,24,74,69,86,69,75,73,51,77,80,82,74,62,67,91,74,57,66,71,86,77,54,58,68,70,56,53,54,52,45,67,76,37,52,78,64,57,33,50,51,52,53,50,54,53,50,49,51,51,54,52,53,52,53,52,53,52,55,54,54,54,54,52,54,57,54,58,66,73,69,72,75,81,82,90,75,85,84,90,81,88,83,90,83,84,84,88,86,81,89,90,86,89,83,91,86,80,90,89,86,81,90,82,90,89,79,92,81,88,83,80,87,88,83,88,88,79,92,85,89,85,91,87,84,88,81,89,80,90,85,88,88,86,87,86,81,89,83,85,88,80,85,88,79,84,83,83,80,65,74,73,70,62,62,73,68,76,80,77,86,89,81,86,82,86,88,85,91,84,84,92,132

Mean predicted aligned error: 22.54 Å

Foldseek 3Di:
DAAEAEEEEQEEQALQCVVCLLVCLVFPVVVLQVLVCVVRVSHFYWYWYWYAYFCPDPPGRGLATGATDGPVVVSCCSNPPVVNSSHHQDHQCPPQWIASQQSLQSLLVSLVVVQVVQVDDDPDPDPPPDDDPPGGHHHPHAEYEYEHAHEHGPDQADPDDPDPVRRNPGLLCSLVSCVVSVYWYWYKYQADHPSVVVSVVSNDPDWDDDPGDDDPRMDTTGDDRDDPPPPPPPPDDPDDDDDDDDDDDDDDDDDDDDDDDDDDDDDDDDDDDDDDDDDDDDDDDDDDDDDDDDDDDDDDDDDDDDDDPDPPDDLVNLVVVLVVLVVVLVVLVVVLVVCVVVVVVVVNVVSVVVNVVSVVVSVVSVVVSVVVVVVVVVVVVPDPDDDDDDDDDDDDDDDDDDDDDDDDDDDDDDDDDDDDDDDDDDDDDDDDDDDDDDDDDDDDDDDDDDDDDDDDDDDDDDDDDDPPPDPPDDDDDDDDDDDDDDDDDDDDDDDDDDDDDDDDDPDPDPDFPKAWAKEWEWDQDPVPRRIDIDIATKIKTFDPPDPPPSVQDDRYFYKDKDAAAPPVLVVVLCVVQVKGKIFIGHDPVPPPSPVNVVRLLVVLVVCVVRRIWIWTWDDGPVDPAIWIKIWHADPVSTIIIITHPPRHRDPRPDHDPPPDVVPPPPVPDDPVLVVVLVVDDPVRSVVVVVVVVVVVVVVVVVVVVVVVVVVVVVVVPPPDDPDDDDDDDDDDDDDDDDDDDDDDDDDDDDDDDDDDDDDDDDDDDDDDDDDDDDDDDDDDDDDYDDDDDDDDDDDDPVVVVVPPPPDDDDDDDDDDDDD